Protein 8DB3 (pdb70)

Radius of gyration: 35.6 Å; Cα contacts (8 Å, |Δi|>4): 3048; chains: 3; bounding box: 93×91×60 Å

CATH classification: 3.40.50.300 (+1 more: 3.40.50.300)

Sequence (1318 aa):
GIGKSPTGIQGFDELTLGGLPTGRPSLVCGSAGCGKTLFASTFLINGVRDHGEPGVFVTFEERPEDIVNNVASLGFELDKLIEEEKIAIEHIAVDPSLEGLFLRLELAIDTVGAKRVVLDTIESLFSAFSNPAILRAEIRRLFDWLKERGLTTVITAERGDGALTRQGLEEYVSDCVILLDHRVENQISTRRLRIVKYRGTAHGTNEYPFLIDTDGFSVLPLGLLHQVHEERIASGVPDLDAMMAGGGFFRGSSILVSGVAGAGKSSLAAHFAAAACARGERAMYFSFEEAADQAVRNMRSLGLDLGRWRDAGLLRFMATRPTFYSLEMHLAVILREVMRFEPSVVVLDPISAFDRLEVQSMLLRIVDFLKNRGITGIFTHLLSSLMDGWVLMLNREVNGEFNRELYLLKARGMAHSNQVREFLMSDRGISLLPMGIGKSPTGIQGFDELTLGGLPTGRPSLVCGSAGCGKTLFASTFLINGVRDHGEPGVFVTFEERPEDIVNNVASLGFELDKLIEEEKIAIEHILEGLFLRLELAIDTVGAKRVVLDTIESLFSAFSNPAILRAEIRRLFDWLKERGLTTVITAERGDGALTRQGLEEYVSDCVILLDHRVENQISTRRLRIVKYRGTAHGTNEYPFLIDTDGFSVLPVSALGLLHQVHEERIASGVPDLDAMMAGGGFFRGSSILVSGVAGAGKSSLAAHFAAAACARGERAMYFSFEEAADQAVRNMRSLGLDLGRWRDAGLLRFMATRPTFYSLEMHLAVILREVMRFEPSVVVLDPISAFTESGDRLEVQSMLLRIVDFLKNRGITGIFTHLAGLSLMDGWVLMLNREVNGEFNRELYLLKARGMAHSNQVREFLMSDRGISLLPGIGKSPTGIQGFDELTLGGLPTGRPSLVCGSAGCGKTLFASTFLINGVRDHGEPGVFVTFEERPEDIVNNVASLGFELDKLIEEEKIAIEHIAVDPSEVADLEGLFLRLELAIDTVGAKRVVLDTIESLFSAFSNPAILRAEIRRLFDWLKERGLTTVITAERGDGALTRQGLEEYVSDCVILLDHRVENQISTRRLRIVKYRGTAHGTNEYPFLIDTDGFSVLPVSALGLLHQVHEERIASGVPDLDAMMAGGGFFRGSSILVSGVAGAGKSSLAAHFAAAACARGERAMYFSFEEAADQAVRNMRSLGLDLGRWRDAGLLRFMATRPTFYSLEMHLAVILREVMRFEPSVVVLDPISAFTESGDRLEVQSMLLRIVDFLKNRGITGIFTHLGLSSLMDGWVLMLNREVNGEFNRELYLLKARGMAHSNQVREFLMSDRGISLLP

Structure (mmCIF, N/CA/C/O backbone):
data_8DB3
#
_entry.id   8DB3
#
_cell.length_a   94.060
_cell.length_b   197.280
_cell.length_c   150.190
_cell.angle_alpha   90.000
_cell.angle_beta   90.000
_cell.angle_gamma   90.000
#
_symmetry.space_group_name_H-M   'C 2 2 21'
#
loop_
_entity.id
_entity.type
_entity.pdbx_description
1 polymer 'Circadian clock protein KaiC'
2 polymer 'Circadian clock protein KaiC'
3 non-polymer "ADENOSINE-5'-DIPHOSPHATE"
#
loop_
_atom_site.group_PDB
_atom_site.id
_atom_site.type_symbol
_atom_site.label_atom_id
_atom_site.label_alt_id
_atom_site.label_comp_id
_atom_site.label_asym_id
_atom_site.label_entity_id
_atom_site.label_seq_id
_atom_site.pdbx_PDB_ins_code
_atom_site.Cartn_x
_atom_site.Cartn_y
_atom_site.Cartn_z
_atom_site.occupancy
_atom_site.B_iso_or_equiv
_atom_site.auth_seq_id
_atom_site.auth_comp_id
_atom_site.auth_asym_id
_atom_site.auth_atom_id
_atom_site.pdbx_PDB_model_num
ATOM 1 N N . GLY A 1 2 ? 40.80635 26.84560 47.67387 1.000 39.10755 2 GLY A N 1
ATOM 2 C CA . GLY A 1 2 ? 40.91789 27.02088 46.23912 1.000 37.62532 2 GLY A CA 1
ATOM 3 C C . GLY A 1 2 ? 40.81488 25.71532 45.47551 1.000 37.05285 2 GLY A C 1
ATOM 4 O O . GLY A 1 2 ? 41.71510 24.87781 45.54548 1.000 38.04406 2 GLY A O 1
ATOM 7 N N . ILE A 1 3 ? 39.70920 25.53980 44.74904 1.000 38.20013 3 ILE A N 1
ATOM 8 C CA . ILE A 1 3 ? 39.52095 24.33978 43.94417 1.000 34.78691 3 ILE A CA 1
ATOM 9 C C . ILE A 1 3 ? 40.22166 24.50442 42.59921 1.000 34.07721 3 ILE A C 1
ATOM 10 O O . ILE A 1 3 ? 40.45812 25.61578 42.11882 1.000 34.28740 3 ILE A O 1
ATOM 26 N N . GLY A 1 4 ? 40.55113 23.37153 41.98107 1.000 34.60145 4 GLY A N 1
ATOM 27 C CA . GLY A 1 4 ? 41.15958 23.39118 40.66153 1.000 34.61758 4 GLY A CA 1
ATOM 28 C C . GLY A 1 4 ? 40.10651 23.63326 39.59949 1.000 32.90983 4 GLY A C 1
ATOM 29 O O . GLY A 1 4 ? 39.03225 23.02385 39.62293 1.000 33.71253 4 GLY A O 1
ATOM 33 N N . LYS A 1 5 ? 40.41392 24.52446 38.65946 1.000 32.90312 5 LYS A N 1
ATOM 34 C CA . LYS A 1 5 ? 39.45856 24.95682 37.64971 1.000 31.34130 5 LYS A CA 1
ATOM 35 C C . LYS A 1 5 ? 40.07718 24.86722 36.26387 1.000 32.00943 5 LYS A C 1
ATOM 36 O O . LYS A 1 5 ? 41.27761 25.08610 36.08292 1.000 33.79759 5 LYS A O 1
ATOM 55 N N . SER A 1 6 ? 39.23706 24.53258 35.28613 1.000 31.42219 6 SER A N 1
ATOM 56 C CA . SER A 1 6 ? 39.64647 24.40475 33.89185 1.000 31.29943 6 SER A CA 1
ATOM 57 C C . SER A 1 6 ? 38.92222 25.45320 33.06101 1.000 33.75994 6 SER A C 1
ATOM 58 O O . SER A 1 6 ? 37.68376 25.40781 32.96256 1.000 33.84678 6 SER A O 1
ATOM 66 N N . PRO A 1 7 ? 39.62245 26.40138 32.44070 1.000 36.12124 7 PRO A N 1
ATOM 67 C CA . PRO A 1 7 ? 38.91508 27.45430 31.70152 1.000 34.05167 7 PRO A CA 1
ATOM 68 C C . PRO A 1 7 ? 38.16207 26.88278 30.51274 1.000 35.33780 7 PRO A C 1
ATOM 69 O O . PRO A 1 7 ? 38.63883 25.96974 29.83164 1.000 35.68682 7 PRO A O 1
ATOM 80 N N . THR A 1 8 ? 36.96787 27.42801 30.27361 1.000 35.00068 8 THR A N 1
ATOM 81 C CA . THR A 1 8 ? 36.18788 27.02200 29.11297 1.000 35.16185 8 THR A CA 1
ATOM 82 C C . THR A 1 8 ? 36.68424 27.68940 27.83811 1.000 35.42212 8 THR A C 1
ATOM 83 O O . THR A 1 8 ? 36.52467 27.13279 26.74633 1.000 36.93328 8 THR A O 1
ATOM 94 N N . GLY A 1 9 ? 37.28545 28.87033 27.95670 1.000 35.58482 9 GLY A N 1
ATOM 95 C CA . GLY A 1 9 ? 37.65295 29.66832 26.81071 1.000 38.66451 9 GLY A CA 1
ATOM 96 C C . GLY A 1 9 ? 36.69970 30.80410 26.52045 1.000 40.90365 9 GLY A C 1
ATOM 97 O O . GLY A 1 9 ? 37.01946 31.66508 25.69163 1.000 43.03478 9 GLY A O 1
ATOM 101 N N . ILE A 1 10 ? 35.53413 30.81771 27.16032 1.000 40.00222 10 ILE A N 1
ATOM 102 C CA . ILE A 1 10 ? 34.62964 31.96091 27.10172 1.000 41.87529 10 ILE A CA 1
ATOM 103 C C . ILE A 1 10 ? 35.11537 32.96187 28.14599 1.000 42.40860 10 ILE A C 1
ATOM 104 O O . ILE A 1 10 ? 35.06603 32.69131 29.35039 1.000 42.92467 10 ILE A O 1
ATOM 120 N N . GLN A 1 11 ? 35.61311 34.10953 27.68069 1.000 49.63389 11 GLN A N 1
ATOM 121 C CA . GLN A 1 11 ? 36.16886 35.11471 28.58084 1.000 54.63428 11 GLN A CA 1
ATOM 122 C C . GLN A 1 11 ? 35.21211 35.40523 29.73078 1.000 55.46473 11 GLN A C 1
ATOM 123 O O . GLN A 1 11 ? 35.57259 35.27980 30.90714 1.000 54.54912 11 GLN A O 1
ATOM 137 N N . GLY A 1 12 ? 33.98738 35.81058 29.40096 1.000 50.47337 12 GLY A N 1
ATOM 138 C CA . GLY A 1 12 ? 33.05555 36.23083 30.43101 1.000 50.51588 12 GLY A CA 1
ATOM 139 C C . GLY A 1 12 ? 32.70746 35.12081 31.40117 1.000 43.21464 12 GLY A C 1
ATOM 140 O O . GLY A 1 12 ? 32.64094 35.34113 32.61289 1.000 42.15399 12 GLY A O 1
ATOM 144 N N . PHE A 1 13 ? 32.46726 33.91375 30.88294 1.000 42.73186 13 PHE A N 1
ATOM 145 C CA . PHE A 1 13 ? 32.09420 32.80908 31.75998 1.000 40.89416 13 PHE A CA 1
ATOM 146 C C . PHE A 1 13 ? 33.22865 32.46219 32.71454 1.000 39.67425 13 PHE A C 1
ATOM 147 O O . PHE A 1 13 ? 33.00755 32.24971 33.91201 1.000 37.79201 13 PHE A O 1
ATOM 164 N N . ASP A 1 14 ? 34.45389 32.37591 32.19496 1.000 37.15350 14 ASP A N 1
ATOM 165 C CA . ASP A 1 14 ? 35.58665 32.07599 33.06266 1.000 36.27502 14 ASP A CA 1
ATOM 166 C C . ASP A 1 14 ? 35.76805 33.16564 34.10965 1.000 35.29801 14 ASP A C 1
ATOM 167 O O . ASP A 1 14 ? 36.03820 32.87424 35.28006 1.000 34.44281 14 ASP A O 1
ATOM 176 N N . GLU A 1 15 ? 35.60289 34.43000 33.71476 1.000 40.64058 15 GLU A N 1
ATOM 177 C CA . GLU A 1 15 ? 35.71508 35.51454 34.68512 1.000 40.60786 15 GLU A CA 1
ATOM 178 C C . GLU A 1 15 ? 34.65332 35.39134 35.77040 1.000 39.57360 15 GLU A C 1
ATOM 179 O O . GLU A 1 15 ? 34.95162 35.54375 36.96046 1.000 38.15440 15 GLU A O 1
ATOM 191 N N . LEU A 1 16 ? 33.40987 35.10372 35.38211 1.000 38.47636 16 LEU A N 1
ATOM 192 C CA . LEU A 1 16 ? 32.34329 34.97162 36.36751 1.000 38.26748 16 LEU A CA 1
ATOM 193 C C . LEU A 1 16 ? 32.62917 33.82299 37.32668 1.000 36.40069 16 LEU A C 1
ATOM 194 O O . LEU A 1 16 ? 32.49228 33.96536 38.54712 1.000 35.82696 16 LEU A O 1
ATOM 210 N N . THR A 1 17 ? 33.03349 32.67480 36.79048 1.000 38.52807 17 THR A N 1
ATOM 211 C CA . THR A 1 17 ? 33.30433 31.50283 37.61147 1.000 36.79829 17 THR A CA 1
ATOM 212 C C . THR A 1 17 ? 34.65954 31.56309 38.30105 1.000 35.03530 17 THR A C 1
ATOM 213 O O . THR A 1 17 ? 35.01651 30.61672 39.00981 1.000 35.04044 17 THR A O 1
ATOM 224 N N . LEU A 1 18 ? 35.42220 32.63819 38.10508 1.000 35.85619 18 LEU A N 1
ATOM 225 C CA . LEU A 1 18 ? 36.68598 32.84405 38.81015 1.000 34.30936 18 LEU A CA 1
ATOM 226 C C . LEU A 1 18 ? 37.68195 31.73258 38.48182 1.000 33.28521 18 LEU A C 1
ATOM 227 O O . LEU A 1 18 ? 38.22229 31.06361 39.36697 1.000 31.73343 18 LEU A O 1
ATOM 243 N N . GLY A 1 19 ? 37.92700 31.54262 37.18792 1.000 33.27436 19 GLY A N 1
ATOM 244 C CA . GLY A 1 19 ? 38.87039 30.55687 36.69979 1.000 34.46368 19 GLY A CA 1
ATOM 245 C C . GLY A 1 19 ? 38.27955 29.54806 35.74118 1.000 32.83281 19 GLY A C 1
ATOM 246 O O . GLY A 1 19 ? 39.02118 28.96971 34.93207 1.000 32.76199 19 GLY A O 1
ATOM 250 N N . GLY A 1 20 ? 36.97246 29.30947 35.80660 1.000 35.01446 20 GLY A N 1
ATOM 251 C CA . GLY A 1 20 ? 36.33199 28.38483 34.89802 1.000 35.99239 20 GLY A CA 1
ATOM 252 C C . GLY A 1 20 ? 35.63037 27.23441 35.58866 1.000 32.41762 20 GLY A C 1
ATOM 253 O O . GLY A 1 20 ? 35.28020 27.32119 36.76884 1.000 32.39325 20 GLY A O 1
ATOM 257 N N . LEU A 1 21 ? 35.42967 26.14444 34.84556 1.000 32.96429 21 LEU A N 1
ATOM 258 C CA . LEU A 1 21 ? 34.70908 24.99697 35.36023 1.000 32.80542 21 LEU A CA 1
ATOM 259 C C . LEU A 1 21 ? 35.58100 24.20570 36.33655 1.000 34.21024 21 LEU A C 1
ATOM 260 O O . LEU A 1 21 ? 36.81025 24.27758 36.28877 1.000 33.71802 21 LEU A O 1
ATOM 276 N N . PRO A 1 22 ? 34.95626 23.43619 37.22841 1.000 32.21685 22 PRO A N 1
ATOM 277 C CA . PRO A 1 22 ? 35.73664 22.66481 38.20945 1.000 32.79203 22 PRO A CA 1
ATOM 278 C C . PRO A 1 22 ? 36.50247 21.53475 37.53540 1.000 33.15336 22 PRO A C 1
ATOM 279 O O . PRO A 1 22 ? 35.95770 20.80480 36.70397 1.000 34.58798 22 PRO A O 1
ATOM 290 N N . THR A 1 23 ? 37.77239 21.39128 37.91072 1.000 34.27307 23 THR A N 1
ATOM 291 C CA . THR A 1 23 ? 38.65241 20.42154 37.27459 1.000 34.72675 23 THR A CA 1
ATOM 292 C C . THR A 1 23 ? 38.47191 19.03809 37.88229 1.000 36.48667 23 THR A C 1
ATOM 293 O O . THR A 1 23 ? 38.34765 18.88901 39.10070 1.000 38.67830 23 THR A O 1
ATOM 304 N N . GLY A 1 24 ? 38.47446 18.02274 37.02193 1.000 39.67002 24 GLY A N 1
ATOM 305 C CA . GLY A 1 24 ? 38.29969 16.66024 37.47274 1.000 41.79974 24 GLY A CA 1
ATOM 306 C C . GLY A 1 24 ? 36.94019 16.34484 38.04391 1.000 43.22332 24 GLY A C 1
ATOM 307 O O . GLY A 1 24 ? 36.76959 15.28197 38.64815 1.000 46.00331 24 GLY A O 1
ATOM 311 N N . ARG A 1 25 ? 35.97148 17.23216 37.87942 1.000 39.02538 25 ARG A N 1
ATOM 312 C CA . ARG A 1 25 ? 34.61052 17.04191 38.35292 1.000 39.77773 25 ARG A CA 1
ATOM 313 C C . ARG A 1 25 ? 33.64883 17.34644 37.21539 1.000 38.08009 25 ARG A C 1
ATOM 314 O O . ARG A 1 25 ? 33.98193 18.09717 36.29075 1.000 36.73708 25 ARG A O 1
ATOM 335 N N . PRO A 1 26 ? 32.44855 16.77647 37.24963 1.000 38.22441 26 PRO A N 1
ATOM 336 C CA . PRO A 1 26 ? 31.47115 17.05353 36.19178 1.000 35.08954 26 PRO A CA 1
ATOM 337 C C . PRO A 1 26 ? 30.71127 18.35003 36.42053 1.000 33.78248 26 PRO A C 1
ATOM 338 O O . PRO A 1 26 ? 30.43709 18.75475 37.55269 1.000 35.97230 26 PRO A O 1
ATOM 349 N N . SER A 1 27 ? 30.37225 19.00167 35.31008 1.000 33.58846 27 SER A N 1
ATOM 350 C CA . SER A 1 27 ? 29.50798 20.17234 35.30669 1.000 32.64331 27 SER A CA 1
ATOM 351 C C . SER A 1 27 ? 28.25896 19.86808 34.48935 1.000 32.25353 27 SER A C 1
ATOM 352 O O . SER A 1 27 ? 28.30164 19.10555 33.51820 1.000 32.34968 27 SER A O 1
ATOM 360 N N . LEU A 1 28 ? 27.14546 20.47603 34.88923 1.000 31.54978 28 LEU A N 1
ATOM 361 C CA . LEU A 1 28 ? 25.83486 20.22117 34.30490 1.000 30.58563 28 LEU A CA 1
ATOM 362 C C . LEU A 1 28 ? 25.34766 21.50523 33.65121 1.000 30.03975 28 LEU A C 1
ATOM 363 O O . LEU A 1 28 ? 25.02590 22.47630 34.34491 1.000 29.29369 28 LEU A O 1
ATOM 379 N N . VAL A 1 29 ? 25.28450 21.50869 32.32451 1.000 29.71345 29 VAL A N 1
ATOM 380 C CA . VAL A 1 29 ? 24.77998 22.64493 31.56249 1.000 30.69176 29 VAL A CA 1
ATOM 381 C C . VAL A 1 29 ? 23.34534 22.30740 31.17148 1.000 31.02431 29 VAL A C 1
ATOM 382 O O . VAL A 1 29 ? 23.10248 21.49654 30.27287 1.000 30.30355 29 VAL A O 1
ATOM 395 N N . CYS A 1 30 ? 22.39163 22.93481 31.85499 1.000 30.74915 30 CYS A N 1
ATOM 396 C CA . CYS A 1 30 ? 20.97436 22.68260 31.66406 1.000 31.26832 30 CYS A CA 1
ATOM 397 C C . CYS A 1 30 ? 20.34176 23.77268 30.81219 1.000 28.87810 30 CYS A C 1
ATOM 398 O O . CYS A 1 30 ? 20.80025 24.91812 30.78835 1.000 29.48782 30 CYS A O 1
ATOM 406 N N . GLY A 1 31 ? 19.26874 23.40218 30.12049 1.000 32.81971 31 GLY A N 1
ATOM 407 C CA . GLY A 1 31 ? 18.51945 24.35042 29.32773 1.000 34.77882 31 GLY A CA 1
ATOM 408 C C . GLY A 1 31 ? 17.45344 23.68738 28.48484 1.000 34.90706 31 GLY A C 1
ATOM 409 O O . GLY A 1 31 ? 17.51413 22.48116 28.22814 1.000 33.74778 31 GLY A O 1
ATOM 413 N N . SER A 1 32 ? 16.45996 24.46335 28.06163 1.000 36.46280 32 SER A N 1
ATOM 414 C CA . SER A 1 32 ? 15.47737 23.96844 27.11322 1.000 35.62443 32 SER A CA 1
ATOM 415 C C . SER A 1 32 ? 16.11273 23.87595 25.72573 1.000 34.50870 32 SER A C 1
ATOM 416 O O . SER A 1 32 ? 17.30131 24.15277 25.53308 1.000 34.04708 32 SER A O 1
ATOM 424 N N . ALA A 1 33 ? 15.30848 23.47776 24.74356 1.000 34.87682 33 ALA A N 1
ATOM 425 C CA . ALA A 1 33 ? 15.81918 23.27925 23.39404 1.000 34.59867 33 ALA A CA 1
ATOM 426 C C . ALA A 1 33 ? 16.26389 24.60682 22.79243 1.000 33.81918 33 ALA A C 1
ATOM 427 O O . ALA A 1 33 ? 15.52502 25.59531 22.82280 1.000 33.41029 33 ALA A O 1
ATOM 434 N N . GLY A 1 34 ? 17.48112 24.62854 22.25586 1.000 38.39271 34 GLY A N 1
ATOM 435 C CA . GLY A 1 34 ? 17.98209 25.80512 21.57600 1.000 39.56276 34 GLY A CA 1
ATOM 436 C C . GLY A 1 34 ? 18.54913 26.87932 22.47266 1.000 41.17196 34 GLY A C 1
ATOM 437 O O . GLY A 1 34 ? 18.56220 28.05322 22.08646 1.000 41.18476 34 GLY A O 1
ATOM 441 N N . CYS A 1 35 ? 19.03843 26.51302 23.65678 1.000 46.94913 35 CYS A N 1
ATOM 442 C CA . CYS A 1 35 ? 19.54229 27.48989 24.61076 1.000 47.08550 35 CYS A CA 1
ATOM 443 C C . CYS A 1 35 ? 21.05306 27.66154 24.57256 1.000 47.28763 35 CYS A C 1
ATOM 444 O O . CYS A 1 35 ? 21.54806 28.70291 25.01751 1.000 52.00584 35 CYS A O 1
ATOM 452 N N . GLY A 1 36 ? 21.79056 26.67683 24.06654 1.000 39.80239 36 GLY A N 1
ATOM 453 C CA . GLY A 1 36 ? 23.22001 26.82219 23.89132 1.000 39.08065 36 GLY A CA 1
ATOM 454 C C . GLY A 1 36 ? 24.07201 25.86876 24.70455 1.000 38.92116 36 GLY A C 1
ATOM 455 O O . GLY A 1 36 ? 25.28480 26.07347 24.82241 1.000 40.33350 36 GLY A O 1
ATOM 459 N N . LYS A 1 37 ? 23.46406 24.81404 25.26351 1.000 33.06000 37 LYS A N 1
ATOM 460 C CA . LYS A 1 37 ? 24.23409 23.88562 26.08431 1.000 32.89372 37 LYS A CA 1
ATOM 461 C C . LYS A 1 37 ? 25.20599 23.07162 25.23423 1.000 33.12011 37 LYS A C 1
ATOM 462 O O . LYS A 1 37 ? 26.36703 22.87580 25.62013 1.000 33.01975 37 LYS A O 1
ATOM 481 N N . THR A 1 38 ? 24.75378 22.59971 24.06809 1.000 33.42072 38 THR A N 1
ATOM 482 C CA . THR A 1 38 ? 25.62670 21.82220 23.19552 1.000 33.31188 38 THR A CA 1
ATOM 483 C C . THR A 1 38 ? 26.78907 22.66997 22.69033 1.000 33.71564 38 THR A C 1
ATOM 484 O O . THR A 1 38 ? 27.94288 22.22552 22.68800 1.000 35.28858 38 THR A O 1
ATOM 495 N N . LEU A 1 39 ? 26.50018 23.89277 22.23703 1.000 33.92249 39 LEU A N 1
ATOM 496 C CA . LEU A 1 39 ? 27.57315 24.77228 21.78713 1.000 35.07351 39 LEU A CA 1
ATOM 497 C C . LEU A 1 39 ? 28.51078 25.11882 22.93679 1.000 33.11662 39 LEU A C 1
ATOM 498 O O . LEU A 1 39 ? 29.72542 25.23105 22.74329 1.000 35.64516 39 LEU A O 1
ATOM 514 N N . PHE A 1 40 ? 27.96494 25.30943 24.13855 1.000 36.13372 40 PHE A N 1
ATOM 515 C CA . PHE A 1 40 ? 28.80974 25.57267 25.29839 1.000 36.27502 40 PHE A CA 1
ATOM 516 C C . PHE A 1 40 ? 29.78084 24.42195 25.52291 1.000 35.30079 40 PHE A C 1
ATOM 517 O O . PHE A 1 40 ? 30.97693 24.63479 25.74787 1.000 34.96157 40 PHE A O 1
ATOM 534 N N . ALA A 1 41 ? 29.28051 23.18816 25.45334 1.000 33.63003 41 ALA A N 1
ATOM 535 C CA . ALA A 1 41 ? 30.14592 22.02750 25.64632 1.000 33.93048 41 ALA A CA 1
ATOM 536 C C . ALA A 1 41 ? 31.18521 21.91621 24.53531 1.000 35.27106 41 ALA A C 1
ATOM 537 O O . ALA A 1 41 ? 32.36283 21.61920 24.79692 1.000 34.86013 41 ALA A O 1
ATOM 544 N N . SER A 1 42 ? 30.76575 22.14227 23.28849 1.000 35.55183 42 SER A N 1
ATOM 545 C CA . SER A 1 42 ? 31.70527 22.10928 22.17470 1.000 35.29801 42 SER A CA 1
ATOM 546 C C . SER A 1 42 ? 32.81085 23.13750 22.36565 1.000 36.40834 42 SER A C 1
ATOM 547 O O . SER A 1 42 ? 33.98991 22.84654 22.13453 1.000 36.04842 42 SER A O 1
ATOM 555 N N . THR A 1 43 ? 32.44266 24.35408 22.77059 1.000 35.51672 43 THR A N 1
ATOM 556 C CA . THR A 1 43 ? 33.43664 25.39014 23.01468 1.000 36.99907 43 THR A CA 1
ATOM 557 C C . THR A 1 43 ? 34.35935 24.99590 24.15747 1.000 36.81330 43 THR A C 1
ATOM 558 O O . THR A 1 43 ? 35.57589 25.17744 24.06945 1.000 39.09955 43 THR A O 1
ATOM 569 N N . PHE A 1 44 ? 33.79641 24.46398 25.24362 1.000 38.70231 44 PHE A N 1
ATOM 570 C CA . PHE A 1 44 ? 34.60715 23.92223 26.32929 1.000 37.72076 44 PHE A CA 1
ATOM 571 C C . PHE A 1 44 ? 35.71136 23.03319 25.77252 1.000 39.27022 44 PHE A C 1
ATOM 572 O O . PHE A 1 44 ? 36.90203 23.28558 25.98774 1.000 40.38233 44 PHE A O 1
ATOM 589 N N . LEU A 1 45 ? 35.32768 22.02092 24.99195 1.000 37.49559 45 LEU A N 1
ATOM 590 C CA . LEU A 1 45 ? 36.31289 21.06729 24.48574 1.000 38.76005 45 LEU A CA 1
ATOM 591 C C . LEU A 1 45 ? 37.31988 21.73330 23.54861 1.000 41.56459 45 LEU A C 1
ATOM 592 O O . LEU A 1 45 ? 38.53882 21.55059 23.68810 1.000 45.74691 45 LEU A O 1
ATOM 608 N N . ILE A 1 46 ? 36.82686 22.49122 22.56601 1.000 42.93336 46 ILE A N 1
ATOM 609 C CA . ILE A 1 46 ? 37.70801 22.99256 21.51714 1.000 44.86051 46 ILE A CA 1
ATOM 610 C C . ILE A 1 46 ? 38.66627 24.03589 22.07418 1.000 46.40260 46 ILE A C 1
ATOM 611 O O . ILE A 1 46 ? 39.84804 24.06371 21.71575 1.000 48.14067 46 ILE A O 1
ATOM 627 N N . ASN A 1 47 ? 38.18180 24.91501 22.95076 1.000 42.65950 47 ASN A N 1
ATOM 628 C CA . ASN A 1 47 ? 39.07234 25.86781 23.59733 1.000 44.03610 47 ASN A CA 1
ATOM 629 C C . ASN A 1 47 ? 40.01829 25.16935 24.56251 1.000 45.09073 47 ASN A C 1
ATOM 630 O O . ASN A 1 47 ? 41.15203 25.62173 24.74435 1.000 45.98449 47 ASN A O 1
ATOM 641 N N . GLY A 1 48 ? 39.59114 24.06257 25.17534 1.000 43.69329 48 GLY A N 1
ATOM 642 C CA . GLY A 1 48 ? 40.52277 23.28532 25.96956 1.000 45.87030 48 GLY A CA 1
ATOM 643 C C . GLY A 1 48 ? 41.69118 22.78938 25.14596 1.000 50.73486 48 GLY A C 1
ATOM 644 O O . GLY A 1 48 ? 42.84680 22.88465 25.56463 1.000 52.12233 48 GLY A O 1
ATOM 648 N N . VAL A 1 49 ? 41.40865 22.27714 23.94774 1.000 59.19699 49 VAL A N 1
ATOM 649 C CA . VAL A 1 49 ? 42.48403 21.71623 23.13686 1.000 59.99937 49 VAL A CA 1
ATOM 650 C C . VAL A 1 49 ? 43.33406 22.82688 22.51678 1.000 61.69326 49 VAL A C 1
ATOM 651 O O . VAL A 1 49 ? 44.55716 22.68955 22.39060 1.000 63.90832 49 VAL A O 1
ATOM 664 N N . ARG A 1 50 ? 42.70985 23.94306 22.12630 1.000 52.65961 50 ARG A N 1
ATOM 665 C CA . ARG A 1 50 ? 43.42062 24.97329 21.37369 1.000 49.97840 50 ARG A CA 1
ATOM 666 C C . ARG A 1 50 ? 44.16155 25.97147 22.25594 1.000 49.32051 50 ARG A C 1
ATOM 667 O O . ARG A 1 50 ? 45.22531 26.46276 21.85769 1.000 46.90161 50 ARG A O 1
ATOM 688 N N . ASP A 1 51 ? 43.63215 26.28621 23.43929 1.000 50.50535 51 ASP A N 1
ATOM 689 C CA . ASP A 1 51 ? 44.22890 27.28851 24.30985 1.000 47.66593 51 ASP A CA 1
ATOM 690 C C . ASP A 1 51 ? 45.05443 26.69365 25.44097 1.000 45.99066 51 ASP A C 1
ATOM 691 O O . ASP A 1 51 ? 45.95014 27.37322 25.95562 1.000 44.53402 51 ASP A O 1
ATOM 700 N N . HIS A 1 52 ? 44.77668 25.45162 25.83877 1.000 47.27519 52 HIS A N 1
ATOM 701 C CA . HIS A 1 52 ? 45.46751 24.82592 26.95398 1.000 47.23607 52 HIS A CA 1
ATOM 702 C C . HIS A 1 52 ? 46.00705 23.44031 26.63044 1.000 48.25797 52 HIS A C 1
ATOM 703 O O . HIS A 1 52 ? 46.56493 22.79005 27.52142 1.000 48.82116 52 HIS A O 1
ATOM 717 N N . GLY A 1 53 ? 45.87054 22.97634 25.39282 1.000 51.14596 53 GLY A N 1
ATOM 718 C CA . GLY A 1 53 ? 46.41844 21.68339 25.01964 1.000 52.42551 53 GLY A CA 1
ATOM 719 C C . GLY A 1 53 ? 45.85406 20.52596 25.81193 1.000 50.78236 53 GLY A C 1
ATOM 720 O O . GLY A 1 53 ? 46.58567 19.58126 26.13448 1.000 51.24013 53 GLY A O 1
ATOM 724 N N . GLU A 1 54 ? 44.56258 20.57524 26.13317 1.000 48.65912 54 GLU A N 1
ATOM 725 C CA . GLU A 1 54 ? 43.90732 19.51698 26.89600 1.000 49.31627 54 GLU A CA 1
ATOM 726 C C . GLU A 1 54 ? 42.98344 18.72844 25.97705 1.000 50.02420 54 GLU A C 1
ATOM 727 O O . GLU A 1 54 ? 41.86343 19.17924 25.68969 1.000 49.67302 54 GLU A O 1
ATOM 739 N N . PRO A 1 55 ? 43.39501 17.55242 25.49625 1.000 54.49604 55 PRO A N 1
ATOM 740 C CA . PRO A 1 55 ? 42.57287 16.82340 24.52048 1.000 55.22811 55 PRO A CA 1
ATOM 741 C C . PRO A 1 55 ? 41.16448 16.55182 25.02892 1.000 51.69526 55 PRO A C 1
ATOM 742 O O . PRO A 1 55 ? 40.89275 16.53347 26.23730 1.000 50.97629 55 PRO A O 1
ATOM 753 N N . GLY A 1 56 ? 40.26581 16.32272 24.07681 1.000 48.71102 56 GLY A N 1
ATOM 754 C CA . GLY A 1 56 ? 38.84667 16.26564 24.38361 1.000 44.84931 56 GLY A CA 1
ATOM 755 C C . GLY A 1 56 ? 38.12526 15.15602 23.64923 1.000 46.35359 56 GLY A C 1
ATOM 756 O O . GLY A 1 56 ? 38.45629 14.80567 22.51386 1.000 48.21241 56 GLY A O 1
ATOM 760 N N . VAL A 1 57 ? 37.10849 14.61185 24.31324 1.000 44.92347 57 VAL A N 1
ATOM 761 C CA . VAL A 1 57 ? 36.23889 13.60911 23.70646 1.000 44.65544 57 VAL A CA 1
ATOM 762 C C . VAL A 1 57 ? 34.78799 14.02684 23.91200 1.000 44.03336 57 VAL A C 1
ATOM 763 O O . VAL A 1 57 ? 34.39033 14.39201 25.02494 1.000 43.62330 57 VAL A O 1
ATOM 776 N N . PHE A 1 58 ? 34.00486 13.96984 22.83425 1.000 46.77119 58 PHE A N 1
ATOM 777 C CA . PHE A 1 58 ? 32.58696 14.31040 22.82812 1.000 44.96718 58 PHE A CA 1
ATOM 778 C C . PHE A 1 58 ? 31.80006 13.01402 22.67620 1.000 46.77560 58 PHE A C 1
ATOM 779 O O . PHE A 1 58 ? 31.78650 12.41319 21.59671 1.000 49.33470 58 PHE A O 1
ATOM 796 N N . VAL A 1 59 ? 31.15891 12.57789 23.75355 1.000 44.45994 59 VAL A N 1
ATOM 797 C CA . VAL A 1 59 ? 30.37393 11.35227 23.77577 1.000 46.01711 59 VAL A CA 1
ATOM 798 C C . VAL A 1 59 ? 28.92678 11.74833 23.51875 1.000 45.75103 59 VAL A C 1
ATOM 799 O O . VAL A 1 59 ? 28.26896 12.33764 24.38622 1.000 46.23933 59 VAL A O 1
ATOM 812 N N . THR A 1 60 ? 28.43046 11.43344 22.32724 1.000 46.89625 60 THR A N 1
ATOM 813 C CA . THR A 1 60 ? 27.06227 11.73975 21.93759 1.000 48.96447 60 THR A CA 1
ATOM 814 C C . THR A 1 60 ? 26.26163 10.44577 21.91081 1.000 50.58919 60 THR A C 1
ATOM 815 O O . THR A 1 60 ? 26.68761 9.45731 21.30416 1.000 51.57263 60 THR A O 1
ATOM 826 N N . PHE A 1 61 ? 25.11620 10.44921 22.58572 1.000 50.75977 61 PHE A N 1
ATOM 827 C CA . PHE A 1 61 ? 24.27590 9.26445 22.67993 1.000 51.84799 61 PHE A CA 1
ATOM 828 C C . PHE A 1 61 ? 23.18057 9.23072 21.62797 1.000 52.49398 61 PHE A C 1
ATOM 829 O O . PHE A 1 61 ? 22.47699 8.22145 21.51909 1.000 55.47164 61 PHE A O 1
ATOM 846 N N . GLU A 1 62 ? 23.03115 10.29395 20.84478 1.000 51.26685 62 GLU A N 1
ATOM 847 C CA . GLU A 1 62 ? 21.88720 10.42340 19.95234 1.000 51.45719 62 GLU A CA 1
ATOM 848 C C . GLU A 1 62 ? 22.27355 11.17570 18.68946 1.000 50.37071 62 GLU A C 1
ATOM 849 O O . GLU A 1 62 ? 22.04080 10.69177 17.57686 1.000 50.87139 62 GLU A O 1
ATOM 861 N N . GLU A 1 63 ? 22.86958 12.35181 18.85146 1.000 52.33437 63 GLU A N 1
ATOM 862 C CA . GLU A 1 63 ? 23.30317 13.13973 17.70728 1.000 49.92157 63 GLU A CA 1
ATOM 863 C C . GLU A 1 63 ? 24.46276 12.45601 16.99026 1.000 50.98371 63 GLU A C 1
ATOM 864 O O . GLU A 1 63 ? 25.28193 11.76580 17.60152 1.000 51.28352 63 GLU A O 1
ATOM 876 N N . ARG A 1 64 ? 24.52873 12.66300 15.67268 1.000 52.56436 64 ARG A N 1
ATOM 877 C CA . ARG A 1 64 ? 25.54839 12.03049 14.84968 1.000 50.85065 64 ARG A CA 1
ATOM 878 C C . ARG A 1 64 ? 26.84554 12.83632 14.87380 1.000 50.04752 64 ARG A C 1
ATOM 879 O O . ARG A 1 64 ? 26.82156 14.06170 15.00481 1.000 50.48657 64 ARG A O 1
ATOM 900 N N . PRO A 1 65 ? 27.99718 12.16558 14.75241 1.000 48.72932 65 PRO A N 1
ATOM 901 C CA . PRO A 1 65 ? 29.26831 12.91307 14.77787 1.000 48.00387 65 PRO A CA 1
ATOM 902 C C . PRO A 1 65 ? 29.42107 13.89328 13.62563 1.000 49.46728 65 PRO A C 1
ATOM 903 O O . PRO A 1 65 ? 29.90262 15.01517 13.83058 1.000 50.12023 65 PRO A O 1
ATOM 914 N N . GLU A 1 66 ? 29.04633 13.49497 12.40666 1.000 49.93245 66 GLU A N 1
ATOM 915 C CA . GLU A 1 66 ? 29.15057 14.41215 11.27674 1.000 49.10505 66 GLU A CA 1
ATOM 916 C C . GLU A 1 66 ? 28.23988 15.61791 11.47163 1.000 50.73594 66 GLU A C 1
ATOM 917 O O . GLU A 1 66 ? 28.62292 16.75429 11.16591 1.000 48.71131 66 GLU A O 1
ATOM 929 N N . ASP A 1 67 ? 27.02538 15.38714 11.97414 1.000 57.04347 67 ASP A N 1
ATOM 930 C CA . ASP A 1 67 ? 26.15637 16.49730 12.34382 1.000 55.47588 67 ASP A CA 1
ATOM 931 C C . ASP A 1 67 ? 26.83389 17.39591 13.37071 1.000 54.96641 67 ASP A C 1
ATOM 932 O O . ASP A 1 67 ? 26.73557 18.62498 13.29438 1.000 57.77659 67 ASP A O 1
ATOM 941 N N . ILE A 1 68 ? 27.53358 16.79739 14.33579 1.000 53.49054 68 ILE A N 1
ATOM 942 C CA . ILE A 1 68 ? 28.20454 17.58191 15.36862 1.000 52.67640 68 ILE A CA 1
ATOM 943 C C . ILE A 1 68 ? 29.28503 18.46024 14.75209 1.000 51.73951 68 ILE A C 1
ATOM 944 O O . ILE A 1 68 ? 29.47976 19.61207 15.15945 1.000 49.66833 68 ILE A O 1
ATOM 960 N N . VAL A 1 69 ? 30.00739 17.93107 13.76552 1.000 51.48270 69 VAL A N 1
ATOM 961 C CA . VAL A 1 69 ? 31.07673 18.70916 13.14762 1.000 51.18486 69 VAL A CA 1
ATOM 962 C C . VAL A 1 69 ? 30.49486 19.82805 12.28677 1.000 49.77011 69 VAL A C 1
ATOM 963 O O . VAL A 1 69 ? 30.99252 20.96224 12.29016 1.000 48.16431 69 VAL A O 1
ATOM 976 N N . ASN A 1 70 ? 29.42548 19.53368 11.54321 1.000 45.41077 70 ASN A N 1
ATOM 977 C CA . ASN A 1 70 ? 28.88589 20.53166 10.62382 1.000 45.46702 70 ASN A CA 1
ATOM 978 C C . ASN A 1 70 ? 28.11383 21.62443 11.35559 1.000 46.94145 70 ASN A C 1
ATOM 979 O O . ASN A 1 70 ? 28.09964 22.77465 10.90223 1.000 42.86623 70 ASN A O 1
ATOM 990 N N . ASN A 1 71 ? 27.46823 21.30028 12.47930 1.000 46.19822 71 ASN A N 1
ATOM 991 C CA . ASN A 1 71 ? 26.72726 22.30930 13.22943 1.000 43.16163 71 ASN A CA 1
ATOM 992 C C . ASN A 1 71 ? 27.63680 23.34913 13.86695 1.000 42.31757 71 ASN A C 1
ATOM 993 O O . ASN A 1 71 ? 27.13584 24.34394 14.40244 1.000 44.22154 71 ASN A O 1
ATOM 1004 N N . VAL A 1 72 ? 28.94901 23.14118 13.82440 1.000 49.44163 72 VAL A N 1
ATOM 1005 C CA . VAL A 1 72 ? 29.90902 24.10097 14.35506 1.000 50.59094 72 VAL A CA 1
ATOM 1006 C C . VAL A 1 72 ? 30.92819 24.53770 13.31586 1.000 49.87242 72 VAL A C 1
ATOM 1007 O O . VAL A 1 72 ? 31.70309 25.46849 13.58481 1.000 49.91129 72 VAL A O 1
ATOM 1020 N N . ALA A 1 73 ? 30.95536 23.90566 12.13890 1.000 49.85076 73 ALA A N 1
ATOM 1021 C CA . ALA A 1 73 ? 31.84226 24.36583 11.07653 1.000 50.56364 73 ALA A CA 1
ATOM 1022 C C . ALA A 1 73 ? 31.64572 25.84748 10.77615 1.000 49.05796 73 ALA A C 1
ATOM 1023 O O . ALA A 1 73 ? 32.61484 26.56820 10.51007 1.000 46.64330 73 ALA A O 1
ATOM 1030 N N . SER A 1 74 ? 30.39724 26.32173 10.80945 1.000 49.30641 74 SER A N 1
ATOM 1031 C CA . SER A 1 74 ? 30.12856 27.71160 10.45306 1.000 48.98722 74 SER A CA 1
ATOM 1032 C C . SER A 1 74 ? 30.86866 28.68052 11.36647 1.000 50.60777 74 SER A C 1
ATOM 1033 O O . SER A 1 74 ? 31.25149 29.77256 10.93170 1.000 46.91197 74 SER A O 1
ATOM 1041 N N . LEU A 1 75 ? 31.08824 28.30109 12.62351 1.000 55.28128 75 LEU A N 1
ATOM 1042 C CA . LEU A 1 75 ? 31.76699 29.15493 13.58903 1.000 57.82217 75 LEU A CA 1
ATOM 1043 C C . LEU A 1 75 ? 33.28237 29.13409 13.44151 1.000 56.13093 75 LEU A C 1
ATOM 1044 O O . LEU A 1 75 ? 33.97987 29.70258 14.28952 1.000 54.56072 75 LEU A O 1
ATOM 1060 N N . GLY A 1 76 ? 33.80197 28.50287 12.39190 1.000 51.73780 76 GLY A N 1
ATOM 1061 C CA . GLY A 1 76 ? 35.22869 28.41041 12.18513 1.000 53.53225 76 GLY A CA 1
ATOM 1062 C C . GLY A 1 76 ? 35.95970 27.50466 13.14576 1.000 52.88430 76 GLY A C 1
ATOM 1063 O O . GLY A 1 76 ? 37.19298 27.42830 13.08204 1.000 54.46088 76 GLY A O 1
ATOM 1067 N N . PHE A 1 77 ? 35.24245 26.81374 14.03344 1.000 48.72629 77 PHE A N 1
ATOM 1068 C CA . PHE A 1 77 ? 35.90162 25.95847 15.01526 1.000 48.18369 77 PHE A CA 1
ATOM 1069 C C . PHE A 1 77 ? 36.76551 24.90572 14.33522 1.000 49.37772 77 PHE A C 1
ATOM 1070 O O . PHE A 1 77 ? 37.82099 24.53467 14.86023 1.000 49.40816 77 PHE A O 1
ATOM 1087 N N . GLU A 1 78 ? 36.35031 24.43017 13.16158 1.000 48.73942 78 GLU A N 1
ATOM 1088 C CA . GLU A 1 78 ? 37.18667 23.55642 12.34386 1.000 51.34682 78 GLU A CA 1
ATOM 1089 C C . GLU A 1 78 ? 37.44164 22.22739 13.04445 1.000 52.26559 78 GLU A C 1
ATOM 1090 O O . GLU A 1 78 ? 38.56079 21.71417 13.05144 1.000 55.61940 78 GLU A O 1
ATOM 1102 N N . LEU A 1 79 ? 36.39146 21.66422 13.63601 1.000 52.44227 79 LEU A N 1
ATOM 1103 C CA . LEU A 1 79 ? 36.55542 20.45158 14.42904 1.000 53.96290 79 LEU A CA 1
ATOM 1104 C C . LEU A 1 79 ? 37.12435 19.30561 13.59967 1.000 56.36451 79 LEU A C 1
ATOM 1105 O O . LEU A 1 79 ? 37.92088 18.51722 14.12255 1.000 58.85603 79 LEU A O 1
ATOM 1121 N N . ASP A 1 80 ? 36.77779 19.22521 12.30987 1.000 55.41962 80 ASP A N 1
ATOM 1122 C CA . ASP A 1 80 ? 37.22380 18.10227 11.48838 1.000 56.88021 80 ASP A CA 1
ATOM 1123 C C . ASP A 1 80 ? 38.74347 17.96394 11.49220 1.000 58.33199 80 ASP A C 1
ATOM 1124 O O . ASP A 1 80 ? 39.27659 16.84827 11.59685 1.000 59.33575 80 ASP A O 1
ATOM 1133 N N . LYS A 1 81 ? 39.46028 19.08229 11.35706 1.000 56.67322 81 LYS A N 1
ATOM 1134 C CA . LYS A 1 81 ? 40.91540 19.01866 11.40321 1.000 60.45712 81 LYS A CA 1
ATOM 1135 C C . LYS A 1 81 ? 41.38694 18.46227 12.74182 1.000 62.30435 81 LYS A C 1
ATOM 1136 O O . LYS A 1 81 ? 42.33553 17.67071 12.79653 1.000 64.22081 81 LYS A O 1
ATOM 1155 N N . LEU A 1 82 ? 40.73084 18.85777 13.83546 1.000 61.10325 82 LEU A N 1
ATOM 1156 C CA . LEU A 1 82 ? 41.13992 18.37039 15.14831 1.000 61.29302 82 LEU A CA 1
ATOM 1157 C C . LEU A 1 82 ? 40.90926 16.86898 15.27611 1.000 63.33049 82 LEU A C 1
ATOM 1158 O O . LEU A 1 82 ? 41.72820 16.15842 15.87550 1.000 63.84628 82 LEU A O 1
ATOM 1174 N N . ILE A 1 83 ? 39.80791 16.36357 14.71588 1.000 66.19420 83 ILE A N 1
ATOM 1175 C CA . ILE A 1 83 ? 39.58016 14.91945 14.76314 1.000 69.26394 83 ILE A CA 1
ATOM 1176 C C . ILE A 1 83 ? 40.66311 14.20341 13.96244 1.000 73.78231 83 ILE A C 1
ATOM 1177 O O . ILE A 1 83 ? 41.17616 13.15746 14.37622 1.000 75.44398 83 ILE A O 1
ATOM 1193 N N . GLU A 1 84 ? 41.02108 14.75172 12.79552 1.000 74.77591 84 GLU A N 1
ATOM 1194 C CA . GLU A 1 84 ? 42.08348 14.13850 12.00318 1.000 77.78688 84 GLU A CA 1
ATOM 1195 C C . GLU A 1 84 ? 43.40166 14.13713 12.76752 1.000 78.80905 84 GLU A C 1
ATOM 1196 O O . GLU A 1 84 ? 44.17894 13.17949 12.69220 1.000 80.81588 84 GLU A O 1
ATOM 1208 N N . GLU A 1 85 ? 43.65299 15.19507 13.52357 1.000 71.34158 85 GLU A N 1
ATOM 1209 C CA . GLU A 1 85 ? 44.89419 15.36198 14.24773 1.000 69.72100 85 GLU A CA 1
ATOM 1210 C C . GLU A 1 85 ? 44.92552 14.65622 15.57878 1.000 69.53412 85 GLU A C 1
ATOM 1211 O O . GLU A 1 85 ? 45.97326 14.65986 16.23983 1.000 72.37686 85 GLU A O 1
ATOM 1223 N N . GLU A 1 86 ? 43.80433 14.09426 16.00642 1.000 67.51969 86 GLU A N 1
ATOM 1224 C CA . GLU A 1 86 ? 43.76689 13.29665 17.22120 1.000 67.28868 86 GLU A CA 1
ATOM 1225 C C . GLU A 1 86 ? 43.83874 14.16648 18.47048 1.000 66.36256 86 GLU A C 1
ATOM 1226 O O . GLU A 1 86 ? 44.35699 13.73813 19.50209 1.000 66.29013 86 GLU A O 1
ATOM 1238 N N . LYS A 1 87 ? 43.32973 15.39675 18.38564 1.000 63.77569 87 LYS A N 1
ATOM 1239 C CA . LYS A 1 87 ? 43.18672 16.26455 19.54985 1.000 61.99100 87 LYS A CA 1
ATOM 1240 C C . LYS A 1 87 ? 41.80450 16.12179 20.17906 1.000 61.04171 87 LYS A C 1
ATOM 1241 O O . LYS A 1 87 ? 41.66153 16.13518 21.41258 1.000 60.10538 87 LYS A O 1
ATOM 1260 N N . ILE A 1 88 ? 40.78332 15.99099 19.33808 1.000 57.06525 88 ILE A N 1
ATOM 1261 C CA . ILE A 1 88 ? 39.41215 15.78506 19.77617 1.000 52.22862 88 ILE A CA 1
ATOM 1262 C C . ILE A 1 88 ? 38.87318 14.54821 19.07652 1.000 53.40509 88 ILE A C 1
ATOM 1263 O O . ILE A 1 88 ? 39.27790 14.20940 17.96001 1.000 56.50414 88 ILE A O 1
ATOM 1279 N N . ALA A 1 89 ? 37.97014 13.85814 19.75989 1.000 50.69716 89 ALA A N 1
ATOM 1280 C CA . ALA A 1 89 ? 37.26872 12.72199 19.18420 1.000 49.38835 89 ALA A CA 1
ATOM 1281 C C . ALA A 1 89 ? 35.77581 12.87876 19.42882 1.000 47.59076 89 ALA A C 1
ATOM 1282 O O . ALA A 1 89 ? 35.34762 13.60874 20.32433 1.000 47.01814 89 ALA A O 1
ATOM 1289 N N . ILE A 1 90 ? 34.98489 12.19295 18.60750 1.000 46.57053 90 ILE A N 1
ATOM 1290 C CA . ILE A 1 90 ? 33.54359 12.08903 18.79786 1.000 43.00641 90 ILE A CA 1
ATOM 1291 C C . ILE A 1 90 ? 33.18984 10.60908 18.82524 1.000 44.45355 90 ILE A C 1
ATOM 1292 O O . ILE A 1 90 ? 33.62007 9.84853 17.95052 1.000 46.82930 90 ILE A O 1
ATOM 1308 N N . GLU A 1 91 ? 32.41125 10.20231 19.82350 1.000 45.23045 91 GLU A N 1
ATOM 1309 C CA . GLU A 1 91 ? 32.02615 8.80678 19.99065 1.000 47.76757 91 GLU A CA 1
ATOM 1310 C C . GLU A 1 91 ? 30.51254 8.71897 20.07413 1.000 48.11969 91 GLU A C 1
ATOM 1311 O O . GLU A 1 91 ? 29.89891 9.30257 20.97475 1.000 47.39574 91 GLU A O 1
ATOM 1323 N N . HIS A 1 92 ? 29.91979 7.98530 19.13436 1.000 50.93897 92 HIS A N 1
ATOM 1324 C CA . HIS A 1 92 ? 28.47008 7.85100 19.01961 1.000 53.02578 92 HIS A CA 1
ATOM 1325 C C . HIS A 1 92 ? 28.05638 6.54776 19.68981 1.000 55.96041 92 HIS A C 1
ATOM 1326 O O . HIS A 1 92 ? 28.41808 5.46001 19.23253 1.000 58.08965 92 HIS A O 1
ATOM 1340 N N . ILE A 1 93 ? 27.28846 6.66126 20.76902 1.000 56.43770 93 ILE A N 1
ATOM 1341 C CA . ILE A 1 93 ? 26.71929 5.51932 21.47405 1.000 58.33261 93 ILE A CA 1
ATOM 1342 C C . ILE A 1 93 ? 25.22144 5.52795 21.20122 1.000 60.89813 93 ILE A C 1
ATOM 1343 O O . ILE A 1 93 ? 24.53359 6.50860 21.50801 1.000 59.27474 93 ILE A O 1
ATOM 1359 N N . ALA A 1 94 ? 24.71753 4.45016 20.61078 1.000 64.31239 94 ALA A N 1
ATOM 1360 C CA . ALA A 1 94 ? 23.33055 4.37185 20.18010 1.000 71.18830 94 ALA A CA 1
ATOM 1361 C C . ALA A 1 94 ? 22.58207 3.32061 20.98708 1.000 79.76342 94 ALA A C 1
ATOM 1362 O O . ALA A 1 94 ? 23.15831 2.31922 21.41950 1.000 80.96274 94 ALA A O 1
ATOM 1369 N N . VAL A 1 95 ? 21.28609 3.55887 21.18314 1.000 85.65510 95 VAL A N 1
ATOM 1370 C CA . VAL A 1 95 ? 20.43878 2.68480 21.98644 1.000 90.32099 95 VAL A CA 1
ATOM 1371 C C . VAL A 1 95 ? 19.07494 2.55484 21.31783 1.000 93.04322 95 VAL A C 1
ATOM 1372 O O . VAL A 1 95 ? 18.52816 3.53158 20.79618 1.000 92.95877 95 VAL A O 1
ATOM 1385 N N . ASP A 1 96 ? 18.52749 1.34094 21.34080 1.000 110.98216 96 ASP A N 1
ATOM 1386 C CA . ASP A 1 96 ? 17.25072 0.98629 20.72891 1.000 112.90849 96 ASP A CA 1
ATOM 1387 C C . ASP A 1 96 ? 16.65222 -0.12356 21.58201 1.000 114.94423 96 ASP A C 1
ATOM 1388 O O . ASP A 1 96 ? 17.40462 -0.91913 22.15744 1.000 118.08754 96 ASP A O 1
ATOM 1397 N N . PRO A 1 97 ? 15.30316 -0.24987 21.63089 1.000 103.85830 97 PRO A N 1
ATOM 1398 C CA . PRO A 1 97 ? 14.65223 -0.95024 22.75125 1.000 103.32640 97 PRO A CA 1
ATOM 1399 C C . PRO A 1 97 ? 15.58002 -1.54432 23.79592 1.000 100.80528 97 PRO A C 1
ATOM 1400 O O . PRO A 1 97 ? 15.88448 -2.73978 23.77259 1.000 98.69711 97 PRO A O 1
ATOM 1411 N N . SER A 1 98 ? 16.02777 -0.70587 24.72445 1.000 98.00482 98 SER A N 1
ATOM 1412 C CA . SER A 1 98 ? 16.95291 -1.13346 25.76661 1.000 95.20708 98 SER A CA 1
ATOM 1413 C C . SER A 1 98 ? 16.90061 -0.17205 26.94924 1.000 90.02110 98 SER A C 1
ATOM 1414 O O . SER A 1 98 ? 15.85637 0.41159 27.24173 1.000 83.90281 98 SER A O 1
ATOM 1422 N N . LEU A 1 108 ? 25.82860 -1.50658 31.57061 1.000 88.71792 108 LEU A N 1
ATOM 1423 C CA . LEU A 1 108 ? 25.88996 -0.70129 32.78771 1.000 92.61315 108 LEU A CA 1
ATOM 1424 C C . LEU A 1 108 ? 27.32417 -0.21261 33.02606 1.000 95.49910 108 LEU A C 1
ATOM 1425 O O . LEU A 1 108 ? 27.57436 0.99315 33.06492 1.000 89.03367 108 LEU A O 1
ATOM 1441 N N . GLU A 1 109 ? 28.25851 -1.15264 33.19621 1.000 106.83821 109 GLU A N 1
ATOM 1442 C CA . GLU A 1 109 ? 29.68353 -0.83938 33.20185 1.000 104.76647 109 GLU A CA 1
ATOM 1443 C C . GLU A 1 109 ? 30.31109 -0.97390 31.81699 1.000 102.99366 109 GLU A C 1
ATOM 1444 O O . GLU A 1 109 ? 31.43817 -0.51037 31.60776 1.000 101.01145 109 GLU A O 1
ATOM 1456 N N . GLY A 1 110 ? 29.61338 -1.60150 30.86782 1.000 87.31952 110 GLY A N 1
ATOM 1457 C CA . GLY A 1 110 ? 30.09209 -1.60546 29.49731 1.000 82.04470 110 GLY A CA 1
ATOM 1458 C C . GLY A 1 110 ? 30.14917 -0.21592 28.89796 1.000 77.71828 110 GLY A C 1
ATOM 1459 O O . GLY A 1 110 ? 31.02823 0.08065 28.08125 1.000 76.71653 110 GLY A O 1
ATOM 1463 N N . LEU A 1 111 ? 29.21484 0.65441 29.28659 1.000 79.24465 111 LEU A N 1
ATOM 1464 C CA . LEU A 1 111 ? 29.31402 2.05278 28.88874 1.000 76.63961 111 LEU A CA 1
ATOM 1465 C C . LEU A 1 111 ? 30.60393 2.66736 29.41434 1.000 73.60976 111 LEU A C 1
ATOM 1466 O O . LEU A 1 111 ? 31.28551 3.40494 28.69599 1.000 72.10492 111 LEU A O 1
ATOM 1482 N N . PHE A 1 112 ? 30.93760 2.39983 30.68101 1.000 70.64430 112 PHE A N 1
ATOM 1483 C CA . PHE A 1 112 ? 32.19247 2.89933 31.22955 1.000 67.98584 112 PHE A CA 1
ATOM 1484 C C . PHE A 1 112 ? 33.37752 2.35949 30.43659 1.000 66.92339 112 PHE A C 1
ATOM 1485 O O . PHE A 1 112 ? 34.36116 3.07002 30.20894 1.000 64.67266 112 PHE A O 1
ATOM 1502 N N . LEU A 1 113 ? 33.30237 1.09443 30.01781 1.000 70.03483 113 LEU A N 1
ATOM 1503 C CA . LEU A 1 113 ? 34.38164 0.51174 29.22493 1.000 70.61747 113 LEU A CA 1
ATOM 1504 C C . LEU A 1 113 ? 34.54868 1.25040 27.90004 1.000 68.05799 113 LEU A C 1
ATOM 1505 O O . LEU A 1 113 ? 35.66885 1.60345 27.50437 1.000 66.95693 113 LEU A O 1
ATOM 1521 N N . ARG A 1 114 ? 33.43827 1.47833 27.19137 1.000 68.93529 114 ARG A N 1
ATOM 1522 C CA . ARG A 1 114 ? 33.51046 2.19046 25.91806 1.000 66.56856 114 ARG A CA 1
ATOM 1523 C C . ARG A 1 114 ? 34.01662 3.61215 26.11628 1.000 64.58856 114 ARG A C 1
ATOM 1524 O O . ARG A 1 114 ? 34.83678 4.10999 25.33206 1.000 66.03624 114 ARG A O 1
ATOM 1545 N N . LEU A 1 115 ? 33.52051 4.29166 27.14941 1.000 64.75815 115 LEU A N 1
ATOM 1546 C CA . LEU A 1 115 ? 34.04112 5.60885 27.48133 1.000 63.46944 115 LEU A CA 1
ATOM 1547 C C . LEU A 1 115 ? 35.55281 5.53485 27.63365 1.000 64.57270 115 LEU A C 1
ATOM 1548 O O . LEU A 1 115 ? 36.28858 6.18493 26.88514 1.000 66.59429 115 LEU A O 1
ATOM 1564 N N . GLU A 1 116 ? 36.03163 4.68981 28.55591 1.000 63.28976 116 GLU A N 1
ATOM 1565 C CA . GLU A 1 116 ? 37.46394 4.59365 28.81948 1.000 62.32287 116 GLU A CA 1
ATOM 1566 C C . GLU A 1 116 ? 38.25703 4.37001 27.53686 1.000 63.34755 116 GLU A C 1
ATOM 1567 O O . GLU A 1 116 ? 39.30183 5.00146 27.32589 1.000 63.89092 116 GLU A O 1
ATOM 1579 N N . LEU A 1 117 ? 37.77677 3.47766 26.66590 1.000 70.59911 117 LEU A N 1
ATOM 1580 C CA . LEU A 1 117 ? 38.42764 3.28777 25.37351 1.000 68.15094 117 LEU A CA 1
ATOM 1581 C C . LEU A 1 117 ? 38.52772 4.60903 24.62140 1.000 67.38459 117 LEU A C 1
ATOM 1582 O O . LEU A 1 117 ? 39.59522 4.96958 24.11038 1.000 66.20999 117 LEU A O 1
ATOM 1598 N N . ALA A 1 118 ? 37.40851 5.33468 24.53163 1.000 68.92842 118 ALA A N 1
ATOM 1599 C CA . ALA A 1 118 ? 37.40320 6.62136 23.84332 1.000 68.39704 118 ALA A CA 1
ATOM 1600 C C . ALA A 1 118 ? 38.43293 7.57016 24.44387 1.000 69.49773 118 ALA A C 1
ATOM 1601 O O . ALA A 1 118 ? 39.25687 8.15030 23.72701 1.000 69.54411 118 ALA A O 1
ATOM 1608 N N . ILE A 1 119 ? 38.39085 7.74524 25.76519 1.000 69.64465 119 ILE A N 1
ATOM 1609 C CA . ILE A 1 119 ? 39.28075 8.70020 26.41358 1.000 67.93917 119 ILE A CA 1
ATOM 1610 C C . ILE A 1 119 ? 40.73182 8.31623 26.15010 1.000 68.63492 119 ILE A C 1
ATOM 1611 O O . ILE A 1 119 ? 41.59184 9.18791 25.99148 1.000 68.53713 119 ILE A O 1
ATOM 1627 N N . ASP A 1 120 ? 41.02607 7.01068 26.07067 1.000 67.43300 120 ASP A N 1
ATOM 1628 C CA . ASP A 1 120 ? 42.40182 6.58164 25.85421 1.000 68.92614 120 ASP A CA 1
ATOM 1629 C C . ASP A 1 120 ? 42.85080 6.76302 24.40812 1.000 69.56206 120 ASP A C 1
ATOM 1630 O O . ASP A 1 120 ? 44.04099 7.00137 24.16468 1.000 70.75719 120 ASP A O 1
ATOM 1639 N N . THR A 1 121 ? 41.93481 6.64201 23.43818 1.000 65.31678 121 THR A N 1
ATOM 1640 C CA . THR A 1 121 ? 42.33206 6.83707 22.04793 1.000 64.86210 121 THR A CA 1
ATOM 1641 C C . THR A 1 121 ? 43.02345 8.18795 21.86858 1.000 63.07955 121 THR A C 1
ATOM 1642 O O . THR A 1 121 ? 44.07759 8.28919 21.22933 1.000 64.97300 121 THR A O 1
ATOM 1653 N N . VAL A 1 122 ? 42.43278 9.24027 22.43512 1.000 61.41882 122 VAL A N 1
ATOM 1654 C CA . VAL A 1 122 ? 42.86008 10.61337 22.20863 1.000 60.57732 122 VAL A CA 1
ATOM 1655 C C . VAL A 1 122 ? 43.49706 11.22560 23.44809 1.000 60.14810 122 VAL A C 1
ATOM 1656 O O . VAL A 1 122 ? 43.79608 12.42451 23.45594 1.000 59.65258 122 VAL A O 1
ATOM 1669 N N . GLY A 1 123 ? 43.71753 10.43684 24.49617 1.000 61.32728 123 GLY A N 1
ATOM 1670 C CA . GLY A 1 123 ? 44.29101 10.96312 25.71845 1.000 58.91832 123 GLY A CA 1
ATOM 1671 C C . GLY A 1 123 ? 43.53001 12.16792 26.23022 1.000 56.59554 123 GLY A C 1
ATOM 1672 O O . GLY A 1 123 ? 44.12397 13.21174 26.51813 1.000 55.38665 123 GLY A O 1
ATOM 1676 N N . ALA A 1 124 ? 42.21113 12.03365 26.34760 1.000 58.62944 124 ALA A N 1
ATOM 1677 C CA . ALA A 1 124 ? 41.36271 13.16978 26.66996 1.000 56.35964 124 ALA A CA 1
ATOM 1678 C C . ALA A 1 124 ? 41.42409 13.48993 28.15797 1.000 55.02286 124 ALA A C 1
ATOM 1679 O O . ALA A 1 124 ? 41.36040 12.59165 29.00355 1.000 55.44838 124 ALA A O 1
ATOM 1686 N N . LYS A 1 125 ? 41.56808 14.77990 28.46565 1.000 52.29590 125 LYS A N 1
ATOM 1687 C CA . LYS A 1 125 ? 41.36835 15.29289 29.81277 1.000 52.31531 125 LYS A CA 1
ATOM 1688 C C . LYS A 1 125 ? 40.05401 16.04630 29.95780 1.000 51.89693 125 LYS A C 1
ATOM 1689 O O . LYS A 1 125 ? 39.61384 16.28597 31.09075 1.000 51.98406 125 LYS A O 1
ATOM 1708 N N . ARG A 1 126 ? 39.41487 16.41140 28.84466 1.000 50.94606 126 ARG A N 1
ATOM 1709 C CA . ARG A 1 126 ? 38.10098 17.03687 28.87504 1.000 45.84559 126 ARG A CA 1
ATOM 1710 C C . ARG A 1 126 ? 37.09517 16.14505 28.16253 1.000 45.06856 126 ARG A C 1
ATOM 1711 O O . ARG A 1 126 ? 37.37529 15.60041 27.08785 1.000 46.01115 126 ARG A O 1
ATOM 1732 N N . VAL A 1 127 ? 35.92663 15.99377 28.77609 1.000 43.86932 127 VAL A N 1
ATOM 1733 C CA . VAL A 1 127 ? 34.87606 15.14007 28.24734 1.000 42.32022 127 VAL A CA 1
ATOM 1734 C C . VAL A 1 127 ? 33.58852 15.94233 28.15453 1.000 40.80224 127 VAL A C 1
ATOM 1735 O O . VAL A 1 127 ? 33.33078 16.84559 28.95694 1.000 39.50697 127 VAL A O 1
ATOM 1748 N N . VAL A 1 128 ? 32.78413 15.61494 27.15214 1.000 39.21578 128 VAL A N 1
ATOM 1749 C CA . VAL A 1 128 ? 31.41958 16.10985 27.05427 1.000 39.06672 128 VAL A CA 1
ATOM 1750 C C . VAL A 1 128 ? 30.49896 14.90766 26.93657 1.000 40.40046 128 VAL A C 1
ATOM 1751 O O . VAL A 1 128 ? 30.80292 13.95706 26.21096 1.000 40.93561 128 VAL A O 1
ATOM 1764 N N . LEU A 1 129 ? 29.38485 14.94587 27.65659 1.000 40.15736 129 LEU A N 1
ATOM 1765 C CA . LEU A 1 129 ? 28.35953 13.90585 27.57715 1.000 42.10722 129 LEU A CA 1
ATOM 1766 C C . LEU A 1 129 ? 27.06318 14.57045 27.12171 1.000 44.08765 129 LEU A C 1
ATOM 1767 O O . LEU A 1 129 ? 26.39084 15.25289 27.90612 1.000 41.63494 129 LEU A O 1
ATOM 1783 N N . ASP A 1 130 ? 26.71413 14.36426 25.85436 1.000 51.41551 130 ASP A N 1
ATOM 1784 C CA . ASP A 1 130 ? 25.54703 14.98711 25.24385 1.000 51.83440 130 ASP A CA 1
ATOM 1785 C C . ASP A 1 130 ? 24.44513 13.94580 25.10785 1.000 53.32981 130 ASP A C 1
ATOM 1786 O O . ASP A 1 130 ? 24.64054 12.90908 24.46600 1.000 55.22445 130 ASP A O 1
ATOM 1795 N N . THR A 1 131 ? 23.29461 14.22303 25.71806 1.000 48.86277 131 THR A N 1
ATOM 1796 C CA . THR A 1 131 ? 22.10040 13.39990 25.55639 1.000 48.00764 131 THR A CA 1
ATOM 1797 C C . THR A 1 131 ? 22.22973 12.06298 26.28303 1.000 47.27731 131 THR A C 1
ATOM 1798 O O . THR A 1 131 ? 21.85100 11.01830 25.75303 1.000 47.51814 131 THR A O 1
ATOM 1809 N N . ILE A 1 132 ? 22.75423 12.08841 27.51196 1.000 48.68090 132 ILE A N 1
ATOM 1810 C CA . ILE A 1 132 ? 22.68451 10.89512 28.34275 1.000 48.03691 132 ILE A CA 1
ATOM 1811 C C . ILE A 1 132 ? 21.22893 10.51465 28.58705 1.000 46.04645 132 ILE A C 1
ATOM 1812 O O . ILE A 1 132 ? 20.93183 9.38549 28.99723 1.000 45.45462 132 ILE A O 1
ATOM 1828 N N . GLU A 1 133 ? 20.30669 11.45270 28.35826 1.000 44.69163 133 GLU A N 1
ATOM 1829 C CA . GLU A 1 133 ? 18.88850 11.15552 28.50748 1.000 44.03954 133 GLU A CA 1
ATOM 1830 C C . GLU A 1 133 ? 18.50344 9.90361 27.73507 1.000 44.93403 133 GLU A C 1
ATOM 1831 O O . GLU A 1 133 ? 17.63733 9.14900 28.18550 1.000 45.74467 133 GLU A O 1
ATOM 1843 N N . SER A 1 134 ? 19.15433 9.64962 26.59445 1.000 44.36382 134 SER A N 1
ATOM 1844 C CA . SER A 1 134 ? 18.90932 8.41286 25.85959 1.000 44.45581 134 SER A CA 1
ATOM 1845 C C . SER A 1 134 ? 18.91572 7.20974 26.79283 1.000 43.95919 134 SER A C 1
ATOM 1846 O O . SER A 1 134 ? 18.10575 6.28787 26.64184 1.000 44.50575 134 SER A O 1
ATOM 1854 N N . LEU A 1 135 ? 19.82608 7.20253 27.76449 1.000 45.62455 135 LEU A N 1
ATOM 1855 C CA . LEU A 1 135 ? 19.90597 6.12032 28.73401 1.000 43.00599 135 LEU A CA 1
ATOM 1856 C C . LEU A 1 135 ? 19.05173 6.40128 29.96481 1.000 43.12456 135 LEU A C 1
ATOM 1857 O O . LEU A 1 135 ? 18.25887 5.55202 30.38338 1.000 42.41067 135 LEU A O 1
ATOM 1873 N N . PHE A 1 136 ? 19.18797 7.59611 30.53829 1.000 42.21979 136 PHE A N 1
ATOM 1874 C CA . PHE A 1 136 ? 18.57480 7.88786 31.82906 1.000 40.69027 136 PHE A CA 1
ATOM 1875 C C . PHE A 1 136 ? 17.06518 8.09787 31.75379 1.000 41.13619 136 PHE A C 1
ATOM 1876 O O . PHE A 1 136 ? 16.44411 8.28605 32.80538 1.000 42.07102 136 PHE A O 1
ATOM 1893 N N . SER A 1 137 ? 16.45608 8.06350 30.56672 1.000 42.67186 137 SER A N 1
ATOM 1894 C CA . SER A 1 137 ? 15.00642 8.16070 30.46343 1.000 42.99547 137 SER A CA 1
ATOM 1895 C C . SER A 1 137 ? 14.31271 6.82175 30.67087 1.000 44.61302 137 SER A C 1
ATOM 1896 O O . SER A 1 137 ? 13.08075 6.78821 30.76208 1.000 45.14176 137 SER A O 1
ATOM 1904 N N . ALA A 1 138 ? 15.06740 5.72666 30.74787 1.000 45.66320 138 ALA A N 1
ATOM 1905 C CA . ALA A 1 138 ? 14.49948 4.40456 30.96851 1.000 47.85052 138 ALA A CA 1
ATOM 1906 C C . ALA A 1 138 ? 14.43189 4.02701 32.44180 1.000 46.26005 138 ALA A C 1
ATOM 1907 O O . ALA A 1 138 ? 13.74449 3.05963 32.78762 1.000 45.46532 138 ALA A O 1
ATOM 1914 N N . PHE A 1 139 ? 15.11941 4.75979 33.31324 1.000 43.58052 139 PHE A N 1
ATOM 1915 C CA . PHE A 1 139 ? 15.09502 4.47850 34.74471 1.000 44.03671 139 PHE A CA 1
ATOM 1916 C C . PHE A 1 139 ? 13.85990 5.13479 35.35151 1.000 45.78359 139 PHE A C 1
ATOM 1917 O O . PHE A 1 139 ? 13.80055 6.36130 35.48974 1.000 45.33082 139 PHE A O 1
ATOM 1934 N N . SER A 1 140 ? 12.87023 4.31737 35.71254 1.000 46.86366 140 SER A N 1
ATOM 1935 C CA . SER A 1 140 ? 11.64294 4.84286 36.29782 1.000 46.53227 140 SER A CA 1
ATOM 1936 C C . SER A 1 140 ? 11.83780 5.20437 37.76534 1.000 48.15487 140 SER A C 1
ATOM 1937 O O . SER A 1 140 ? 11.43459 6.28677 38.20449 1.000 47.56046 140 SER A O 1
ATOM 1945 N N . ASN A 1 141 ? 12.45176 4.31566 38.53249 1.000 52.98607 141 ASN A N 1
ATOM 1946 C CA . ASN A 1 141 ? 12.61574 4.53027 39.96955 1.000 53.13654 141 ASN A CA 1
ATOM 1947 C C . ASN A 1 141 ? 13.56536 5.69200 40.22404 1.000 51.54746 141 ASN A C 1
ATOM 1948 O O . ASN A 1 141 ? 14.70572 5.66700 39.73768 1.000 51.05768 141 ASN A O 1
ATOM 1959 N N . PRO A 1 142 ? 13.14922 6.72333 40.97062 1.000 54.87187 142 PRO A N 1
ATOM 1960 C CA . PRO A 1 142 ? 14.06669 7.85063 41.21153 1.000 53.33893 142 PRO A CA 1
ATOM 1961 C C . PRO A 1 142 ? 15.34272 7.43207 41.91791 1.000 51.22519 142 PRO A C 1
ATOM 1962 O O . PRO A 1 142 ? 16.43107 7.92609 41.58824 1.000 50.07838 142 PRO A O 1
ATOM 1973 N N . ALA A 1 143 ? 15.23105 6.53740 42.90193 1.000 52.54591 143 ALA A N 1
ATOM 1974 C CA . ALA A 1 143 ? 16.41291 6.06517 43.61306 1.000 54.48792 143 ALA A CA 1
ATOM 1975 C C . ALA A 1 143 ? 17.39477 5.40785 42.65255 1.000 54.19115 143 ALA A C 1
ATOM 1976 O O . ALA A 1 143 ? 18.59428 5.70150 42.67592 1.000 53.16751 143 ALA A O 1
ATOM 1983 N N . ILE A 1 144 ? 16.89652 4.51824 41.79100 1.000 55.48175 144 ILE A N 1
ATOM 1984 C CA . ILE A 1 144 ? 17.75457 3.86544 40.80607 1.000 53.49980 144 ILE A CA 1
ATOM 1985 C C . ILE A 1 144 ? 18.41016 4.90158 39.90408 1.000 52.16926 144 ILE A C 1
ATOM 1986 O O . ILE A 1 144 ? 19.62023 4.85450 39.64530 1.000 52.03328 144 ILE A O 1
ATOM 2002 N N . LEU A 1 145 ? 17.60865 5.82355 39.36874 1.000 51.35701 145 LEU A N 1
ATOM 2003 C CA . LEU A 1 145 ? 18.14467 6.78142 38.40942 1.000 49.74858 145 LEU A CA 1
ATOM 2004 C C . LEU A 1 145 ? 19.26373 7.60119 39.03617 1.000 48.54863 145 LEU A C 1
ATOM 2005 O O . LEU A 1 145 ? 20.33303 7.77677 38.43956 1.000 49.35222 145 LEU A O 1
ATOM 2021 N N . ARG A 1 146 ? 19.03627 8.11458 40.24562 1.000 42.74161 146 ARG A N 1
ATOM 2022 C CA . ARG A 1 146 ? 20.06355 8.93772 40.87064 1.000 41.71640 146 ARG A CA 1
ATOM 2023 C C . ARG A 1 146 ? 21.26001 8.09839 41.29853 1.000 43.73139 146 ARG A C 1
ATOM 2024 O O . ARG A 1 146 ? 22.38927 8.59216 41.28424 1.000 43.32112 146 ARG A O 1
ATOM 2045 N N . ALA A 1 147 ? 21.04900 6.82950 41.65793 1.000 45.98489 147 ALA A N 1
ATOM 2046 C CA . ALA A 1 147 ? 22.18411 5.97085 41.97427 1.000 47.76235 147 ALA A CA 1
ATOM 2047 C C . ALA A 1 147 ? 23.07103 5.77649 40.75197 1.000 49.27756 147 ALA A C 1
ATOM 2048 O O . ALA A 1 147 ? 24.30129 5.83031 40.85193 1.000 49.23221 147 ALA A O 1
ATOM 2055 N N . GLU A 1 148 ? 22.46173 5.55756 39.58434 1.000 50.25731 148 GLU A N 1
ATOM 2056 C CA . GLU A 1 148 ? 23.24868 5.41183 38.36251 1.000 48.90914 148 GLU A CA 1
ATOM 2057 C C . GLU A 1 148 ? 23.94095 6.72203 37.99881 1.000 47.46216 148 GLU A C 1
ATOM 2058 O O . GLU A 1 148 ? 25.10944 6.72544 37.58324 1.000 48.70131 148 GLU A O 1
ATOM 2070 N N . ILE A 1 149 ? 23.22885 7.84379 38.13539 1.000 46.06685 149 ILE A N 1
ATOM 2071 C CA . ILE A 1 149 ? 23.84327 9.14365 37.88883 1.000 45.06000 149 ILE A CA 1
ATOM 2072 C C . ILE A 1 149 ? 25.05901 9.32513 38.78548 1.000 44.61788 149 ILE A C 1
ATOM 2073 O O . ILE A 1 149 ? 26.11484 9.79804 38.34537 1.000 44.52891 149 ILE A O 1
ATOM 2089 N N . ARG A 1 150 ? 24.92438 8.95948 40.06127 1.000 45.84040 150 ARG A N 1
ATOM 2090 C CA . ARG A 1 150 ? 26.03860 9.07893 40.98747 1.000 46.13663 150 ARG A CA 1
ATOM 2091 C C . ARG A 1 150 ? 27.17375 8.15348 40.58736 1.000 46.15010 150 ARG A C 1
ATOM 2092 O O . ARG A 1 150 ? 28.33621 8.53011 40.66909 1.000 46.11782 150 ARG A O 1
ATOM 2113 N N . ARG A 1 151 ? 26.86098 6.93124 40.16422 1.000 47.63717 151 ARG A N 1
ATOM 2114 C CA . ARG A 1 151 ? 27.91575 6.03333 39.70665 1.000 47.75243 151 ARG A CA 1
ATOM 2115 C C . ARG A 1 151 ? 28.70968 6.67844 38.57636 1.000 47.00944 151 ARG A C 1
ATOM 2116 O O . ARG A 1 151 ? 29.94596 6.66627 38.58000 1.000 47.40147 151 ARG A O 1
ATOM 2137 N N . LEU A 1 152 ? 28.00633 7.26720 37.60585 1.000 46.35512 152 LEU A N 1
ATOM 2138 C CA . LEU A 1 152 ? 28.68346 7.91269 36.48214 1.000 46.09931 152 LEU A CA 1
ATOM 2139 C C . LEU A 1 152 ? 29.53583 9.08792 36.95318 1.000 45.69715 152 LEU A C 1
ATOM 2140 O O . LEU A 1 152 ? 30.69816 9.23595 36.54754 1.000 47.79702 152 LEU A O 1
ATOM 2156 N N . PHE A 1 153 ? 28.96530 9.94489 37.80432 1.000 45.02068 153 PHE A N 1
ATOM 2157 C CA . PHE A 1 153 ? 29.69064 11.12333 38.26852 1.000 46.26622 153 PHE A CA 1
ATOM 2158 C C . PHE A 1 153 ? 30.91621 10.71983 39.07932 1.000 47.62452 153 PHE A C 1
ATOM 2159 O O . PHE A 1 153 ? 31.99752 11.30588 38.93026 1.000 49.12898 153 PHE A O 1
ATOM 2176 N N . ASP A 1 154 ? 30.76754 9.71250 39.94044 1.000 46.46692 154 ASP A N 1
ATOM 2177 C CA . ASP A 1 154 ? 31.90833 9.18366 40.67314 1.000 47.64202 154 ASP A CA 1
ATOM 2178 C C . ASP A 1 154 ? 32.97712 8.69288 39.70783 1.000 48.95062 154 ASP A C 1
ATOM 2179 O O . ASP A 1 154 ? 34.13221 9.10588 39.80233 1.000 50.19248 154 ASP A O 1
ATOM 2188 N N . TRP A 1 155 ? 32.60577 7.80385 38.78006 1.000 50.52905 155 TRP A N 1
ATOM 2189 C CA . TRP A 1 155 ? 33.54488 7.29673 37.78147 1.000 53.29738 155 TRP A CA 1
ATOM 2190 C C . TRP A 1 155 ? 34.34891 8.42671 37.15375 1.000 53.51294 155 TRP A C 1
ATOM 2191 O O . TRP A 1 155 ? 35.58676 8.36704 37.07105 1.000 54.68934 155 TRP A O 1
ATOM 2212 N N . LEU A 1 156 ? 33.65404 9.47181 36.70614 1.000 52.58655 156 LEU A N 1
ATOM 2213 C CA . LEU A 1 156 ? 34.34306 10.58712 36.06607 1.000 53.98946 156 LEU A CA 1
ATOM 2214 C C . LEU A 1 156 ? 35.29587 11.27420 37.03875 1.000 54.92920 156 LEU A C 1
ATOM 2215 O O . LEU A 1 156 ? 36.42007 11.63341 36.66678 1.000 55.43160 156 LEU A O 1
ATOM 2231 N N . LYS A 1 157 ? 34.88005 11.44132 38.29872 1.000 55.97003 157 LYS A N 1
ATOM 2232 C CA . LYS A 1 157 ? 35.75331 12.09775 39.26995 1.000 57.87769 157 LYS A CA 1
ATOM 2233 C C . LYS A 1 157 ? 36.95754 11.23194 39.63651 1.000 60.41652 157 LYS A C 1
ATOM 2234 O O . LYS A 1 157 ? 38.03243 11.76635 39.93496 1.000 59.69873 157 LYS A O 1
ATOM 2253 N N . GLU A 1 158 ? 36.79930 9.90575 39.62727 1.000 61.48397 158 GLU A N 1
ATOM 2254 C CA . GLU A 1 158 ? 37.92750 9.02096 39.90938 1.000 61.50367 158 GLU A CA 1
ATOM 2255 C C . GLU A 1 158 ? 38.94920 9.08991 38.78165 1.000 60.69316 158 GLU A C 1
ATOM 2256 O O . GLU A 1 158 ? 40.16072 9.07476 39.02625 1.000 61.50393 158 GLU A O 1
ATOM 2268 N N . ARG A 1 159 ? 38.47255 9.14240 37.53310 1.000 58.07484 159 ARG A N 1
ATOM 2269 C CA . ARG A 1 159 ? 39.39291 9.24077 36.40598 1.000 56.91852 159 ARG A CA 1
ATOM 2270 C C . ARG A 1 159 ? 39.97778 10.64003 36.25302 1.000 55.20409 159 ARG A C 1
ATOM 2271 O O . ARG A 1 159 ? 41.02178 10.79338 35.60837 1.000 51.05114 159 ARG A O 1
ATOM 2292 N N . GLY A 1 160 ? 39.34173 11.65542 36.83113 1.000 64.17133 160 GLY A N 1
ATOM 2293 C CA . GLY A 1 160 ? 39.90526 12.98988 36.81021 1.000 61.82278 160 GLY A CA 1
ATOM 2294 C C . GLY A 1 160 ? 39.66359 13.75556 35.53507 1.000 61.72533 160 GLY A C 1
ATOM 2295 O O . GLY A 1 160 ? 40.45864 14.63364 35.18433 1.000 60.21560 160 GLY A O 1
ATOM 2299 N N . LEU A 1 161 ? 38.58648 13.44777 34.82533 1.000 51.68088 161 LEU A N 1
ATOM 2300 C CA . LEU A 1 161 ? 38.26552 14.11877 33.57586 1.000 47.61771 161 LEU A CA 1
ATOM 2301 C C . LEU A 1 161 ? 37.34684 15.29777 33.86545 1.000 43.79536 161 LEU A C 1
ATOM 2302 O O . LEU A 1 161 ? 36.33977 15.14617 34.56394 1.000 44.67646 161 LEU A O 1
ATOM 2318 N N . THR A 1 162 ? 37.69692 16.47024 33.34126 1.000 43.21792 162 THR A N 1
ATOM 2319 C CA . THR A 1 162 ? 36.82639 17.63646 33.46230 1.000 39.24577 162 THR A CA 1
ATOM 2320 C C . THR A 1 162 ? 35.67475 17.44947 32.48062 1.000 37.60153 162 THR A C 1
ATOM 2321 O O . THR A 1 162 ? 35.87409 17.50527 31.26144 1.000 39.92390 162 THR A O 1
ATOM 2332 N N . THR A 1 163 ? 34.47568 17.20072 33.00279 1.000 38.54669 163 THR A N 1
ATOM 2333 C CA . THR A 1 163 ? 33.35014 16.76126 32.19206 1.000 37.86091 163 THR A CA 1
ATOM 2334 C C . THR A 1 163 ? 32.24149 17.80004 32.20409 1.000 36.68490 163 THR A C 1
ATOM 2335 O O . THR A 1 163 ? 31.87238 18.31285 33.26576 1.000 36.69899 163 THR A O 1
ATOM 2346 N N . VAL A 1 164 ? 31.71341 18.09882 31.02148 1.000 35.65111 164 VAL A N 1
ATOM 2347 C CA . VAL A 1 164 ? 30.50217 18.89618 30.86781 1.000 35.28201 164 VAL A CA 1
ATOM 2348 C C . VAL A 1 164 ? 29.39681 17.95510 30.40564 1.000 34.98787 164 VAL A C 1
ATOM 2349 O O . VAL A 1 164 ? 29.51564 17.30999 29.35536 1.000 36.75650 164 VAL A O 1
ATOM 2362 N N . ILE A 1 165 ? 28.32952 17.86759 31.19201 1.000 34.89243 165 ILE A N 1
ATOM 2363 C CA . ILE A 1 165 ? 27.17890 17.02999 30.88082 1.000 34.41754 165 ILE A CA 1
ATOM 2364 C C . ILE A 1 165 ? 26.03572 17.94137 30.46842 1.000 34.04411 165 ILE A C 1
ATOM 2365 O O . ILE A 1 165 ? 25.78149 18.96001 31.12317 1.000 34.08579 165 ILE A O 1
ATOM 2381 N N . THR A 1 166 ? 25.35246 17.58422 29.38500 1.000 35.20140 166 THR A N 1
ATOM 2382 C CA . THR A 1 166 ? 24.18189 18.33338 28.95649 1.000 35.32737 166 THR A CA 1
ATOM 2383 C C . THR A 1 166 ? 22.94190 17.76134 29.62829 1.000 35.96716 166 THR A C 1
ATOM 2384 O O . THR A 1 166 ? 22.78555 16.54133 29.73979 1.000 37.86234 166 THR A O 1
ATOM 2395 N N . ALA A 1 167 ? 22.06722 18.64988 30.08276 1.000 32.38985 167 ALA A N 1
ATOM 2396 C CA . ALA A 1 167 ? 20.80162 18.26717 30.68797 1.000 33.06488 167 ALA A CA 1
ATOM 2397 C C . ALA A 1 167 ? 19.67716 18.94832 29.92749 1.000 31.01156 167 ALA A C 1
ATOM 2398 O O . ALA A 1 167 ? 19.69528 20.17086 29.74604 1.000 29.83202 167 ALA A O 1
ATOM 2405 N N . GLU A 1 168 ? 18.71083 18.15932 29.47947 1.000 32.07923 168 GLU A N 1
ATOM 2406 C CA . GLU A 1 168 ? 17.52484 18.70503 28.83763 1.000 31.58818 168 GLU A CA 1
ATOM 2407 C C . GLU A 1 168 ? 16.54950 19.15761 29.91142 1.000 31.76110 168 GLU A C 1
ATOM 2408 O O . GLU A 1 168 ? 16.15455 18.36785 30.77598 1.000 32.47621 168 GLU A O 1
ATOM 2420 N N . ARG A 1 169 ? 16.17291 20.43233 29.86418 1.000 32.51103 169 ARG A N 1
ATOM 2421 C CA . ARG A 1 169 ? 15.27558 20.96295 30.88056 1.000 31.89777 169 ARG A CA 1
ATOM 2422 C C . ARG A 1 169 ? 13.88683 20.35352 30.75346 1.000 33.26551 169 ARG A C 1
ATOM 2423 O O . ARG A 1 169 ? 13.27006 19.98804 31.76054 1.000 33.75967 169 ARG A O 1
ATOM 2444 N N . GLY A 1 170 ? 13.38761 20.22051 29.52792 1.000 33.23385 170 GLY A N 1
ATOM 2445 C CA . GLY A 1 170 ? 12.04151 19.71280 29.34491 1.000 35.92668 170 GLY A CA 1
ATOM 2446 C C . GLY A 1 170 ? 11.04074 20.53347 30.13035 1.000 36.77659 170 GLY A C 1
ATOM 2447 O O . GLY A 1 170 ? 11.08051 21.76981 30.13980 1.000 34.52451 170 GLY A O 1
ATOM 2451 N N . ASP A 1 171 ? 10.12622 19.83649 30.81132 1.000 40.71462 171 ASP A N 1
ATOM 2452 C CA . ASP A 1 171 ? 9.15246 20.50483 31.66073 1.000 40.63239 171 ASP A CA 1
ATOM 2453 C C . ASP A 1 171 ? 9.74418 20.96301 32.98775 1.000 40.25223 171 ASP A C 1
ATOM 2454 O O . ASP A 1 171 ? 9.16274 21.83667 33.63839 1.000 39.95218 171 ASP A O 1
ATOM 2463 N N . GLY A 1 172 ? 10.87676 20.40318 33.39924 1.000 36.89325 172 GLY A N 1
ATOM 2464 C CA . GLY A 1 172 ? 11.45854 20.72166 34.68477 1.000 34.15972 172 GLY A CA 1
ATOM 2465 C C . GLY A 1 172 ? 11.95270 22.15538 34.76826 1.000 31.86596 172 GLY A C 1
ATOM 2466 O O . GLY A 1 172 ? 11.88075 22.94023 33.82197 1.000 32.28850 172 GLY A O 1
ATOM 2470 N N . ALA A 1 173 ? 12.46574 22.49930 35.95212 1.000 30.70590 173 ALA A N 1
ATOM 2471 C CA . ALA A 1 173 ? 13.03892 23.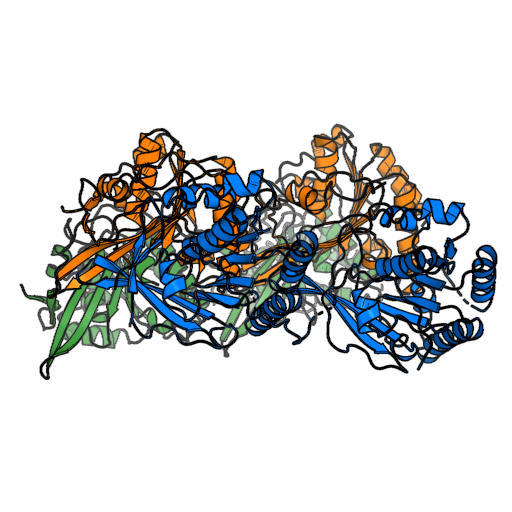81680 36.19161 1.000 28.15274 173 ALA A CA 1
ATOM 2472 C C . ALA A 1 173 ? 14.52798 23.87665 35.88564 1.000 28.32072 173 ALA A C 1
ATOM 2473 O O . ALA A 1 173 ? 15.04979 24.96539 35.61758 1.000 26.04635 173 ALA A O 1
ATOM 2480 N N . LEU A 1 174 ? 15.22167 22.74075 35.94342 1.000 28.39591 174 LEU A N 1
ATOM 2481 C CA . LEU A 1 174 ? 16.60828 22.65479 35.50550 1.000 28.31920 174 LEU A CA 1
ATOM 2482 C C . LEU A 1 174 ? 16.74995 21.48929 34.53149 1.000 31.11958 174 LEU A C 1
ATOM 2483 O O . LEU A 1 174 ? 17.19240 21.67053 33.39362 1.000 29.14494 174 LEU A O 1
ATOM 2499 N N . THR A 1 175 ? 16.37007 20.28988 34.97076 1.000 32.22103 175 THR A N 1
ATOM 2500 C CA . THR A 1 175 ? 16.42226 19.09512 34.14306 1.000 34.03464 175 THR A CA 1
ATOM 2501 C C . THR A 1 175 ? 15.08254 18.37418 34.21390 1.000 31.22245 175 THR A C 1
ATOM 2502 O O . THR A 1 175 ? 14.24762 18.64113 35.08253 1.000 33.66380 175 THR A O 1
ATOM 2513 N N . ARG A 1 176 ? 14.88662 17.44167 33.28011 1.000 31.01600 176 ARG A N 1
ATOM 2514 C CA . ARG A 1 176 ? 13.57939 16.81161 33.13155 1.000 31.81203 176 ARG A CA 1
ATOM 2515 C C . ARG A 1 176 ? 13.19279 16.02243 34.37597 1.000 32.42776 176 ARG A C 1
ATOM 2516 O O . ARG A 1 176 ? 12.02741 16.03805 34.78928 1.000 32.20269 176 ARG A O 1
ATOM 2537 N N . GLN A 1 177 ? 14.15244 15.32977 34.98931 1.000 33.39034 177 GLN A N 1
ATOM 2538 C CA . GLN A 1 177 ? 13.87288 14.47603 36.13567 1.000 33.05003 177 GLN A CA 1
ATOM 2539 C C . GLN A 1 177 ? 14.25338 15.10592 37.47008 1.000 31.34033 177 GLN A C 1
ATOM 2540 O O . GLN A 1 177 ? 13.89719 14.55658 38.51826 1.000 32.35676 177 GLN A O 1
ATOM 2554 N N . GLY A 1 178 ? 14.96058 16.23233 37.46313 1.000 34.88740 178 GLY A N 1
ATOM 2555 C CA . GLY A 1 178 ? 15.17157 16.98821 38.68140 1.000 35.53322 178 GLY A CA 1
ATOM 2556 C C . GLY A 1 178 ? 16.17317 16.42040 39.65549 1.000 34.97524 178 GLY A C 1
ATOM 2557 O O . GLY A 1 178 ? 16.14455 16.79123 40.83364 1.000 35.77629 178 GLY A O 1
ATOM 2561 N N . LEU A 1 179 ? 17.07207 15.55010 39.20538 1.000 34.68972 179 LEU A N 1
ATOM 2562 C CA . LEU A 1 179 ? 18.05351 14.92554 40.08484 1.000 33.47734 179 LEU A CA 1
ATOM 2563 C C . LEU A 1 179 ? 19.49284 15.25968 39.73010 1.000 34.69827 179 LEU A C 1
ATOM 2564 O O . LEU A 1 179 ? 20.31855 15.44680 40.63164 1.000 35.04195 179 LEU A O 1
ATOM 2580 N N . GLU A 1 180 ? 19.82386 15.31637 38.44050 1.000 36.85575 180 GLU A N 1
ATOM 2581 C CA . GLU A 1 180 ? 21.19339 15.62964 38.05280 1.000 35.82491 180 GLU A CA 1
ATOM 2582 C C . GLU A 1 180 ? 21.63534 16.96895 38.62237 1.000 36.21972 180 GLU A C 1
ATOM 2583 O O . GLU A 1 180 ? 22.80799 17.13655 38.96785 1.000 35.98261 180 GLU A O 1
ATOM 2595 N N . GLU A 1 181 ? 20.71411 17.92607 38.74796 1.000 31.84873 181 GLU A N 1
ATOM 2596 C CA . GLU A 1 181 ? 21.07811 19.22387 39.30631 1.000 32.68049 181 GLU A CA 1
ATOM 2597 C C . GLU A 1 181 ? 21.50862 19.10721 40.76178 1.000 33.94572 181 GLU A C 1
ATOM 2598 O O . GLU A 1 181 ? 22.29803 19.92533 41.24595 1.000 33.48633 181 GLU A O 1
ATOM 2610 N N . TYR A 1 182 ? 20.99942 18.10589 41.47795 1.000 33.76304 182 TYR A N 1
ATOM 2611 C CA . TYR A 1 182 ? 21.40404 17.87773 42.85860 1.000 31.88122 182 TYR A CA 1
ATOM 2612 C C . TYR A 1 182 ? 22.64523 17.00694 42.96163 1.000 33.69338 182 TYR A C 1
ATOM 2613 O O . TYR A 1 182 ? 23.42697 17.16161 43.90717 1.000 37.04095 182 TYR A O 1
ATOM 2631 N N . VAL A 1 183 ? 22.84213 16.09715 42.00712 1.000 42.03626 183 VAL A N 1
ATOM 2632 C CA . VAL A 1 183 ? 24.01098 15.22594 42.06413 1.000 41.99463 183 VAL A CA 1
ATOM 2633 C C . VAL A 1 183 ? 25.26461 15.89642 41.50913 1.000 41.81486 183 VAL A C 1
ATOM 2634 O O . VAL A 1 183 ? 26.38117 15.48985 41.85419 1.000 44.54226 183 VAL A O 1
ATOM 2647 N N . SER A 1 184 ? 25.11772 16.91084 40.66402 1.000 39.78149 184 SER A N 1
ATOM 2648 C CA . SER A 1 184 ? 26.26988 17.59804 40.10651 1.000 43.06184 184 SER A CA 1
ATOM 2649 C C . SER A 1 184 ? 26.78286 18.65229 41.08280 1.000 44.43431 184 SER A C 1
ATOM 2650 O O . SER A 1 184 ? 26.05052 19.14868 41.94281 1.000 44.50745 184 SER A O 1
ATOM 2658 N N . ASP A 1 185 ? 28.06359 18.99668 40.93401 1.000 51.85814 185 ASP A N 1
ATOM 2659 C CA . ASP A 1 185 ? 28.69348 19.99897 41.78404 1.000 51.97214 185 ASP A CA 1
ATOM 2660 C C . ASP A 1 185 ? 28.61547 21.40211 41.20016 1.000 52.36339 185 ASP A C 1
ATOM 2661 O O . ASP A 1 185 ? 28.63342 22.38215 41.95294 1.000 52.32212 185 ASP A O 1
ATOM 2670 N N . CYS A 1 186 ? 28.53876 21.51771 39.87826 1.000 42.99639 186 CYS A N 1
ATOM 2671 C CA . CYS A 1 186 ? 28.43627 22.79762 39.19082 1.000 37.70663 186 CYS A CA 1
ATOM 2672 C C . CYS A 1 186 ? 27.26099 22.72505 38.23013 1.000 35.03304 186 CYS A C 1
ATOM 2673 O O . CYS A 1 186 ? 27.18033 21.79379 37.42424 1.000 34.34794 186 CYS A O 1
ATOM 2681 N N . VAL A 1 187 ? 26.34930 23.69246 38.31993 1.000 33.44715 187 VAL A N 1
ATOM 2682 C CA . VAL A 1 187 ? 25.14702 23.71222 37.49544 1.000 33.87409 187 VAL A CA 1
ATOM 2683 C C . VAL A 1 187 ? 25.00880 25.08770 36.85880 1.000 30.18257 187 VAL A C 1
ATOM 2684 O O . VAL A 1 187 ? 25.01607 26.10737 37.55908 1.000 33.25389 187 VAL A O 1
ATOM 2697 N N . ILE A 1 188 ? 24.86838 25.11255 35.53718 1.000 35.38373 188 ILE A N 1
ATOM 2698 C CA . ILE A 1 188 ? 24.69005 26.34354 34.77938 1.000 39.39134 188 ILE A CA 1
ATOM 2699 C C . ILE A 1 188 ? 23.39740 26.21959 33.98829 1.000 62.48629 188 ILE A C 1
ATOM 2700 O O . ILE A 1 188 ? 23.26935 25.32905 33.13927 1.000 47.06099 188 ILE A O 1
ATOM 2716 N N . LEU A 1 189 ? 22.44945 27.11377 34.25431 1.000 54.46868 189 LEU A N 1
ATOM 2717 C CA . LEU A 1 189 ? 21.17843 27.14018 33.54337 1.000 55.69071 189 LEU A CA 1
ATOM 2718 C C . LEU A 1 189 ? 21.24465 28.19824 32.44980 1.000 41.09953 189 LEU A C 1
ATOM 2719 O O . LEU A 1 189 ? 21.45840 29.38046 32.73821 1.000 29.70436 189 LEU A O 1
ATOM 2735 N N . LEU A 1 190 ? 21.06173 27.77237 31.20498 1.000 34.83971 190 LEU A N 1
ATOM 2736 C CA . LEU A 1 190 ? 20.95460 28.66527 30.06056 1.000 34.21908 190 LEU A CA 1
ATOM 2737 C C . LEU A 1 190 ? 19.49440 28.72037 29.63748 1.000 36.71325 190 LEU A C 1
ATOM 2738 O O . LEU A 1 190 ? 18.85279 27.67627 29.47823 1.000 37.36416 190 LEU A O 1
ATOM 2754 N N . ASP A 1 191 ? 18.96654 29.92790 29.46720 1.000 38.95344 191 ASP A N 1
ATOM 2755 C CA . ASP A 1 191 ? 17.57755 30.07174 29.05016 1.000 38.58015 191 ASP A CA 1
ATOM 2756 C C . ASP A 1 191 ? 17.44750 31.18794 28.02878 1.000 39.48686 191 ASP A C 1
ATOM 2757 O O . ASP A 1 191 ? 18.10453 32.22656 28.12981 1.000 41.29186 191 ASP A O 1
ATOM 2766 N N . HIS A 1 192 ? 16.60853 30.94348 27.02797 1.000 40.93787 192 HIS A N 1
ATOM 2767 C CA . HIS A 1 192 ? 16.32563 31.89353 25.95716 1.000 41.59581 192 HIS A CA 1
ATOM 2768 C C . HIS A 1 192 ? 14.91925 32.43605 26.19216 1.000 40.15384 192 HIS A C 1
ATOM 2769 O O . HIS A 1 192 ? 13.93077 31.83278 25.76819 1.000 38.50550 192 HIS A O 1
ATOM 2783 N N . ARG A 1 193 ? 14.84239 33.58396 26.86143 1.000 39.64688 193 ARG A N 1
ATOM 2784 C CA . ARG A 1 193 ? 13.59415 34.10202 27.40820 1.000 37.04579 193 ARG A CA 1
ATOM 2785 C C . ARG A 1 193 ? 13.07570 35.25529 26.56191 1.000 36.23239 193 ARG A C 1
ATOM 2786 O O . ARG A 1 193 ? 13.83587 36.16204 26.20977 1.000 38.23144 193 ARG A O 1
ATOM 2807 N N . VAL A 1 194 ? 11.77611 35.22583 26.25562 1.000 34.38974 194 VAL A N 1
ATOM 2808 C CA . VAL A 1 194 ? 11.15117 36.19429 25.36154 1.000 36.19648 194 VAL A CA 1
ATOM 2809 C C . VAL A 1 194 ? 10.39642 37.23158 26.17996 1.000 35.83251 194 VAL A C 1
ATOM 2810 O O . VAL A 1 194 ? 9.68122 36.89459 27.13288 1.000 34.41785 194 VAL A O 1
ATOM 2823 N N . GLU A 1 195 ? 10.54335 38.49812 25.79492 1.000 35.00308 195 GLU A N 1
ATOM 2824 C CA . GLU A 1 195 ? 9.85032 39.60257 26.45071 1.000 34.81517 195 GLU A CA 1
ATOM 2825 C C . GLU A 1 195 ? 9.57877 40.66958 25.40318 1.000 36.55912 195 GLU A C 1
ATOM 2826 O O . GLU A 1 195 ? 10.52185 41.25977 24.86707 1.000 37.44196 195 GLU A O 1
ATOM 2838 N N . ASN A 1 196 ? 8.30076 40.91536 25.11532 1.000 36.63187 196 ASN A N 1
ATOM 2839 C CA . ASN A 1 196 ? 7.90322 41.86971 24.08028 1.000 36.74731 196 ASN A CA 1
ATOM 2840 C C . ASN A 1 196 ? 8.46716 41.46455 22.72201 1.000 38.22199 196 ASN A C 1
ATOM 2841 O O . ASN A 1 196 ? 8.97392 42.29439 21.96407 1.000 36.36280 196 ASN A O 1
ATOM 2852 N N . GLN A 1 197 ? 8.38143 40.17103 22.41721 1.000 37.09608 197 GLN A N 1
ATOM 2853 C CA . GLN A 1 197 ? 8.82551 39.57535 21.16321 1.000 37.82207 197 GLN A CA 1
ATOM 2854 C C . GLN A 1 197 ? 10.33712 39.62533 20.98129 1.000 38.15671 197 GLN A C 1
ATOM 2855 O O . GLN A 1 197 ? 10.83389 39.25664 19.90794 1.000 35.93121 197 GLN A O 1
ATOM 2869 N N . ILE A 1 198 ? 11.08560 40.06482 21.99090 1.000 45.69962 198 ILE A N 1
ATOM 2870 C CA . ILE A 1 198 ? 12.54047 40.14667 21.92495 1.000 44.20991 198 ILE A CA 1
ATOM 2871 C C . ILE A 1 198 ? 13.11516 39.07061 22.83477 1.000 41.19092 198 ILE A C 1
ATOM 2872 O O . ILE A 1 198 ? 12.76915 38.99872 24.02099 1.000 40.58206 198 ILE A O 1
ATOM 2888 N N . SER A 1 199 ? 13.99758 38.24580 22.28584 1.000 39.78275 199 SER A N 1
ATOM 2889 C CA . SER A 1 199 ? 14.50485 37.06640 22.97498 1.000 40.31321 199 SER A CA 1
ATOM 2890 C C . SER A 1 199 ? 15.92536 37.32190 23.45727 1.000 42.12928 199 SER A C 1
ATOM 2891 O O . SER A 1 199 ? 16.80528 37.65970 22.65906 1.000 42.52783 199 SER A O 1
ATOM 2899 N N . THR A 1 200 ? 16.14389 37.14490 24.75837 1.000 43.25749 200 THR A N 1
ATOM 2900 C CA . THR A 1 200 ? 17.43787 37.35581 25.39454 1.000 44.33524 200 THR A CA 1
ATOM 2901 C C . THR A 1 200 ? 17.94046 36.03146 25.94875 1.000 43.07641 200 THR A C 1
ATOM 2902 O O . THR A 1 200 ? 17.18006 35.29201 26.58435 1.000 40.46118 200 THR A O 1
ATOM 2913 N N . ARG A 1 201 ? 19.21166 35.72932 25.69240 1.000 44.10685 201 ARG A N 1
ATOM 2914 C CA . ARG A 1 201 ? 19.84597 34.53225 26.22453 1.000 42.54108 201 ARG A CA 1
ATOM 2915 C C . ARG A 1 201 ? 20.54982 34.88017 27.52873 1.000 41.58675 201 ARG A C 1
ATOM 2916 O O . ARG A 1 201 ? 21.37834 35.79519 27.56237 1.000 45.24713 201 ARG A O 1
ATOM 2937 N N . ARG A 1 202 ? 20.23699 34.14364 28.59023 1.000 40.07428 202 ARG A N 1
ATOM 2938 C CA . ARG A 1 202 ? 20.84809 34.37296 29.88844 1.000 39.05151 202 ARG A CA 1
ATOM 2939 C C . ARG A 1 202 ? 21.45855 33.08029 30.40903 1.000 36.63099 202 ARG A C 1
ATOM 2940 O O . ARG A 1 202 ? 20.96300 31.98023 30.13970 1.000 35.12522 202 ARG A O 1
ATOM 2961 N N . LEU A 1 203 ? 22.55323 33.23666 31.15072 1.000 36.70670 203 LEU A N 1
ATOM 2962 C CA . LEU A 1 203 ? 23.27777 32.15241 31.79804 1.000 34.94211 203 LEU A CA 1
ATOM 2963 C C . LEU A 1 203 ? 23.30417 32.43273 33.29315 1.000 35.71280 203 LEU A C 1
ATOM 2964 O O . LEU A 1 203 ? 23.55758 33.56464 33.71174 1.000 37.51096 203 LEU A O 1
ATOM 2980 N N . ARG A 1 204 ? 23.03242 31.40637 34.09776 1.000 33.42556 204 ARG A N 1
ATOM 2981 C CA . ARG A 1 204 ? 23.06016 31.57771 35.54457 1.000 33.69187 204 ARG A CA 1
ATOM 2982 C C . ARG A 1 204 ? 23.78989 30.41308 36.19210 1.000 34.28527 204 ARG A C 1
ATOM 2983 O O . ARG A 1 204 ? 23.52388 29.25350 35.86624 1.000 34.44735 204 ARG A O 1
ATOM 3004 N N . ILE A 1 205 ? 24.70304 30.72073 37.10828 1.000 33.22975 205 ILE A N 1
ATOM 3005 C CA . ILE A 1 205 ? 25.40087 29.70879 37.87641 1.000 33.95231 205 ILE A CA 1
ATOM 3006 C C . ILE A 1 205 ? 24.50962 29.36120 39.06704 1.000 39.17872 205 ILE A C 1
ATOM 3007 O O . ILE A 1 205 ? 24.53184 30.05043 40.09351 1.000 38.22947 205 ILE A O 1
ATOM 3023 N N . VAL A 1 206 ? 23.70082 28.31508 38.91594 1.000 33.57436 206 VAL A N 1
ATOM 3024 C CA . VAL A 1 206 ? 22.78929 27.94254 39.98933 1.000 33.19927 206 VAL A CA 1
ATOM 3025 C C . VAL A 1 206 ? 23.57120 27.42092 41.18611 1.000 32.41012 206 VAL A C 1
ATOM 3026 O O . VAL A 1 206 ? 23.29742 27.78688 42.33568 1.000 34.18937 206 VAL A O 1
ATOM 3039 N N . LYS A 1 207 ? 24.55815 26.56523 40.93674 1.000 36.08322 207 LYS A N 1
ATOM 3040 C CA . LYS A 1 207 ? 25.36569 25.97501 41.99325 1.000 41.15437 207 LYS A CA 1
ATOM 3041 C C . LYS A 1 207 ? 26.78929 25.81908 41.48758 1.000 41.43715 207 LYS A C 1
ATOM 3042 O O . LYS A 1 207 ? 27.00229 25.35837 40.36247 1.000 42.51778 207 LYS A O 1
ATOM 3061 N N . TYR A 1 208 ? 27.75764 26.22002 42.31055 1.000 36.37583 208 TYR A N 1
ATOM 3062 C CA . TYR A 1 208 ? 29.17446 25.96945 42.02366 1.000 37.48293 208 TYR A CA 1
ATOM 3063 C C . TYR A 1 208 ? 29.85453 25.74269 43.37584 1.000 37.42494 208 TYR A C 1
ATOM 3064 O O . TYR A 1 208 ? 30.26274 26.69242 44.04658 1.000 37.39770 208 TYR A O 1
ATOM 3082 N N . ARG A 1 209 ? 29.96472 24.47694 43.76311 1.000 38.21333 209 ARG A N 1
ATOM 3083 C CA . ARG A 1 209 ? 30.52640 24.14308 45.06269 1.000 38.96815 209 ARG A CA 1
ATOM 3084 C C . ARG A 1 209 ? 32.02052 24.43569 45.09642 1.000 39.59187 209 ARG A C 1
ATOM 3085 O O . ARG A 1 209 ? 32.74215 24.19025 44.12585 1.000 40.26606 209 ARG A O 1
ATOM 3106 N N . GLY A 1 210 ? 32.47956 24.97140 46.22327 1.000 40.60641 210 GLY A N 1
ATOM 3107 C CA . GLY A 1 210 ? 33.89057 25.16910 46.46118 1.000 40.02242 210 GLY A CA 1
ATOM 3108 C C . GLY A 1 210 ? 34.46853 26.47388 45.97088 1.000 38.82314 210 GLY A C 1
ATOM 3109 O O . GLY A 1 210 ? 35.69742 26.60380 45.91656 1.000 38.61267 210 GLY A O 1
ATOM 3113 N N . THR A 1 211 ? 33.63528 27.44650 45.61791 1.000 40.82567 211 THR A N 1
ATOM 3114 C CA . THR A 1 211 ? 34.15849 28.70315 45.11257 1.000 41.68495 211 THR A CA 1
ATOM 3115 C C . THR A 1 211 ? 33.08639 29.77604 45.17048 1.000 41.80956 211 THR A C 1
ATOM 3116 O O . THR A 1 211 ? 31.89663 29.49463 45.00942 1.000 41.14494 211 THR A O 1
ATOM 3127 N N . ALA A 1 212 ? 33.52715 31.00916 45.39865 1.000 41.29946 212 ALA A N 1
ATOM 3128 C CA . ALA A 1 212 ? 32.69548 32.16054 45.09511 1.000 41.35459 212 ALA A CA 1
ATOM 3129 C C . ALA A 1 212 ? 32.53386 32.27226 43.58224 1.000 38.65744 212 ALA A C 1
ATOM 3130 O O . ALA A 1 212 ? 33.33307 31.74299 42.80293 1.000 37.98659 212 ALA A O 1
ATOM 3137 N N . HIS A 1 213 ? 31.48316 32.96553 43.16589 1.000 36.59370 213 HIS A N 1
ATOM 3138 C CA . HIS A 1 213 ? 31.20838 33.10761 41.74398 1.000 36.50152 213 HIS A CA 1
ATOM 3139 C C . HIS A 1 213 ? 30.02169 34.04093 41.57321 1.000 35.34319 213 HIS A C 1
ATOM 3140 O O . HIS A 1 213 ? 29.28794 34.32981 42.52334 1.000 35.27492 213 HIS A O 1
ATOM 3154 N N . GLY A 1 214 ? 29.83625 34.49743 40.33675 1.000 35.73342 214 GLY A N 1
ATOM 3155 C CA . GLY A 1 214 ? 28.73625 35.39056 40.02983 1.000 35.81494 214 GLY A CA 1
ATOM 3156 C C . GLY A 1 214 ? 27.41196 34.65952 40.08763 1.000 36.58160 214 GLY A C 1
ATOM 3157 O O . GLY A 1 214 ? 27.18616 33.70474 39.32441 1.000 38.11552 214 GLY A O 1
ATOM 3161 N N . THR A 1 215 ? 26.51846 35.10035 40.96968 1.000 34.11166 215 THR A N 1
ATOM 3162 C CA . THR A 1 215 ? 25.25324 34.41415 41.18699 1.000 34.50532 215 THR A CA 1
ATOM 3163 C C . THR A 1 215 ? 24.10926 34.96816 40.34788 1.000 35.15312 215 THR A C 1
ATOM 3164 O O . THR A 1 215 ? 23.05114 34.33185 40.27769 1.000 33.23647 215 THR A O 1
ATOM 3175 N N . ASN A 1 216 ? 24.29240 36.12069 39.71003 1.000 35.69818 216 ASN A N 1
ATOM 3176 C CA . ASN A 1 216 ? 23.22131 36.75254 38.96096 1.000 35.05226 216 ASN A CA 1
ATOM 3177 C C . ASN A 1 216 ? 23.01915 36.06067 37.61365 1.000 36.65028 216 ASN A C 1
ATOM 3178 O O . ASN A 1 216 ? 23.73994 35.12898 37.24355 1.000 37.95623 216 ASN A O 1
ATOM 3189 N N . GLU A 1 217 ? 22.01130 36.52458 36.87434 1.000 39.75984 217 GLU A N 1
ATOM 3190 C CA . GLU A 1 217 ? 21.80807 36.12766 35.48910 1.000 39.59790 217 GLU A CA 1
ATOM 3191 C C . GLU A 1 217 ? 22.64224 37.03495 34.59334 1.000 42.22296 217 GLU A C 1
ATOM 3192 O O . GLU A 1 217 ? 22.56466 38.26261 34.70060 1.000 43.12861 217 GLU A O 1
ATOM 3204 N N . TYR A 1 218 ? 23.43260 36.43230 33.71287 1.000 43.87126 218 TYR A N 1
ATOM 3205 C CA . TYR A 1 218 ? 24.34615 37.15762 32.84186 1.000 44.30519 218 TYR A CA 1
ATOM 3206 C C . TYR A 1 218 ? 23.91673 36.94274 31.39995 1.000 46.10767 218 TYR A C 1
ATOM 3207 O O . TYR A 1 218 ? 23.89982 35.79223 30.93110 1.000 48.62557 218 TYR A O 1
ATOM 3225 N N . PRO A 1 219 ? 23.51760 37.98416 30.67391 1.000 51.54250 219 PRO A N 1
ATOM 3226 C CA . PRO A 1 219 ? 23.14935 37.78434 29.26805 1.000 54.79301 219 PRO A CA 1
ATOM 3227 C C . PRO A 1 219 ? 24.36863 37.43918 28.43310 1.000 59.07791 219 PRO A C 1
ATOM 3228 O O . PRO A 1 219 ? 25.46305 37.96853 28.64266 1.000 55.82179 219 PRO A O 1
ATOM 3239 N N . PHE A 1 220 ? 24.17127 36.53795 27.48350 1.000 49.52767 220 PHE A N 1
ATOM 3240 C CA . PHE A 1 220 ? 25.21741 36.12666 26.56400 1.000 51.16225 220 PHE A CA 1
ATOM 3241 C C . PHE A 1 220 ? 24.66073 36.08688 25.14819 1.000 50.47574 220 PHE A C 1
ATOM 3242 O O . PHE A 1 220 ? 23.46698 36.29456 24.91516 1.000 50.13031 220 PHE A O 1
ATOM 3259 N N . LEU A 1 221 ? 25.55677 35.83347 24.19915 1.000 51.84561 221 LEU A N 1
ATOM 3260 C CA . LEU A 1 221 ? 25.23679 35.87996 22.78242 1.000 56.16302 221 LEU A CA 1
ATOM 3261 C C . LEU A 1 221 ? 25.85399 34.67466 22.09419 1.000 57.32976 221 LEU A C 1
ATOM 3262 O O . LEU A 1 221 ? 27.03381 34.37349 22.30238 1.000 57.51924 221 LEU A O 1
ATOM 3278 N N . ILE A 1 222 ? 25.05746 33.98640 21.28158 1.000 58.07233 222 ILE A N 1
ATOM 3279 C CA . ILE A 1 222 ? 25.58759 32.95200 20.40200 1.000 61.34534 222 ILE A CA 1
ATOM 3280 C C . ILE A 1 222 ? 25.66030 33.54786 19.00263 1.000 67.45710 222 ILE A C 1
ATOM 3281 O O . ILE A 1 222 ? 24.76687 33.33278 18.17424 1.000 65.02639 222 ILE A O 1
ATOM 3297 N N . ASP A 1 223 ? 26.71690 34.30913 18.73923 1.000 73.52296 223 ASP A N 1
ATOM 3298 C CA . ASP A 1 223 ? 26.87290 34.96008 17.44894 1.000 77.53198 223 ASP A CA 1
ATOM 3299 C C . ASP A 1 223 ? 27.64297 34.03079 16.51104 1.000 86.67546 223 ASP A C 1
ATOM 3300 O O . ASP A 1 223 ? 27.93091 32.87838 16.84386 1.000 83.42966 223 ASP A O 1
ATOM 3309 N N . THR A 1 224 ? 27.98303 34.52291 15.31819 1.000 119.18938 224 THR A N 1
ATOM 3310 C CA . THR A 1 224 ? 28.79745 33.73302 14.40259 1.000 121.14390 224 THR A CA 1
ATOM 3311 C C . THR A 1 224 ? 30.19642 33.49041 14.95416 1.000 122.30649 224 THR A C 1
ATOM 3312 O O . THR A 1 224 ? 30.90869 32.61918 14.44554 1.000 124.07646 224 THR A O 1
ATOM 3323 N N . ASP A 1 225 ? 30.60657 34.24466 15.97579 1.000 101.32796 225 ASP A N 1
ATOM 3324 C CA . ASP A 1 225 ? 31.85371 33.96074 16.67334 1.000 95.41829 225 ASP A CA 1
ATOM 3325 C C . ASP A 1 225 ? 31.67804 32.88907 17.73988 1.000 86.24664 225 ASP A C 1
ATOM 3326 O O . ASP A 1 225 ? 32.65993 32.23979 18.11710 1.000 81.62777 225 ASP A O 1
ATOM 3335 N N . GLY A 1 226 ? 30.45497 32.69547 18.23014 1.000 82.87706 226 GLY A N 1
ATOM 3336 C CA . GLY A 1 226 ? 30.15984 31.61152 19.13990 1.000 73.54287 226 GLY A CA 1
ATOM 3337 C C . GLY A 1 226 ? 29.51405 32.06201 20.43166 1.000 65.95259 226 GLY A C 1
ATOM 3338 O O . GLY A 1 226 ? 28.76292 33.04445 20.45353 1.000 66.37695 226 GLY A O 1
ATOM 3342 N N . PHE A 1 227 ? 29.79625 31.32035 21.50366 1.000 59.28153 227 PHE A N 1
ATOM 3343 C CA . PHE A 1 227 ? 29.32919 31.63566 22.84918 1.000 53.35426 227 PHE A CA 1
ATOM 3344 C C . PHE A 1 227 ? 30.15397 32.79069 23.40142 1.000 53.42959 227 PHE A C 1
ATOM 3345 O O . PHE A 1 227 ? 31.38190 32.68865 23.50141 1.000 54.92583 227 PHE A O 1
ATOM 3362 N N . SER A 1 228 ? 29.48791 33.88546 23.76392 1.000 51.91251 228 SER A N 1
ATOM 3363 C CA . SER A 1 228 ? 30.18158 35.09260 24.19187 1.000 52.98141 228 SER A CA 1
ATOM 3364 C C . SER A 1 228 ? 29.42670 35.74199 25.33791 1.000 54.32111 228 SER A C 1
ATOM 3365 O O . SER A 1 228 ? 28.20338 35.87732 25.27907 1.000 54.18538 228 SER A O 1
ATOM 3373 N N . VAL A 1 229 ? 30.15538 36.14294 26.37617 1.000 53.99481 229 VAL A N 1
ATOM 3374 C CA . VAL A 1 229 ? 29.58683 36.85862 27.51208 1.000 54.97105 229 VAL A CA 1
ATOM 3375 C C . VAL A 1 229 ? 30.40106 38.12900 27.72323 1.000 59.92512 229 VAL A C 1
ATOM 3376 O O . VAL A 1 229 ? 31.63178 38.11148 27.61343 1.000 61.23150 229 VAL A O 1
ATOM 3389 N N . LEU A 1 230 ? 29.71807 39.23042 28.01514 1.000 64.50516 230 LEU A N 1
ATOM 3390 C CA . LEU A 1 230 ? 30.39703 40.50751 28.24137 1.000 69.72708 230 LEU A CA 1
ATOM 3391 C C . LEU A 1 230 ? 30.93869 40.55496 29.66420 1.000 69.84461 230 LEU A C 1
ATOM 3392 O O . LEU A 1 230 ? 30.15734 40.44279 30.61577 1.000 71.37930 230 LEU A O 1
ATOM 3408 N N . PRO A 1 231 ? 32.26107 40.70645 29.86155 1.000 71.83065 231 PRO A N 1
ATOM 3409 C CA . PRO A 1 231 ? 32.75070 40.81937 31.24188 1.000 71.52369 231 PRO A CA 1
ATOM 3410 C C . PRO A 1 231 ? 32.36360 42.13229 31.91383 1.000 73.25697 231 PRO A C 1
ATOM 3411 O O . PRO A 1 231 ? 32.74478 42.33972 33.06643 1.000 75.17269 231 PRO A O 1
ATOM 3422 N N . LEU A 1 235 ? 31.19674 46.29489 35.13059 1.000 92.35855 235 LEU A N 1
ATOM 3423 C CA . LEU A 1 235 ? 32.55419 46.57058 34.66618 1.000 89.48155 235 LEU A CA 1
ATOM 3424 C C . LEU A 1 235 ? 33.37269 47.19365 35.79175 1.000 88.62195 235 LEU A C 1
ATOM 3425 O O . LEU A 1 235 ? 34.58115 46.97483 35.88623 1.000 86.74829 235 LEU A O 1
ATOM 3440 N N . GLY A 1 236 ? 32.70898 47.96768 36.63864 1.000 94.04454 236 GLY A N 1
ATOM 3441 C CA . GLY A 1 236 ? 33.31371 48.50237 37.84075 1.000 95.56534 236 GLY A CA 1
ATOM 3442 C C . GLY A 1 236 ? 33.21379 50.01553 37.91756 1.000 97.00300 236 GLY A C 1
ATOM 3443 O O . GLY A 1 236 ? 32.80325 50.69691 36.98039 1.000 93.32845 236 GLY A O 1
ATOM 3447 N N . LEU A 1 237 ? 33.60585 50.52673 39.08498 1.000 105.59817 237 LEU A N 1
ATOM 3448 C CA . LEU A 1 237 ? 33.65702 51.96349 39.33851 1.000 105.31299 237 LEU A CA 1
ATOM 3449 C C . LEU A 1 237 ? 35.09502 52.36542 39.64947 1.000 106.39454 237 LEU A C 1
ATOM 3450 O O . LEU A 1 237 ? 35.37784 52.92400 40.71290 1.000 105.90234 237 LEU A O 1
ATOM 3466 N N . LEU A 1 238 ? 36.01347 52.06208 38.73984 1.000 103.97125 238 LEU A N 1
ATOM 3467 C CA . LEU A 1 238 ? 37.40760 52.49303 38.83502 1.000 103.39839 238 LEU A CA 1
ATOM 3468 C C . LEU A 1 238 ? 37.68845 53.41399 37.64856 1.000 102.87159 238 LEU A C 1
ATOM 3469 O O . LEU A 1 238 ? 38.41929 53.06251 36.71788 1.000 103.29292 238 LEU A O 1
ATOM 3485 N N . HIS A 1 239 ? 37.08696 54.59826 37.68871 1.000 91.76300 239 HIS A N 1
ATOM 3486 C CA . HIS A 1 239 ? 37.20775 55.55488 36.59880 1.000 85.43066 239 HIS A CA 1
ATOM 3487 C C . HIS A 1 239 ? 38.61311 56.13791 36.53930 1.000 89.03469 239 HIS A C 1
ATOM 3488 O O . HIS A 1 239 ? 39.21037 56.46470 37.56717 1.000 89.61604 239 HIS A O 1
ATOM 3502 N N . GLN A 1 240 ? 39.14101 56.26912 35.32242 1.000 92.43953 240 GLN A N 1
ATOM 3503 C CA . GLN A 1 240 ? 40.44422 56.89191 35.11925 1.000 93.57710 240 GLN A CA 1
ATOM 3504 C C . GLN A 1 240 ? 40.29373 58.40945 35.20110 1.000 93.67120 240 GLN A C 1
ATOM 3505 O O . GLN A 1 240 ? 39.45142 58.99957 34.51481 1.000 92.57657 240 GLN A O 1
ATOM 3519 N N . VAL A 1 241 ? 41.11679 59.03822 36.03429 1.000 92.02648 241 VAL A N 1
ATOM 3520 C CA . VAL A 1 241 ? 41.01260 60.46120 36.33457 1.000 91.53480 241 VAL A CA 1
ATOM 3521 C C . VAL A 1 241 ? 42.13683 61.19015 35.61130 1.000 93.67240 241 VAL A C 1
ATOM 3522 O O . VAL A 1 241 ? 43.31839 60.87378 35.80077 1.000 94.63663 241 VAL A O 1
ATOM 3535 N N . HIS A 1 242 ? 41.76553 62.16241 34.77961 1.000 100.11369 242 HIS A N 1
ATOM 3536 C CA . HIS A 1 242 ? 42.71158 63.03175 34.09961 1.000 100.67961 242 HIS A CA 1
ATOM 3537 C C . HIS A 1 242 ? 42.29263 64.48106 34.31109 1.000 100.15073 242 HIS A C 1
ATOM 3538 O O . HIS A 1 242 ? 41.10155 64.79120 34.40297 1.000 99.36945 242 HIS A O 1
ATOM 3552 N N . GLU A 1 243 ? 43.28451 65.37007 34.38993 1.000 92.43385 243 GLU A N 1
ATOM 3553 C CA . GLU A 1 243 ? 42.99361 66.79718 34.46118 1.000 91.08503 243 GLU A CA 1
ATOM 3554 C C . GLU A 1 243 ? 42.79380 67.39759 33.07692 1.000 90.42007 243 GLU A C 1
ATOM 3555 O O . GLU A 1 243 ? 42.02766 68.35983 32.93143 1.000 90.37805 243 GLU A O 1
ATOM 3567 N N . GLU A 1 244 ? 43.46645 66.83795 32.06002 1.000 84.61169 244 GLU A N 1
ATOM 3568 C CA . GLU A 1 244 ? 43.44982 67.38937 30.71327 1.000 79.60675 244 GLU A CA 1
ATOM 3569 C C . GLU A 1 244 ? 42.05727 67.88679 30.34416 1.000 74.71350 244 GLU A C 1
ATOM 3570 O O . GLU A 1 244 ? 41.04702 67.29463 30.73020 1.000 72.99070 244 GLU A O 1
ATOM 3582 N N . ARG A 1 245 ? 42.00635 68.96539 29.57328 1.000 69.87200 245 ARG A N 1
ATOM 3583 C CA . ARG A 1 245 ? 40.75165 69.57367 29.16101 1.000 66.16029 245 ARG A CA 1
ATOM 3584 C C . ARG A 1 245 ? 40.45585 69.28162 27.69877 1.000 63.50684 245 ARG A C 1
ATOM 3585 O O . ARG A 1 245 ? 41.36745 69.11132 26.88197 1.000 64.31350 245 ARG A O 1
ATOM 3606 N N . ILE A 1 246 ? 39.15719 69.22047 27.38489 1.000 65.33325 246 ILE A N 1
ATOM 3607 C CA . ILE A 1 246 ? 38.68550 68.86477 26.05888 1.000 64.81388 246 ILE A CA 1
ATOM 3608 C C . ILE A 1 246 ? 38.06859 70.07669 25.38263 1.000 62.86128 246 ILE A C 1
ATOM 3609 O O . ILE A 1 246 ? 37.32170 70.84067 26.00667 1.000 61.77960 246 ILE A O 1
ATOM 3625 N N . ALA A 1 247 ? 38.34494 70.22387 24.09238 1.000 65.12998 247 ALA A N 1
ATOM 3626 C CA . ALA A 1 247 ? 37.72513 71.27104 23.29619 1.000 65.05939 247 ALA A CA 1
ATOM 3627 C C . ALA A 1 247 ? 36.35957 70.79820 22.81825 1.000 64.14458 247 ALA A C 1
ATOM 3628 O O . ALA A 1 247 ? 36.21801 69.68148 22.30837 1.000 64.25738 247 ALA A O 1
ATOM 3635 N N . SER A 1 248 ? 35.35717 71.65334 22.98410 1.000 62.59400 248 SER A N 1
ATOM 3636 C CA . SER A 1 248 ? 33.98445 71.30308 22.66396 1.000 59.42069 248 SER A CA 1
ATOM 3637 C C . SER A 1 248 ? 33.60209 71.61143 21.22474 1.000 58.29920 248 SER A C 1
ATOM 3638 O O . SER A 1 248 ? 32.50448 71.22824 20.79845 1.000 57.35232 248 SER A O 1
ATOM 3646 N N . GLY A 1 249 ? 34.47416 72.28589 20.48498 1.000 59.13469 249 GLY A N 1
ATOM 3647 C CA . GLY A 1 249 ? 34.08229 72.83455 19.18562 1.000 55.28004 249 GLY A CA 1
ATOM 3648 C C . GLY A 1 249 ? 33.42737 74.19911 19.31886 1.000 54.10932 249 GLY A C 1
ATOM 3649 O O . GLY A 1 249 ? 33.51124 75.02402 18.40993 1.000 54.02166 249 GLY A O 1
ATOM 3653 N N . VAL A 1 250 ? 32.74780 74.42525 20.44398 1.000 55.32078 250 VAL A N 1
ATOM 3654 C CA . VAL A 1 250 ? 32.18434 75.73753 20.78015 1.000 54.47800 250 VAL A CA 1
ATOM 3655 C C . VAL A 1 250 ? 33.12979 76.39881 21.77875 1.000 54.32396 250 VAL A C 1
ATOM 3656 O O . VAL A 1 250 ? 32.97439 76.23174 23.00348 1.000 56.02200 250 VAL A O 1
ATOM 3669 N N . PRO A 1 251 ? 34.12740 77.14759 21.30103 1.000 53.59357 251 PRO A N 1
ATOM 3670 C CA . PRO A 1 251 ? 35.14857 77.66850 22.22350 1.000 52.97231 251 PRO A CA 1
ATOM 3671 C C . PRO A 1 251 ? 34.59742 78.60766 23.27992 1.000 53.32297 251 PRO A C 1
ATOM 3672 O O . PRO A 1 251 ? 35.19406 78.71639 24.35327 1.000 54.13282 251 PRO A O 1
ATOM 3683 N N . ASP A 1 252 ? 33.47121 79.27980 23.02933 1.000 52.21602 252 ASP A N 1
ATOM 3684 C CA . ASP A 1 252 ? 32.90323 80.15728 24.05173 1.000 53.47660 252 ASP A CA 1
ATOM 3685 C C . ASP A 1 252 ? 32.30839 79.34585 25.20023 1.000 54.15358 252 ASP A C 1
ATOM 3686 O O . ASP A 1 252 ? 32.50411 79.67781 26.38007 1.000 52.75148 252 ASP A O 1
ATOM 3695 N N . LEU A 1 253 ? 31.56009 78.28908 24.87275 1.000 54.48323 253 LEU A N 1
ATOM 3696 C CA . LEU A 1 253 ? 31.12440 77.34736 25.89648 1.000 53.09876 253 LEU A CA 1
ATOM 3697 C C . LEU A 1 253 ? 32.32160 76.83248 26.68178 1.000 53.84982 253 LEU A C 1
ATOM 3698 O O . LEU A 1 253 ? 32.29520 76.77384 27.91648 1.000 54.12655 253 LEU A O 1
ATOM 3714 N N . ASP A 1 254 ? 33.38486 76.44407 25.97276 1.000 55.28453 254 ASP A N 1
ATOM 3715 C CA . ASP A 1 254 ? 34.60471 76.02736 26.65950 1.000 56.69905 254 ASP A CA 1
ATOM 3716 C C . ASP A 1 254 ? 35.08094 77.11169 27.62380 1.000 56.17328 254 ASP A C 1
ATOM 3717 O O . ASP A 1 254 ? 35.40342 76.83746 28.78577 1.000 54.88641 254 ASP A O 1
ATOM 3726 N N . ALA A 1 255 ? 35.11316 78.36040 27.15030 1.000 54.98201 255 ALA A N 1
ATOM 3727 C CA . ALA A 1 255 ? 35.66749 79.45815 27.93225 1.000 55.32780 255 ALA A CA 1
ATOM 3728 C C . ALA A 1 255 ? 34.86065 79.71812 29.19250 1.000 54.48327 255 ALA A C 1
ATOM 3729 O O . ALA A 1 255 ? 35.41271 80.17789 30.19976 1.000 54.69114 255 ALA A O 1
ATOM 3736 N N . MET A 1 256 ? 33.55546 79.44895 29.15269 1.000 53.23102 256 MET A N 1
ATOM 3737 C CA . MET A 1 256 ? 32.74202 79.62022 30.35236 1.000 52.69913 256 MET A CA 1
ATOM 3738 C C . MET A 1 256 ? 33.30051 78.84575 31.54349 1.000 53.49883 256 MET A C 1
ATOM 3739 O O . MET A 1 256 ? 33.03200 79.21210 32.69404 1.000 53.49146 256 MET A O 1
ATOM 3753 N N . MET A 1 257 ? 34.06533 77.78573 31.29359 1.000 53.54576 257 MET A N 1
ATOM 3754 C CA . MET A 1 257 ? 34.60797 76.93351 32.34058 1.000 54.19790 257 MET A CA 1
ATOM 3755 C C . MET A 1 257 ? 36.04809 77.32053 32.64500 1.000 56.28448 257 MET A C 1
ATOM 3756 O O . MET A 1 257 ? 36.83959 77.57833 31.73250 1.000 56.37862 257 MET A O 1
ATOM 3770 N N . ALA A 1 258 ? 36.38160 77.34695 33.93371 1.000 56.91878 258 ALA A N 1
ATOM 3771 C CA . ALA A 1 258 ? 37.73356 77.69088 34.35802 1.000 57.35979 258 ALA A CA 1
ATOM 3772 C C . ALA A 1 258 ? 38.75383 76.74748 33.73176 1.000 57.99501 258 ALA A C 1
ATOM 3773 O O . ALA A 1 258 ? 38.56161 75.53100 33.72050 1.000 57.29209 258 ALA A O 1
ATOM 3780 N N . GLY A 1 259 ? 39.83859 77.31567 33.20508 1.000 55.41786 259 GLY A N 1
ATOM 3781 C CA . GLY A 1 259 ? 40.85137 76.54249 32.54426 1.000 56.39058 259 GLY A CA 1
ATOM 3782 C C . GLY A 1 259 ? 40.61791 76.23825 31.08015 1.000 56.65930 259 GLY A C 1
ATOM 3783 O O . GLY A 1 259 ? 41.57155 75.88990 30.37628 1.000 57.30158 259 GLY A O 1
ATOM 3787 N N . GLY A 1 260 ? 39.41023 76.31091 30.58568 1.000 58.40691 260 GLY A N 1
ATOM 3788 C CA . GLY A 1 260 ? 39.13253 76.18986 29.18467 1.000 59.73817 260 GLY A CA 1
ATOM 3789 C C . GLY A 1 260 ? 38.35895 74.95779 28.70199 1.000 60.31766 260 GLY A C 1
ATOM 3790 O O . GLY A 1 260 ? 38.50463 74.60255 27.51562 1.000 58.80710 260 GLY A O 1
ATOM 3794 N N . GLY A 1 261 ? 37.56388 74.33219 29.53764 1.000 60.64880 261 GLY A N 1
ATOM 3795 C CA . GLY A 1 261 ? 36.68829 73.28995 29.05797 1.000 62.33786 261 GLY A CA 1
ATOM 3796 C C . GLY A 1 261 ? 36.38821 72.27082 30.13790 1.000 57.30163 261 GLY A C 1
ATOM 3797 O O . GLY A 1 261 ? 36.58169 72.52374 31.32265 1.000 58.22320 261 GLY A O 1
ATOM 3801 N N . PHE A 1 262 ? 35.88392 71.12231 29.68211 1.000 55.61235 262 PHE A N 1
ATOM 3802 C CA . PHE A 1 262 ? 35.57081 69.98629 30.53257 1.000 55.45356 262 PHE A CA 1
ATOM 3803 C C . PHE A 1 262 ? 36.81275 69.11686 30.73123 1.000 59.22571 262 PHE A C 1
ATOM 3804 O O . PHE A 1 262 ? 37.81888 69.25780 30.03611 1.000 61.15550 262 PHE A O 1
ATOM 3821 N N . PHE A 1 263 ? 36.72581 68.19379 31.68520 1.000 61.26434 263 PHE A N 1
ATOM 3822 C CA . PHE A 1 263 ? 37.82161 67.27229 31.95533 1.000 64.27278 263 PHE A CA 1
ATOM 3823 C C . PHE A 1 263 ? 37.84875 66.15914 30.91057 1.000 61.38325 263 PHE A C 1
ATOM 3824 O O . PHE A 1 263 ? 36.81211 65.56009 30.60780 1.000 60.25493 263 PHE A O 1
ATOM 3841 N N . ARG A 1 264 ? 39.03575 65.88490 30.35517 1.000 63.43740 264 ARG A N 1
ATOM 3842 C CA . ARG A 1 264 ? 39.20664 64.74892 29.44699 1.000 61.91761 264 ARG A CA 1
ATOM 3843 C C . ARG A 1 264 ? 38.82830 63.46510 30.18038 1.000 61.24157 264 ARG A C 1
ATOM 3844 O O . ARG A 1 264 ? 39.26862 63.22638 31.31075 1.000 64.10064 264 ARG A O 1
ATOM 3865 N N . GLY A 1 265 ? 38.01221 62.63666 29.52853 1.000 57.45121 265 GLY A N 1
ATOM 3866 C CA . GLY A 1 265 ? 37.42131 61.48207 30.16095 1.000 56.75718 265 GLY A CA 1
ATOM 3867 C C . GLY A 1 265 ? 36.07374 61.73324 30.79939 1.000 55.22064 265 GLY A C 1
ATOM 3868 O O . GLY A 1 265 ? 35.44170 60.77974 31.27434 1.000 54.55539 265 GLY A O 1
ATOM 3872 N N . SER A 1 266 ? 35.61093 62.97970 30.82139 1.000 56.66941 266 SER A N 1
ATOM 3873 C CA . SER A 1 266 ? 34.34450 63.30201 31.45436 1.000 55.86672 266 SER A CA 1
ATOM 3874 C C . SER A 1 266 ? 33.18924 62.60837 30.73196 1.000 52.91150 266 SER A C 1
ATOM 3875 O O . SER A 1 266 ? 33.32655 62.09296 29.62079 1.000 53.56330 266 SER A O 1
ATOM 3883 N N . SER A 1 267 ? 32.03446 62.59556 31.39222 1.000 52.95289 267 SER A N 1
ATOM 3884 C CA . SER A 1 267 ? 30.77692 62.15993 30.79545 1.000 51.41961 267 SER A CA 1
ATOM 3885 C C . SER A 1 267 ? 29.80713 63.32944 30.88406 1.000 51.37689 267 SER A C 1
ATOM 3886 O O . SER A 1 267 ? 29.54964 63.84281 31.97877 1.000 51.02837 267 SER A O 1
ATOM 3894 N N . ILE A 1 268 ? 29.27962 63.75308 29.73848 1.000 50.50021 268 ILE A N 1
ATOM 3895 C CA . ILE A 1 268 ? 28.51511 64.98906 29.63239 1.000 49.73207 268 ILE A CA 1
ATOM 3896 C C . ILE A 1 268 ? 27.12665 64.67840 29.09747 1.000 51.25025 268 ILE A C 1
ATOM 3897 O O . ILE A 1 268 ? 26.95997 63.81677 28.22727 1.000 52.73960 268 ILE A O 1
ATOM 3913 N N . LEU A 1 269 ? 26.13282 65.38750 29.62675 1.000 47.07188 269 LEU A N 1
ATOM 3914 C CA . LEU A 1 269 ? 24.74417 65.26487 29.20289 1.000 45.07894 269 LEU A CA 1
ATOM 3915 C C . LEU A 1 269 ? 24.31262 66.57274 28.55592 1.000 45.37578 269 LEU A C 1
ATOM 3916 O O . LEU A 1 269 ? 24.35038 67.62508 29.20046 1.000 45.40724 269 LEU A O 1
ATOM 3932 N N . VAL A 1 270 ? 23.90258 66.50479 27.29455 1.000 47.68075 270 VAL A N 1
ATOM 3933 C CA . VAL A 1 270 ? 23.31989 67.64101 26.58899 1.000 47.01598 270 VAL A CA 1
ATOM 3934 C C . VAL A 1 270 ? 21.81705 67.39789 26.52705 1.000 45.83023 270 VAL A C 1
ATOM 3935 O O . VAL A 1 270 ? 21.35555 66.50274 25.81022 1.000 45.98233 270 VAL A O 1
ATOM 3948 N N . SER A 1 271 ? 21.04820 68.18197 27.28005 1.000 46.00158 271 SER A N 1
ATOM 3949 C CA . SER A 1 271 ? 19.61297 67.97228 27.39069 1.000 46.12078 271 SER A CA 1
ATOM 3950 C C . SER A 1 271 ? 18.84686 69.19514 26.90758 1.000 45.46987 271 SER A C 1
ATOM 3951 O O . SER A 1 271 ? 19.31005 70.33242 27.03750 1.000 44.94816 271 SER A O 1
ATOM 3959 N N . GLY A 1 272 ? 17.66406 68.94007 26.35931 1.000 46.13135 272 GLY A N 1
ATOM 3960 C CA . GLY A 1 272 ? 16.82566 69.99791 25.83754 1.000 46.85762 272 GLY A CA 1
ATOM 3961 C C . GLY A 1 272 ? 15.67236 69.41328 25.04576 1.000 47.87095 272 GLY A C 1
ATOM 3962 O O . GLY A 1 272 ? 15.48294 68.19501 24.99548 1.000 47.41405 272 GLY A O 1
ATOM 3966 N N . VAL A 1 273 ? 14.90383 70.30920 24.42699 1.000 55.56184 273 VAL A N 1
ATOM 3967 C CA . VAL A 1 273 ? 13.76410 69.90726 23.61043 1.000 55.92202 273 VAL A CA 1
ATOM 3968 C C . VAL A 1 273 ? 14.26422 69.52104 22.22351 1.000 56.58214 273 VAL A C 1
ATOM 3969 O O . VAL A 1 273 ? 15.47353 69.39733 22.00033 1.000 56.64000 273 VAL A O 1
ATOM 3982 N N . ALA A 1 274 ? 13.34055 69.32563 21.28489 1.000 52.36142 274 ALA A N 1
ATOM 3983 C CA . ALA A 1 274 ? 13.70664 69.00142 19.91254 1.000 50.81379 274 ALA A CA 1
ATOM 3984 C C . ALA A 1 274 ? 14.13767 70.26031 19.17023 1.000 51.25377 274 ALA A C 1
ATOM 3985 O O . ALA A 1 274 ? 13.55166 71.33353 19.34157 1.000 51.83497 274 ALA A O 1
ATOM 3992 N N . GLY A 1 275 ? 15.16707 70.12151 18.33831 1.000 50.95808 275 GLY A N 1
ATOM 3993 C CA . GLY A 1 275 ? 15.71646 71.26958 17.64845 1.000 51.93442 275 GLY A CA 1
ATOM 3994 C C . GLY A 1 275 ? 16.50151 72.20788 18.53048 1.000 52.67454 275 GLY A C 1
ATOM 3995 O O . GLY A 1 275 ? 16.77707 73.34177 18.12803 1.000 53.10416 275 GLY A O 1
ATOM 3999 N N . ALA A 1 276 ? 16.87170 71.76512 19.73178 1.000 53.15081 276 ALA A N 1
ATOM 4000 C CA . ALA A 1 276 ? 17.60097 72.62669 20.65208 1.000 52.55880 276 ALA A CA 1
ATOM 4001 C C . ALA A 1 276 ? 19.07985 72.71519 20.30104 1.000 51.95025 276 ALA A C 1
ATOM 4002 O O . ALA A 1 276 ? 19.70932 73.74810 20.55745 1.000 51.94486 276 ALA A O 1
ATOM 4009 N N . GLY A 1 277 ? 19.64542 71.65515 19.72369 1.000 49.20571 277 GLY A N 1
ATOM 4010 C CA . GLY A 1 277 ? 21.03388 71.66243 19.31268 1.000 47.40761 277 GLY A CA 1
ATOM 4011 C C . GLY A 1 277 ? 21.86730 70.57464 19.95876 1.000 46.74013 277 GLY A C 1
ATOM 4012 O O . GLY A 1 277 ? 23.09573 70.67851 20.02170 1.000 47.03868 277 GLY A O 1
ATOM 4016 N N . LYS A 1 278 ? 21.20936 69.51942 20.43881 1.000 46.20517 278 LYS A N 1
ATOM 4017 C CA . LYS A 1 278 ? 21.92221 68.42619 21.09071 1.000 46.10648 278 LYS A CA 1
ATOM 4018 C C . LYS A 1 278 ? 22.86432 67.72460 20.11725 1.000 46.33685 278 LYS A C 1
ATOM 4019 O O . LYS A 1 278 ? 24.06889 67.58336 20.37630 1.000 46.81145 278 LYS A O 1
ATOM 4038 N N . SER A 1 279 ? 22.31647 67.24548 18.99807 1.000 46.58790 279 SER A N 1
ATOM 4039 C CA . SER A 1 279 ? 23.14191 66.57987 17.99887 1.000 45.92058 279 SER A CA 1
ATOM 4040 C C . SER A 1 279 ? 24.16982 67.53443 17.41230 1.000 46.33570 279 SER A C 1
ATOM 4041 O O . SER A 1 279 ? 25.28602 67.11947 17.08826 1.000 45.92685 279 SER A O 1
ATOM 4049 N N . SER A 1 280 ? 23.82070 68.81546 17.28425 1.000 46.02698 280 SER A N 1
ATOM 4050 C CA . SER A 1 280 ? 24.77774 69.79939 16.78802 1.000 45.55810 280 SER A CA 1
ATOM 4051 C C . SER A 1 280 ? 25.97729 69.91274 17.72129 1.000 48.30093 280 SER A C 1
ATOM 4052 O O . SER A 1 280 ? 27.12913 69.92436 17.27399 1.000 49.62176 280 SER A O 1
ATOM 4060 N N . LEU A 1 281 ? 25.72484 69.98808 19.02942 1.000 50.30808 281 LEU A N 1
ATOM 4061 C CA . LEU A 1 281 ? 26.81808 70.10710 19.98957 1.000 49.44429 281 LEU A CA 1
ATOM 4062 C C . LEU A 1 281 ? 27.65386 68.83406 20.03932 1.000 49.58809 281 LEU A C 1
ATOM 4063 O O . LEU A 1 281 ? 28.88816 68.89429 20.13703 1.000 51.05212 281 LEU A O 1
ATOM 4079 N N . ALA A 1 282 ? 27.00350 67.67041 19.97940 1.000 48.62627 282 ALA A N 1
ATOM 4080 C CA . ALA A 1 282 ? 27.75867 66.42023 19.96438 1.000 50.97574 282 ALA A CA 1
ATOM 4081 C C . ALA A 1 282 ? 28.63656 66.33172 18.71985 1.000 51.38034 282 ALA A C 1
ATOM 4082 O O . ALA A 1 282 ? 29.80577 65.92192 18.79355 1.000 52.92626 282 ALA A O 1
ATOM 4089 N N . ALA A 1 283 ? 28.08866 66.71629 17.56438 1.000 50.47854 283 ALA A N 1
ATOM 4090 C CA . ALA A 1 283 ? 28.87703 66.73378 16.34156 1.000 51.41237 283 ALA A CA 1
ATOM 4091 C C . ALA A 1 283 ? 30.02749 67.72214 16.45114 1.000 51.55477 283 ALA A C 1
ATOM 4092 O O . ALA A 1 283 ? 31.11559 67.47268 15.92811 1.000 52.67739 283 ALA A O 1
ATOM 4099 N N . HIS A 1 284 ? 29.80712 68.85465 17.12114 1.000 48.12676 284 HIS A N 1
ATOM 4100 C CA . HIS A 1 284 ? 30.89163 69.81256 17.31049 1.000 48.24515 284 HIS A CA 1
ATOM 4101 C C . HIS A 1 284 ? 32.01904 69.19290 18.12662 1.000 51.26238 284 HIS A C 1
ATOM 4102 O O . HIS A 1 284 ? 33.19900 69.32103 17.77868 1.000 53.92360 284 HIS A O 1
ATOM 4116 N N . PHE A 1 285 ? 31.66927 68.51202 19.22029 1.000 50.82668 285 PHE A N 1
ATOM 4117 C CA . PHE A 1 285 ? 32.68206 67.81747 20.01068 1.000 51.57782 285 PHE A CA 1
ATOM 4118 C C . PHE A 1 285 ? 33.47830 66.84833 19.14033 1.000 51.79787 285 PHE A C 1
ATOM 4119 O O . PHE A 1 285 ? 34.71916 66.88332 19.10826 1.000 53.93388 285 PHE A O 1
ATOM 4136 N N . ALA A 1 286 ? 32.76928 65.97016 18.42325 1.000 51.42929 286 ALA A N 1
ATOM 4137 C CA . ALA A 1 286 ? 33.44513 64.93506 17.64573 1.000 52.60774 286 ALA A CA 1
ATOM 4138 C C . ALA A 1 286 ? 34.29116 65.53628 16.52895 1.000 54.18937 286 ALA A C 1
ATOM 4139 O O . ALA A 1 286 ? 35.39482 65.05281 16.24556 1.000 54.32779 286 ALA A O 1
ATOM 4146 N N . ALA A 1 287 ? 33.79193 66.59094 15.88197 1.000 53.41442 287 ALA A N 1
ATOM 4147 C CA . ALA A 1 287 ? 34.52928 67.21013 14.79012 1.000 53.96840 287 ALA A CA 1
ATOM 4148 C C . ALA A 1 287 ? 35.77388 67.91601 15.30240 1.000 56.95219 287 ALA A C 1
ATOM 4149 O O . ALA A 1 287 ? 36.82408 67.86682 14.65989 1.000 59.12487 287 ALA A O 1
ATOM 4156 N N . ALA A 1 288 ? 35.68150 68.57596 16.45808 1.000 58.06690 288 ALA A N 1
ATOM 4157 C CA . ALA A 1 288 ? 36.87114 69.17771 17.04985 1.000 59.72827 288 ALA A CA 1
ATOM 4158 C C . ALA A 1 288 ? 37.91528 68.11464 17.36678 1.000 59.47276 288 ALA A C 1
ATOM 4159 O O . ALA A 1 288 ? 39.11320 68.30249 17.10199 1.000 61.97316 288 ALA A O 1
ATOM 4166 N N . ALA A 1 289 ? 37.47880 66.98516 17.93162 1.000 59.47800 289 ALA A N 1
ATOM 4167 C CA . ALA A 1 289 ? 38.42296 65.91843 18.25098 1.000 64.04137 289 ALA A CA 1
ATOM 4168 C C . ALA A 1 289 ? 39.09107 65.38433 16.98659 1.000 65.07007 289 ALA A C 1
ATOM 4169 O O . ALA A 1 289 ? 40.32088 65.26669 16.91809 1.000 66.00339 289 ALA A O 1
ATOM 4176 N N . CYS A 1 290 ? 38.29141 65.05461 15.96977 1.000 63.48021 290 CYS A N 1
ATOM 4177 C CA . CYS A 1 290 ? 38.85857 64.57180 14.71548 1.000 61.94495 290 CYS A CA 1
ATOM 4178 C C . CYS A 1 290 ? 39.76757 65.61309 14.07735 1.000 60.35738 290 CYS A C 1
ATOM 4179 O O . CYS A 1 290 ? 40.76659 65.25943 13.44030 1.000 61.79647 290 CYS A O 1
ATOM 4187 N N . ALA A 1 291 ? 39.44843 66.89783 14.24557 1.000 58.90299 291 ALA A N 1
ATOM 4188 C CA . ALA A 1 291 ? 40.27012 67.95078 13.66419 1.000 61.01156 291 ALA A CA 1
ATOM 4189 C C . ALA A 1 291 ? 41.64001 67.99702 14.32022 1.000 62.49221 291 ALA A C 1
ATOM 4190 O O . ALA A 1 291 ? 42.66030 68.11547 13.63105 1.000 65.98730 291 ALA A O 1
ATOM 4197 N N . ARG A 1 292 ? 41.68614 67.91020 15.64728 1.000 60.89331 292 ARG A N 1
ATOM 4198 C CA . ARG A 1 292 ? 42.98224 67.83721 16.31654 1.000 63.28588 292 ARG A CA 1
ATOM 4199 C C . ARG A 1 292 ? 43.62188 66.45469 16.20940 1.000 65.20406 292 ARG A C 1
ATOM 4200 O O . ARG A 1 292 ? 44.75234 66.27931 16.67397 1.000 67.75897 292 ARG A O 1
ATOM 4221 N N . GLY A 1 293 ? 42.92661 65.47836 15.62302 1.000 65.32713 293 GLY A N 1
ATOM 4222 C CA . GLY A 1 293 ? 43.55481 64.23616 15.21459 1.000 66.91815 293 GLY A CA 1
ATOM 4223 C C . GLY A 1 293 ? 43.20846 63.00951 16.03195 1.000 65.95361 293 GLY A C 1
ATOM 4224 O O . GLY A 1 293 ? 43.98964 62.05314 16.07810 1.000 68.36645 293 GLY A O 1
ATOM 4228 N N . GLU A 1 294 ? 42.03903 63.00744 16.66552 1.000 73.46745 294 GLU A N 1
ATOM 4229 C CA . GLU A 1 294 ? 41.64546 61.93515 17.56431 1.000 72.30883 294 GLU A CA 1
ATOM 4230 C C . GLU A 1 294 ? 40.54910 61.08462 16.93780 1.000 70.98333 294 GLU A C 1
ATOM 4231 O O . GLU A 1 294 ? 39.69941 61.58271 16.19286 1.000 69.40667 294 GLU A O 1
ATOM 4243 N N . ARG A 1 295 ? 40.58100 59.79007 17.24397 1.000 67.79808 295 ARG A N 1
ATOM 4244 C CA . ARG A 1 295 ? 39.54372 58.87738 16.78089 1.000 65.36644 295 ARG A CA 1
ATOM 4245 C C . ARG A 1 295 ? 38.26802 59.10985 17.58347 1.000 63.07300 295 ARG A C 1
ATOM 4246 O O . ARG A 1 295 ? 38.27394 59.01136 18.81566 1.000 61.26479 295 ARG A O 1
ATOM 4267 N N . ALA A 1 296 ? 37.17890 59.42184 16.88494 1.000 65.69990 296 ALA A N 1
ATOM 4268 C CA . ALA A 1 296 ? 35.89319 59.70524 17.50057 1.000 63.74101 296 ALA A CA 1
ATOM 4269 C C . ALA A 1 296 ? 34.83701 58.75057 16.96284 1.000 61.33760 296 ALA A C 1
ATOM 4270 O O . ALA A 1 296 ? 34.90306 58.30532 15.81191 1.000 63.49832 296 ALA A O 1
ATOM 4277 N N . MET A 1 297 ? 33.85869 58.44178 17.80833 1.000 57.85204 297 MET A N 1
ATOM 4278 C CA . MET A 1 297 ? 32.78069 57.53388 17.44391 1.000 57.05866 297 MET A CA 1
ATOM 4279 C C . MET A 1 297 ? 31.44268 58.17258 17.77087 1.000 53.54288 297 MET A C 1
ATOM 4280 O O . MET A 1 297 ? 31.29708 58.84163 18.79711 1.000 52.29691 297 MET A O 1
ATOM 4294 N N . TYR A 1 298 ? 30.46826 57.95563 16.89192 1.000 52.58015 298 TYR A N 1
ATOM 4295 C CA . TYR A 1 298 ? 29.15779 58.59702 16.98713 1.000 50.60972 298 TYR A CA 1
ATOM 4296 C C . TYR A 1 298 ? 28.08024 57.52879 16.83656 1.000 52.06855 298 TYR A C 1
ATOM 4297 O O . TYR A 1 298 ? 27.79904 57.08406 15.72060 1.000 54.42271 298 TYR A O 1
ATOM 4315 N N . PHE A 1 299 ? 27.47971 57.11324 17.95391 1.000 54.63018 299 PHE A N 1
ATOM 4316 C CA . PHE A 1 299 ? 26.39373 56.14236 17.94301 1.000 56.72886 299 PHE A CA 1
ATOM 4317 C C . PHE A 1 299 ? 25.06738 56.89378 17.93181 1.000 55.30219 299 PHE A C 1
ATOM 4318 O O . PHE A 1 299 ? 24.67259 57.48263 18.94533 1.000 54.86582 299 PHE A O 1
ATOM 4335 N N . SER A 1 300 ? 24.37680 56.86412 16.79830 1.000 55.34135 300 SER A N 1
ATOM 4336 C CA . SER A 1 300 ? 23.03570 57.41588 16.69567 1.000 55.58710 300 SER A CA 1
ATOM 4337 C C . SER A 1 300 ? 22.00677 56.29249 16.73621 1.000 57.11479 300 SER A C 1
ATOM 4338 O O . SER A 1 300 ? 22.24129 55.18872 16.22741 1.000 56.96848 300 SER A O 1
ATOM 4346 N N . PHE A 1 301 ? 20.86985 56.58580 17.36064 1.000 58.26918 301 PHE A N 1
ATOM 4347 C CA . PHE A 1 301 ? 19.76811 55.63952 17.48134 1.000 59.90939 301 PHE A CA 1
ATOM 4348 C C . PHE A 1 301 ? 18.49571 56.16767 16.83575 1.000 62.68744 301 PHE A C 1
ATOM 4349 O O . PHE A 1 301 ? 17.42108 55.59032 17.03862 1.000 67.52968 301 PHE A O 1
ATOM 4366 N N . GLU A 1 302 ? 18.59491 57.24753 16.05821 1.000 60.98003 302 GLU A N 1
ATOM 4367 C CA . GLU A 1 302 ? 17.46243 57.77470 15.31315 1.000 61.06231 302 GLU A CA 1
ATOM 4368 C C . GLU A 1 302 ? 17.86408 58.35652 13.96411 1.000 58.16703 302 GLU A C 1
ATOM 4369 O O . GLU A 1 302 ? 16.97924 58.76758 13.20645 1.000 60.84210 302 GLU A O 1
ATOM 4381 N N . GLU A 1 303 ? 19.15741 58.40481 13.63900 1.000 55.51566 303 GLU A N 1
ATOM 4382 C CA . GLU A 1 303 ? 19.64362 59.08374 12.44846 1.000 54.24645 303 GLU A CA 1
ATOM 4383 C C . GLU A 1 303 ? 20.65867 58.22290 11.71402 1.000 54.30162 303 GLU A C 1
ATOM 4384 O O . GLU A 1 303 ? 21.53208 57.61009 12.33507 1.000 54.94543 303 GLU A O 1
ATOM 4396 N N . ALA A 1 304 ? 20.54163 58.18550 10.39047 1.000 52.14445 304 ALA A N 1
ATOM 4397 C CA . ALA A 1 304 ? 21.54337 57.53946 9.55579 1.000 52.39508 304 ALA A CA 1
ATOM 4398 C C . ALA A 1 304 ? 22.77200 58.43426 9.42647 1.000 53.58318 304 ALA A C 1
ATOM 4399 O O . ALA A 1 304 ? 22.68912 59.65951 9.54407 1.000 51.21573 304 ALA A O 1
ATOM 4406 N N . ALA A 1 305 ? 23.92420 57.80496 9.18041 1.000 56.69727 305 ALA A N 1
ATOM 4407 C CA . ALA A 1 305 ? 25.18305 58.54609 9.15089 1.000 57.93960 305 ALA A CA 1
ATOM 4408 C C . ALA A 1 305 ? 25.18742 59.60195 8.05125 1.000 56.93856 305 ALA A C 1
ATOM 4409 O O . ALA A 1 305 ? 25.64583 60.73452 8.26332 1.000 55.43009 305 ALA A O 1
ATOM 4416 N N . ASP A 1 306 ? 24.69792 59.24849 6.86137 1.000 55.96904 306 ASP A N 1
ATOM 4417 C CA . ASP A 1 306 ? 24.64924 60.22170 5.77673 1.000 56.94055 306 ASP A CA 1
ATOM 4418 C C . ASP A 1 306 ? 23.69502 61.35903 6.11347 1.000 55.46223 306 ASP A C 1
ATOM 4419 O O . ASP A 1 306 ? 23.96456 62.52470 5.79963 1.000 55.71260 306 ASP A O 1
ATOM 4428 N N . GLN A 1 307 ? 22.57417 61.03814 6.75675 1.000 54.58473 307 GLN A N 1
ATOM 4429 C CA . GLN A 1 307 ? 21.65606 62.07964 7.19698 1.000 52.24924 307 GLN A CA 1
ATOM 4430 C C . GLN A 1 307 ? 22.34308 63.02163 8.17437 1.000 51.87375 307 GLN A C 1
ATOM 4431 O O . GLN A 1 307 ? 22.15233 64.24233 8.11424 1.000 50.49757 307 GLN A O 1
ATOM 4445 N N . ALA A 1 308 ? 23.17046 62.47127 9.06529 1.000 55.85087 308 ALA A N 1
ATOM 4446 C CA . ALA A 1 308 ? 23.87331 63.29678 10.03939 1.000 55.36134 308 ALA A CA 1
ATOM 4447 C C . ALA A 1 308 ? 24.86316 64.23191 9.35628 1.000 51.67006 308 ALA A C 1
ATOM 4448 O O . ALA A 1 308 ? 24.93207 65.42411 9.68429 1.000 49.01033 308 ALA A O 1
ATOM 4455 N N . VAL A 1 309 ? 25.65092 63.71110 8.40936 1.000 52.09516 309 VAL A N 1
ATOM 4456 C CA . VAL A 1 309 ? 26.61504 64.58225 7.73794 1.000 52.33782 309 VAL A CA 1
ATOM 4457 C C . VAL A 1 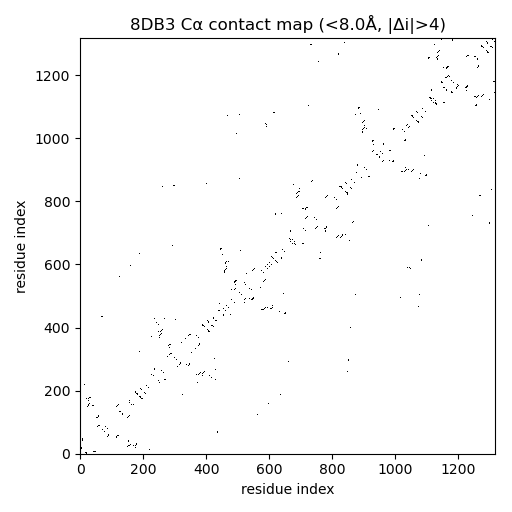309 ? 25.88118 65.67130 6.95593 1.000 51.49778 309 VAL A C 1
ATOM 4458 O O . VAL A 1 309 ? 26.28695 66.84293 6.96063 1.000 51.82396 309 VAL A O 1
ATOM 4471 N N . ARG A 1 310 ? 24.77902 65.30830 6.28691 1.000 50.84946 310 ARG A N 1
ATOM 4472 C CA . ARG A 1 310 ? 24.00041 66.30312 5.55472 1.000 50.16874 310 ARG A CA 1
ATOM 4473 C C . ARG A 1 310 ? 23.49858 67.39616 6.49047 1.000 48.88991 310 ARG A C 1
ATOM 4474 O O . ARG A 1 310 ? 23.60034 68.59002 6.18458 1.000 49.91819 310 ARG A O 1
ATOM 4495 N N . ASN A 1 311 ? 22.93896 67.00243 7.63639 1.000 49.12012 311 ASN A N 1
ATOM 4496 C CA . ASN A 1 311 ? 22.31737 67.97105 8.52809 1.000 47.00930 311 ASN A CA 1
ATOM 4497 C C . ASN A 1 311 ? 23.33720 68.81394 9.27674 1.000 47.25556 311 ASN A C 1
ATOM 4498 O O . ASN A 1 311 ? 23.00476 69.92405 9.70427 1.000 48.22501 311 ASN A O 1
ATOM 4509 N N . MET A 1 312 ? 24.56315 68.32193 9.44642 1.000 48.66105 312 MET A N 1
ATOM 4510 C CA . MET A 1 312 ? 25.59304 69.10266 10.12587 1.000 50.20615 312 MET A CA 1
ATOM 4511 C C . MET A 1 312 ? 26.35807 70.01196 9.16994 1.000 51.73594 312 MET A C 1
ATOM 4512 O O . MET A 1 312 ? 26.85777 71.06811 9.58991 1.000 52.33277 312 MET A O 1
ATOM 4526 N N . ARG A 1 313 ? 26.45193 69.64238 7.88952 1.000 52.45855 313 ARG A N 1
ATOM 4527 C CA . ARG A 1 313 ? 26.96798 70.58701 6.90604 1.000 51.97579 313 ARG A CA 1
ATOM 4528 C C . ARG A 1 313 ? 26.15876 71.87785 6.89282 1.000 52.51157 313 ARG A C 1
ATOM 4529 O O . ARG A 1 313 ? 26.68561 72.92441 6.49957 1.000 54.32362 313 ARG A O 1
ATOM 4550 N N . SER A 1 314 ? 24.89346 71.82823 7.32005 1.000 52.65465 314 SER A N 1
ATOM 4551 C CA . SER A 1 314 ? 24.09865 73.04756 7.41378 1.000 55.49982 314 SER A CA 1
ATOM 4552 C C . SER A 1 314 ? 24.72226 74.03417 8.39297 1.000 57.43579 314 SER A C 1
ATOM 4553 O O . SER A 1 314 ? 24.73133 75.24610 8.14645 1.000 59.71803 314 SER A O 1
ATOM 4561 N N . LEU A 1 315 ? 25.23854 73.53537 9.51368 1.000 55.19209 315 LEU A N 1
ATOM 4562 C CA . LEU A 1 315 ? 25.87945 74.37901 10.51113 1.000 56.58477 315 LEU A CA 1
ATOM 4563 C C . LEU A 1 315 ? 27.37088 74.55222 10.26290 1.000 60.98218 315 LEU A C 1
ATOM 4564 O O . LEU A 1 315 ? 28.01502 75.33192 10.97251 1.000 65.35561 315 LEU A O 1
ATOM 4580 N N . GLY A 1 316 ? 27.93237 73.83627 9.29156 1.000 62.45127 316 GLY A N 1
ATOM 4581 C CA . GLY A 1 316 ? 29.31882 74.01614 8.91276 1.000 61.60739 316 GLY A CA 1
ATOM 4582 C C . GLY A 1 316 ? 30.23268 72.89529 9.33712 1.000 59.90003 316 GLY A C 1
ATOM 4583 O O . GLY A 1 316 ? 31.43325 72.94710 9.04068 1.000 61.55600 316 GLY A O 1
ATOM 4587 N N . LEU A 1 317 ? 29.70763 71.89351 10.03081 1.000 55.38984 317 LEU A N 1
ATOM 4588 C CA . LEU A 1 317 ? 30.48458 70.71995 10.39045 1.000 54.22578 317 LEU A CA 1
ATOM 4589 C C . LEU A 1 317 ? 30.51513 69.75041 9.21842 1.000 54.93938 317 LEU A C 1
ATOM 4590 O O . LEU A 1 317 ? 29.46778 69.35551 8.69823 1.000 55.13030 317 LEU A O 1
ATOM 4606 N N . ASP A 1 318 ? 31.71275 69.37232 8.80296 1.000 56.76798 318 ASP A N 1
ATOM 4607 C CA . ASP A 1 318 ? 31.92149 68.45386 7.68467 1.000 60.03072 318 ASP A CA 1
ATOM 4608 C C . ASP A 1 318 ? 32.45354 67.15857 8.29211 1.000 60.64214 318 ASP A C 1
ATOM 4609 O O . ASP A 1 318 ? 33.66265 66.95965 8.41703 1.000 64.39680 318 ASP A O 1
ATOM 4618 N N . LEU A 1 319 ? 31.52651 66.28152 8.68660 1.000 61.64028 319 LEU A N 1
ATOM 4619 C CA . LEU A 1 319 ? 31.89011 64.98739 9.24513 1.000 65.44434 319 LEU A CA 1
ATOM 4620 C C . LEU A 1 319 ? 32.30721 63.99045 8.17336 1.000 68.42909 319 LEU A C 1
ATOM 4621 O O . LEU A 1 319 ? 32.93215 62.97393 8.49967 1.000 70.32977 319 LEU A O 1
ATOM 4637 N N . GLY A 1 320 ? 31.95990 64.24761 6.91137 1.000 69.11006 320 GLY A N 1
ATOM 4638 C CA . GLY A 1 320 ? 32.43266 63.38835 5.84082 1.000 71.50907 320 GLY A CA 1
ATOM 4639 C C . GLY A 1 320 ? 33.94445 63.36777 5.75238 1.000 76.36964 320 GLY A C 1
ATOM 4640 O O . GLY A 1 320 ? 34.54656 62.32407 5.49117 1.000 76.70560 320 GLY A O 1
ATOM 4644 N N . ARG A 1 321 ? 34.57879 64.52198 5.97433 1.000 77.52204 321 ARG A N 1
ATOM 4645 C CA . ARG A 1 321 ? 36.03493 64.57579 6.00618 1.000 80.12760 321 ARG A CA 1
ATOM 4646 C C . ARG A 1 321 ? 36.59342 63.56437 6.99754 1.000 79.68965 321 ARG A C 1
ATOM 4647 O O . ARG A 1 321 ? 37.46498 62.75838 6.65995 1.000 82.31020 321 ARG A O 1
ATOM 4668 N N . TRP A 1 322 ? 36.09492 63.59227 8.23425 1.000 70.62961 322 TRP A N 1
ATOM 4669 C CA . TRP A 1 322 ? 36.65121 62.73504 9.27646 1.000 68.94159 322 TRP A CA 1
ATOM 4670 C C . TRP A 1 322 ? 36.29968 61.27275 9.03748 1.000 70.52223 322 TRP A C 1
ATOM 4671 O O . TRP A 1 322 ? 37.13355 60.38380 9.25994 1.000 72.00762 322 TRP A O 1
ATOM 4692 N N . ARG A 1 323 ? 35.08290 61.00062 8.55989 1.000 70.24558 323 ARG A N 1
ATOM 4693 C CA . ARG A 1 323 ? 34.71852 59.62468 8.24263 1.000 71.75757 323 ARG A CA 1
ATOM 4694 C C . ARG A 1 323 ? 35.62498 59.05539 7.15743 1.000 74.53086 323 ARG A C 1
ATOM 4695 O O . ARG A 1 323 ? 36.09426 57.91612 7.26356 1.000 76.31018 323 ARG A O 1
ATOM 4716 N N . ASP A 1 324 ? 35.88267 59.83308 6.10171 1.000 71.32926 324 ASP A N 1
ATOM 4717 C CA . ASP A 1 324 ? 36.75954 59.36203 5.03576 1.000 72.97216 324 ASP A CA 1
ATOM 4718 C C . ASP A 1 324 ? 38.19511 59.22966 5.52656 1.000 73.77188 324 ASP A C 1
ATOM 4719 O O . ASP A 1 324 ? 38.90984 58.30106 5.13155 1.000 74.31264 324 ASP A O 1
ATOM 4728 N N . ALA A 1 325 ? 38.63590 60.15145 6.38576 1.000 75.41864 325 ALA A N 1
ATOM 4729 C CA . ALA A 1 325 ? 39.95443 60.03647 6.99063 1.000 72.56657 325 ALA A CA 1
ATOM 4730 C C . ALA A 1 325 ? 40.05699 58.81115 7.88332 1.000 71.97728 325 ALA A C 1
ATOM 4731 O O . ALA A 1 325 ? 41.16966 58.38119 8.20760 1.000 74.68770 325 ALA A O 1
ATOM 4738 N N . GLY A 1 326 ? 38.92422 58.24336 8.28806 1.000 76.25596 326 GLY A N 1
ATOM 4739 C CA . GLY A 1 326 ? 38.93928 57.11785 9.18964 1.000 76.15523 326 GLY A CA 1
ATOM 4740 C C . GLY A 1 326 ? 39.10022 57.49280 10.64042 1.000 74.07105 326 GLY A C 1
ATOM 4741 O O . GLY A 1 326 ? 39.19650 56.59863 11.48968 1.000 74.25784 326 GLY A O 1
ATOM 4745 N N . LEU A 1 327 ? 39.15255 58.78726 10.94822 1.000 71.68360 327 LEU A N 1
ATOM 4746 C CA . LEU A 1 327 ? 39.15991 59.22668 12.33589 1.000 70.20094 327 LEU A CA 1
ATOM 4747 C C . LEU A 1 327 ? 37.76764 59.13013 12.94551 1.000 70.33626 327 LEU A C 1
ATOM 4748 O O . LEU A 1 327 ? 37.62460 58.77083 14.11813 1.000 68.95647 327 LEU A O 1
ATOM 4764 N N . LEU A 1 328 ? 36.73437 59.43745 12.16665 1.000 72.04956 328 LEU A N 1
ATOM 4765 C CA . LEU A 1 328 ? 35.35796 59.38612 12.63518 1.000 69.63619 328 LEU A CA 1
ATOM 4766 C C . LEU A 1 328 ? 34.72144 58.06886 12.21731 1.000 69.12330 328 LEU A C 1
ATOM 4767 O O . LEU A 1 328 ? 34.82516 57.66476 11.05450 1.000 72.12486 328 LEU A O 1
ATOM 4783 N N . ARG A 1 329 ? 34.06382 57.40601 13.16493 1.000 63.02589 329 ARG A N 1
ATOM 4784 C CA . ARG A 1 329 ? 33.28346 56.20546 12.88795 1.000 64.46838 329 ARG A CA 1
ATOM 4785 C C . ARG A 1 329 ? 31.85241 56.45013 13.34704 1.000 62.22211 329 ARG A C 1
ATOM 4786 O O . ARG A 1 329 ? 31.59873 56.63254 14.54383 1.000 61.66462 329 ARG A O 1
ATOM 4807 N N . PHE A 1 330 ? 30.92872 56.46801 12.39249 1.000 59.46149 330 PHE A N 1
ATOM 4808 C CA . PHE A 1 330 ? 29.51247 56.68950 12.64817 1.000 56.80593 330 PHE A CA 1
ATOM 4809 C C . PHE A 1 330 ? 28.79318 55.34829 12.62350 1.000 58.19331 330 PHE A C 1
ATOM 4810 O O . PHE A 1 330 ? 28.98172 54.55700 11.69376 1.000 60.69662 330 PHE A O 1
ATOM 4827 N N . MET A 1 331 ? 27.97759 55.08993 13.64396 1.000 61.32762 331 MET A N 1
ATOM 4828 C CA . MET A 1 331 ? 27.22696 53.84487 13.74429 1.000 62.40218 331 MET A CA 1
ATOM 4829 C C . MET A 1 331 ? 25.78076 54.16108 14.08309 1.000 60.99961 331 MET A C 1
ATOM 4830 O O . MET A 1 331 ? 25.51101 54.90255 15.03178 1.000 61.27213 331 MET A O 1
ATOM 4844 N N . ALA A 1 332 ? 24.85904 53.58223 13.32102 1.000 64.56627 332 ALA A N 1
ATOM 4845 C CA . ALA A 1 332 ? 23.43264 53.82579 13.47623 1.000 63.27582 332 ALA A CA 1
ATOM 4846 C C . ALA A 1 332 ? 22.73694 52.52310 13.83320 1.000 60.88722 332 ALA A C 1
ATOM 4847 O O . ALA A 1 332 ? 22.88302 51.52261 13.12259 1.000 59.73588 332 ALA A O 1
ATOM 4854 N N . THR A 1 333 ? 21.98105 52.53799 14.92913 1.000 61.29408 333 THR A N 1
ATOM 4855 C CA . THR A 1 333 ? 21.26879 51.34835 15.37307 1.000 62.33470 333 THR A CA 1
ATOM 4856 C C . THR A 1 333 ? 19.84762 51.72747 15.76701 1.000 66.71806 333 THR A C 1
ATOM 4857 O O . THR A 1 333 ? 19.47909 52.90338 15.79604 1.000 64.81980 333 THR A O 1
ATOM 4868 N N . ARG A 1 334 ? 19.03912 50.71149 16.05733 1.000 76.51045 334 ARG A N 1
ATOM 4869 C CA . ARG A 1 334 ? 17.66457 50.90451 16.49508 1.000 84.17109 334 ARG A CA 1
ATOM 4870 C C . ARG A 1 334 ? 17.46676 50.23478 17.84834 1.000 94.03278 334 ARG A C 1
ATOM 4871 O O . ARG A 1 334 ? 17.74282 49.03392 17.98583 1.000 94.40039 334 ARG A O 1
ATOM 4892 N N . PRO A 1 335 ? 16.98624 50.96044 18.86353 1.000 106.56120 335 PRO A N 1
ATOM 4893 C CA . PRO A 1 335 ? 16.98481 50.39065 20.22109 1.000 108.15521 335 PRO A CA 1
ATOM 4894 C C . PRO A 1 335 ? 16.13713 49.13996 20.37932 1.000 113.49227 335 PRO A C 1
ATOM 4895 O O . PRO A 1 335 ? 16.46038 48.28796 21.21679 1.000 115.80013 335 PRO A O 1
ATOM 4906 N N . THR A 1 336 ? 15.06340 48.99749 19.60174 1.000 100.50952 336 THR A N 1
ATOM 4907 C CA . THR A 1 336 ? 14.03775 47.99466 19.86076 1.000 97.00266 336 THR A CA 1
ATOM 4908 C C . THR A 1 336 ? 14.31508 46.65854 19.18158 1.000 98.54106 336 THR A C 1
ATOM 4909 O O . THR A 1 336 ? 13.37210 45.89875 18.91686 1.000 95.14677 336 THR A O 1
ATOM 4920 N N . PHE A 1 337 ? 15.57902 46.33392 18.91129 1.000 93.31612 337 PHE A N 1
ATOM 4921 C CA . PHE A 1 337 ? 15.91085 45.15679 18.11585 1.000 96.39158 337 PHE A CA 1
ATOM 4922 C C . PHE A 1 337 ? 16.39340 43.98482 18.96389 1.000 98.70002 337 PHE A C 1
ATOM 4923 O O . PHE A 1 337 ? 15.73446 42.94148 19.01096 1.000 102.59278 337 PHE A O 1
ATOM 4940 N N . TYR A 1 338 ? 17.53589 44.13524 19.63518 1.000 100.97591 338 TYR A N 1
ATOM 4941 C CA . TYR A 1 338 ? 18.22961 42.99653 20.22044 1.000 101.00306 338 TYR A CA 1
ATOM 4942 C C . TYR A 1 338 ? 18.42526 43.09431 21.72531 1.000 100.14343 338 TYR A C 1
ATOM 4943 O O . TYR A 1 338 ? 19.21426 42.32484 22.26860 1.000 101.72695 338 TYR A O 1
ATOM 4947 N N . SER A 1 339 ? 17.73006 44.00865 22.40236 1.000 97.07003 339 SER A N 1
ATOM 4948 C CA . SER A 1 339 ? 17.75033 44.17463 23.85248 1.000 94.44678 339 SER A CA 1
ATOM 4949 C C . SER A 1 339 ? 18.93454 45.00804 24.33986 1.000 94.74515 339 SER A C 1
ATOM 4950 O O . SER A 1 339 ? 19.94618 45.16924 23.63959 1.000 96.85561 339 SER A O 1
ATOM 4958 N N . LEU A 1 340 ? 18.80352 45.51887 25.56876 1.000 94.98960 340 LEU A N 1
ATOM 4959 C CA . LEU A 1 340 ? 19.69010 46.56816 26.05408 1.000 94.55924 340 LEU A CA 1
ATOM 4960 C C . LEU A 1 340 ? 21.10065 46.04656 26.28816 1.000 96.37793 340 LEU A C 1
ATOM 4961 O O . LEU A 1 340 ? 22.08227 46.72032 25.95305 1.000 96.37947 340 LEU A O 1
ATOM 4977 N N . GLU A 1 341 ? 21.22182 44.85645 26.87572 1.000 94.86315 341 GLU A N 1
ATOM 4978 C CA . GLU A 1 341 ? 22.54138 44.29678 27.14273 1.000 95.24421 341 GLU A CA 1
ATOM 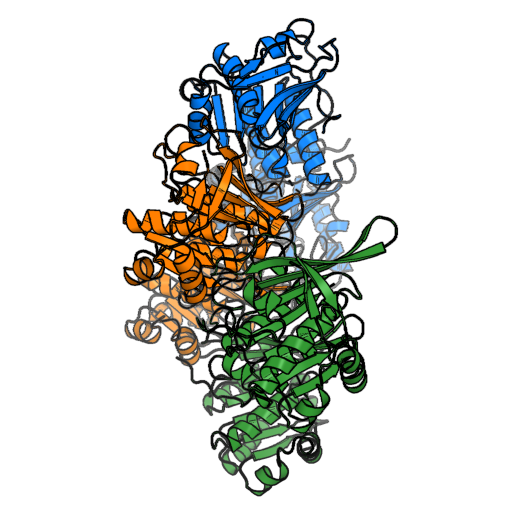4979 C C . GLU A 1 341 ? 23.25568 43.93965 25.84559 1.000 96.26242 341 GLU A C 1
ATOM 4980 O O . GLU A 1 341 ? 24.47187 44.12584 25.72941 1.000 96.08775 341 GLU A O 1
ATOM 4992 N N . MET A 1 342 ? 22.51390 43.45359 24.84929 1.000 105.36013 342 MET A N 1
ATOM 4993 C CA . MET A 1 342 ? 23.10307 43.20177 23.53950 1.000 107.80939 342 MET A CA 1
ATOM 4994 C C . MET A 1 342 ? 23.62808 44.49303 22.92031 1.000 104.13691 342 MET A C 1
ATOM 4995 O O . MET A 1 342 ? 24.74315 44.53476 22.37683 1.000 103.82929 342 MET A O 1
ATOM 5009 N N . HIS A 1 343 ? 22.82193 45.55481 22.96875 1.000 94.14969 343 HIS A N 1
ATOM 5010 C CA . HIS A 1 343 ? 23.29158 46.86158 22.52478 1.000 91.00616 343 HIS A CA 1
ATOM 5011 C C . HIS A 1 343 ? 24.61099 47.17265 23.22325 1.000 89.67907 343 HIS A C 1
ATOM 5012 O O . HIS A 1 343 ? 25.66789 47.22436 22.57958 1.000 87.34601 343 HIS A O 1
ATOM 5026 N N . LEU A 1 344 ? 24.55175 47.35155 24.54515 1.000 91.97013 344 LEU A N 1
ATOM 5027 C CA . LEU A 1 344 ? 25.73424 47.57193 25.36999 1.000 91.44732 344 LEU A CA 1
ATOM 5028 C C . LEU A 1 344 ? 26.91607 46.78173 24.82518 1.000 87.94523 344 LEU A C 1
ATOM 5029 O O . LEU A 1 344 ? 27.98771 47.31302 24.62942 1.000 87.93887 344 LEU A O 1
ATOM 5045 N N . ALA A 1 345 ? 26.71365 45.50478 24.52643 1.000 95.09397 345 ALA A N 1
ATOM 5046 C CA . ALA A 1 345 ? 27.80089 44.67538 24.01898 1.000 93.42212 345 ALA A CA 1
ATOM 5047 C C . ALA A 1 345 ? 28.35719 45.22096 22.70811 1.000 89.99930 345 ALA A C 1
ATOM 5048 O O . ALA A 1 345 ? 29.57865 45.30345 22.52644 1.000 88.93569 345 ALA A O 1
ATOM 5055 N N . VAL A 1 346 ? 27.47900 45.58265 21.77088 1.000 84.66881 346 VAL A N 1
ATOM 5056 C CA . VAL A 1 346 ? 27.96887 46.02840 20.46530 1.000 81.62140 346 VAL A CA 1
ATOM 5057 C C . VAL A 1 346 ? 28.70395 47.36260 20.59486 1.000 80.68566 346 VAL A C 1
ATOM 5058 O O . VAL A 1 346 ? 29.81209 47.54542 20.06273 1.000 81.36000 346 VAL A O 1
ATOM 5071 N N . ILE A 1 347 ? 28.08593 48.32178 21.28648 1.000 79.74687 347 ILE A N 1
ATOM 5072 C CA . ILE A 1 347 ? 28.75020 49.60407 21.52117 1.000 76.14755 347 ILE A CA 1
ATOM 5073 C C . ILE A 1 347 ? 30.13037 49.36591 22.12592 1.000 77.97795 347 ILE A C 1
ATOM 5074 O O . ILE A 1 347 ? 31.14048 49.90831 21.65882 1.000 76.37574 347 ILE A O 1
ATOM 5090 N N . LEU A 1 348 ? 30.19108 48.52962 23.16452 1.000 83.52926 348 LEU A N 1
ATOM 5091 C CA . LEU A 1 348 ? 31.44831 48.27764 23.85803 1.000 85.31518 348 LEU A CA 1
ATOM 5092 C C . LEU A 1 348 ? 32.49200 47.69887 22.92277 1.000 84.70403 348 LEU A C 1
ATOM 5093 O O . LEU A 1 348 ? 33.64151 48.14603 22.91510 1.000 84.87222 348 LEU A O 1
ATOM 5109 N N . ARG A 1 349 ? 32.12935 46.66075 22.16656 1.000 77.96197 349 ARG A N 1
ATOM 5110 C CA . ARG A 1 349 ? 33.11444 46.03697 21.29021 1.000 80.16547 349 ARG A CA 1
ATOM 5111 C C . ARG A 1 349 ? 33.66857 47.05264 20.30138 1.000 81.13738 349 ARG A C 1
ATOM 5112 O O . ARG A 1 349 ? 34.87243 47.05761 20.01264 1.000 82.72144 349 ARG A O 1
ATOM 5133 N N . GLU A 1 350 ? 32.81415 47.94505 19.78968 1.000 84.12927 350 GLU A N 1
ATOM 5134 C CA . GLU A 1 350 ? 33.33129 48.92186 18.83594 1.000 82.68123 350 GLU A CA 1
ATOM 5135 C C . GLU A 1 350 ? 34.25138 49.93022 19.51890 1.000 82.05794 350 GLU A C 1
ATOM 5136 O O . GLU A 1 350 ? 35.25233 50.36211 18.93251 1.000 81.76562 350 GLU A O 1
ATOM 5148 N N . VAL A 1 351 ? 33.92279 50.33926 20.74676 1.000 82.31713 351 VAL A N 1
ATOM 5149 C CA . VAL A 1 351 ? 34.82110 51.25537 21.44690 1.000 81.86661 351 VAL A CA 1
ATOM 5150 C C . VAL A 1 351 ? 36.16941 50.57581 21.68088 1.000 82.34662 351 VAL A C 1
ATOM 5151 O O . VAL A 1 351 ? 37.23198 51.18172 21.49346 1.000 80.89788 351 VAL A O 1
ATOM 5164 N N . MET A 1 352 ? 36.14523 49.29988 22.07956 1.000 87.51133 352 MET A N 1
ATOM 5165 C CA . MET A 1 352 ? 37.38692 48.55483 22.26492 1.000 88.89749 352 MET A CA 1
ATOM 5166 C C . MET A 1 352 ? 38.19963 48.54233 20.97586 1.000 89.44759 352 MET A C 1
ATOM 5167 O O . MET A 1 352 ? 39.41317 48.77963 20.98621 1.000 91.35412 352 MET A O 1
ATOM 5181 N N . ARG A 1 353 ? 37.53776 48.26454 19.84959 1.000 85.02037 353 ARG A N 1
ATOM 5182 C CA . ARG A 1 353 ? 38.23431 48.20646 18.56963 1.000 81.42284 353 ARG A CA 1
ATOM 5183 C C . ARG A 1 353 ? 38.87495 49.54558 18.22810 1.000 78.57588 353 ARG A C 1
ATOM 5184 O O . ARG A 1 353 ? 40.07281 49.61860 17.92987 1.000 78.09265 353 ARG A O 1
ATOM 5205 N N . PHE A 1 354 ? 38.08720 50.61997 18.26241 1.000 80.32390 354 PHE A N 1
ATOM 5206 C CA . PHE A 1 354 ? 38.52730 51.89071 17.70139 1.000 77.09298 354 PHE A CA 1
ATOM 5207 C C . PHE A 1 354 ? 39.39550 52.69779 18.65612 1.000 74.31458 354 PHE A C 1
ATOM 5208 O O . PHE A 1 354 ? 40.08272 53.62234 18.20469 1.000 72.43221 354 PHE A O 1
ATOM 5225 N N . GLU A 1 355 ? 39.39517 52.37370 19.94744 1.000 73.45431 355 GLU A N 1
ATOM 5226 C CA . GLU A 1 355 ? 40.10404 53.15374 20.95678 1.000 72.10179 355 GLU A CA 1
ATOM 5227 C C . GLU A 1 355 ? 39.84345 54.64026 20.75705 1.000 68.61070 355 GLU A C 1
ATOM 5228 O O . GLU A 1 355 ? 40.78453 55.43530 20.62519 1.000 66.70417 355 GLU A O 1
ATOM 5240 N N . PRO A 1 356 ? 38.58075 55.06547 20.71501 1.000 66.94569 356 PRO A N 1
ATOM 5241 C CA . PRO A 1 356 ? 38.28204 56.47682 20.46650 1.000 63.72637 356 PRO A CA 1
ATOM 5242 C C . PRO A 1 356 ? 38.55655 57.33257 21.68975 1.000 62.05210 356 PRO A C 1
ATOM 5243 O O . PRO A 1 356 ? 38.50812 56.86913 22.83093 1.000 62.27120 356 PRO A O 1
ATOM 5254 N N . SER A 1 357 ? 38.86364 58.60409 21.43050 1.000 60.36548 357 SER A N 1
ATOM 5255 C CA . SER A 1 357 ? 38.98831 59.56630 22.51834 1.000 57.33555 357 SER A CA 1
ATOM 5256 C C . SER A 1 357 ? 37.62443 60.11313 22.91807 1.000 57.13249 357 SER A C 1
ATOM 5257 O O . SER A 1 357 ? 37.35626 60.31930 24.10953 1.000 57.23232 357 SER A O 1
ATOM 5265 N N . VAL A 1 358 ? 36.75729 60.34086 21.93317 1.000 57.40775 358 VAL A N 1
ATOM 5266 C CA . VAL A 1 358 ? 35.42104 60.87817 22.14457 1.000 54.78345 358 VAL A CA 1
ATOM 5267 C C . VAL A 1 358 ? 34.40887 59.85799 21.64325 1.000 55.65522 358 VAL A C 1
ATOM 5268 O O . VAL A 1 358 ? 34.53086 59.35291 20.51886 1.000 56.85716 358 VAL A O 1
ATOM 5281 N N . VAL A 1 359 ? 33.41587 59.55776 22.47641 1.000 55.20667 359 VAL A N 1
ATOM 5282 C CA . VAL A 1 359 ? 32.27476 58.74011 22.08746 1.000 54.44134 359 VAL A CA 1
ATOM 5283 C C . VAL A 1 359 ? 31.01961 59.57940 22.27589 1.000 53.01211 359 VAL A C 1
ATOM 5284 O O . VAL A 1 359 ? 30.91108 60.33274 23.24877 1.000 52.90646 359 VAL A O 1
ATOM 5297 N N . VAL A 1 360 ? 30.08463 59.46106 21.33857 1.000 53.90255 360 VAL A N 1
ATOM 5298 C CA . VAL A 1 360 ? 28.81858 60.17832 21.38536 1.000 53.13798 360 VAL A CA 1
ATOM 5299 C C . VAL A 1 360 ? 27.69428 59.15471 21.36662 1.000 50.13535 360 VAL A C 1
ATOM 5300 O O . VAL A 1 360 ? 27.75755 58.16887 20.62440 1.000 50.64139 360 VAL A O 1
ATOM 5313 N N . LEU A 1 361 ? 26.66119 59.39831 22.17032 1.000 48.53698 361 LEU A N 1
ATOM 5314 C CA . LEU A 1 361 ? 25.44793 58.58454 22.16533 1.000 49.54939 361 LEU A CA 1
ATOM 5315 C C . LEU A 1 361 ? 24.25705 59.51801 21.99575 1.000 50.34923 361 LEU A C 1
ATOM 5316 O O . LEU A 1 361 ? 23.94855 60.31143 22.89595 1.000 50.64766 361 LEU A O 1
ATOM 5332 N N . ASP A 1 362 ? 23.57549 59.39872 20.85239 1.000 50.40866 362 ASP A N 1
ATOM 5333 C CA . ASP A 1 362 ? 22.57061 60.36691 20.44693 1.000 51.42416 362 ASP A CA 1
ATOM 5334 C C . ASP A 1 362 ? 21.33645 59.70387 19.85150 1.000 53.54150 362 ASP A C 1
ATOM 5335 O O . ASP A 1 362 ? 21.41920 59.06157 18.80375 1.000 54.54945 362 ASP A O 1
ATOM 5344 N N . PRO A 1 363 ? 20.16555 59.81429 20.49725 1.000 53.79432 363 PRO A N 1
ATOM 5345 C CA . PRO A 1 363 ? 19.88295 60.11870 21.90795 1.000 50.78798 363 PRO A CA 1
ATOM 5346 C C . PRO A 1 363 ? 20.00945 58.91481 22.83666 1.000 56.39633 363 PRO A C 1
ATOM 5347 O O . PRO A 1 363 ? 19.71876 57.78877 22.42743 1.000 58.90390 363 PRO A O 1
ATOM 5358 N N . ILE A 1 364 ? 20.43238 59.15609 24.07803 1.000 60.47652 364 ILE A N 1
ATOM 5359 C CA . ILE A 1 364 ? 20.34729 58.11589 25.09706 1.000 64.78137 364 ILE A CA 1
ATOM 5360 C C . ILE A 1 364 ? 18.89977 57.93024 25.53154 1.000 68.87902 364 ILE A C 1
ATOM 5361 O O . ILE A 1 364 ? 18.50683 56.84235 25.97036 1.000 70.25006 364 ILE A O 1
ATOM 5377 N N . SER A 1 365 ? 18.08399 58.97974 25.41109 1.000 70.32031 365 SER A N 1
ATOM 5378 C CA . SER A 1 365 ? 16.65887 58.87568 25.69240 1.000 69.78226 365 SER A CA 1
ATOM 5379 C C . SER A 1 365 ? 15.95562 57.86829 24.79459 1.000 75.22650 365 SER A C 1
ATOM 5380 O O . SER A 1 365 ? 14.81435 57.49468 25.08724 1.000 78.51871 365 SER A O 1
ATOM 5388 N N . ALA A 1 366 ? 16.60307 57.42074 23.71693 1.000 72.62253 366 ALA A N 1
ATOM 5389 C CA . ALA A 1 366 ? 15.96944 56.48782 22.79375 1.000 77.25939 366 ALA A CA 1
ATOM 5390 C C . ALA A 1 366 ? 15.79657 55.09862 23.39432 1.000 78.12020 366 ALA A C 1
ATOM 5391 O O . ALA A 1 366 ? 14.97288 54.32264 22.89882 1.000 82.18637 366 ALA A O 1
ATOM 5398 N N . PHE A 1 367 ? 16.54848 54.76645 24.43795 1.000 73.99065 367 PHE A N 1
ATOM 5399 C CA . PHE A 1 367 ? 16.44062 53.45849 25.07404 1.000 74.35985 367 PHE A CA 1
ATOM 5400 C C . PHE A 1 367 ? 15.33082 53.45984 26.12377 1.000 72.21783 367 PHE A C 1
ATOM 5401 O O . PHE A 1 367 ? 14.68952 54.48344 26.36828 1.000 70.30948 367 PHE A O 1
ATOM 5418 N N . ASP A 1 372 ? 12.31489 48.04024 32.42540 1.000 77.37995 372 ASP A N 1
ATOM 5419 C CA . ASP A 1 372 ? 12.79976 48.95920 31.40248 1.000 77.36338 372 ASP A CA 1
ATOM 5420 C C . ASP A 1 372 ? 13.57114 50.11011 32.04140 1.000 81.75428 372 ASP A C 1
ATOM 5421 O O . ASP A 1 372 ? 14.66841 50.44869 31.60319 1.000 83.39997 372 ASP A O 1
ATOM 5424 N N . ARG A 1 373 ? 12.99076 50.70657 33.08494 1.000 83.78666 373 ARG A N 1
ATOM 5425 C CA . ARG A 1 373 ? 13.66935 51.79311 33.78402 1.000 84.33448 373 ARG A CA 1
ATOM 5426 C C . ARG A 1 373 ? 14.96727 51.30584 34.41843 1.000 88.36624 373 ARG A C 1
ATOM 5427 O O . ARG A 1 373 ? 16.04007 51.87484 34.18271 1.000 88.53861 373 ARG A O 1
ATOM 5431 N N . LEU A 1 374 ? 14.88815 50.24409 35.22521 1.000 95.22054 374 LEU A N 1
ATOM 5432 C CA . LEU A 1 374 ? 16.08343 49.71603 35.87518 1.000 95.20465 374 LEU A CA 1
ATOM 5433 C C . LEU A 1 374 ? 17.07292 49.16774 34.85363 1.000 93.22098 374 LEU A C 1
ATOM 5434 O O . LEU A 1 374 ? 18.29081 49.33194 35.00576 1.000 92.70903 374 LEU A O 1
ATOM 5438 N N . GLU A 1 375 ? 16.57017 48.51153 33.80411 1.000 83.67147 375 GLU A N 1
ATOM 5439 C CA . GLU A 1 375 ? 17.45542 47.97701 32.77474 1.000 81.21938 375 GLU A CA 1
ATOM 5440 C C . GLU A 1 375 ? 18.23898 49.09613 32.09566 1.000 84.64112 375 GLU A C 1
ATOM 5441 O O . GLU A 1 375 ? 19.46082 49.00166 31.92016 1.000 83.28602 375 GLU A O 1
ATOM 5453 N N . VAL A 1 376 ? 17.54641 50.16980 31.70745 1.000 91.10866 376 VAL A N 1
ATOM 5454 C CA . VAL A 1 376 ? 18.21191 51.28514 31.04556 1.000 90.38756 376 VAL A CA 1
ATOM 5455 C C . VAL A 1 376 ? 19.18077 51.97080 31.99917 1.000 91.02936 376 VAL A C 1
ATOM 5456 O O . VAL A 1 376 ? 20.27362 52.38644 31.59871 1.000 89.78372 376 VAL A O 1
ATOM 5460 N N . GLN A 1 377 ? 18.79865 52.10859 33.27167 1.000 94.24138 377 GLN A N 1
ATOM 5461 C CA . GLN A 1 377 ? 19.70308 52.70192 34.25222 1.000 93.32528 377 GLN A CA 1
ATOM 5462 C C . GLN A 1 377 ? 20.99762 51.90429 34.34385 1.000 93.37115 377 GLN A C 1
ATOM 5463 O O . GLN A 1 377 ? 22.09677 52.47233 34.32073 1.000 91.95598 377 GLN A O 1
ATOM 5477 N N . SER A 1 378 ? 20.88390 50.57824 34.45058 1.000 88.12270 378 SER A N 1
ATOM 5478 C CA . SER A 1 378 ? 22.07636 49.74129 34.52556 1.000 86.79493 378 SER A CA 1
ATOM 5479 C C . SER A 1 378 ? 22.91373 49.86227 33.25873 1.000 84.73634 378 SER A C 1
ATOM 5480 O O . SER A 1 378 ? 24.14387 49.97647 33.32665 1.000 84.78238 378 SER A O 1
ATOM 5488 N N . MET A 1 379 ? 22.26591 49.84573 32.09149 1.000 81.26214 379 MET A N 1
ATOM 5489 C CA . MET A 1 379 ? 23.01296 49.94886 30.84208 1.000 79.87000 379 MET A CA 1
ATOM 5490 C C . MET A 1 379 ? 23.78094 51.26379 30.76493 1.000 78.57291 379 MET A C 1
ATOM 5491 O O . MET A 1 379 ? 24.95589 51.28542 30.37663 1.000 78.21559 379 MET A O 1
ATOM 5505 N N . LEU A 1 380 ? 23.13382 52.37329 31.12932 1.000 77.64294 380 LEU A N 1
ATOM 5506 C CA . LEU A 1 380 ? 23.80405 53.66757 31.06939 1.000 79.15675 380 LEU A CA 1
ATOM 5507 C C . LEU A 1 380 ? 24.95327 53.73786 32.06805 1.000 78.55376 380 LEU A C 1
ATOM 5508 O O . LEU A 1 380 ? 26.04212 54.22966 31.73971 1.000 79.44723 380 LEU A O 1
ATOM 5524 N N . LEU A 1 381 ? 24.72300 53.27460 33.30028 1.000 83.30595 381 LEU A N 1
ATOM 5525 C CA . LEU A 1 381 ? 25.80428 53.23553 34.27689 1.000 80.93854 381 LEU A CA 1
ATOM 5526 C C . LEU A 1 381 ? 26.98894 52.45080 33.73270 1.000 78.22317 381 LEU A C 1
ATOM 5527 O O . LEU A 1 381 ? 28.14223 52.87000 33.87845 1.000 78.04665 381 LEU A O 1
ATOM 5531 N N . ARG A 1 382 ? 26.72034 51.32404 33.06972 1.000 75.28752 382 ARG A N 1
ATOM 5532 C CA . ARG A 1 382 ? 27.80603 50.50024 32.55247 1.000 74.48970 382 ARG A CA 1
ATOM 5533 C C . ARG A 1 382 ? 28.54675 51.19911 31.42078 1.000 73.16258 382 ARG A C 1
ATOM 5534 O O . ARG A 1 382 ? 29.77909 51.13263 31.34518 1.000 71.54007 382 ARG A O 1
ATOM 5555 N N . ILE A 1 383 ? 27.81524 51.85826 30.52176 1.000 73.16784 383 ILE A N 1
ATOM 5556 C CA . ILE A 1 383 ? 28.46558 52.57192 29.42552 1.000 70.01600 383 ILE A CA 1
ATOM 5557 C C . ILE A 1 383 ? 29.38103 53.65700 29.97809 1.000 68.32244 383 ILE A C 1
ATOM 5558 O O . ILE A 1 383 ? 30.53801 53.79998 29.55522 1.000 68.06853 383 ILE A O 1
ATOM 5574 N N . VAL A 1 384 ? 28.86735 54.45248 30.92036 1.000 69.20568 384 VAL A N 1
ATOM 5575 C CA . VAL A 1 384 ? 29.68603 55.50816 31.50737 1.000 67.60320 384 VAL A CA 1
ATOM 5576 C C . VAL A 1 384 ? 30.90275 54.90296 32.19570 1.000 68.99601 384 VAL A C 1
ATOM 5577 O O . VAL A 1 384 ? 32.02206 55.41580 32.07599 1.000 66.82899 384 VAL A O 1
ATOM 5590 N N . ASP A 1 385 ? 30.70538 53.79862 32.92219 1.000 73.79164 385 ASP A N 1
ATOM 5591 C CA . ASP A 1 385 ? 31.81593 53.16010 33.61674 1.000 76.97878 385 ASP A CA 1
ATOM 5592 C C . ASP A 1 385 ? 32.89373 52.72805 32.63416 1.000 74.15891 385 ASP A C 1
ATOM 5593 O O . ASP A 1 385 ? 34.08600 52.95491 32.86314 1.000 75.18521 385 ASP A O 1
ATOM 5602 N N . PHE A 1 386 ? 32.49157 52.09811 31.52985 1.000 70.14518 386 PHE A N 1
ATOM 5603 C CA . PHE A 1 386 ? 33.47560 51.62610 30.56622 1.000 68.85994 386 PHE A CA 1
ATOM 5604 C C . PHE A 1 386 ? 34.22706 52.79285 29.94218 1.000 67.49129 386 PHE A C 1
ATOM 5605 O O . PHE A 1 386 ? 35.45772 52.76869 29.83355 1.000 68.17375 386 PHE A O 1
ATOM 5622 N N . LEU A 1 387 ? 33.49562 53.81156 29.48460 1.000 65.18767 387 LEU A N 1
ATOM 5623 C CA . LEU A 1 387 ? 34.16190 54.94953 28.86223 1.000 64.57056 387 LEU A CA 1
ATOM 5624 C C . LEU A 1 387 ? 35.14006 55.59605 29.83413 1.000 64.90887 387 LEU A C 1
ATOM 5625 O O . LEU A 1 387 ? 36.28482 55.89726 29.47270 1.000 65.42132 387 LEU A O 1
ATOM 5641 N N . LYS A 1 388 ? 34.71792 55.78773 31.08459 1.000 66.56792 388 LYS A N 1
ATOM 5642 C CA . LYS A 1 388 ? 35.59029 56.40453 32.07497 1.000 66.63156 388 LYS A CA 1
ATOM 5643 C C . LYS A 1 388 ? 36.82718 55.55196 32.32376 1.000 68.61442 388 LYS A C 1
ATOM 5644 O O . LYS A 1 388 ? 37.95313 56.06175 32.33533 1.000 70.65640 388 LYS A O 1
ATOM 5663 N N . ASN A 1 389 ? 36.63882 54.24529 32.52665 1.000 69.17407 389 ASN A N 1
ATOM 5664 C CA . ASN A 1 389 ? 37.77346 53.37126 32.80351 1.000 72.99917 389 ASN A CA 1
ATOM 5665 C C . ASN A 1 389 ? 38.74979 53.35704 31.63492 1.000 70.55744 389 ASN A C 1
ATOM 5666 O O . ASN A 1 389 ? 39.96983 53.38637 31.83428 1.000 71.91256 389 ASN A O 1
ATOM 5677 N N . ARG A 1 390 ? 38.23282 53.31565 30.40527 1.000 69.44095 390 ARG A N 1
ATOM 5678 C CA . ARG A 1 390 ? 39.08220 53.41160 29.22598 1.000 66.96982 390 ARG A CA 1
ATOM 5679 C C . ARG A 1 390 ? 39.62888 54.81811 29.02085 1.000 64.50709 390 ARG A C 1
ATOM 5680 O O . ARG A 1 390 ? 40.44930 55.01905 28.11903 1.000 63.17653 390 ARG A O 1
ATOM 5701 N N . GLY A 1 391 ? 39.18874 55.78845 29.82065 1.000 62.42501 391 GLY A N 1
ATOM 5702 C CA . GLY A 1 391 ? 39.67731 57.14555 29.70620 1.000 61.08003 391 GLY A CA 1
ATOM 5703 C C . GLY A 1 391 ? 39.00313 57.97207 28.64007 1.000 62.01192 391 GLY A C 1
ATOM 5704 O O . GLY A 1 391 ? 39.48571 59.06719 28.32654 1.000 62.01778 391 GLY A O 1
ATOM 5708 N N . ILE A 1 392 ? 37.90043 57.48925 28.08440 1.000 65.28119 392 ILE A N 1
ATOM 5709 C CA . ILE A 1 392 ? 37.24131 58.11794 26.94802 1.000 63.28226 392 ILE A CA 1
ATOM 5710 C C . ILE A 1 392 ? 36.21850 59.12108 27.45237 1.000 60.54894 392 ILE A C 1
ATOM 5711 O O . ILE A 1 392 ? 35.48263 58.84825 28.40846 1.000 60.40349 392 ILE A O 1
ATOM 5727 N N . THR A 1 393 ? 36.15859 60.28465 26.80702 1.000 59.22447 393 THR A N 1
ATOM 5728 C CA . THR A 1 393 ? 35.13016 61.26281 27.13691 1.000 57.60483 393 THR A CA 1
ATOM 5729 C C . THR A 1 393 ? 33.85183 60.92682 26.37624 1.000 57.97263 393 THR A C 1
ATOM 5730 O O . THR A 1 393 ? 33.88838 60.58043 25.18877 1.000 58.33518 393 THR A O 1
ATOM 5741 N N . GLY A 1 394 ? 32.72280 61.01679 27.07743 1.000 55.89753 394 GLY A N 1
ATOM 5742 C CA . GLY A 1 394 ? 31.44562 60.61701 26.52639 1.000 55.53708 394 GLY A CA 1
ATOM 5743 C C . GLY A 1 394 ? 30.41689 61.72600 26.50813 1.000 55.27169 394 GLY A C 1
ATOM 5744 O O . GLY A 1 394 ? 30.16890 62.37999 27.52538 1.000 53.87596 394 GLY A O 1
ATOM 5748 N N . ILE A 1 395 ? 29.81123 61.94209 25.34672 1.000 57.34288 395 ILE A N 1
ATOM 5749 C CA . ILE A 1 395 ? 28.81080 62.97983 25.13894 1.000 56.21831 395 ILE A CA 1
ATOM 5750 C C . ILE A 1 395 ? 27.47329 62.27185 24.95766 1.000 55.56310 395 ILE A C 1
ATOM 5751 O O . ILE A 1 395 ? 27.22035 61.65845 23.91268 1.000 57.08441 395 ILE A O 1
ATOM 5767 N N . PHE A 1 396 ? 26.61980 62.34388 25.97376 1.000 53.29449 396 PHE A N 1
ATOM 5768 C CA . PHE A 1 396 ? 25.29036 61.75259 25.92569 1.000 52.69325 396 PHE A CA 1
ATOM 5769 C C . PHE A 1 396 ? 24.26015 62.83865 25.64506 1.000 51.91189 396 PHE A C 1
ATOM 5770 O O . PHE A 1 396 ? 24.30707 63.91735 26.24363 1.000 51.19050 396 PHE A O 1
ATOM 5787 N N . THR A 1 397 ? 23.33079 62.55620 24.73644 1.000 51.67266 397 THR A N 1
ATOM 5788 C CA . THR A 1 397 ? 22.24568 63.48271 24.44565 1.000 51.21783 397 THR A CA 1
ATOM 5789 C C . THR A 1 397 ? 20.91957 62.89825 24.92097 1.000 51.49029 397 THR A C 1
ATOM 5790 O O . THR A 1 397 ? 20.70846 61.68201 24.88813 1.000 54.43209 397 THR A O 1
ATOM 5801 N N . HIS A 1 398 ? 20.02658 63.78058 25.36751 1.000 49.31221 398 HIS A N 1
ATOM 5802 C CA . HIS A 1 398 ? 18.76481 63.36595 25.96420 1.000 50.60174 398 HIS A CA 1
ATOM 5803 C C . HIS A 1 398 ? 17.68835 64.39032 25.64531 1.000 48.44576 398 HIS A C 1
ATOM 5804 O O . HIS A 1 398 ? 17.92690 65.59823 25.71938 1.000 45.14163 398 HIS A O 1
ATOM 5818 N N . LEU A 1 399 ? 16.50567 63.89735 25.29396 1.000 49.58845 399 LEU A N 1
ATOM 5819 C CA . LEU A 1 399 ? 15.36081 64.76152 25.02673 1.000 49.17954 399 LEU A CA 1
ATOM 5820 C C . LEU A 1 399 ? 14.66664 65.12869 26.33513 1.000 46.42899 399 LEU A C 1
ATOM 5821 O O . LEU A 1 399 ? 14.03099 64.28470 26.96749 1.000 44.81232 399 LEU A O 1
ATOM 5837 N N . LEU A 1 412 ? 20.16289 60.76575 35.85331 1.000 65.59085 412 LEU A N 1
ATOM 5838 C CA . LEU A 1 412 ? 21.22641 60.93459 34.86893 1.000 67.15507 412 LEU A CA 1
ATOM 5839 C C . LEU A 1 412 ? 22.00049 62.22452 35.12507 1.000 66.82119 412 LEU A C 1
ATOM 5840 O O . LEU A 1 412 ? 23.23567 62.26490 35.03495 1.000 64.38440 412 LEU A O 1
ATOM 5855 N N . SER A 1 413 ? 21.24720 63.28790 35.41737 1.000 75.78035 413 SER A N 1
ATOM 5856 C CA . SER A 1 413 ? 21.85585 64.58158 35.69792 1.000 74.30763 413 SER A CA 1
ATOM 5857 C C . SER A 1 413 ? 22.90962 64.46449 36.78988 1.000 73.81238 413 SER A C 1
ATOM 5858 O O . SER A 1 413 ? 23.95288 65.12337 36.72879 1.000 72.63240 413 SER A O 1
ATOM 5866 N N . SER A 1 414 ? 22.66317 63.62608 37.79745 1.000 69.18895 414 SER A N 1
ATOM 5867 C CA . SER A 1 414 ? 23.65213 63.43674 38.84999 1.000 69.35579 414 SER A CA 1
ATOM 5868 C C . SER A 1 414 ? 24.65654 62.33910 38.53170 1.000 70.78859 414 SER A C 1
ATOM 5869 O O . SER A 1 414 ? 25.71108 62.28494 39.16851 1.000 73.12881 414 SER A O 1
ATOM 5877 N N . LEU A 1 415 ? 24.36287 61.47029 37.56965 1.000 65.15640 415 LEU A N 1
ATOM 5878 C CA . LEU A 1 415 ? 25.31355 60.43154 37.20140 1.000 62.94866 415 LEU A CA 1
ATOM 5879 C C . LEU A 1 415 ? 26.39558 60.94376 36.25986 1.000 60.00537 415 LEU A C 1
ATOM 5880 O O . LEU A 1 415 ? 27.48808 60.36515 36.22529 1.000 57.41011 415 LEU A O 1
ATOM 5896 N N . MET A 1 416 ? 26.13169 62.02210 35.52217 1.000 60.92351 416 MET A N 1
ATOM 5897 C CA . MET A 1 416 ? 27.12888 62.58718 34.62628 1.000 56.29491 416 MET A CA 1
ATOM 5898 C C . MET A 1 416 ? 28.08345 63.51779 35.38498 1.000 53.57980 416 MET A C 1
ATOM 5899 O O . MET A 1 416 ? 27.86048 63.87817 36.54523 1.000 54.31961 416 MET A O 1
ATOM 5913 N N . ASP A 1 417 ? 29.15998 63.91771 34.69870 1.000 53.91114 417 ASP A N 1
ATOM 5914 C CA . ASP A 1 417 ? 30.10822 64.88715 35.23322 1.000 53.08509 417 ASP A CA 1
ATOM 5915 C C . ASP A 1 417 ? 29.79100 66.31291 34.80298 1.000 50.95074 417 ASP A C 1
ATOM 5916 O O . ASP A 1 417 ? 30.04584 67.25554 35.56268 1.000 49.95338 417 ASP A O 1
ATOM 5925 N N . GLY A 1 418 ? 29.26293 66.48797 33.59773 1.000 49.79191 418 GLY A N 1
ATOM 5926 C CA . GLY A 1 418 ? 28.88429 67.79941 33.11571 1.000 48.48133 418 GLY A CA 1
ATOM 5927 C C . GLY A 1 418 ? 27.49275 67.77215 32.52126 1.000 47.51684 418 GLY A C 1
ATOM 5928 O O . GLY A 1 418 ? 27.02004 66.74562 32.03414 1.000 48.21126 418 GLY A O 1
ATOM 5932 N N . TRP A 1 419 ? 26.83999 68.93075 32.55728 1.000 46.82668 419 TRP A N 1
ATOM 5933 C CA . TRP A 1 419 ? 25.45467 69.04916 32.11554 1.000 48.04701 419 TRP A CA 1
ATOM 5934 C C . TRP A 1 419 ? 25.27842 70.37127 31.38889 1.000 48.82432 419 TRP A C 1
ATOM 5935 O O . TRP A 1 419 ? 25.55397 71.43388 31.95311 1.000 49.52403 419 TRP A O 1
ATOM 5956 N N . VAL A 1 420 ? 24.82314 70.30058 30.14113 1.000 48.44231 420 VAL A N 1
ATOM 5957 C CA . VAL A 1 420 ? 24.53734 71.47125 29.32236 1.000 50.26876 420 VAL A CA 1
ATOM 5958 C C . VAL A 1 420 ? 23.06583 71.41294 28.93443 1.000 49.51340 420 VAL A C 1
ATOM 5959 O O . VAL A 1 420 ? 22.61693 70.43161 28.32525 1.000 48.97689 420 VAL A O 1
ATOM 5972 N N . LEU A 1 421 ? 22.32048 72.45952 29.28236 1.000 51.12321 421 LEU A N 1
ATOM 5973 C CA . LEU A 1 421 ? 20.89221 72.54939 28.99576 1.000 50.96004 421 LEU A CA 1
ATOM 5974 C C . LEU A 1 421 ? 20.68259 73.55942 27.87425 1.000 53.28312 421 LEU A C 1
ATOM 5975 O O . LEU A 1 421 ? 21.00092 74.74334 28.03143 1.000 55.49915 421 LEU A O 1
ATOM 5991 N N . MET A 1 422 ? 20.14947 73.08967 26.74920 1.000 51.01769 422 MET A N 1
ATOM 5992 C CA . MET A 1 422 ? 19.94294 73.90545 25.55772 1.000 53.29375 422 MET A CA 1
ATOM 5993 C C . MET A 1 422 ? 18.45759 74.20846 25.42712 1.000 53.30727 422 MET A C 1
ATOM 5994 O O . MET A 1 422 ? 17.63924 73.28664 25.32736 1.000 51.33640 422 MET A O 1
ATOM 6008 N N . LEU A 1 423 ? 18.11264 75.49493 25.42651 1.000 58.33425 423 LEU A N 1
ATOM 6009 C CA . LEU A 1 423 ? 16.72817 75.93339 25.46824 1.000 66.28821 423 LEU A CA 1
ATOM 6010 C C . LEU A 1 423 ? 16.33196 76.61108 24.16399 1.000 69.98187 423 LEU A C 1
ATOM 6011 O O . LEU A 1 423 ? 17.07252 77.44653 23.63750 1.000 68.59362 423 LEU A O 1
ATOM 6027 N N . ASN A 1 424 ? 15.15164 76.26012 23.66647 1.000 68.53317 424 ASN A N 1
ATOM 6028 C CA . ASN A 1 424 ? 14.50873 76.92913 22.53623 1.000 74.30456 424 ASN A CA 1
ATOM 6029 C C . ASN A 1 424 ? 13.13222 77.39744 23.00807 1.000 79.02582 424 ASN A C 1
ATOM 6030 O O . ASN A 1 424 ? 12.10306 76.82279 22.64210 1.000 79.72207 424 ASN A O 1
ATOM 6041 N N . ARG A 1 425 ? 13.11725 78.44834 23.82273 1.000 87.63523 425 ARG A N 1
ATOM 6042 C CA . ARG A 1 425 ? 11.93225 78.81295 24.58853 1.000 90.34882 425 ARG A CA 1
ATOM 6043 C C . ARG A 1 425 ? 11.12474 79.89552 23.88782 1.000 95.41165 425 ARG A C 1
ATOM 6044 O O . ARG A 1 425 ? 11.68511 80.83113 23.31362 1.000 95.29222 425 ARG A O 1
ATOM 6065 N N . GLU A 1 426 ? 9.80010 79.76061 23.95023 1.000 103.82696 426 GLU A N 1
ATOM 6066 C CA . GLU A 1 426 ? 8.89633 80.71029 23.31026 1.000 106.45835 426 GLU A CA 1
ATOM 6067 C C . GLU A 1 426 ? 8.91387 82.03064 24.07027 1.000 108.20864 426 GLU A C 1
ATOM 6068 O O . GLU A 1 426 ? 8.61140 82.07137 25.26734 1.000 109.18011 426 GLU A O 1
ATOM 6080 N N . VAL A 1 427 ? 9.25918 83.11055 23.37378 1.000 104.90010 427 VAL A N 1
ATOM 6081 C CA . VAL A 1 427 ? 9.19439 84.45691 23.93036 1.000 105.82462 427 VAL A CA 1
ATOM 6082 C C . VAL A 1 427 ? 8.59424 85.36657 22.86645 1.000 106.34595 427 VAL A C 1
ATOM 6083 O O . VAL A 1 427 ? 9.12082 85.45456 21.75127 1.000 105.96358 427 VAL A O 1
ATOM 6096 N N . ASN A 1 428 ? 7.48033 86.01939 23.19761 1.000 101.08611 428 ASN A N 1
ATOM 6097 C CA . ASN A 1 428 ? 6.82551 86.95725 22.28608 1.000 99.29913 428 ASN A CA 1
ATOM 6098 C C . ASN A 1 428 ? 6.56556 86.31094 20.92642 1.000 101.16638 428 ASN A C 1
ATOM 6099 O O . ASN A 1 428 ? 6.79625 86.90700 19.87242 1.000 101.78603 428 ASN A O 1
ATOM 6110 N N . GLY A 1 429 ? 6.07432 85.07538 20.94985 1.000 108.88036 429 GLY A N 1
ATOM 6111 C CA . GLY A 1 429 ? 5.79406 84.37132 19.71177 1.000 107.09545 429 GLY A CA 1
ATOM 6112 C C . GLY A 1 429 ? 7.01742 84.10786 18.86581 1.000 105.13887 429 GLY A C 1
ATOM 6113 O O . GLY A 1 429 ? 6.92092 84.07601 17.63443 1.000 99.31944 429 GLY A O 1
ATOM 6117 N N . GLU A 1 430 ? 8.17423 83.92542 19.49539 1.000 117.29176 430 GLU A N 1
ATOM 6118 C CA . GLU A 1 430 ? 9.40946 83.62491 18.78682 1.000 115.49140 430 GLU A CA 1
ATOM 6119 C C . GLU A 1 430 ? 10.30333 82.82517 19.72185 1.000 114.14114 430 GLU A C 1
ATOM 6120 O O . GLU A 1 430 ? 10.41930 83.14983 20.90630 1.000 115.51949 430 GLU A O 1
ATOM 6132 N N . PHE A 1 431 ? 10.93000 81.78152 19.18647 1.000 105.19962 431 PHE A N 1
ATOM 6133 C CA . PHE A 1 431 ? 11.74742 80.88272 19.99415 1.000 97.96132 431 PHE A CA 1
ATOM 6134 C C . PHE A 1 431 ? 13.15358 81.46160 20.12504 1.000 93.53005 431 PHE A C 1
ATOM 6135 O O . PHE A 1 431 ? 13.89132 81.55528 19.13791 1.000 90.09298 431 PHE A O 1
ATOM 6152 N N . ASN A 1 432 ? 13.52155 81.85143 21.34343 1.000 94.96740 432 ASN A N 1
ATOM 6153 C CA . ASN A 1 432 ? 14.87244 82.29959 21.65190 1.000 89.18880 432 ASN A CA 1
ATOM 6154 C C . ASN A 1 432 ? 15.71606 81.11243 22.10129 1.000 80.08625 432 ASN A C 1
ATOM 6155 O O . ASN A 1 432 ? 15.22995 80.21870 22.80547 1.000 79.92697 432 ASN A O 1
ATOM 6159 N N . ARG A 1 433 ? 16.98559 81.11655 21.69329 1.000 67.93611 433 ARG A N 1
ATOM 6160 C CA . ARG A 1 433 ? 17.90153 80.00167 21.90384 1.000 64.15874 433 ARG A CA 1
ATOM 6161 C C . ARG A 1 433 ? 18.92966 80.37623 22.96372 1.000 62.14700 433 ARG A C 1
ATOM 6162 O O . ARG A 1 433 ? 19.75786 81.26949 22.74662 1.000 60.72412 433 ARG A O 1
ATOM 6183 N N . GLU A 1 434 ? 18.90249 79.66160 24.08691 1.000 62.60614 434 GLU A N 1
ATOM 6184 C CA . GLU A 1 434 ? 19.76279 79.95056 25.22509 1.000 60.34201 434 GLU A CA 1
ATOM 6185 C C . GLU A 1 434 ? 20.49473 78.69008 25.66861 1.000 59.18106 434 GLU A C 1
ATOM 6186 O O . GLU A 1 434 ? 20.14198 77.56845 25.29075 1.000 57.92591 434 GLU A O 1
ATOM 6198 N N . LEU A 1 435 ? 21.52083 78.88962 26.49784 1.000 61.20409 435 LEU A N 1
ATOM 6199 C CA . LEU A 1 435 ? 22.33819 77.79766 27.00520 1.000 60.61862 435 LEU A CA 1
ATOM 6200 C C . LEU A 1 435 ? 22.62681 78.00705 28.48330 1.000 59.98819 435 LEU A C 1
ATOM 6201 O O . LEU A 1 435 ? 22.96503 79.12299 28.90624 1.000 60.68933 435 LEU A O 1
ATOM 6217 N N . TYR A 1 436 ? 22.47854 76.92326 29.25416 1.000 61.61681 436 TYR A N 1
ATOM 6218 C CA . TYR A 1 436 ? 22.88406 76.85476 30.64613 1.000 60.52734 436 TYR A CA 1
ATOM 6219 C C . TYR A 1 436 ? 23.99329 75.81834 30.80142 1.000 60.01551 436 TYR A C 1
ATOM 6220 O O . TYR A 1 436 ? 23.92099 74.73140 30.21392 1.000 60.50029 436 TYR A O 1
ATOM 6238 N N . LEU A 1 437 ? 24.99751 76.13731 31.61625 1.000 54.12700 437 LEU A N 1
ATOM 6239 C CA . LEU A 1 437 ? 25.98605 75.15528 32.07044 1.000 51.24653 437 LEU A CA 1
ATOM 6240 C C . LEU A 1 437 ? 25.58356 74.78146 33.49695 1.000 52.66829 437 LEU A C 1
ATOM 6241 O O . LEU A 1 437 ? 26.03685 75.38410 34.47239 1.000 53.18715 437 LEU A O 1
ATOM 6257 N N . LEU A 1 438 ? 24.71555 73.77473 33.61199 1.000 54.83531 438 LEU A N 1
ATOM 6258 C CA . LEU A 1 438 ? 24.09983 73.47460 34.89800 1.000 53.40032 438 LEU A CA 1
ATOM 6259 C C . LEU A 1 438 ? 25.06705 72.78455 35.85205 1.000 53.50158 438 LEU A C 1
ATOM 6260 O O . LEU A 1 438 ? 24.94959 72.94826 37.07125 1.000 55.36604 438 LEU A O 1
ATOM 6276 N N . LYS A 1 439 ? 26.01675 72.01155 35.32884 1.000 47.53305 439 LYS A N 1
ATOM 6277 C CA . LYS A 1 439 ? 26.93556 71.26237 36.17290 1.000 49.03888 439 LYS A CA 1
ATOM 6278 C C . LYS A 1 439 ? 28.26467 71.08421 35.45590 1.000 48.86788 439 LYS A C 1
ATOM 6279 O O . LYS A 1 439 ? 28.29995 70.77851 34.26177 1.000 49.51257 439 LYS A O 1
ATOM 6298 N N . ALA A 1 440 ? 29.35621 71.27329 36.20161 1.000 53.12517 440 ALA A N 1
ATOM 6299 C CA . ALA A 1 440 ? 30.70449 70.99878 35.70060 1.000 54.20294 440 ALA A CA 1
ATOM 6300 C C . ALA A 1 440 ? 31.56231 70.65310 36.92067 1.000 54.25122 440 ALA A C 1
ATOM 6301 O O . ALA A 1 440 ? 32.19769 71.52685 37.51460 1.000 54.95244 440 ALA A O 1
ATOM 6308 N N . ARG A 1 441 ? 31.56659 69.37331 37.28249 1.000 51.45902 441 ARG A N 1
ATOM 6309 C CA . ARG A 1 441 ? 32.26286 68.93842 38.48486 1.000 51.07088 441 ARG A CA 1
ATOM 6310 C C . ARG A 1 441 ? 33.73186 69.34152 38.44712 1.000 52.80780 441 ARG A C 1
ATOM 6311 O O . ARG A 1 441 ? 34.40704 69.20445 37.42375 1.000 52.67658 441 ARG A O 1
ATOM 6332 N N . GLY A 1 442 ? 34.22024 69.85326 39.57444 1.000 51.94411 442 GLY A N 1
ATOM 6333 C CA . GLY A 1 442 ? 35.63756 70.08582 39.75647 1.000 52.90545 442 GLY A CA 1
ATOM 6334 C C . GLY A 1 442 ? 36.17189 71.39305 39.22689 1.000 53.09797 442 GLY A C 1
ATOM 6335 O O . GLY A 1 442 ? 37.39363 71.53318 39.09095 1.000 53.41043 442 GLY A O 1
ATOM 6339 N N . MET A 1 443 ? 35.30791 72.36058 38.93479 1.000 50.36378 443 MET A N 1
ATOM 6340 C CA . MET A 1 443 ? 35.76344 73.61271 38.35194 1.000 49.15448 443 MET A CA 1
ATOM 6341 C C . MET A 1 443 ? 34.69923 74.67989 38.54103 1.000 48.14138 443 MET A C 1
ATOM 6342 O O . MET A 1 443 ? 33.51406 74.38195 38.70532 1.000 49.51359 443 MET A O 1
ATOM 6356 N N . ALA A 1 444 ? 35.14398 75.93260 38.51172 1.000 47.43267 444 ALA A N 1
ATOM 6357 C CA . ALA A 1 444 ? 34.24198 77.07473 38.51787 1.000 48.47252 444 ALA A CA 1
ATOM 6358 C C . ALA A 1 444 ? 33.81836 77.37990 37.08692 1.000 52.27912 444 ALA A C 1
ATOM 6359 O O . ALA A 1 444 ? 34.66527 77.49540 36.19523 1.000 53.57393 444 ALA A O 1
ATOM 6366 N N . HIS A 1 445 ? 32.51506 77.49642 36.86980 1.000 51.41138 445 HIS A N 1
ATOM 6367 C CA . HIS A 1 445 ? 31.96249 77.86600 35.57696 1.000 51.50866 445 HIS A CA 1
ATOM 6368 C C . HIS A 1 445 ? 31.11712 79.12531 35.73352 1.000 54.52334 445 HIS A C 1
ATOM 6369 O O . HIS A 1 445 ? 30.98050 79.68047 36.82664 1.000 54.62933 445 HIS A O 1
ATOM 6383 N N . SER A 1 446 ? 30.54149 79.56902 34.62210 1.000 58.08500 446 SER A N 1
ATOM 6384 C CA . SER A 1 446 ? 29.69461 80.75184 34.62557 1.000 60.09266 446 SER A CA 1
ATOM 6385 C C . SER A 1 446 ? 28.29650 80.37433 35.09817 1.000 61.33893 446 SER A C 1
ATOM 6386 O O . SER A 1 446 ? 27.65278 79.49472 34.51391 1.000 61.99709 446 SER A O 1
ATOM 6394 N N . ASN A 1 447 ? 27.83040 81.03188 36.16171 1.000 58.89038 447 ASN A N 1
ATOM 6395 C CA . ASN A 1 447 ? 26.43728 80.91114 36.56140 1.000 59.88138 447 ASN A CA 1
ATOM 6396 C C . ASN A 1 447 ? 25.49821 81.63700 35.60934 1.000 61.29322 447 ASN A C 1
ATOM 6397 O O . ASN A 1 447 ? 24.27806 81.56865 35.79643 1.000 62.71957 447 ASN A O 1
ATOM 6408 N N . GLN A 1 448 ? 26.03247 82.32074 34.60261 1.000 62.50727 448 GLN A N 1
ATOM 6409 C CA . GLN A 1 448 ? 25.23004 83.13829 33.70948 1.000 61.84003 448 GLN A CA 1
ATOM 6410 C C . GLN A 1 448 ? 24.66917 82.30499 32.56528 1.000 59.76530 448 GLN A C 1
ATOM 6411 O O . GLN A 1 448 ? 25.27555 81.32627 32.12058 1.000 58.58346 448 GLN A O 1
ATOM 6425 N N . VAL A 1 449 ? 23.49573 82.70769 32.09867 1.000 66.73143 449 VAL A N 1
ATOM 6426 C CA . VAL A 1 449 ? 22.88529 82.12924 30.90972 1.000 66.97348 449 VAL A CA 1
ATOM 6427 C C . VAL A 1 449 ? 23.48459 82.79880 29.68594 1.000 64.71042 449 VAL A C 1
ATOM 6428 O O . VAL A 1 449 ? 23.77372 84.00149 29.70462 1.000 66.14396 449 VAL A O 1
ATOM 6441 N N . ARG A 1 450 ? 23.66886 82.03856 28.60865 1.000 58.04272 450 ARG A N 1
ATOM 6442 C CA . ARG A 1 450 ? 24.28356 82.59121 27.40645 1.000 60.32814 450 ARG A CA 1
ATOM 6443 C C . ARG A 1 450 ? 23.38923 82.33613 26.20663 1.000 59.08080 450 ARG A C 1
ATOM 6444 O O . ARG A 1 450 ? 23.12714 81.18307 25.85654 1.000 57.96262 450 ARG A O 1
ATOM 6465 N N . GLU A 1 451 ? 22.90660 83.41227 25.59204 1.000 60.33979 451 GLU A N 1
ATOM 6466 C CA . GLU A 1 451 ? 22.12312 83.28027 24.37317 1.000 62.25754 451 GLU A CA 1
ATOM 6467 C C . GLU A 1 451 ? 23.03511 82.86383 23.22742 1.000 62.49093 451 GLU A C 1
ATOM 6468 O O . GLU A 1 451 ? 24.08994 83.47261 23.00073 1.000 63.42194 451 GLU A O 1
ATOM 6480 N N . PHE A 1 452 ? 22.62258 81.82794 22.50048 1.000 62.11602 452 PHE A N 1
ATOM 6481 C CA . PHE A 1 452 ? 23.44197 81.24091 21.45333 1.000 63.52749 452 PHE A CA 1
ATOM 6482 C C . PHE A 1 452 ? 22.66789 81.18771 20.14654 1.000 66.04822 452 PHE A C 1
ATOM 6483 O O . PHE A 1 452 ? 21.45110 80.98447 20.12491 1.000 65.69481 452 PHE A O 1
ATOM 6500 N N . LEU A 1 453 ? 23.40629 81.37591 19.05808 1.000 68.96566 453 LEU A N 1
ATOM 6501 C CA . LEU A 1 453 ? 22.86834 81.41165 17.70892 1.000 67.80825 453 LEU A CA 1
ATOM 6502 C C . LEU A 1 453 ? 23.49650 80.30853 16.87094 1.000 67.53751 453 LEU A C 1
ATOM 6503 O O . LEU A 1 453 ? 24.70976 80.07053 16.93706 1.000 68.18508 453 LEU A O 1
ATOM 6519 N N . MET A 1 454 ? 22.65668 79.63681 16.08885 1.000 64.29653 454 MET A N 1
ATOM 6520 C CA . MET A 1 454 ? 23.09047 78.62924 15.13045 1.000 62.38406 454 MET A CA 1
ATOM 6521 C C . MET A 1 454 ? 23.12637 79.26371 13.74621 1.000 62.22159 454 MET A C 1
ATOM 6522 O O . MET A 1 454 ? 22.16436 79.92235 13.33526 1.000 61.32105 454 MET A O 1
ATOM 6536 N N . SER A 1 455 ? 24.23604 79.07416 13.03667 1.000 65.84185 455 SER A N 1
ATOM 6537 C CA . SER A 1 455 ? 24.43453 79.72677 11.75278 1.000 67.69022 455 SER A CA 1
ATOM 6538 C C . SER A 1 455 ? 25.26025 78.82117 10.84935 1.000 69.74695 455 SER A C 1
ATOM 6539 O O . SER A 1 455 ? 25.62226 77.70145 11.21971 1.000 68.96099 455 SER A O 1
ATOM 6547 N N . ASP A 1 456 ? 25.55410 79.32049 9.64467 1.000 71.85074 456 ASP A N 1
ATOM 6548 C CA . ASP A 1 456 ? 26.34875 78.54744 8.69784 1.000 72.19300 456 ASP A CA 1
ATOM 6549 C C . ASP A 1 456 ? 27.71549 78.20182 9.27104 1.000 76.98107 456 ASP A C 1
ATOM 6550 O O . ASP A 1 456 ? 28.28039 77.15368 8.93990 1.000 75.14211 456 ASP A O 1
ATOM 6559 N N . ARG A 1 457 ? 28.26206 79.06515 10.12786 1.000 88.81808 457 ARG A N 1
ATOM 6560 C CA . ARG A 1 457 ? 29.54135 78.78457 10.76587 1.000 88.30782 457 ARG A CA 1
ATOM 6561 C C . ARG A 1 457 ? 29.39948 77.82827 11.94458 1.000 85.32819 457 ARG A C 1
ATOM 6562 O O . ARG A 1 457 ? 30.38405 77.18811 12.32728 1.000 85.53133 457 ARG A O 1
ATOM 6583 N N . GLY A 1 458 ? 28.20703 77.72040 12.52608 1.000 75.82325 458 GLY A N 1
ATOM 6584 C CA . GLY A 1 458 ? 27.97790 76.77124 13.59268 1.000 69.30619 458 GLY A CA 1
ATOM 6585 C C . GLY A 1 458 ? 27.34063 77.38000 14.82055 1.000 64.72510 458 GLY A C 1
ATOM 6586 O O . GLY A 1 458 ? 26.45918 78.23727 14.71541 1.000 63.50154 458 GLY A O 1
ATOM 6590 N N . ILE A 1 459 ? 27.78110 76.93429 15.98911 1.000 63.84738 459 ILE A N 1
ATOM 6591 C CA . ILE A 1 459 ? 27.22430 77.37670 17.26017 1.000 61.99050 459 ILE A CA 1
ATOM 6592 C C . ILE A 1 459 ? 28.05971 78.54023 17.77284 1.000 62.54376 459 ILE A C 1
ATOM 6593 O O . ILE A 1 459 ? 29.29020 78.44463 17.85244 1.000 61.07908 459 ILE A O 1
ATOM 6609 N N . SER A 1 460 ? 27.39742 79.64349 18.11342 1.000 62.13056 460 SER A N 1
ATOM 6610 C CA . SER A 1 460 ? 28.07084 80.80227 18.68463 1.000 62.06888 460 SER A CA 1
ATOM 6611 C C . SER A 1 460 ? 27.24305 81.29673 19.85959 1.000 62.39190 460 SER A C 1
ATOM 6612 O O . SER A 1 460 ? 26.07127 80.95033 19.99686 1.000 62.96878 460 SER A O 1
ATOM 6620 N N . LEU A 1 461 ? 27.85640 82.11660 20.70867 1.000 64.38190 461 LEU A N 1
ATOM 6621 C CA . LEU A 1 461 ? 27.18702 82.60167 21.90512 1.000 66.89156 461 LEU A CA 1
ATOM 6622 C C . LEU A 1 461 ? 27.51347 84.07287 22.11060 1.000 69.04871 461 LEU A C 1
ATOM 6623 O O . LEU A 1 461 ? 28.38139 84.64015 21.44293 1.000 67.28564 461 LEU A O 1
ATOM 6639 N N . LEU A 1 462 ? 26.79652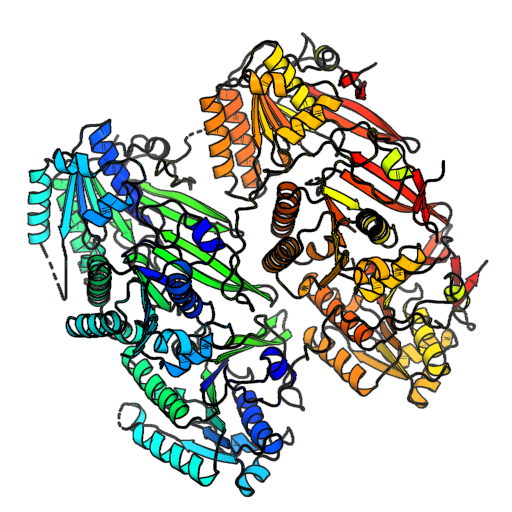 84.69358 23.04062 1.000 69.85434 462 LEU A N 1
ATOM 6640 C CA . LEU A 1 462 ? 27.08042 86.06956 23.42509 1.000 73.11664 462 LEU A CA 1
ATOM 6641 C C . LEU A 1 462 ? 26.70542 86.25448 24.88512 1.000 75.02307 462 LEU A C 1
ATOM 6642 O O . LEU A 1 462 ? 25.95805 85.44451 25.44566 1.000 73.59674 462 LEU A O 1
ATOM 6658 N N . PRO A 1 463 ? 27.21122 87.31783 25.53665 1.000 76.50565 463 PRO A N 1
ATOM 6659 C CA . PRO A 1 463 ? 26.98259 87.54884 26.96813 1.000 77.23331 463 PRO A CA 1
ATOM 6660 C C . PRO A 1 463 ? 25.73055 88.36597 27.26664 1.000 77.75298 463 PRO A C 1
ATOM 6661 O O . PRO A 1 463 ? 25.61556 88.90261 28.37019 1.000 73.84301 463 PRO A O 1
ATOM 6672 N N . MET B 2 1 ? 32.88153 26.50763 6.17038 1.000 55.75115 1 MET B N 1
ATOM 6673 C CA . MET B 2 1 ? 32.10991 25.30414 5.74414 1.000 54.36868 1 MET B CA 1
ATOM 6674 C C . MET B 2 1 ? 30.75794 25.24443 6.45934 1.000 52.79127 1 MET B C 1
ATOM 6675 O O . MET B 2 1 ? 30.49930 24.33204 7.24059 1.000 53.33548 1 MET B O 1
ATOM 6691 N N . GLY B 2 2 ? 29.89759 26.21836 6.18305 1.000 46.93360 2 GLY B N 1
ATOM 6692 C CA . GLY B 2 2 ? 28.58112 26.25406 6.77982 1.000 45.86962 2 GLY B CA 1
ATOM 6693 C C . GLY B 2 2 ? 27.68538 25.13293 6.27707 1.000 42.94212 2 GLY B C 1
ATOM 6694 O O . GLY B 2 2 ? 28.03706 24.34707 5.39674 1.000 45.14743 2 GLY B O 1
ATOM 6698 N N . ILE B 2 3 ? 26.48657 25.06696 6.86007 1.000 43.62154 3 ILE B N 1
ATOM 6699 C CA . ILE B 2 3 ? 25.51257 24.04716 6.48940 1.000 42.39795 3 ILE B CA 1
ATOM 6700 C C . ILE B 2 3 ? 24.81153 24.46272 5.20191 1.000 39.01155 3 ILE B C 1
ATOM 6701 O O . ILE B 2 3 ? 24.94552 25.60316 4.74613 1.000 38.06326 3 ILE B O 1
ATOM 6717 N N . GLY B 2 4 ? 24.05465 23.54073 4.60838 1.000 35.53193 4 GLY B N 1
ATOM 6718 C CA . GLY B 2 4 ? 23.33670 23.80631 3.37355 1.000 34.81408 4 GLY B CA 1
ATOM 6719 C C . GLY B 2 4 ? 21.86441 24.04692 3.64616 1.000 34.49689 4 GLY B C 1
ATOM 6720 O O . GLY B 2 4 ? 21.23291 23.31040 4.40691 1.000 34.91900 4 GLY B O 1
ATOM 6724 N N . LYS B 2 5 ? 21.32402 25.08545 3.00960 1.000 30.91861 5 LYS B N 1
ATOM 6725 C CA . LYS B 2 5 ? 19.94797 25.50296 3.21950 1.000 32.04958 5 LYS B CA 1
ATOM 6726 C C . LYS B 2 5 ? 19.13882 25.33221 1.94113 1.000 31.94712 5 LYS B C 1
ATOM 6727 O O . LYS B 2 5 ? 19.62148 25.62367 0.84167 1.000 33.60364 5 LYS B O 1
ATOM 6746 N N . SER B 2 6 ? 17.90291 24.86754 2.09532 1.000 30.23264 6 SER B N 1
ATOM 6747 C CA . SER B 2 6 ? 16.94802 24.81185 0.99859 1.000 30.93510 6 SER B CA 1
ATOM 6748 C C . SER B 2 6 ? 15.85103 25.83119 1.26199 1.000 31.94606 6 SER B C 1
ATOM 6749 O O . SER B 2 6 ? 15.17500 25.74166 2.29758 1.000 30.81732 6 SER B O 1
ATOM 6757 N N . PRO B 2 7 ? 15.63560 26.81238 0.38663 1.000 33.18998 7 PRO B N 1
ATOM 6758 C CA . PRO B 2 7 ? 14.65269 27.85665 0.69620 1.000 32.84606 7 PRO B CA 1
ATOM 6759 C C . PRO B 2 7 ? 13.23625 27.31150 0.73723 1.000 33.03331 7 PRO B C 1
ATOM 6760 O O . PRO B 2 7 ? 12.89315 26.34103 0.05730 1.000 35.03873 7 PRO B O 1
ATOM 6771 N N . THR B 2 8 ? 12.40649 27.96132 1.55403 1.000 39.10436 8 THR B N 1
ATOM 6772 C CA . THR B 2 8 ? 10.99505 27.63201 1.65466 1.000 36.51712 8 THR B CA 1
ATOM 6773 C C . THR B 2 8 ? 10.12338 28.49626 0.75483 1.000 35.77398 8 THR B C 1
ATOM 6774 O O . THR B 2 8 ? 8.94428 28.17971 0.56951 1.000 36.63270 8 THR B O 1
ATOM 6785 N N . GLY B 2 9 ? 10.66887 29.57349 0.19652 1.000 34.27486 9 GLY B N 1
ATOM 6786 C CA . GLY B 2 9 ? 9.89052 30.48090 -0.61124 1.000 35.47988 9 GLY B CA 1
ATOM 6787 C C . GLY B 2 9 ? 9.10277 31.50698 0.16623 1.000 34.73373 9 GLY B C 1
ATOM 6788 O O . GLY B 2 9 ? 8.48332 32.38398 -0.44912 1.000 36.96431 9 GLY B O 1
ATOM 6792 N N . ILE B 2 10 ? 9.08779 31.42066 1.49341 1.000 36.15466 10 ILE B N 1
ATOM 6793 C CA . ILE B 2 10 ? 8.50060 32.45102 2.34246 1.000 35.10934 10 ILE B CA 1
ATOM 6794 C C . ILE B 2 10 ? 9.61188 33.46554 2.59611 1.000 36.47565 10 ILE B C 1
ATOM 6795 O O . ILE B 2 10 ? 10.49171 33.24202 3.43000 1.000 36.18286 10 ILE B O 1
ATOM 6811 N N . GLN B 2 11 ? 9.56786 34.58572 1.86845 1.000 36.42568 11 GLN B N 1
ATOM 6812 C CA . GLN B 2 11 ? 10.67198 35.54063 1.88390 1.000 38.07297 11 GLN B CA 1
ATOM 6813 C C . GLN B 2 11 ? 11.13593 35.84181 3.30317 1.000 37.40725 11 GLN B C 1
ATOM 6814 O O . GLN B 2 11 ? 12.33340 35.77513 3.60645 1.000 36.55257 11 GLN B O 1
ATOM 6828 N N . GLY B 2 12 ? 10.19802 36.18410 4.18572 1.000 39.77655 12 GLY B N 1
ATOM 6829 C CA . GLY B 2 12 ? 10.57462 36.52637 5.54638 1.000 41.24519 12 GLY B CA 1
ATOM 6830 C C . GLY B 2 12 ? 11.25872 35.38079 6.26265 1.000 36.53509 12 GLY B C 1
ATOM 6831 O O . GLY B 2 12 ? 12.28432 35.56592 6.92401 1.000 35.81658 12 GLY B O 1
ATOM 6835 N N . PHE B 2 13 ? 10.69684 34.17605 6.14365 1.000 33.72825 13 PHE B N 1
ATOM 6836 C CA . PHE B 2 13 ? 11.27824 33.03709 6.84204 1.000 33.19181 13 PHE B CA 1
ATOM 6837 C C . PHE B 2 13 ? 12.68493 32.74445 6.33628 1.000 30.53559 13 PHE B C 1
ATOM 6838 O O . PHE B 2 13 ? 13.59985 32.49088 7.12874 1.000 33.25259 13 PHE B O 1
ATOM 6855 N N . ASP B 2 14 ? 12.87384 32.76346 5.01614 1.000 35.86897 14 ASP B N 1
ATOM 6856 C CA . ASP B 2 14 ? 14.19182 32.47844 4.46070 1.000 33.52615 14 ASP B CA 1
ATOM 6857 C C . ASP B 2 14 ? 15.19501 33.55414 4.85608 1.000 33.77354 14 ASP B C 1
ATOM 6858 O O . ASP B 2 14 ? 16.36260 33.25016 5.12885 1.000 33.54139 14 ASP B O 1
ATOM 6867 N N . GLU B 2 15 ? 14.75713 34.81471 4.91634 1.000 35.37628 15 GLU B N 1
ATOM 6868 C CA . GLU B 2 15 ? 15.65582 35.87909 5.34994 1.000 36.57449 15 GLU B CA 1
ATOM 6869 C C . GLU B 2 15 ? 16.03563 35.71374 6.81650 1.000 36.26718 15 GLU B C 1
ATOM 6870 O O . GLU B 2 15 ? 17.18164 35.97646 7.20085 1.000 35.10057 15 GLU B O 1
ATOM 6882 N N . LEU B 2 16 ? 15.08679 35.27851 7.65067 1.000 34.45137 16 LEU B N 1
ATOM 6883 C CA . LEU B 2 16 ? 15.38118 35.10422 9.06868 1.000 34.85965 16 LEU B CA 1
ATOM 6884 C C . LEU B 2 16 ? 16.27663 33.89679 9.31461 1.000 33.24266 16 LEU B C 1
ATOM 6885 O O . LEU B 2 16 ? 17.10333 33.91640 10.23324 1.000 33.17909 16 LEU B O 1
ATOM 6901 N N . THR B 2 17 ? 16.12448 32.84169 8.52027 1.000 33.82340 17 THR B N 1
ATOM 6902 C CA . THR B 2 17 ? 16.94070 31.64573 8.66966 1.000 33.49339 17 THR B CA 1
ATOM 6903 C C . THR B 2 17 ? 18.20177 31.67577 7.81493 1.000 33.32136 17 THR B C 1
ATOM 6904 O O . THR B 2 17 ? 18.94448 30.68836 7.80099 1.000 32.00144 17 THR B O 1
ATOM 6915 N N . LEU B 2 18 ? 18.45020 32.77227 7.09812 1.000 32.04558 18 LEU B N 1
ATOM 6916 C CA . LEU B 2 18 ? 19.64733 32.94233 6.27731 1.000 31.64598 18 LEU B CA 1
ATOM 6917 C C . LEU B 2 18 ? 19.79379 31.79850 5.26987 1.000 30.97645 18 LEU B C 1
ATOM 6918 O O . LEU B 2 18 ? 20.80447 31.09132 5.22661 1.000 30.60152 18 LEU B O 1
ATOM 6934 N N . GLY B 2 19 ? 18.75678 31.63037 4.45088 1.000 29.26242 19 GLY B N 1
ATOM 6935 C CA . GLY B 2 19 ? 18.79596 30.65909 3.37413 1.000 29.57817 19 GLY B CA 1
ATOM 6936 C C . GLY B 2 19 ? 17.61838 29.70783 3.34757 1.000 31.02071 19 GLY B C 1
ATOM 6937 O O . GLY B 2 19 ? 17.24723 29.20010 2.28369 1.000 30.97454 19 GLY B O 1
ATOM 6941 N N . GLY B 2 20 ? 17.02838 29.45480 4.51440 1.000 31.86069 20 GLY B N 1
ATOM 6942 C CA . GLY B 2 20 ? 15.90188 28.55163 4.61245 1.000 30.03684 20 GLY B CA 1
ATOM 6943 C C . GLY B 2 20 ? 16.11290 27.44174 5.62104 1.000 29.14807 20 GLY B C 1
ATOM 6944 O O . GLY B 2 20 ? 16.85059 27.61080 6.59618 1.000 30.97795 20 GLY B O 1
ATOM 6948 N N . LEU B 2 21 ? 15.47392 26.30051 5.39639 1.000 33.59123 21 LEU B N 1
ATOM 6949 C CA . LEU B 2 21 ? 15.57885 25.17645 6.31037 1.000 33.31684 21 LEU B CA 1
ATOM 6950 C C . LEU B 2 21 ? 16.85624 24.38611 6.04475 1.000 34.92574 21 LEU B C 1
ATOM 6951 O O . LEU B 2 21 ? 17.44354 24.47844 4.96418 1.000 33.43019 21 LEU B O 1
ATOM 6967 N N . PRO B 2 22 ? 17.31387 23.60244 7.02207 1.000 32.71525 22 PRO B N 1
ATOM 6968 C CA . PRO B 2 22 ? 18.53576 22.80863 6.81447 1.000 33.88786 22 PRO B CA 1
ATOM 6969 C C . PRO B 2 22 ? 18.30833 21.73157 5.76359 1.000 34.14676 22 PRO B C 1
ATOM 6970 O O . PRO B 2 22 ? 17.35945 20.95011 5.85007 1.000 37.25960 22 PRO B O 1
ATOM 6981 N N . THR B 2 23 ? 19.19169 21.69107 4.77179 1.000 36.97116 23 THR B N 1
ATOM 6982 C CA . THR B 2 23 ? 19.00386 20.80773 3.63133 1.000 37.35324 23 THR B CA 1
ATOM 6983 C C . THR B 2 23 ? 19.33765 19.36712 3.99235 1.000 39.00283 23 THR B C 1
ATOM 6984 O O . THR B 2 23 ? 20.33098 19.09405 4.67030 1.000 40.95053 23 THR B O 1
ATOM 6995 N N . GLY B 2 24 ? 18.50069 18.44469 3.52126 1.000 45.98719 24 GLY B N 1
ATOM 6996 C CA . GLY B 2 24 ? 18.70786 17.03707 3.78338 1.000 45.44231 24 GLY B CA 1
ATOM 6997 C C . GLY B 2 24 ? 18.51599 16.62801 5.22016 1.000 45.68503 24 GLY B C 1
ATOM 6998 O O . GLY B 2 24 ? 18.96506 15.54927 5.61399 1.000 47.11572 24 GLY B O 1
ATOM 7002 N N . ARG B 2 25 ? 17.85791 17.45634 6.02053 1.000 40.69070 25 ARG B N 1
ATOM 7003 C CA . ARG B 2 25 ? 17.68501 17.19639 7.44098 1.000 40.79977 25 ARG B CA 1
ATOM 7004 C C . ARG B 2 25 ? 16.24866 17.49015 7.83575 1.000 40.54068 25 ARG B C 1
ATOM 7005 O O . ARG B 2 25 ? 15.59962 18.35532 7.23556 1.000 38.70635 25 ARG B O 1
ATOM 7026 N N . PRO B 2 26 ? 15.72537 16.78771 8.83944 1.000 41.09733 26 PRO B N 1
ATOM 7027 C CA . PRO B 2 26 ? 14.35169 17.05237 9.27760 1.000 37.86139 26 PRO B CA 1
ATOM 7028 C C . PRO B 2 26 ? 14.26581 18.27279 10.17841 1.000 36.95679 26 PRO B C 1
ATOM 7029 O O . PRO B 2 26 ? 15.09398 18.47753 11.06936 1.000 37.21020 26 PRO B O 1
ATOM 7040 N N . SER B 2 27 ? 13.24253 19.08440 9.93582 1.000 33.51277 27 SER B N 1
ATOM 7041 C CA . SER B 2 27 ? 12.88217 20.19599 10.80121 1.000 33.03973 27 SER B CA 1
ATOM 7042 C C . SER B 2 27 ? 11.52796 19.91490 11.44084 1.000 32.54476 27 SER B C 1
ATOM 7043 O O . SER B 2 27 ? 10.76465 19.05666 10.98626 1.000 32.76550 27 SER B O 1
ATOM 7051 N N . LEU B 2 28 ? 11.23823 20.64661 12.51245 1.000 31.40346 28 LEU B N 1
ATOM 7052 C CA . LEU B 2 28 ? 10.04927 20.41678 13.32363 1.000 31.07447 28 LEU B CA 1
ATOM 7053 C C . LEU B 2 28 ? 9.25540 21.71109 13.41424 1.000 30.31371 28 LEU B C 1
ATOM 7054 O O . LEU B 2 28 ? 9.67079 22.65294 14.09827 1.000 32.22020 28 LEU B O 1
ATOM 7070 N N . VAL B 2 29 ? 8.10804 21.75134 12.74149 1.000 29.43471 29 VAL B N 1
ATOM 7071 C CA . VAL B 2 29 ? 7.19106 22.88636 12.84350 1.000 29.87186 29 VAL B CA 1
ATOM 7072 C C . VAL B 2 29 ? 6.18387 22.51798 13.92942 1.000 29.22171 29 VAL B C 1
ATOM 7073 O O . VAL B 2 29 ? 5.17827 21.85009 13.68426 1.000 30.49378 29 VAL B O 1
ATOM 7086 N N . CYS B 2 30 ? 6.47352 22.94705 15.15230 1.000 27.67054 30 CYS B N 1
ATOM 7087 C CA . CYS B 2 30 ? 5.57895 22.72740 16.27369 1.000 29.50219 30 CYS B CA 1
ATOM 7088 C C . CYS B 2 30 ? 4.50350 23.80127 16.31052 1.000 28.09125 30 CYS B C 1
ATOM 7089 O O . CYS B 2 30 ? 4.68730 24.91501 15.81318 1.000 26.07145 30 CYS B O 1
ATOM 7097 N N . GLY B 2 31 ? 3.37415 23.45807 16.91626 1.000 27.09981 31 GLY B N 1
ATOM 7098 C CA . GLY B 2 31 ? 2.29536 24.40914 17.05072 1.000 28.55440 31 GLY B CA 1
ATOM 7099 C C . GLY B 2 31 ? 1.01425 23.78550 17.54907 1.000 29.22276 31 GLY B C 1
ATOM 7100 O O . GLY B 2 31 ? 0.80152 22.57801 17.40640 1.000 28.58805 31 GLY B O 1
ATOM 7104 N N . SER B 2 32 ? 0.15653 24.60224 18.14744 1.000 29.60586 32 SER B N 1
ATOM 7105 C CA . SER B 2 32 ? -1.17527 24.16026 18.52958 1.000 29.45383 32 SER B CA 1
ATOM 7106 C C . SER B 2 32 ? -2.00828 23.96530 17.25974 1.000 29.04842 32 SER B C 1
ATOM 7107 O O . SER B 2 32 ? -1.49910 23.98735 16.13494 1.000 28.80454 32 SER B O 1
ATOM 7115 N N . ALA B 2 33 ? -3.31132 23.76527 17.43357 1.000 31.13358 33 ALA B N 1
ATOM 7116 C CA . ALA B 2 33 ? -4.20694 23.56532 16.30434 1.000 30.55604 33 ALA B CA 1
ATOM 7117 C C . ALA B 2 33 ? -4.54128 24.89820 15.64877 1.000 32.09207 33 ALA B C 1
ATOM 7118 O O . ALA B 2 33 ? -4.82593 25.88802 16.32882 1.000 32.84883 33 ALA B O 1
ATOM 7125 N N . GLY B 2 34 ? -4.49954 24.91846 14.31822 1.000 30.94070 34 GLY B N 1
ATOM 7126 C CA . GLY B 2 34 ? -4.83149 26.10890 13.56267 1.000 30.93057 34 GLY B CA 1
ATOM 7127 C C . GLY B 2 34 ? -3.76134 27.17270 13.51504 1.000 31.84902 34 GLY B C 1
ATOM 7128 O O . GLY B 2 34 ? -4.04390 28.28859 13.06406 1.000 31.88374 34 GLY B O 1
ATOM 7132 N N . CYS B 2 35 ? -2.54131 26.86865 13.95518 1.000 30.83043 35 CYS B N 1
ATOM 7133 C CA . CYS B 2 35 ? -1.46709 27.85233 13.97340 1.000 31.06323 35 CYS B CA 1
ATOM 7134 C C . CYS B 2 35 ? -0.67775 27.90624 12.67288 1.000 31.28735 35 CYS B C 1
ATOM 7135 O O . CYS B 2 35 ? 0.13573 28.82055 12.50112 1.000 30.48256 35 CYS B O 1
ATOM 7143 N N . GLY B 2 36 ? -0.88544 26.95938 11.77149 1.000 31.47290 36 GLY B N 1
ATOM 7144 C CA . GLY B 2 36 ? -0.28895 26.99396 10.46235 1.000 30.49497 36 GLY B CA 1
ATOM 7145 C C . GLY B 2 36 ? 0.85532 26.03301 10.20626 1.000 30.36451 36 GLY B C 1
ATOM 7146 O O . GLY B 2 36 ? 1.62445 26.26578 9.26520 1.000 30.10028 36 GLY B O 1
ATOM 7150 N N . LYS B 2 37 ? 0.99707 24.96595 11.00155 1.000 28.70528 37 LYS B N 1
ATOM 7151 C CA . LYS B 2 37 ? 2.06536 24.00885 10.74147 1.000 29.33421 37 LYS B CA 1
ATOM 7152 C C . LYS B 2 37 ? 1.87020 23.33013 9.38886 1.000 30.27245 37 LYS B C 1
ATOM 7153 O O . LYS B 2 37 ? 2.79170 23.27073 8.56222 1.000 31.61168 37 LYS B O 1
ATOM 7172 N N . THR B 2 38 ? 0.66975 22.79236 9.15678 1.000 30.52579 38 THR B N 1
ATOM 7173 C CA . THR B 2 38 ? 0.41280 22.07443 7.91475 1.000 31.09026 38 THR B CA 1
ATOM 7174 C C . THR B 2 38 ? 0.50536 23.01428 6.72130 1.000 31.03405 38 THR B C 1
ATOM 7175 O O . THR B 2 38 ? 1.01248 22.63337 5.66136 1.000 34.15558 38 THR B O 1
ATOM 7186 N N . LEU B 2 39 ? 0.04294 24.25673 6.87879 1.000 32.03453 39 LEU B N 1
ATOM 7187 C CA . LEU B 2 39 ? 0.13794 25.20980 5.77710 1.000 34.25120 39 LEU B CA 1
ATOM 7188 C C . LEU B 2 39 ? 1.58809 25.58995 5.50528 1.000 32.70221 39 LEU B C 1
ATOM 7189 O O . LEU B 2 39 ? 1.98375 25.74884 4.34733 1.000 39.74238 39 LEU B O 1
ATOM 7205 N N . PHE B 2 40 ? 2.39657 25.74093 6.55680 1.000 35.10375 40 PHE B N 1
ATOM 7206 C CA . PHE B 2 40 ? 3.81120 26.03863 6.35959 1.000 35.55271 40 PHE B CA 1
ATOM 7207 C C . PHE B 2 40 ? 4.50260 24.90453 5.61577 1.000 37.29808 40 PHE B C 1
ATOM 7208 O O . PHE B 2 40 ? 5.30215 25.14606 4.70565 1.000 38.55057 40 PHE B O 1
ATOM 7225 N N . ALA B 2 41 ? 4.19522 23.65687 5.97706 1.000 38.10283 41 ALA B N 1
ATOM 7226 C CA . ALA B 2 41 ? 4.80589 22.52478 5.28130 1.000 39.27680 41 ALA B CA 1
ATOM 7227 C C . ALA B 2 41 ? 4.32561 22.43785 3.83364 1.000 41.35660 41 ALA B C 1
ATOM 7228 O O . ALA B 2 41 ? 5.11527 22.15709 2.91681 1.000 41.73667 41 ALA B O 1
ATOM 7235 N N . SER B 2 42 ? 3.03083 22.66794 3.60866 1.000 34.64201 42 SER B N 1
ATOM 7236 C CA . SER B 2 42 ? 2.50888 22.67842 2.24845 1.000 33.30748 42 SER B CA 1
ATOM 7237 C C . SER B 2 42 ? 3.19211 23.75137 1.41290 1.000 45.82299 42 SER B C 1
ATOM 7238 O O . SER B 2 42 ? 3.56040 23.50957 0.25757 1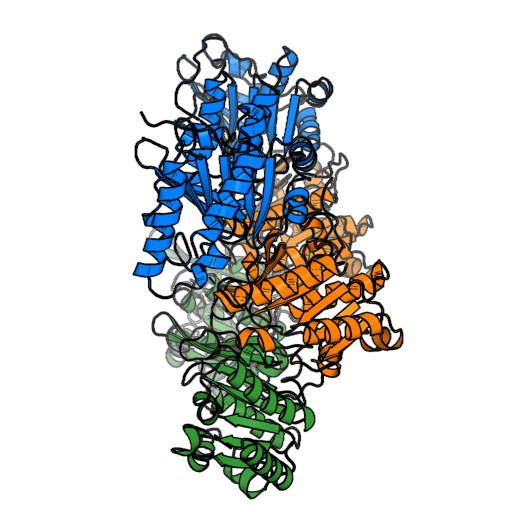.000 38.21996 42 SER B O 1
ATOM 7246 N N . THR B 2 43 ? 3.36845 24.94602 1.97993 1.000 132.40537 43 THR B N 1
ATOM 7247 C CA . THR B 2 43 ? 4.06591 26.00758 1.26538 1.000 50.20480 43 THR B CA 1
ATOM 7248 C C . THR B 2 43 ? 5.51064 25.61859 0.98997 1.000 42.15894 43 THR B C 1
ATOM 7249 O O . THR B 2 43 ? 6.03749 25.88996 -0.09118 1.000 39.32984 43 THR B O 1
ATOM 7260 N N . PHE B 2 44 ? 6.17408 25.00373 1.96828 1.000 39.34422 44 PHE B N 1
ATOM 7261 C CA . PHE B 2 44 ? 7.51639 24.47108 1.75929 1.000 37.41655 44 PHE B CA 1
ATOM 7262 C C . PHE B 2 44 ? 7.56486 23.64226 0.48168 1.000 36.87660 44 PHE B C 1
ATOM 7263 O O . PHE B 2 44 ? 8.34220 23.93216 -0.43794 1.000 33.80801 44 PHE B O 1
ATOM 7280 N N . LEU B 2 45 ? 6.68929 22.63792 0.38658 1.000 36.31613 45 LEU B N 1
ATOM 7281 C CA . LEU B 2 45 ? 6.70018 21.75794 -0.78262 1.000 31.83134 45 LEU B CA 1
ATOM 7282 C C . LEU B 2 45 ? 6.38200 22.52495 -2.06824 1.000 36.08188 45 LEU B C 1
ATOM 7283 O O . LEU B 2 45 ? 7.06923 22.37274 -3.09041 1.000 37.77252 45 LEU B O 1
ATOM 7299 N N . ILE B 2 46 ? 5.32429 23.34108 -2.03964 1.000 37.16156 46 ILE B N 1
ATOM 7300 C CA . ILE B 2 46 ? 4.84823 23.99301 -3.25777 1.000 37.80865 46 ILE B CA 1
ATOM 7301 C C . ILE B 2 46 ? 5.90571 24.94782 -3.79675 1.000 40.06105 46 ILE B C 1
ATOM 7302 O O . ILE B 2 46 ? 6.18885 24.97558 -4.99931 1.000 43.20921 46 ILE B O 1
ATOM 7318 N N . ASN B 2 47 ? 6.49400 25.75893 -2.91816 1.000 40.86095 47 ASN B N 1
ATOM 7319 C CA . ASN B 2 47 ? 7.54139 26.67154 -3.35346 1.000 40.80837 47 ASN B CA 1
ATOM 7320 C C . ASN B 2 47 ? 8.78954 25.91379 -3.77741 1.000 41.63247 47 ASN B C 1
ATOM 7321 O O . ASN B 2 47 ? 9.51181 26.37078 -4.66920 1.000 42.12952 47 ASN B O 1
ATOM 7332 N N . GLY B 2 48 ? 9.05797 24.75287 -3.17333 1.000 44.22658 48 GLY B N 1
ATOM 7333 C CA . GLY B 2 48 ? 10.15843 23.94251 -3.65442 1.000 43.57274 48 GLY B CA 1
ATOM 7334 C C . GLY B 2 48 ? 9.97455 23.52995 -5.09964 1.000 48.69044 48 GLY B C 1
ATOM 7335 O O . GLY B 2 48 ? 10.91494 23.60914 -5.89739 1.000 49.75347 48 GLY B O 1
ATOM 7339 N N . VAL B 2 49 ? 8.76258 23.10092 -5.46303 1.000 41.23414 49 VAL B N 1
ATOM 7340 C CA . VAL B 2 49 ? 8.55547 22.64278 -6.83193 1.000 40.42464 49 VAL B CA 1
ATOM 7341 C C . VAL B 2 49 ? 8.49407 23.82680 -7.79512 1.000 41.18004 49 VAL B C 1
ATOM 7342 O O . VAL B 2 49 ? 8.97327 23.74270 -8.93247 1.000 43.78375 49 VAL B O 1
ATOM 7355 N N . ARG B 2 50 ? 7.89923 24.94418 -7.36704 1.000 48.61138 50 ARG B N 1
ATOM 7356 C CA . ARG B 2 50 ? 7.71078 26.05460 -8.29310 1.000 49.95580 50 ARG B CA 1
ATOM 7357 C C . ARG B 2 50 ? 8.99855 26.84382 -8.50915 1.000 50.51389 50 ARG B C 1
ATOM 7358 O O . ARG B 2 50 ? 9.31373 27.22109 -9.64305 1.000 52.23334 50 ARG B O 1
ATOM 7379 N N . ASP B 2 51 ? 9.75138 27.10563 -7.44203 1.000 46.66458 51 ASP B N 1
ATOM 7380 C CA . ASP B 2 51 ? 10.91309 27.97746 -7.53141 1.000 43.84197 51 ASP B CA 1
ATOM 7381 C C . ASP B 2 51 ? 12.19140 27.23422 -7.89021 1.000 44.53111 51 ASP B C 1
ATOM 7382 O O . ASP B 2 51 ? 13.07932 27.82152 -8.51974 1.000 45.87571 51 ASP B O 1
ATOM 7391 N N . HIS B 2 52 ? 12.30668 25.95679 -7.51590 1.000 45.45527 52 HIS B N 1
ATOM 7392 C CA . HIS B 2 52 ? 13.55290 25.22910 -7.71514 1.000 45.64858 52 HIS B CA 1
ATOM 7393 C C . HIS B 2 52 ? 13.34642 23.82880 -8.27766 1.000 44.33516 52 HIS B C 1
ATOM 7394 O O . HIS B 2 52 ? 14.31618 23.06385 -8.35889 1.000 42.84758 52 HIS B O 1
ATOM 7408 N N . GLY B 2 53 ? 12.12874 23.47234 -8.67619 1.000 43.81678 53 GLY B N 1
ATOM 7409 C CA . GLY B 2 53 ? 11.89082 22.20697 -9.33489 1.000 42.61270 53 GLY B CA 1
ATOM 7410 C C . GLY B 2 53 ? 12.01906 20.97991 -8.46614 1.000 43.22341 53 GLY B C 1
ATOM 7411 O O . GLY B 2 53 ? 11.92618 19.86396 -8.98514 1.000 43.06303 53 GLY B O 1
ATOM 7415 N N . GLU B 2 54 ? 12.21826 21.14437 -7.16214 1.000 40.47316 54 GLU B N 1
ATOM 7416 C CA . GLU B 2 54 ? 12.43092 20.01753 -6.25863 1.000 36.73485 54 GLU B CA 1
ATOM 7417 C C . GLU B 2 54 ? 11.11335 19.30962 -5.97580 1.000 36.14877 54 GLU B C 1
ATOM 7418 O O . GLU B 2 54 ? 10.23499 19.88223 -5.32057 1.000 37.42272 54 GLU B O 1
ATOM 7430 N N . PRO B 2 55 ? 10.93067 18.07235 -6.44364 1.000 43.30192 55 PRO B N 1
ATOM 7431 C CA . PRO B 2 55 ? 9.65047 17.39221 -6.20886 1.000 40.23959 55 PRO B CA 1
ATOM 7432 C C . PRO B 2 55 ? 9.38663 17.17335 -4.72630 1.000 42.47533 55 PRO B C 1
ATOM 7433 O O . PRO B 2 55 ? 10.31023 17.07589 -3.90818 1.000 47.19935 55 PRO B O 1
ATOM 7444 N N . GLY B 2 56 ? 8.10337 17.07666 -4.39603 1.000 40.17165 56 GLY B N 1
ATOM 7445 C CA . GLY B 2 56 ? 7.68133 17.01253 -3.01144 1.000 39.27679 56 GLY B CA 1
ATOM 7446 C C . GLY B 2 56 ? 6.68763 15.90033 -2.75517 1.000 38.77167 56 GLY B C 1
ATOM 7447 O O . GLY B 2 56 ? 5.86964 15.55433 -3.60668 1.000 39.16660 56 GLY B O 1
ATOM 7451 N N . VAL B 2 57 ? 6.77114 15.34212 -1.54960 1.000 38.22835 57 VAL B N 1
ATOM 7452 C CA . VAL B 2 57 ? 5.85409 14.29863 -1.11004 1.000 37.65396 57 VAL B CA 1
ATOM 7453 C C . VAL B 2 57 ? 5.30259 14.67311 0.25833 1.000 38.81653 57 VAL B C 1
ATOM 7454 O O . VAL B 2 57 ? 6.06710 14.93014 1.19300 1.000 38.05764 57 VAL B O 1
ATOM 7467 N N . PHE B 2 58 ? 3.97726 14.68526 0.36755 1.000 37.67567 58 PHE B N 1
ATOM 7468 C CA . PHE B 2 58 ? 3.26036 14.99405 1.60238 1.000 36.34736 58 PHE B CA 1
ATOM 7469 C C . PHE B 2 58 ? 2.73739 13.67241 2.15053 1.000 37.25476 58 PHE B C 1
ATOM 7470 O O . PHE B 2 58 ? 1.74895 13.12726 1.65533 1.000 39.13560 58 PHE B O 1
ATOM 7487 N N . VAL B 2 59 ? 3.42174 13.13361 3.15615 1.000 37.65444 59 VAL B N 1
ATOM 7488 C CA . VAL B 2 59 ? 3.02817 11.88150 3.78724 1.000 40.33269 59 VAL B CA 1
ATOM 7489 C C . VAL B 2 59 ? 2.15853 12.22427 4.98993 1.000 39.70776 59 VAL B C 1
ATOM 7490 O O . VAL B 2 59 ? 2.64518 12.76500 5.98655 1.000 39.05832 59 VAL B O 1
ATOM 7503 N N . THR B 2 60 ? 0.87249 11.90884 4.89790 1.000 42.91899 60 THR B N 1
ATOM 7504 C CA . THR B 2 60 ? -0.06447 12.10002 5.99338 1.000 44.90433 60 THR B CA 1
ATOM 7505 C C . THR B 2 60 ? -0.41496 10.74222 6.58644 1.000 46.24684 60 THR B C 1
ATOM 7506 O O . THR B 2 60 ? -0.62865 9.77180 5.85242 1.000 46.34925 60 THR B O 1
ATOM 7517 N N . PHE B 2 61 ? -0.45621 10.66561 7.91546 1.000 46.16809 61 PHE B N 1
ATOM 7518 C CA . PHE B 2 61 ? -0.77285 9.39988 8.56410 1.000 45.77311 61 PHE B CA 1
ATOM 7519 C C . PHE B 2 61 ? -2.23368 9.27822 8.97064 1.000 46.83304 61 PHE B C 1
ATOM 7520 O O . PHE B 2 61 ? -2.67919 8.17122 9.29065 1.000 48.31348 61 PHE B O 1
ATOM 7537 N N . GLU B 2 62 ? -2.98506 10.36267 8.93974 1.000 47.82422 62 GLU B N 1
ATOM 7538 C CA . GLU B 2 62 ? -4.36755 10.34478 9.40273 1.000 51.15731 62 GLU B CA 1
ATOM 7539 C C . GLU B 2 62 ? -5.33018 11.05259 8.46565 1.000 53.14063 62 GLU B C 1
ATOM 7540 O O . GLU B 2 62 ? -6.46889 10.60364 8.31740 1.000 54.95431 62 GLU B O 1
ATOM 7552 N N . GLU B 2 63 ? -4.90719 12.13799 7.83012 1.000 57.03806 63 GLU B N 1
ATOM 7553 C CA . GLU B 2 63 ? -5.76330 12.90491 6.93652 1.000 55.68738 63 GLU B CA 1
ATOM 7554 C C . GLU B 2 63 ? -5.65327 12.36418 5.51574 1.000 55.85693 63 GLU B C 1
ATOM 7555 O O . GLU B 2 63 ? -4.63905 11.77505 5.13442 1.000 56.15891 63 GLU B O 1
ATOM 7567 N N . ARG B 2 64 ? -6.76268 12.56826 4.69645 1.000 47.98133 64 ARG B N 1
ATOM 7568 C CA . ARG B 2 64 ? -6.76236 11.97738 3.36562 1.000 43.45716 64 ARG B CA 1
ATOM 7569 C C . ARG B 2 64 ? -6.34506 12.99199 2.30109 1.000 40.16700 64 ARG B C 1
ATOM 7570 O O . ARG B 2 64 ? -6.49047 14.21277 2.47872 1.000 39.80386 64 ARG B O 1
ATOM 7591 N N . PRO B 2 65 ? -5.81188 12.48278 1.18481 1.000 42.84439 65 PRO B N 1
ATOM 7592 C CA . PRO B 2 65 ? -5.22766 13.38802 0.18162 1.000 41.60774 65 PRO B CA 1
ATOM 7593 C C . PRO B 2 65 ? -6.21206 14.37892 -0.40963 1.000 42.19611 65 PRO B C 1
ATOM 7594 O O . PRO B 2 65 ? -5.84618 15.54327 -0.61713 1.000 40.85745 65 PRO B O 1
ATOM 7605 N N . GLU B 2 66 ? -7.43902 13.95152 -0.72602 1.000 41.98856 66 GLU B N 1
ATOM 7606 C CA . GLU B 2 66 ? -8.40439 14.89190 -1.28254 1.000 40.93513 66 GLU B CA 1
ATOM 7607 C C . GLU B 2 66 ? -8.67379 16.02350 -0.29906 1.000 40.65506 66 GLU B C 1
ATOM 7608 O O . GLU B 2 66 ? -8.84558 17.18181 -0.70143 1.000 39.49285 66 GLU B O 1
ATOM 7620 N N . ASP B 2 67 ? -8.68792 15.71403 1.00413 1.000 42.29635 67 ASP B N 1
ATOM 7621 C CA . ASP B 2 67 ? -8.89168 16.76782 1.99687 1.000 41.31719 67 ASP B CA 1
ATOM 7622 C C . ASP B 2 67 ? -7.69846 17.71800 2.02420 1.000 39.27639 67 ASP B C 1
ATOM 7623 O O . ASP B 2 67 ? -7.88437 18.93238 2.11076 1.000 37.88931 67 ASP B O 1
ATOM 7632 N N . ILE B 2 68 ? -6.46804 17.19559 1.94220 1.000 39.27224 68 ILE B N 1
ATOM 7633 C CA . ILE B 2 68 ? -5.30103 18.08225 1.85850 1.000 39.15580 68 ILE B CA 1
ATOM 7634 C C . ILE B 2 68 ? -5.43336 19.02559 0.66038 1.000 39.22032 68 ILE B C 1
ATOM 7635 O O . ILE B 2 68 ? -5.24573 20.25526 0.76279 1.000 37.97767 68 ILE B O 1
ATOM 7651 N N . VAL B 2 69 ? -5.75530 18.45021 -0.50025 1.000 39.29982 69 VAL B N 1
ATOM 7652 C CA . VAL B 2 69 ? -5.79392 19.21886 -1.73955 1.000 38.75759 69 VAL B CA 1
ATOM 7653 C C . VAL B 2 69 ? -6.86232 20.29953 -1.65887 1.000 38.94248 69 VAL B C 1
ATOM 7654 O O . VAL B 2 69 ? -6.63589 21.44129 -2.06825 1.000 39.53737 69 VAL B O 1
ATOM 7667 N N . ASN B 2 70 ? -8.04281 19.96443 -1.13364 1.000 36.33656 70 ASN B N 1
ATOM 7668 C CA . ASN B 2 70 ? -9.08277 20.98054 -1.00108 1.000 37.33344 70 ASN B CA 1
ATOM 7669 C C . ASN B 2 70 ? -8.69340 22.03133 0.03347 1.000 38.65057 70 ASN B C 1
ATOM 7670 O O . ASN B 2 70 ? -8.96063 23.22405 -0.15449 1.000 38.69042 70 ASN B O 1
ATOM 7681 N N . ASN B 2 71 ? -8.04889 21.60930 1.12534 1.000 38.60486 71 ASN B N 1
ATOM 7682 C CA . ASN B 2 71 ? -7.62196 22.55263 2.14996 1.000 36.71061 71 ASN B CA 1
ATOM 7683 C C . ASN B 2 71 ? -6.74468 23.64432 1.56006 1.000 37.82186 71 ASN B C 1
ATOM 7684 O O . ASN B 2 71 ? -6.82398 24.80618 1.97985 1.000 36.92261 71 ASN B O 1
ATOM 7695 N N . VAL B 2 72 ? -5.88872 23.29401 0.59363 1.000 39.36373 72 VAL B N 1
ATOM 7696 C CA . VAL B 2 72 ? -5.03884 24.32470 -0.00675 1.000 40.27227 72 VAL B CA 1
ATOM 7697 C C . VAL B 2 72 ? -5.55313 24.86092 -1.34396 1.000 44.34634 72 VAL B C 1
ATOM 7698 O O . VAL B 2 72 ? -4.97389 25.82586 -1.87043 1.000 41.30605 72 VAL B O 1
ATOM 7711 N N . ALA B 2 73 ? -6.61914 24.28633 -1.90386 1.000 48.82841 73 ALA B N 1
ATOM 7712 C CA . ALA B 2 73 ? -7.09071 24.74886 -3.20434 1.000 49.59193 73 ALA B CA 1
ATOM 7713 C C . ALA B 2 73 ? -7.55976 26.19538 -3.15875 1.000 54.24669 73 ALA B C 1
ATOM 7714 O O . ALA B 2 73 ? -7.46699 26.91028 -4.16254 1.000 57.71066 73 ALA B O 1
ATOM 7721 N N . SER B 2 74 ? -8.07568 26.64048 -2.01392 1.000 52.42212 74 SER B N 1
ATOM 7722 C CA . SER B 2 74 ? -8.60911 27.99027 -1.90142 1.000 53.03445 74 SER B CA 1
ATOM 7723 C C . SER B 2 74 ? -7.52330 29.05562 -1.88929 1.000 52.17558 74 SER B C 1
ATOM 7724 O O . SER B 2 74 ? -7.84133 30.23668 -2.05996 1.000 54.69342 74 SER B O 1
ATOM 7732 N N . LEU B 2 75 ? -6.26115 28.67835 -1.69869 1.000 51.51502 75 LEU B N 1
ATOM 7733 C CA . LEU B 2 75 ? -5.15398 29.62094 -1.75657 1.000 52.70323 75 LEU B CA 1
ATOM 7734 C C . LEU B 2 75 ? -4.38710 29.53108 -3.06998 1.000 51.62351 75 LEU B C 1
ATOM 7735 O O . LEU B 2 75 ? -3.31288 30.12824 -3.19425 1.000 49.50069 75 LEU B O 1
ATOM 7751 N N . GLY B 2 76 ? -4.91266 28.80360 -4.04860 1.000 53.26985 76 GLY B N 1
ATOM 7752 C CA . GLY B 2 76 ? -4.26762 28.72710 -5.34413 1.000 53.69047 76 GLY B CA 1
ATOM 7753 C C . GLY B 2 76 ? -3.00526 27.89640 -5.35160 1.000 50.07781 76 GLY B C 1
ATOM 7754 O O . GLY B 2 76 ? -2.03388 28.25624 -6.02914 1.000 52.95036 76 GLY B O 1
ATOM 7758 N N . PHE B 2 77 ? -2.99055 26.79228 -4.60840 1.000 48.48239 77 PHE B N 1
ATOM 7759 C CA . PHE B 2 77 ? -1.82911 25.91724 -4.60250 1.000 47.79046 77 PHE B CA 1
ATOM 7760 C C . PHE B 2 77 ? -1.82189 24.96051 -5.78635 1.000 49.86938 77 PHE B C 1
ATOM 7761 O O . PHE B 2 77 ? -0.77366 24.38124 -6.08965 1.000 49.72574 77 PHE B O 1
ATOM 7778 N N . GLU B 2 78 ? -2.95787 24.79200 -6.46243 1.000 53.95006 78 GLU B N 1
ATOM 7779 C CA . GLU B 2 78 ? -3.04850 23.92103 -7.63168 1.000 54.18003 78 GLU B CA 1
ATOM 7780 C C . GLU B 2 78 ? -2.43902 22.55474 -7.34173 1.000 54.22826 78 GLU B C 1
ATOM 7781 O O . GLU B 2 78 ? -1.72947 21.97221 -8.16954 1.000 54.21175 78 GLU B O 1
ATOM 7793 N N . LEU B 2 79 ? -2.69600 22.04497 -6.13695 1.000 51.00752 79 LEU B N 1
ATOM 7794 C CA . LEU B 2 79 ? -2.13840 20.74790 -5.77738 1.000 49.22968 79 LEU B CA 1
ATOM 7795 C C . LEU B 2 79 ? -2.52386 19.71773 -6.83284 1.000 49.08336 79 LEU B C 1
ATOM 7796 O O . LEU B 2 79 ? -1.64507 19.06977 -7.40499 1.000 50.82510 79 LEU B O 1
ATOM 7812 N N . ASP B 2 80 ? -3.82348 19.61544 -7.16542 1.000 49.36154 80 ASP B N 1
ATOM 7813 C CA . ASP B 2 80 ? -4.26280 18.61739 -8.14387 1.000 49.32285 80 ASP B CA 1
ATOM 7814 C C . ASP B 2 80 ? -3.46096 18.70800 -9.44321 1.000 51.38283 80 ASP B C 1
ATOM 7815 O O . ASP B 2 80 ? -3.03024 17.68189 -9.99300 1.000 52.97764 80 ASP B O 1
ATOM 7824 N N . LYS B 2 81 ? -3.22805 19.92716 -9.93652 1.000 50.22422 81 LYS B N 1
ATOM 7825 C CA . LYS B 2 81 ? -2.40978 20.09132 -11.13311 1.000 51.80065 81 LYS B CA 1
ATOM 7826 C C . LYS B 2 81 ? -0.99924 19.56076 -10.90771 1.000 54.99488 81 LYS B C 1
ATOM 7827 O O . LYS B 2 81 ? -0.42062 18.92258 -11.79209 1.000 55.03299 81 LYS B O 1
ATOM 7846 N N . LEU B 2 82 ? -0.42585 19.81486 -9.73134 1.000 53.66445 82 LEU B N 1
ATOM 7847 C CA . LEU B 2 82 ? 0.93799 19.35420 -9.47766 1.000 52.11017 82 LEU B CA 1
ATOM 7848 C C . LEU B 2 82 ? 0.99902 17.83245 -9.34961 1.000 50.40457 82 LEU B C 1
ATOM 7849 O O . LEU B 2 82 ? 1.97094 17.20657 -9.79153 1.000 50.41462 82 LEU B O 1
ATOM 7865 N N . ILE B 2 83 ? -0.03007 17.21553 -8.76604 1.000 54.82161 83 ILE B N 1
ATOM 7866 C CA . ILE B 2 83 ? -0.03807 15.75963 -8.66269 1.000 55.26897 83 ILE B CA 1
ATOM 7867 C C . ILE B 2 83 ? -0.14401 15.14631 -10.05745 1.000 60.13447 83 ILE B C 1
ATOM 7868 O O . ILE B 2 83 ? 0.49508 14.13143 -10.35309 1.000 59.71157 83 ILE B O 1
ATOM 7884 N N . GLU B 2 84 ? -0.95372 15.74846 -10.93978 1.000 67.06453 84 GLU B N 1
ATOM 7885 C CA . GLU B 2 84 ? -1.04644 15.21631 -12.29858 1.000 69.01309 84 GLU B CA 1
ATOM 7886 C C . GLU B 2 84 ? 0.25333 15.44507 -13.06523 1.000 68.15989 84 GLU B C 1
ATOM 7887 O O . GLU B 2 84 ? 0.67900 14.58625 -13.84651 1.000 69.79501 84 GLU B O 1
ATOM 7899 N N . GLU B 2 85 ? 0.90496 16.58925 -12.84862 1.000 57.56716 85 GLU B N 1
ATOM 7900 C CA . GLU B 2 85 ? 2.21911 16.84056 -13.42902 1.000 54.12334 85 GLU B CA 1
ATOM 7901 C C . GLU B 2 85 ? 3.31145 16.01117 -12.76793 1.000 51.00524 85 GLU B C 1
ATOM 7902 O O . GLU B 2 85 ? 4.46446 16.07074 -13.20943 1.000 50.87117 85 GLU B O 1
ATOM 7914 N N . GLU B 2 86 ? 2.97440 15.25501 -11.72039 1.000 51.35422 86 GLU B N 1
ATOM 7915 C CA . GLU B 2 86 ? 3.90095 14.32542 -11.07281 1.000 47.90535 86 GLU B CA 1
ATOM 7916 C C . GLU B 2 86 ? 5.08543 15.05345 -10.44601 1.000 43.18739 86 GLU B C 1
ATOM 7917 O O . GLU B 2 86 ? 6.19865 14.52556 -10.38552 1.000 42.36122 86 GLU B O 1
ATOM 7929 N N . LYS B 2 87 ? 4.84692 16.27138 -9.96819 1.000 43.03284 87 LYS B N 1
ATOM 7930 C CA . LYS B 2 87 ? 5.83204 17.01961 -9.19887 1.000 40.74881 87 LYS B CA 1
ATOM 7931 C C . LYS B 2 87 ? 5.59314 16.92684 -7.69935 1.000 39.58769 87 LYS B C 1
ATOM 7932 O O . LYS B 2 87 ? 6.55605 16.95963 -6.92079 1.000 37.06106 87 LYS B O 1
ATOM 7951 N N . ILE B 2 88 ? 4.33650 16.79972 -7.28026 1.000 40.72203 88 ILE B N 1
ATOM 7952 C CA . ILE B 2 88 ? 3.98498 16.62850 -5.87799 1.000 40.77035 88 ILE B CA 1
ATOM 7953 C C . ILE B 2 88 ? 3.10893 15.39195 -5.74568 1.000 39.21776 88 ILE B C 1
ATOM 7954 O O . ILE B 2 88 ? 2.27560 15.10844 -6.61158 1.000 41.32966 88 ILE B O 1
ATOM 7970 N N . ALA B 2 89 ? 3.31296 14.64987 -4.66530 1.000 36.63295 89 ALA B N 1
ATOM 7971 C CA . ALA B 2 89 ? 2.50627 13.48175 -4.34568 1.000 36.74795 89 ALA B CA 1
ATOM 7972 C C . ALA B 2 89 ? 1.96737 13.63384 -2.93235 1.000 38.56594 89 ALA B C 1
ATOM 7973 O O . ALA B 2 89 ? 2.57894 14.29385 -2.09251 1.000 39.00047 89 ALA B O 1
ATOM 7980 N N . ILE B 2 90 ? 0.81202 13.02625 -2.67839 1.000 37.85897 90 ILE B N 1
ATOM 7981 C CA . ILE B 2 90 ? 0.18662 13.03449 -1.35956 1.000 36.77105 90 ILE B CA 1
ATOM 7982 C C . ILE B 2 90 ? -0.14328 11.58906 -1.01300 1.000 37.46688 90 ILE B C 1
ATOM 7983 O O . ILE B 2 90 ? -1.02583 10.98325 -1.63533 1.000 38.93007 90 ILE B O 1
ATOM 7999 N N . GLU B 2 91 ? 0.55168 11.03922 -0.01853 1.000 35.62737 91 GLU B N 1
ATOM 8000 C CA . GLU B 2 91 ? 0.46470 9.62105 0.30556 1.000 38.02706 91 GLU B CA 1
ATOM 8001 C C . GLU B 2 91 ? 0.00411 9.42598 1.74089 1.000 40.14561 91 GLU B C 1
ATOM 8002 O O . GLU B 2 91 ? 0.50995 10.08056 2.65714 1.000 40.73614 91 GLU B O 1
ATOM 8014 N N . HIS B 2 92 ? -0.94133 8.50953 1.92976 1.000 40.59075 92 HIS B N 1
ATOM 8015 C CA . HIS B 2 92 ? -1.52526 8.23532 3.23424 1.000 44.06878 92 HIS B CA 1
ATOM 8016 C C . HIS B 2 92 ? -0.96915 6.93865 3.80631 1.000 45.57229 92 HIS B C 1
ATOM 8017 O O . HIS B 2 92 ? -0.76805 5.95959 3.08153 1.000 45.32335 92 HIS B O 1
ATOM 8031 N N . ILE B 2 93 ? -0.72414 6.94381 5.11315 1.000 45.95002 93 ILE B N 1
ATOM 8032 C CA . ILE B 2 93 ? -0.26971 5.74682 5.81737 1.000 45.70937 93 ILE B CA 1
ATOM 8033 C C . ILE B 2 93 ? -1.15589 5.50944 7.04400 1.000 46.26472 93 ILE B C 1
ATOM 8034 O O . ILE B 2 93 ? -1.70750 4.42324 7.23452 1.000 46.02666 93 ILE B O 1
ATOM 8050 N N . LEU B 2 108 ? 10.05583 -0.49625 12.50535 1.000 48.96017 108 LEU B N 1
ATOM 8051 C CA . LEU B 2 108 ? 10.16565 0.79687 11.83726 1.000 47.91620 108 LEU B CA 1
ATOM 8052 C C . LEU B 2 108 ? 10.78232 0.65989 10.44611 1.000 46.14552 108 LEU B C 1
ATOM 8053 O O . LEU B 2 108 ? 10.84880 1.63009 9.68665 1.000 41.95813 108 LEU B O 1
ATOM 8068 N N . GLU B 2 109 ? 11.24132 -0.55059 10.12024 1.000 44.65622 109 GLU B N 1
ATOM 8069 C CA . GLU B 2 109 ? 11.71577 -0.81639 8.76498 1.000 41.17217 109 GLU B CA 1
ATOM 8070 C C . GLU B 2 109 ? 10.57041 -0.72213 7.76448 1.000 41.39568 109 GLU B C 1
ATOM 8071 O O . GLU B 2 109 ? 10.75208 -0.22977 6.64465 1.000 40.30936 109 GLU B O 1
ATOM 8075 N N . GLY B 2 110 ? 9.38077 -1.18248 8.15619 1.000 38.58089 110 GLY B N 1
ATOM 8076 C CA . GLY B 2 110 ? 8.22963 -1.06565 7.27685 1.000 38.68222 110 GLY B CA 1
ATOM 8077 C C . GLY B 2 110 ? 7.87572 0.37725 6.97889 1.000 38.22861 110 GLY B C 1
ATOM 8078 O O . GLY B 2 110 ? 7.62363 0.74468 5.82823 1.000 37.78206 110 GLY B O 1
ATOM 8082 N N . LEU B 2 111 ? 7.84460 1.21587 8.01737 1.000 38.18603 111 LEU B N 1
ATOM 8083 C CA . LEU B 2 111 ? 7.61719 2.64077 7.80277 1.000 37.67112 111 LEU B CA 1
ATOM 8084 C C . LEU B 2 111 ? 8.63307 3.20763 6.81946 1.000 37.82004 111 LEU B C 1
ATOM 8085 O O . LEU B 2 111 ? 8.27493 3.97187 5.91597 1.000 37.09135 111 LEU B O 1
ATOM 8101 N N . PHE B 2 112 ? 9.90614 2.83326 6.97224 1.000 39.12379 112 PHE B N 1
ATOM 8102 C CA . PHE B 2 112 ? 10.93807 3.33823 6.07312 1.000 39.24577 112 PHE B CA 1
ATOM 8103 C C . PHE B 2 112 ? 10.64277 2.94995 4.62757 1.000 38.84414 112 PHE B C 1
ATOM 8104 O O . PHE B 2 112 ? 10.82038 3.75877 3.70929 1.000 36.21501 112 PHE B O 1
ATOM 8121 N N . LEU B 2 113 ? 10.18780 1.71470 4.40507 1.000 41.09608 113 LEU B N 1
ATOM 8122 C CA . LEU B 2 113 ? 9.86279 1.28110 3.04998 1.000 40.22699 113 LEU B CA 1
ATOM 8123 C C . LEU B 2 113 ? 8.67389 2.06076 2.49752 1.000 40.69052 113 LEU B C 1
ATOM 8124 O O . LEU B 2 113 ? 8.70048 2.51738 1.34820 1.000 40.05497 113 LEU B O 1
ATOM 8140 N N . ARG B 2 114 ? 7.61931 2.22580 3.30410 1.000 38.61639 114 ARG B N 1
ATOM 8141 C CA . ARG B 2 114 ? 6.46382 2.99824 2.85635 1.000 38.59795 114 ARG B CA 1
ATOM 8142 C C . ARG B 2 114 ? 6.86935 4.41859 2.48029 1.000 36.75538 114 ARG B C 1
ATOM 8143 O O . ARG B 2 114 ? 6.33326 4.99690 1.52664 1.000 37.16687 114 ARG B O 1
ATOM 8164 N N . LEU B 2 115 ? 7.80755 5.00302 3.22754 1.000 38.76538 115 LEU B N 1
ATOM 8165 C CA . LEU B 2 115 ? 8.28089 6.34197 2.89644 1.000 38.96840 115 LEU B CA 1
ATOM 8166 C C . LEU B 2 115 ? 9.06022 6.32479 1.58687 1.000 38.58591 115 LEU B C 1
ATOM 8167 O O . LEU B 2 115 ? 8.83949 7.16744 0.70887 1.000 38.68845 115 LEU B O 1
ATOM 8183 N N . GLU B 2 116 ? 9.97021 5.35884 1.43337 1.000 39.44115 116 GLU B N 1
ATOM 8184 C CA . GLU B 2 116 ? 10.71534 5.24178 0.18525 1.000 38.61513 116 GLU B CA 1
ATOM 8185 C C . GLU B 2 116 ? 9.77106 5.12268 -1.00245 1.000 39.35481 116 GLU B C 1
ATOM 8186 O O . GLU B 2 116 ? 10.04657 5.65677 -2.08353 1.000 40.07465 116 GLU B O 1
ATOM 8198 N N . LEU B 2 117 ? 8.65179 4.42079 -0.81879 1.000 37.29655 117 LEU B N 1
ATOM 8199 C CA . LEU B 2 117 ? 7.63558 4.34811 -1.85920 1.000 36.63352 117 LEU B CA 1
ATOM 8200 C C . LEU B 2 117 ? 7.05852 5.72551 -2.15155 1.000 38.77741 117 LEU B C 1
ATOM 8201 O O . LEU B 2 117 ? 7.08666 6.20175 -3.29147 1.000 40.69025 117 LEU B O 1
ATOM 8217 N N . ALA B 2 118 ? 6.50572 6.37260 -1.12222 1.000 37.80378 118 ALA B N 1
ATOM 8218 C CA . ALA B 2 118 ? 5.91353 7.69108 -1.30364 1.000 38.78690 118 ALA B CA 1
ATOM 8219 C C . ALA B 2 118 ? 6.89401 8.65110 -1.95764 1.000 39.50316 118 ALA B C 1
ATOM 8220 O O . ALA B 2 118 ? 6.49124 9.50804 -2.75148 1.000 40.62156 118 ALA B O 1
ATOM 8227 N N . ILE B 2 119 ? 8.18359 8.51863 -1.64805 1.000 41.53680 119 ILE B N 1
ATOM 8228 C CA . ILE B 2 119 ? 9.18715 9.37078 -2.27515 1.000 41.95182 119 ILE B CA 1
ATOM 8229 C C . ILE B 2 119 ? 9.35641 8.99537 -3.74227 1.000 43.94094 119 ILE B C 1
ATOM 8230 O O . ILE B 2 119 ? 9.39993 9.86342 -4.62217 1.000 43.48631 119 ILE B O 1
ATOM 8246 N N . ASP B 2 120 ? 9.44269 7.69424 -4.02879 1.000 41.43027 120 ASP B N 1
ATOM 8247 C CA . ASP B 2 120 ? 9.61879 7.24328 -5.40409 1.000 41.16080 120 ASP B CA 1
ATOM 8248 C C . ASP B 2 120 ? 8.48674 7.69597 -6.31644 1.000 41.59541 120 ASP B C 1
ATOM 8249 O O . ASP B 2 120 ? 8.68645 7.77980 -7.53348 1.000 42.88818 120 ASP B O 1
ATOM 8258 N N . THR B 2 121 ? 7.30794 7.99416 -5.76152 1.000 41.42679 121 THR B N 1
ATOM 8259 C CA . THR B 2 121 ? 6.17622 8.38088 -6.59700 1.000 41.30086 121 THR B CA 1
ATOM 8260 C C . THR B 2 121 ? 6.53449 9.54812 -7.51114 1.000 41.31772 121 THR B C 1
ATOM 8261 O O . THR B 2 121 ? 6.11768 9.58654 -8.67491 1.000 42.73971 121 THR B O 1
ATOM 8272 N N . VAL B 2 122 ? 7.31467 10.50456 -7.00597 1.000 45.64043 122 VAL B N 1
ATOM 8273 C CA . VAL B 2 122 ? 7.68143 11.68079 -7.78521 1.000 42.92848 122 VAL B CA 1
ATOM 8274 C C . VAL B 2 122 ? 9.15793 12.00995 -7.60241 1.000 42.07956 122 VAL B C 1
ATOM 8275 O O . VAL B 2 122 ? 9.60116 13.11811 -7.92692 1.000 39.74811 122 VAL B O 1
ATOM 8288 N N . GLY B 2 123 ? 9.92923 11.05367 -7.09210 1.000 42.08887 123 GLY B N 1
ATOM 8289 C CA . GLY B 2 123 ? 11.33696 11.28392 -6.82575 1.000 40.99800 123 GLY B CA 1
ATOM 8290 C C . GLY B 2 123 ? 11.55193 12.45338 -5.88804 1.000 40.00559 123 GLY B C 1
ATOM 8291 O O . GLY B 2 123 ? 12.36194 13.34539 -6.15967 1.000 39.02766 123 GLY B O 1
ATOM 8295 N N . ALA B 2 124 ? 10.83586 12.44606 -4.76748 1.000 38.18014 124 ALA B N 1
ATOM 8296 C CA . ALA B 2 124 ? 10.77289 13.62155 -3.91394 1.000 37.30695 124 ALA B CA 1
ATOM 8297 C C . ALA B 2 124 ? 12.13696 13.96356 -3.33152 1.000 37.94150 124 ALA B C 1
ATOM 8298 O O . ALA B 2 124 ? 12.84085 13.09790 -2.80205 1.000 37.81369 124 ALA B O 1
ATOM 8305 N N . LYS B 2 125 ? 12.50874 15.23903 -3.44343 1.000 39.02351 125 LYS B N 1
ATOM 8306 C CA . LYS B 2 125 ? 13.61921 15.79856 -2.68561 1.000 40.01596 125 LYS B CA 1
ATOM 8307 C C . LYS B 2 125 ? 13.15231 16.51626 -1.42703 1.000 39.52125 125 LYS B C 1
ATOM 8308 O O . LYS B 2 125 ? 13.94691 16.67989 -0.48872 1.000 40.16858 125 LYS B O 1
ATOM 8327 N N . ARG B 2 126 ? 11.88813 16.93952 -1.38341 1.000 40.35926 126 ARG B N 1
ATOM 8328 C CA . ARG B 2 126 ? 11.30972 17.57462 -0.20745 1.000 38.58162 126 ARG B CA 1
ATOM 8329 C C . ARG B 2 126 ? 10.18966 16.69382 0.32299 1.000 37.13854 126 ARG B C 1
ATOM 8330 O O . ARG B 2 126 ? 9.30500 16.27676 -0.43254 1.000 35.72409 126 ARG B O 1
ATOM 8351 N N . VAL B 2 127 ? 10.24670 16.39758 1.61404 1.000 40.85280 127 VAL B N 1
ATOM 8352 C CA . VAL B 2 127 ? 9.27874 15.53070 2.26728 1.000 39.23536 127 VAL B CA 1
ATOM 8353 C C . VAL B 2 127 ? 8.57686 16.32379 3.35677 1.000 39.31269 127 VAL B C 1
ATOM 8354 O O . VAL B 2 127 ? 9.15641 17.22133 3.97597 1.000 38.50095 127 VAL B O 1
ATOM 8367 N N . VAL B 2 128 ? 7.31138 15.99217 3.57956 1.000 35.07571 128 VAL B N 1
ATOM 8368 C CA . VAL B 2 128 ? 6.54524 16.51757 4.70010 1.000 34.78496 128 VAL B CA 1
ATOM 8369 C C . VAL B 2 128 ? 5.91171 15.34217 5.42568 1.000 34.94729 128 VAL B C 1
ATOM 8370 O O . VAL B 2 128 ? 5.40021 14.41515 4.78997 1.000 34.46953 128 VAL B O 1
ATOM 8383 N N . LEU B 2 129 ? 5.94747 15.38303 6.75525 1.000 32.25946 129 LEU B N 1
ATOM 8384 C CA . LEU B 2 129 ? 5.35995 14.34623 7.59861 1.000 32.89208 129 LEU B CA 1
ATOM 8385 C C . LEU B 2 129 ? 4.27140 14.98411 8.45481 1.000 33.24464 129 LEU B C 1
ATOM 8386 O O . LEU B 2 129 ? 4.56828 15.76441 9.37300 1.000 33.25310 129 LEU B O 1
ATOM 8402 N N . ASP B 2 130 ? 3.01802 14.63889 8.15670 1.000 35.76967 130 ASP B N 1
ATOM 8403 C CA . ASP B 2 130 ? 1.85000 15.18631 8.82891 1.000 36.95465 130 ASP B CA 1
ATOM 8404 C C . ASP B 2 130 ? 1.19068 14.10947 9.67975 1.000 37.89084 130 ASP B C 1
ATOM 8405 O O . ASP B 2 130 ? 0.87819 13.01449 9.18617 1.000 38.92621 130 ASP B O 1
ATOM 8414 N N . THR B 2 131 ? 0.99175 14.42960 10.96004 1.000 43.30516 131 THR B N 1
ATOM 8415 C CA . THR B 2 131 ? 0.33866 13.53987 11.91628 1.000 43.49387 131 THR B CA 1
ATOM 8416 C C . THR B 2 131 ? 1.18033 12.29340 12.18335 1.000 42.69305 131 THR B C 1
ATOM 8417 O O . THR B 2 131 ? 0.66381 11.18001 12.26063 1.000 42.55809 131 THR B O 1
ATOM 8428 N N . ILE B 2 132 ? 2.49259 12.48978 12.33541 1.000 40.74583 132 ILE B N 1
ATOM 8429 C CA . ILE B 2 132 ? 3.37554 11.44423 12.84841 1.000 40.46488 132 ILE B CA 1
ATOM 8430 C C . ILE B 2 132 ? 2.95258 11.03050 14.25075 1.000 39.17948 132 ILE B C 1
ATOM 8431 O O . ILE B 2 132 ? 3.34684 9.96061 14.74290 1.000 40.50646 132 ILE B O 1
ATOM 8447 N N . GLU B 2 133 ? 2.13159 11.85245 14.90574 1.000 39.09225 133 GLU B N 1
ATOM 8448 C CA . GLU B 2 133 ? 1.63423 11.50132 16.22815 1.000 40.26826 133 GLU B CA 1
ATOM 8449 C C . GLU B 2 133 ? 0.80035 10.22885 16.18951 1.000 41.36613 133 GLU B C 1
ATOM 8450 O O . GLU B 2 133 ? 0.76199 9.49341 17.17965 1.000 42.26486 133 GLU B O 1
ATOM 8462 N N . SER B 2 134 ? 0.15559 9.93622 15.05607 1.000 41.14208 134 SER B N 1
ATOM 8463 C CA . SER B 2 134 ? -0.60279 8.69451 14.93430 1.000 42.33474 134 SER B CA 1
ATOM 8464 C C . SER B 2 134 ? 0.24018 7.50241 15.36924 1.000 42.75853 134 SER B C 1
ATOM 8465 O O . SER B 2 134 ? -0.22096 6.63452 16.11882 1.000 42.54108 134 SER B O 1
ATOM 8473 N N . LEU B 2 135 ? 1.48782 7.44747 14.90226 1.000 42.44516 135 LEU B N 1
ATOM 8474 C CA . LEU B 2 135 ? 2.38351 6.37582 15.31262 1.000 43.20154 135 LEU B CA 1
ATOM 8475 C C . LEU B 2 135 ? 2.97589 6.65278 16.68857 1.000 42.26711 135 LEU B C 1
ATOM 8476 O O . LEU B 2 135 ? 2.94395 5.78860 17.57112 1.000 42.56498 135 LEU B O 1
ATOM 8492 N N . PHE B 2 136 ? 3.50801 7.85818 16.89780 1.000 41.75450 136 PHE B N 1
ATOM 8493 C CA . PHE B 2 136 ? 4.34256 8.06144 18.07767 1.000 42.40271 136 PHE B CA 1
ATOM 8494 C C . PHE B 2 136 ? 3.54824 8.14068 19.38418 1.000 42.41992 136 PHE B C 1
ATOM 8495 O O . PHE B 2 136 ? 4.15900 8.06308 20.45537 1.000 42.52417 136 PHE B O 1
ATOM 8512 N N . SER B 2 137 ? 2.21816 8.27625 19.33810 1.000 43.05745 137 SER B N 1
ATOM 8513 C CA . SER B 2 137 ? 1.44096 8.25640 20.57181 1.000 43.67273 137 SER B CA 1
ATOM 8514 C C . SER B 2 137 ? 1.38200 6.86320 21.18351 1.000 44.63912 137 SER B C 1
ATOM 8515 O O . SER B 2 137 ? 1.11251 6.73451 22.38262 1.000 45.71088 137 SER B O 1
ATOM 8523 N N . ALA B 2 138 ? 1.63898 5.82125 20.38922 1.000 44.35528 138 ALA B N 1
ATOM 8524 C CA . ALA B 2 138 ? 1.57355 4.46036 20.90850 1.000 46.11509 138 ALA B CA 1
ATOM 8525 C C . ALA B 2 138 ? 2.69468 4.18092 21.89979 1.000 46.83622 138 ALA B C 1
ATOM 8526 O O . ALA B 2 138 ? 2.50566 3.40746 22.84516 1.000 46.66170 138 ALA B O 1
ATOM 8533 N N . PHE B 2 139 ? 3.85734 4.79778 21.70546 1.000 46.10572 139 PHE B N 1
ATOM 8534 C CA . PHE B 2 139 ? 5.01675 4.55838 22.55775 1.000 46.00574 139 PHE B CA 1
ATOM 8535 C C . PHE B 2 139 ? 4.82007 5.27480 23.88879 1.000 47.60349 139 PHE B C 1
ATOM 8536 O O . PHE B 2 139 ? 4.91039 6.50466 23.95905 1.000 46.56727 139 PHE B O 1
ATOM 8553 N N . SER B 2 140 ? 4.56282 4.49278 24.94726 1.000 52.20399 140 SER B N 1
ATOM 8554 C CA . SER B 2 140 ? 4.35515 5.07429 26.27187 1.000 51.62230 140 SER B CA 1
ATOM 8555 C C . SER B 2 140 ? 5.67923 5.30111 26.99562 1.000 50.97886 140 SER B C 1
ATOM 8556 O O . SER B 2 140 ? 5.84274 6.30559 27.69704 1.000 49.15308 140 SER B O 1
ATOM 8564 N N . ASN B 2 141 ? 6.62846 4.38049 26.85474 1.000 48.11507 141 ASN B N 1
ATOM 8565 C CA . ASN B 2 141 ? 7.90599 4.51204 27.55289 1.000 49.40191 141 ASN B CA 1
ATOM 8566 C C . ASN B 2 141 ? 8.71880 5.65104 26.94835 1.000 50.97033 141 ASN B C 1
ATOM 8567 O O . ASN B 2 141 ? 8.92098 5.68316 25.72629 1.000 50.59780 141 ASN B O 1
ATOM 8578 N N . PRO B 2 142 ? 9.20626 6.59673 27.76157 1.000 52.55538 142 PRO B N 1
ATOM 8579 C CA . PRO B 2 142 ? 9.94225 7.73184 27.17959 1.000 50.65196 142 PRO B CA 1
ATOM 8580 C C . PRO B 2 142 ? 11.18982 7.31650 26.42151 1.000 48.08601 142 PRO B C 1
ATOM 8581 O O . PRO B 2 142 ? 11.44109 7.82973 25.32504 1.000 47.44612 142 PRO B O 1
ATOM 8592 N N . ALA B 2 143 ? 11.98816 6.40418 26.98146 1.000 48.94426 143 ALA B N 1
ATOM 8593 C CA . ALA B 2 143 ? 13.22207 5.99975 26.31641 1.000 49.87998 143 ALA B CA 1
ATOM 8594 C C . ALA B 2 143 ? 12.93263 5.33333 24.97788 1.000 49.70534 143 ALA B C 1
ATOM 8595 O O . ALA B 2 143 ? 13.62560 5.58749 23.98662 1.000 48.23186 143 ALA B O 1
ATOM 8602 N N . ILE B 2 144 ? 11.91198 4.47612 24.92968 1.000 49.75205 144 ILE B N 1
ATOM 8603 C CA . ILE B 2 144 ? 11.55702 3.80754 23.68082 1.000 48.25178 144 ILE B CA 1
ATOM 8604 C C . ILE B 2 144 ? 11.06742 4.82389 22.65617 1.000 48.86725 144 ILE B C 1
ATOM 8605 O O . ILE B 2 144 ? 11.47204 4.79679 21.48561 1.000 48.86033 144 ILE B O 1
ATOM 8621 N N . LEU B 2 145 ? 10.17501 5.72485 23.07400 1.000 46.87803 145 LEU B N 1
ATOM 8622 C CA . LEU B 2 145 ? 9.70959 6.76402 22.16244 1.000 46.37827 145 LEU B CA 1
ATOM 8623 C C . LEU B 2 145 ? 10.88189 7.55984 21.60590 1.000 45.14178 145 LEU B C 1
ATOM 8624 O O . LEU B 2 145 ? 10.92798 7.86359 20.40792 1.000 44.95372 145 LEU B O 1
ATOM 8640 N N . ARG B 2 146 ? 11.84379 7.89784 22.46394 1.000 45.53100 146 ARG B N 1
ATOM 8641 C CA . ARG B 2 146 ? 12.98138 8.70297 22.03748 1.000 45.13716 146 ARG B CA 1
ATOM 8642 C C . ARG B 2 146 ? 13.86238 7.93850 21.06139 1.000 45.10858 146 ARG B C 1
ATOM 8643 O O . ARG B 2 146 ? 14.31251 8.49538 20.05100 1.000 44.84564 146 ARG B O 1
ATOM 8664 N N . ALA B 2 147 ? 14.11397 6.66003 21.34240 1.000 45.58554 147 ALA B N 1
ATOM 8665 C CA . ALA B 2 147 ? 14.90922 5.84717 20.43222 1.000 49.81600 147 ALA B CA 1
ATOM 8666 C C . ALA B 2 147 ? 14.24886 5.76620 19.06286 1.000 49.00825 147 ALA B C 1
ATOM 8667 O O . ALA B 2 147 ? 14.91152 5.92052 18.03151 1.000 50.79394 147 ALA B O 1
ATOM 8674 N N . GLU B 2 148 ? 12.93478 5.53030 19.03257 1.000 44.96133 148 GLU B N 1
ATOM 8675 C CA . GLU B 2 148 ? 12.24394 5.42366 17.74977 1.000 46.71900 148 GLU B CA 1
ATOM 8676 C C . GLU B 2 148 ? 12.26060 6.75262 17.00178 1.000 44.38443 148 GLU B C 1
ATOM 8677 O O . GLU B 2 148 ? 12.48326 6.78775 15.78180 1.000 44.80374 148 GLU B O 1
ATOM 8689 N N . ILE B 2 149 ? 12.01691 7.85600 17.71287 1.000 44.00264 149 ILE B N 1
ATOM 8690 C CA . ILE B 2 149 ? 12.04644 9.16704 17.07438 1.000 44.28587 149 ILE B CA 1
ATOM 8691 C C . ILE B 2 149 ? 13.40944 9.41051 16.44359 1.000 43.82024 149 ILE B C 1
ATOM 8692 O O . ILE B 2 149 ? 13.51267 9.87382 15.30077 1.000 42.45558 149 ILE B O 1
ATOM 8708 N N . ARG B 2 150 ? 14.47909 9.10960 17.18352 1.000 44.73870 150 ARG B N 1
ATOM 8709 C CA . ARG B 2 150 ? 15.81304 9.33985 16.64329 1.000 45.18517 150 ARG B CA 1
ATOM 8710 C C . ARG B 2 150 ? 16.09330 8.40877 15.46945 1.000 44.28763 150 ARG B C 1
ATOM 8711 O O . ARG B 2 150 ? 16.76974 8.79754 14.51332 1.000 43.39233 150 ARG B O 1
ATOM 8732 N N . ARG B 2 151 ? 15.59632 7.17281 15.52616 1.000 44.38063 151 ARG B N 1
ATOM 8733 C CA . ARG B 2 151 ? 15.72476 6.27854 14.38032 1.000 45.37777 151 ARG B CA 1
ATOM 8734 C C . ARG B 2 151 ? 15.13416 6.92535 13.13339 1.000 43.74316 151 ARG B C 1
ATOM 8735 O O . ARG B 2 151 ? 15.78797 7.01172 12.08529 1.000 41.66016 151 ARG B O 1
ATOM 8756 N N . LEU B 2 152 ? 13.89032 7.39660 13.24105 1.000 42.46459 152 LEU B N 1
ATOM 8757 C CA . LEU B 2 152 ? 13.22730 8.02806 12.10246 1.000 41.05046 152 LEU B CA 1
ATOM 8758 C C . LEU B 2 152 ? 13.99537 9.25274 11.62209 1.000 40.58986 152 LEU B C 1
ATOM 8759 O O . LEU B 2 152 ? 14.18871 9.44550 10.41306 1.000 43.53382 152 LEU B O 1
ATOM 8775 N N . PHE B 2 153 ? 14.45125 10.08870 12.55453 1.000 41.77990 153 PHE B N 1
ATOM 8776 C CA . PHE B 2 153 ? 15.09031 11.33940 12.16185 1.000 42.15423 153 PHE B CA 1
ATOM 8777 C C . PHE B 2 153 ? 16.44455 11.08438 11.51051 1.000 43.64863 153 PHE B C 1
ATOM 8778 O O . PHE B 2 153 ? 16.81200 11.76356 10.54592 1.000 44.29257 153 PHE B O 1
ATOM 8795 N N . ASP B 2 154 ? 17.19505 10.09807 12.00690 1.000 42.33067 154 ASP B N 1
ATOM 8796 C CA . ASP B 2 154 ? 18.47150 9.76158 11.38761 1.000 43.09153 154 ASP B CA 1
ATOM 8797 C C . ASP B 2 154 ? 18.26188 9.13516 10.01364 1.000 44.23539 154 ASP B C 1
ATOM 8798 O O . ASP B 2 154 ? 19.03469 9.39265 9.08147 1.000 44.42895 154 ASP B O 1
ATOM 8807 N N . TRP B 2 155 ? 17.22430 8.30735 9.86611 1.000 48.02719 155 TRP B N 1
ATOM 8808 C CA . TRP B 2 155 ? 16.89332 7.78368 8.54512 1.000 47.47699 155 TRP B CA 1
ATOM 8809 C C . TRP B 2 155 ? 16.63521 8.92485 7.56905 1.000 46.66099 155 TRP B C 1
ATOM 8810 O O . TRP B 2 155 ? 17.14621 8.92791 6.43943 1.000 48.17472 155 TRP B O 1
ATOM 8831 N N . LEU B 2 156 ? 15.84206 9.91202 7.99481 1.000 44.45098 156 LEU B N 1
ATOM 8832 C CA . LEU B 2 156 ? 15.55486 11.04235 7.11953 1.000 45.56129 156 LEU B CA 1
ATOM 8833 C C . LEU B 2 156 ? 16.80914 11.86299 6.83416 1.000 44.96110 156 LEU B C 1
ATOM 8834 O O . LEU B 2 156 ? 16.94049 12.43110 5.74367 1.000 46.41963 156 LEU B O 1
ATOM 8850 N N . LYS B 2 157 ? 17.73001 11.94728 7.79998 1.000 42.73934 157 LYS B N 1
ATOM 8851 C CA . LYS B 2 157 ? 18.98603 12.65222 7.56588 1.000 43.22360 157 LYS B CA 1
ATOM 8852 C C . LYS B 2 157 ? 19.79593 11.96786 6.47165 1.000 45.10277 157 LYS B C 1
ATOM 8853 O O . LYS B 2 157 ? 20.29910 12.61918 5.54826 1.000 45.97297 157 LYS B O 1
ATOM 8872 N N . GLU B 2 158 ? 19.93224 10.64489 6.56360 1.000 45.61585 158 GLU B N 1
ATOM 8873 C CA . GLU B 2 158 ? 20.79402 9.93357 5.62894 1.000 45.01969 158 GLU B CA 1
ATOM 8874 C C . GLU B 2 158 ? 20.16677 9.78940 4.24675 1.000 46.29712 158 GLU B C 1
ATOM 8875 O O . GLU B 2 158 ? 20.89461 9.67692 3.25362 1.000 46.73664 158 GLU B O 1
ATOM 8887 N N . ARG B 2 159 ? 18.83469 9.77984 4.15235 1.000 47.98352 159 ARG B N 1
ATOM 8888 C CA . ARG B 2 159 ? 18.21479 9.49441 2.86168 1.000 48.49914 159 ARG B CA 1
ATOM 8889 C C . ARG B 2 159 ? 18.43982 10.59461 1.82800 1.000 53.15537 159 ARG B C 1
ATOM 8890 O O . ARG B 2 159 ? 18.10782 10.38973 0.65672 1.000 53.95697 159 ARG B O 1
ATOM 8911 N N . GLY B 2 160 ? 18.98777 11.73935 2.21619 1.000 64.67879 160 GLY B N 1
ATOM 8912 C CA . GLY B 2 160 ? 19.18599 12.81863 1.27105 1.000 64.10499 160 GLY B CA 1
ATOM 8913 C C . GLY B 2 160 ? 17.92264 13.56442 0.90944 1.000 64.08974 160 GLY B C 1
ATOM 8914 O O . GLY B 2 160 ? 17.74951 13.96454 -0.24919 1.000 64.23235 160 GLY B O 1
ATOM 8918 N N . LEU B 2 161 ? 17.02913 13.76335 1.87428 1.000 52.80822 161 LEU B N 1
ATOM 8919 C CA . LEU B 2 161 ? 15.76317 14.44813 1.66505 1.000 49.16009 161 LEU B CA 1
ATOM 8920 C C . LEU B 2 161 ? 15.62148 15.55848 2.69408 1.000 44.78405 161 LEU B C 1
ATOM 8921 O O . LEU B 2 161 ? 16.01348 15.38834 3.85242 1.000 45.09134 161 LEU B O 1
ATOM 8937 N N . THR B 2 162 ? 15.05618 16.69146 2.28131 1.000 44.06428 162 THR B N 1
ATOM 8938 C CA . THR B 2 162 ? 14.77916 17.78083 3.21357 1.000 41.24148 162 THR B CA 1
ATOM 8939 C C . THR B 2 162 ? 13.35442 17.60630 3.72636 1.000 41.51147 162 THR B C 1
ATOM 8940 O O . THR B 2 162 ? 12.39172 17.77402 2.97070 1.000 40.66631 162 THR B O 1
ATOM 8951 N N . THR B 2 163 ? 13.21972 17.25743 5.00272 1.000 38.31592 163 THR B N 1
ATOM 8952 C CA . THR B 2 163 ? 11.93093 16.92314 5.58378 1.000 35.46814 163 THR B CA 1
ATOM 8953 C C . THR B 2 163 ? 11.45408 18.02098 6.52366 1.000 34.99529 163 THR B C 1
ATOM 8954 O O . THR B 2 163 ? 12.24670 18.61669 7.26046 1.000 35.21017 163 THR B O 1
ATOM 8965 N N . VAL B 2 164 ? 10.15118 18.27693 6.48406 1.000 29.85037 164 VAL B N 1
ATOM 8966 C CA . VAL B 2 164 ? 9.46517 19.13700 7.44080 1.000 30.53500 164 VAL B CA 1
ATOM 8967 C C . VAL B 2 164 ? 8.45294 18.26259 8.16688 1.000 30.24610 164 VAL B C 1
ATOM 8968 O O . VAL B 2 164 ? 7.57092 17.66831 7.53262 1.000 32.11402 164 VAL B O 1
ATOM 8981 N N . ILE B 2 165 ? 8.58384 18.17305 9.48552 1.000 31.93188 165 ILE B N 1
ATOM 8982 C CA . ILE B 2 165 ? 7.73961 17.31350 10.30572 1.000 31.90091 165 ILE B CA 1
ATOM 8983 C C . ILE B 2 165 ? 6.85013 18.20790 11.15461 1.000 32.51529 165 ILE B C 1
ATOM 8984 O O . ILE B 2 165 ? 7.35181 19.03421 11.92802 1.000 31.98438 165 ILE B O 1
ATOM 9000 N N . THR B 2 166 ? 5.53436 18.05266 11.01405 1.000 30.49449 166 THR B N 1
ATOM 9001 C CA . THR B 2 166 ? 4.61317 18.79127 11.86705 1.000 30.31308 166 THR B CA 1
ATOM 9002 C C . THR B 2 166 ? 4.56911 18.14942 13.24918 1.000 30.91158 166 THR B C 1
ATOM 9003 O O . THR B 2 166 ? 4.66221 16.92547 13.38547 1.000 32.21446 166 THR B O 1
ATOM 9014 N N . ALA B 2 167 ? 4.43475 18.98263 14.27643 1.000 33.18201 167 ALA B N 1
ATOM 9015 C CA . ALA B 2 167 ? 4.37198 18.51806 15.65372 1.000 32.92351 167 ALA B CA 1
ATOM 9016 C C . ALA B 2 167 ? 3.20946 19.19083 16.36418 1.000 31.27447 167 ALA B C 1
ATOM 9017 O O . ALA B 2 167 ? 3.00839 20.40283 16.23847 1.000 31.01203 167 ALA B O 1
ATOM 9024 N N . GLU B 2 168 ? 2.45132 18.39891 17.11572 1.000 32.51935 168 GLU B N 1
ATOM 9025 C CA . GLU B 2 168 ? 1.30261 18.90015 17.85741 1.000 33.36942 168 GLU B CA 1
ATOM 9026 C C . GLU B 2 168 ? 1.74609 19.32544 19.25047 1.000 33.05857 168 GLU B C 1
ATOM 9027 O O . GLU B 2 168 ? 2.29698 18.51946 20.00876 1.000 33.19736 168 GLU B O 1
ATOM 9039 N N . ARG B 2 169 ? 1.50029 20.59172 19.58314 1.000 32.85200 169 ARG B N 1
ATOM 9040 C CA . ARG B 2 169 ? 1.89615 21.11107 20.88656 1.000 33.28386 169 ARG B CA 1
ATOM 9041 C C . ARG B 2 169 ? 1.12291 20.43008 22.00757 1.000 36.45742 169 ARG B C 1
ATOM 9042 O O . ARG B 2 169 ? 1.71042 20.01101 23.01179 1.000 37.59650 169 ARG B O 1
ATOM 9063 N N . GLY B 2 170 ? -0.19008 20.30305 21.85100 1.000 40.04777 170 GLY B N 1
ATOM 9064 C CA . GLY B 2 170 ? -0.99062 19.73138 22.91670 1.000 42.16952 170 GLY B CA 1
ATOM 9065 C C . GLY B 2 170 ? -0.86734 20.56084 24.17608 1.000 45.95441 170 GLY B C 1
ATOM 9066 O O . GLY B 2 170 ? -0.77388 21.79206 24.13191 1.000 43.90016 170 GLY B O 1
ATOM 9070 N N . ASP B 2 171 ? -0.86585 19.88104 25.32231 1.000 54.56913 171 ASP B N 1
ATOM 9071 C CA . ASP B 2 171 ? -0.61588 20.53177 26.60654 1.000 54.63815 171 ASP B CA 1
ATOM 9072 C C . ASP B 2 171 ? 0.88712 20.54533 26.89758 1.000 54.77780 171 ASP B C 1
ATOM 9073 O O . ASP B 2 171 ? 1.36831 20.05798 27.91913 1.000 56.74526 171 ASP B O 1
ATOM 9082 N N . GLY B 2 172 ? 1.63437 21.12171 25.95106 1.000 46.85645 172 GLY B N 1
ATOM 9083 C CA . GLY B 2 172 ? 3.07716 21.14362 26.03728 1.000 42.85268 172 GLY B CA 1
ATOM 9084 C C . GLY B 2 172 ? 3.63781 22.45417 25.52453 1.000 38.45990 172 GLY B C 1
ATOM 9085 O O . GLY B 2 172 ? 2.94210 23.25003 24.89290 1.000 38.04271 172 GLY B O 1
ATOM 9089 N N . ALA B 2 173 ? 4.92121 22.66429 25.81644 1.000 36.74366 173 ALA B N 1
ATOM 9090 C CA . ALA B 2 173 ? 5.56927 23.90615 25.41263 1.000 34.66294 173 ALA B CA 1
ATOM 9091 C C . ALA B 2 173 ? 5.75611 23.96353 23.90261 1.000 35.68346 173 ALA B C 1
ATOM 9092 O O . ALA B 2 173 ? 5.55876 25.01732 23.28617 1.000 34.99894 173 ALA B O 1
ATOM 9099 N N . LEU B 2 174 ? 6.13825 22.84286 23.29300 1.000 34.28923 174 LEU B N 1
ATOM 9100 C CA . LEU B 2 174 ? 6.34141 22.78551 21.85309 1.000 32.58413 174 LEU B CA 1
ATOM 9101 C C . LEU B 2 174 ? 5.62946 21.57361 21.26525 1.000 32.40145 174 LEU B C 1
ATOM 9102 O O . LEU B 2 174 ? 4.90882 21.69387 20.27069 1.000 32.75871 174 LEU B O 1
ATOM 9118 N N . THR B 2 175 ? 5.82642 20.40308 21.86895 1.000 31.62194 175 THR B N 1
ATOM 9119 C CA . THR B 2 175 ? 5.17217 19.17867 21.43299 1.000 32.74337 175 THR B CA 1
ATOM 9120 C C . THR B 2 175 ? 4.49601 18.52040 22.62904 1.000 32.93741 175 THR B C 1
ATOM 9121 O O . THR B 2 175 ? 4.75389 18.85963 23.78737 1.000 35.22905 175 THR B O 1
ATOM 9132 N N . ARG B 2 176 ? 3.61355 17.56538 22.33226 1.000 32.06858 176 ARG B N 1
ATOM 9133 C CA . ARG B 2 176 ? 2.80058 16.96108 23.38188 1.000 32.99997 176 ARG B CA 1
ATOM 9134 C C . ARG B 2 176 ? 3.64431 16.11819 24.32865 1.000 32.87347 176 ARG B C 1
ATOM 9135 O O . ARG B 2 176 ? 3.39850 16.10499 25.53994 1.000 33.96789 176 ARG B O 1
ATOM 9156 N N . GLN B 2 177 ? 4.63995 15.40882 23.80242 1.000 33.06753 177 GLN B N 1
ATOM 9157 C CA . GLN B 2 177 ? 5.48232 14.54490 24.61859 1.000 34.67131 177 GLN B CA 1
ATOM 9158 C C . GLN B 2 177 ? 6.81581 15.18239 24.98502 1.000 34.04199 177 GLN B C 1
ATOM 9159 O O . GLN B 2 177 ? 7.49994 14.67467 25.87902 1.000 35.56365 177 GLN B O 1
ATOM 9173 N N . GLY B 2 178 ? 7.19392 16.27514 24.33092 1.000 35.46523 178 GLY B N 1
ATOM 9174 C CA . GLY B 2 178 ? 8.36026 17.03516 24.74018 1.000 35.97984 178 GLY B CA 1
ATOM 9175 C C . GLY B 2 178 ? 9.68975 16.35028 24.51583 1.000 36.46870 178 GLY B C 1
ATOM 9176 O O . GLY B 2 178 ? 10.55511 16.38242 25.40089 1.000 36.35537 178 GLY B O 1
ATOM 9180 N N . LEU B 2 179 ? 9.87521 15.72844 23.34970 1.000 36.16571 179 LEU B N 1
ATOM 9181 C CA . LEU B 2 179 ? 11.14818 15.10935 22.99010 1.000 34.68430 179 LEU B CA 1
ATOM 9182 C C . LEU B 2 179 ? 11.57641 15.36831 21.55105 1.000 35.54349 179 LEU B C 1
ATOM 9183 O O . LEU B 2 179 ? 12.78298 15.43871 21.29221 1.000 36.34169 179 LEU B O 1
ATOM 9199 N N . GLU B 2 180 ? 10.64547 15.50024 20.60453 1.000 37.08412 180 GLU B N 1
ATOM 9200 C CA . GLU B 2 180 ? 11.02560 15.75930 19.22090 1.000 36.50455 180 GLU B CA 1
ATOM 9201 C C . GLU B 2 180 ? 11.73331 17.09818 19.08237 1.000 37.23911 180 GLU B C 1
ATOM 9202 O O . GLU B 2 180 ? 12.61982 17.24457 18.23373 1.000 35.12306 180 GLU B O 1
ATOM 9214 N N . GLU B 2 181 ? 11.37176 18.07971 19.91270 1.000 35.01734 181 GLU B N 1
ATOM 9215 C CA . GLU B 2 181 ? 12.06253 19.36333 19.87724 1.000 36.19228 181 GLU B CA 1
ATOM 9216 C C . GLU B 2 181 ? 13.53761 19.21371 20.22731 1.000 35.37486 181 GLU B C 1
ATOM 9217 O O . GLU B 2 181 ? 14.37163 19.98761 19.74348 1.000 35.52376 181 GLU B O 1
ATOM 9229 N N . TYR B 2 182 ? 13.87992 18.23190 21.06137 1.000 37.08326 182 TYR B N 1
ATOM 9230 C CA . TYR B 2 182 ? 15.27351 17.98198 21.40933 1.000 36.73055 182 TYR B CA 1
ATOM 9231 C C . TYR B 2 182 ? 15.96052 17.05513 20.41736 1.000 37.51747 182 TYR B C 1
ATOM 9232 O O . TYR B 2 182 ? 17.17870 17.15170 20.23128 1.000 34.06232 182 TYR B O 1
ATOM 9250 N N . VAL B 2 183 ? 15.20624 16.16088 19.77839 1.000 41.24663 183 VAL B N 1
ATOM 9251 C CA . VAL B 2 183 ? 15.82037 15.27270 18.79612 1.000 41.02532 183 VAL B CA 1
ATOM 9252 C C . VAL B 2 183 ? 16.07583 16.00389 17.47851 1.000 40.52087 183 VAL B C 1
ATOM 9253 O O . VAL B 2 183 ? 16.97651 15.62666 16.72058 1.000 41.74043 183 VAL B O 1
ATOM 9266 N N . SER B 2 184 ? 15.30430 17.04493 17.18110 1.000 38.39568 184 SER B N 1
ATOM 9267 C CA . SER B 2 184 ? 15.46404 17.76149 15.92759 1.000 36.92467 184 SER B CA 1
ATOM 9268 C C . SER B 2 184 ? 16.62344 18.74906 16.01469 1.000 36.63285 184 SER B C 1
ATOM 9269 O O . SER B 2 184 ? 17.11812 19.07702 17.09593 1.000 37.81466 184 SER B O 1
ATOM 9277 N N . ASP B 2 185 ? 17.05791 19.21912 14.84365 1.000 34.95924 185 ASP B N 1
ATOM 9278 C CA . ASP B 2 185 ? 18.11059 20.22085 14.74483 1.000 33.69033 185 ASP B CA 1
ATOM 9279 C C . ASP B 2 185 ? 17.57823 21.60678 14.40652 1.000 33.39830 185 ASP B C 1
ATOM 9280 O O . ASP B 2 185 ? 18.24752 22.60185 14.70444 1.000 33.80715 185 ASP B O 1
ATOM 9289 N N . CYS B 2 186 ? 16.39956 21.69144 13.79334 1.000 31.81312 186 CYS B N 1
ATOM 9290 C CA . CYS B 2 186 ? 15.74522 22.95928 13.49233 1.000 36.22556 186 CYS B CA 1
ATOM 9291 C C . CYS B 2 186 ? 14.30720 22.86321 13.97622 1.000 31.02410 186 CYS B C 1
ATOM 9292 O O . CYS B 2 186 ? 13.55776 21.99933 13.51332 1.000 30.07090 186 CYS B O 1
ATOM 9300 N N . VAL B 2 187 ? 13.92513 23.73736 14.90521 1.000 49.41939 187 VAL B N 1
ATOM 9301 C CA . VAL B 2 187 ? 12.60531 23.70154 15.52623 1.000 46.45654 187 VAL B CA 1
ATOM 9302 C C . VAL B 2 187 ? 11.99443 25.09468 15.46779 1.000 41.88099 187 VAL B C 1
ATOM 9303 O O . VAL B 2 187 ? 12.61220 26.06899 15.91284 1.000 44.42745 187 VAL B O 1
ATOM 9316 N N . ILE B 2 188 ? 10.78335 25.18617 14.92064 1.000 36.03793 188 ILE B N 1
ATOM 9317 C CA . ILE B 2 188 ? 10.06598 26.44624 14.78008 1.000 33.06768 188 ILE B CA 1
ATOM 9318 C C . ILE B 2 188 ? 8.70972 26.30403 15.45684 1.000 30.32264 188 ILE B C 1
ATOM 9319 O O . ILE B 2 188 ? 7.94417 25.39123 15.12864 1.000 29.27986 188 ILE B O 1
ATOM 9335 N N . LEU B 2 189 ? 8.40586 27.21549 16.37630 1.000 27.94602 189 LEU B N 1
ATOM 9336 C CA . LEU B 2 189 ? 7.11280 27.25926 17.04410 1.000 27.56821 189 LEU B CA 1
ATOM 9337 C C . LEU B 2 189 ? 6.19466 28.24385 16.32986 1.000 26.98531 189 LEU B C 1
ATOM 9338 O O . LEU B 2 189 ? 6.54887 29.41603 16.14841 1.000 27.52048 189 LEU B O 1
ATOM 9354 N N . LEU B 2 190 ? 5.02055 27.76371 15.93219 1.000 27.70885 190 LEU B N 1
ATOM 9355 C CA . LEU B 2 190 ? 3.96260 28.59190 15.37139 1.000 28.29466 190 LEU B CA 1
ATOM 9356 C C . LEU B 2 190 ? 2.89373 28.77643 16.44001 1.000 28.61208 190 LEU B C 1
ATOM 9357 O O . LEU B 2 190 ? 2.46964 27.80696 17.07746 1.000 27.54133 190 LEU B O 1
ATOM 9373 N N . ASP B 2 191 ? 2.45514 30.01417 16.62399 1.000 27.21232 191 ASP B N 1
ATOM 9374 C CA . ASP B 2 191 ? 1.74174 30.43083 17.82415 1.000 28.39051 191 ASP B CA 1
ATOM 9375 C C . ASP B 2 191 ? 0.66315 31.40974 17.40974 1.000 27.38746 191 ASP B C 1
ATOM 9376 O O . ASP B 2 191 ? 0.86254 32.19845 16.48872 1.000 30.54816 191 ASP B O 1
ATOM 9385 N N . HIS B 2 192 ? -0.49784 31.33561 18.06381 1.000 29.54848 192 HIS B N 1
ATOM 9386 C CA . HIS B 2 192 ? -1.63148 32.19784 17.71111 1.000 30.87945 192 HIS B CA 1
ATOM 9387 C C . HIS B 2 192 ? -2.23499 32.72528 19.01146 1.000 30.03507 192 HIS B C 1
ATOM 9388 O O . HIS B 2 192 ? -3.23018 32.20570 19.52347 1.000 28.53535 192 HIS B O 1
ATOM 9402 N N . ARG B 2 193 ? -1.64194 33.79096 19.53392 1.000 32.27894 193 ARG B N 1
ATOM 9403 C CA . ARG B 2 193 ? -1.94835 34.24309 20.88330 1.000 30.72481 193 ARG B CA 1
ATOM 9404 C C . ARG B 2 193 ? -2.98690 35.35249 20.86697 1.000 32.20032 193 ARG B C 1
ATOM 9405 O O . ARG B 2 193 ? -2.92826 36.26340 20.03711 1.000 33.31152 193 ARG B O 1
ATOM 9426 N N . VAL B 2 194 ? -3.93712 35.26426 21.79778 1.000 32.40592 194 VAL B N 1
ATOM 9427 C CA . VAL B 2 194 ? -5.02251 36.22779 21.92559 1.000 34.23577 194 VAL B CA 1
ATOM 9428 C C . VAL B 2 194 ? -4.67197 37.22760 23.01713 1.000 34.88343 194 VAL B C 1
ATOM 9429 O O . VAL B 2 194 ? -4.18938 36.85198 24.09322 1.000 35.58659 194 VAL B O 1
ATOM 9442 N N . GLU B 2 195 ? -4.91104 38.50617 22.73995 1.000 33.33095 195 GLU B N 1
ATOM 9443 C CA . GLU B 2 195 ? -4.80605 39.55168 23.75066 1.000 35.84877 195 GLU B CA 1
ATOM 9444 C C . GLU B 2 195 ? -5.85501 40.60425 23.42894 1.000 39.76972 195 GLU B C 1
ATOM 9445 O O . GLU B 2 195 ? -5.92171 41.08443 22.29241 1.000 41.27722 195 GLU B O 1
ATOM 9457 N N . ASN B 2 196 ? -6.66704 40.95553 24.42318 1.000 42.02790 196 ASN B N 1
ATOM 9458 C CA . ASN B 2 196 ? -7.78031 41.87897 24.21715 1.000 45.38162 196 ASN B CA 1
ATOM 9459 C C . ASN B 2 196 ? -8.64014 41.41932 23.04268 1.000 43.09650 196 ASN B C 1
ATOM 9460 O O . ASN B 2 196 ? -9.04344 42.20806 22.18583 1.000 42.03361 196 ASN B O 1
ATOM 9471 N N . GLN B 2 197 ? -8.91132 40.11455 23.00558 1.000 41.70429 197 GLN B N 1
ATOM 9472 C CA . GLN B 2 197 ? -9.75778 39.43174 22.03415 1.000 39.52565 197 GLN B CA 1
ATOM 9473 C C . GLN B 2 197 ? -9.15359 39.37766 20.63453 1.000 39.51075 197 GLN B C 1
ATOM 9474 O O . GLN B 2 197 ? -9.76348 38.77894 19.74238 1.000 38.27333 197 GLN B O 1
ATOM 9488 N N . ILE B 2 198 ? -7.97326 39.95327 20.41175 1.000 42.96836 198 ILE B N 1
ATOM 9489 C CA . ILE B 2 198 ? -7.33766 39.96814 19.09682 1.000 42.39611 198 ILE B CA 1
ATOM 9490 C C . ILE B 2 198 ? -6.28463 38.87043 19.04370 1.000 39.67349 198 ILE B C 1
ATOM 9491 O O . ILE B 2 198 ? -5.42398 38.77978 19.92818 1.000 39.11242 198 ILE B O 1
ATOM 9507 N N . SER B 2 199 ? -6.34297 38.04456 18.00148 1.000 36.06511 199 SER B N 1
ATOM 9508 C CA . SER B 2 199 ? -5.39260 36.96022 17.80583 1.000 35.59543 199 SER B CA 1
ATOM 9509 C C . SER B 2 199 ? -4.27421 37.41747 16.88070 1.000 34.98769 199 SER B C 1
ATOM 9510 O O . SER B 2 199 ? -4.53519 37.97884 15.81138 1.000 36.07419 199 SER B O 1
ATOM 9518 N N . THR B 2 200 ? -3.03509 37.17158 17.29174 1.000 34.97385 200 THR B N 1
ATOM 9519 C CA . THR B 2 200 ? -1.86342 37.47727 16.48602 1.000 34.33434 200 THR B CA 1
ATOM 9520 C C . THR B 2 200 ? -1.07720 36.19621 16.25531 1.000 34.16845 200 THR B C 1
ATOM 9521 O O . THR B 2 200 ? -0.81783 35.44041 17.20151 1.000 33.46538 200 THR B O 1
ATOM 9532 N N . ARG B 2 201 ? -0.71833 35.95685 14.99453 1.000 30.87072 201 ARG B N 1
ATOM 9533 C CA . ARG B 2 201 ? 0.05875 34.79287 14.59584 1.000 31.90814 201 ARG B CA 1
ATOM 9534 C C . ARG B 2 201 ? 1.54124 35.13972 14.62501 1.000 30.17719 201 ARG B C 1
ATOM 9535 O O . ARG B 2 201 ? 1.96930 36.11422 13.99961 1.000 32.57388 201 ARG B O 1
ATOM 9556 N N . ARG B 2 202 ? 2.32198 34.32935 15.33145 1.000 34.21805 202 ARG B N 1
ATOM 9557 C CA . ARG B 2 202 ? 3.74236 34.57170 15.52398 1.000 33.90018 202 ARG B CA 1
ATOM 9558 C C . ARG B 2 202 ? 4.53389 33.30010 15.25832 1.000 33.80730 202 ARG B C 1
ATOM 9559 O O . ARG B 2 202 ? 4.12184 32.19819 15.63538 1.000 34.67133 202 ARG B O 1
ATOM 9580 N N . LEU B 2 203 ? 5.67042 33.46772 14.59304 1.000 31.62444 203 LEU B N 1
ATOM 9581 C CA . LEU B 2 203 ? 6.63061 32.40813 14.33299 1.000 30.71150 203 LEU B CA 1
ATOM 9582 C C . LEU B 2 203 ? 7.86951 32.66832 15.17616 1.000 30.20080 203 LEU B C 1
ATOM 9583 O O . LEU B 2 203 ? 8.28349 33.81984 15.35149 1.000 31.05642 203 LEU B O 1
ATOM 9599 N N . ARG B 2 204 ? 8.45333 31.60129 15.70912 1.000 27.08367 204 ARG B N 1
ATOM 9600 C CA . ARG B 2 204 ? 9.69493 31.72334 16.45640 1.000 29.78330 204 ARG B CA 1
ATOM 9601 C C . ARG B 2 204 ? 10.60927 30.56123 16.11342 1.000 31.01885 204 ARG B C 1
ATOM 9602 O O . ARG B 2 204 ? 10.15958 29.41941 16.01393 1.000 29.12768 204 ARG B O 1
ATOM 9623 N N . ILE B 2 205 ? 11.89278 30.85506 15.93227 1.000 30.66271 205 ILE B N 1
ATOM 9624 C CA . ILE B 2 205 ? 12.90147 29.82295 15.72030 1.000 32.40203 205 ILE B CA 1
ATOM 9625 C C . ILE B 2 205 ? 13.45999 29.47254 17.09644 1.000 32.52601 205 ILE B C 1
ATOM 9626 O O . ILE B 2 205 ? 14.27689 30.20726 17.65469 1.000 32.73935 205 ILE B O 1
ATOM 9642 N N . VAL B 2 206 ? 13.00544 28.34858 17.65479 1.000 34.96584 206 VAL B N 1
ATOM 9643 C CA . VAL B 2 206 ? 13.45166 27.95258 18.98559 1.000 36.07537 206 VAL B CA 1
ATOM 9644 C C . VAL B 2 206 ? 14.85816 27.37360 18.92986 1.000 34.30587 206 VAL B C 1
ATOM 9645 O O . VAL B 2 206 ? 15.67823 27.61724 19.82200 1.000 34.97413 206 VAL B O 1
ATOM 9658 N N . LYS B 2 207 ? 15.16090 26.60303 17.88868 1.000 35.97664 207 LYS B N 1
ATOM 9659 C CA . LYS B 2 207 ? 16.47032 25.98848 17.74450 1.000 36.33309 207 LYS B CA 1
ATOM 9660 C C . LYS B 2 207 ? 16.78049 25.85218 16.26349 1.000 37.46896 207 LYS B C 1
ATOM 9661 O O . LYS B 2 207 ? 15.89034 25.56531 15.45878 1.000 36.85912 207 LYS B O 1
ATOM 9680 N N . TYR B 2 208 ? 18.04925 26.05862 15.91335 1.000 34.19997 208 TYR B N 1
ATOM 9681 C CA . TYR B 2 208 ? 18.50549 25.87171 14.53324 1.000 33.08264 208 TYR B CA 1
ATOM 9682 C C . TYR B 2 208 ? 20.02283 25.66924 14.60701 1.000 33.04246 208 TYR B C 1
ATOM 9683 O O . TYR B 2 208 ? 20.78723 26.63373 14.59229 1.000 33.98113 208 TYR B O 1
ATOM 9701 N N . ARG B 2 209 ? 20.43393 24.40909 14.68595 1.000 32.26215 209 ARG B N 1
ATOM 9702 C CA . ARG B 2 209 ? 21.84944 24.09020 14.80968 1.000 34.58776 209 ARG B CA 1
ATOM 9703 C C . ARG B 2 209 ? 22.56427 24.30873 13.48378 1.000 36.55256 209 ARG B C 1
ATOM 9704 O O . ARG B 2 209 ? 22.06988 23.91198 12.42401 1.000 35.64267 209 ARG B O 1
ATOM 9725 N N . GLY B 2 210 ? 23.72630 24.95784 13.54809 1.000 36.40142 210 GLY B N 1
ATOM 9726 C CA . GLY B 2 210 ? 24.58826 25.11719 12.39887 1.000 35.93669 210 GLY B CA 1
ATOM 9727 C C . GLY B 2 210 ? 24.54715 26.46943 11.72454 1.000 36.50825 210 GLY B C 1
ATOM 9728 O O . GLY B 2 210 ? 25.25113 26.66039 10.72336 1.000 38.76882 210 GLY B O 1
ATOM 9732 N N . THR B 2 211 ? 23.75779 27.41259 12.23329 1.000 36.08026 211 THR B N 1
ATOM 9733 C CA . THR B 2 211 ? 23.63929 28.70470 11.57805 1.000 36.79166 211 THR B CA 1
ATOM 9734 C C . THR B 2 211 ? 23.14727 29.74713 12.56838 1.000 36.94826 211 THR B C 1
ATOM 9735 O O . THR B 2 211 ? 22.52592 29.42428 13.58300 1.000 38.14700 211 THR B O 1
ATOM 9746 N N . ALA B 2 212 ? 23.43092 31.00653 12.25195 1.000 39.83195 212 ALA B N 1
ATOM 9747 C CA . ALA B 2 212 ? 22.75963 32.11634 12.90766 1.000 40.02260 212 ALA B CA 1
ATOM 9748 C C . ALA B 2 212 ? 21.36455 32.28526 12.31200 1.000 39.12481 212 ALA B C 1
ATOM 9749 O O . ALA B 2 212 ? 21.06865 31.80371 11.21427 1.000 37.70569 212 ALA B O 1
ATOM 9756 N N . HIS B 2 213 ? 20.50017 32.97472 13.04981 1.000 40.28073 213 HIS B N 1
ATOM 9757 C CA . HIS B 2 213 ? 19.11327 33.12724 12.62716 1.000 40.49332 213 HIS B CA 1
ATOM 9758 C C . HIS B 2 213 ? 18.40133 34.08892 13.56427 1.000 39.74103 213 HIS B C 1
ATOM 9759 O O . HIS B 2 213 ? 18.94848 34.51379 14.58440 1.000 38.18172 213 HIS B O 1
ATOM 9773 N N . GLY B 2 214 ? 17.16239 34.41867 13.20391 1.000 40.59645 214 GLY B N 1
ATOM 9774 C CA . GLY B 2 214 ? 16.35022 35.31894 13.99356 1.000 41.54987 214 GLY B CA 1
ATOM 9775 C C . GLY B 2 214 ? 15.76539 34.66341 15.22502 1.000 41.91101 214 GLY B C 1
ATOM 9776 O O . GLY B 2 214 ? 14.87566 33.81346 15.12714 1.000 42.38674 214 GLY B O 1
ATOM 9780 N N . THR B 2 215 ? 16.25996 35.05961 16.39661 1.000 40.52302 215 THR B N 1
ATOM 9781 C CA . THR B 2 215 ? 15.81529 34.47733 17.65349 1.000 39.38963 215 THR B CA 1
ATOM 9782 C C . THR B 2 215 ? 14.53530 35.10747 18.18465 1.000 38.93482 215 THR B C 1
ATOM 9783 O O . THR B 2 215 ? 13.91960 34.54230 19.09498 1.000 38.39831 215 THR B O 1
ATOM 9794 N N . ASN B 2 216 ? 14.12113 36.24922 17.64373 1.000 39.48746 216 ASN B N 1
ATOM 9795 C CA . ASN B 2 216 ? 12.96183 36.95557 18.15802 1.000 38.98181 216 ASN B CA 1
ATOM 9796 C C . ASN B 2 216 ? 11.66913 36.33738 17.62768 1.000 37.09479 216 ASN B C 1
ATOM 9797 O O . ASN B 2 216 ? 11.66973 35.49238 16.72827 1.000 36.51835 216 ASN B O 1
ATOM 9808 N N . GLU B 2 217 ? 10.55324 36.76659 18.21429 1.000 37.91777 217 GLU B N 1
ATOM 9809 C CA . GLU B 2 217 ? 9.23393 36.41080 17.71176 1.000 36.80211 217 GLU B CA 1
ATOM 9810 C C . GLU B 2 217 ? 8.88088 37.31276 16.53623 1.000 38.48003 217 GLU B C 1
ATOM 9811 O O . GLU B 2 217 ? 9.08567 38.52875 16.58746 1.000 39.20563 217 GLU B O 1
ATOM 9823 N N . TYR B 2 218 ? 8.34156 36.71875 15.47467 1.000 33.47264 218 TYR B N 1
ATOM 9824 C CA . TYR B 2 218 ? 8.08442 37.44152 14.23238 1.000 35.13951 218 TYR B CA 1
ATOM 9825 C C . TYR B 2 218 ? 6.65114 37.19575 13.79244 1.000 32.27354 218 TYR B C 1
ATOM 9826 O O . TYR B 2 218 ? 6.27433 36.03813 13.53449 1.000 29.55192 218 TYR B O 1
ATOM 9844 N N . PRO B 2 219 ? 5.81553 38.22712 13.70936 1.000 31.87277 219 PRO B N 1
ATOM 9845 C CA . PRO B 2 219 ? 4.42621 38.00434 13.29410 1.000 32.58552 219 PRO B CA 1
ATOM 9846 C C . PRO B 2 219 ? 4.33215 37.60140 11.83193 1.000 30.99098 219 PRO B C 1
ATOM 9847 O O . PRO B 2 219 ? 5.14017 38.00985 10.99342 1.000 34.18703 219 PRO B O 1
ATOM 9858 N N . PHE B 2 220 ? 3.31897 36.78929 11.53302 1.000 35.81305 220 PHE B N 1
ATOM 9859 C CA . PHE B 2 220 ? 3.08991 36.31379 10.17658 1.000 38.01408 220 PHE B CA 1
ATOM 9860 C C . PHE B 2 220 ? 1.59663 36.22483 9.89719 1.000 38.35883 220 PHE B C 1
ATOM 9861 O O . PHE B 2 220 ? 0.76915 36.15851 10.80951 1.000 36.37556 220 PHE B O 1
ATOM 9878 N N . LEU B 2 221 ? 1.26940 36.22374 8.60692 1.000 40.89933 221 LEU B N 1
ATOM 9879 C CA . LEU B 2 221 ? -0.09863 36.21799 8.12568 1.000 44.76010 221 LEU B CA 1
ATOM 9880 C C . LEU B 2 221 ? -0.37837 34.94598 7.34286 1.000 44.51929 221 LEU B C 1
ATOM 9881 O O . LEU B 2 221 ? 0.52784 34.34255 6.76068 1.000 43.50562 221 LEU B O 1
ATOM 9897 N N . ILE B 2 222 ? -1.65034 34.55933 7.31850 1.000 47.18001 222 ILE B N 1
ATOM 9898 C CA . ILE B 2 222 ? -2.12421 33.49297 6.44318 1.000 50.56492 222 ILE B CA 1
ATOM 9899 C C . ILE B 2 222 ? -3.27525 34.06366 5.62530 1.000 55.38584 222 ILE B C 1
ATOM 9900 O O . ILE B 2 222 ? -4.44974 33.81465 5.91980 1.000 53.99269 222 ILE B O 1
ATOM 9916 N N . ASP B 2 223 ? -2.94008 34.83648 4.59432 1.000 62.86579 223 ASP B N 1
ATOM 9917 C CA . ASP B 2 223 ? -3.93039 35.60150 3.85605 1.000 63.76457 223 ASP B CA 1
ATOM 9918 C C . ASP B 2 223 ? -4.16006 34.98115 2.47591 1.000 63.71644 223 ASP B C 1
ATOM 9919 O O . ASP B 2 223 ? -3.86420 33.80013 2.25763 1.000 62.82906 223 ASP B O 1
ATOM 9928 N N . THR B 2 224 ? -4.70842 35.77381 1.54997 1.000 67.84525 224 THR B N 1
ATOM 9929 C CA . THR B 2 224 ? -4.82484 35.32116 0.16971 1.000 71.43310 224 THR B CA 1
ATOM 9930 C C . THR B 2 224 ? -3.45807 35.06171 -0.45005 1.000 72.61405 224 THR B C 1
ATOM 9931 O O . THR B 2 224 ? -3.36325 34.32510 -1.43761 1.000 71.58830 224 THR B O 1
ATOM 9942 N N . ASP B 2 225 ? -2.40277 35.65809 0.10302 1.000 81.39832 225 ASP B N 1
ATOM 9943 C CA . ASP B 2 225 ? -1.03560 35.39800 -0.32067 1.000 80.81780 225 ASP B CA 1
ATOM 9944 C C . ASP B 2 225 ? -0.41862 34.20839 0.40350 1.000 78.33370 225 ASP B C 1
ATOM 9945 O O . ASP B 2 225 ? 0.75936 33.90823 0.18396 1.000 79.28819 225 ASP B O 1
ATOM 9954 N N . GLY B 2 226 ? -1.18041 33.53015 1.25692 1.000 72.17411 226 GLY B N 1
ATOM 9955 C CA . GLY B 2 226 ? -0.68908 32.36597 1.96058 1.000 65.17636 226 GLY B CA 1
ATOM 9956 C C . GLY B 2 226 ? 0.05640 32.70683 3.23088 1.000 56.02400 226 GLY B C 1
ATOM 9957 O O . GLY B 2 226 ? -0.28714 33.68023 3.91287 1.000 56.85176 226 GLY B O 1
ATOM 9961 N N . PHE B 2 227 ? 1.06026 31.89052 3.55310 1.000 47.56758 227 PHE B N 1
ATOM 9962 C CA . PHE B 2 227 ? 1.92466 32.06027 4.72068 1.000 42.81197 227 PHE B CA 1
ATOM 9963 C C . PHE B 2 227 ? 2.96968 33.12015 4.39761 1.000 41.08993 227 PHE B C 1
ATOM 9964 O O . PHE B 2 227 ? 3.82299 32.91516 3.52797 1.000 38.80555 227 PHE B O 1
ATOM 9981 N N . SER B 2 228 ? 2.91522 34.24890 5.10317 1.000 40.22011 228 SER B N 1
ATOM 9982 C CA . SER B 2 228 ? 3.70267 35.42407 4.74292 1.000 40.92943 228 SER B CA 1
ATOM 9983 C C . SER B 2 228 ? 4.28612 36.05808 5.99304 1.000 41.76065 228 SER B C 1
ATOM 9984 O O . SER B 2 228 ? 3.54679 36.41314 6.91198 1.000 40.41086 228 SER B O 1
ATOM 9992 N N . VAL B 2 229 ? 5.60713 36.21280 6.02216 1.000 44.60121 229 VAL B N 1
ATOM 9993 C CA . VAL B 2 229 ? 6.30195 36.88914 7.11154 1.000 48.14897 229 VAL B CA 1
ATOM 9994 C C . VAL B 2 229 ? 6.84885 38.20777 6.58368 1.000 56.27192 229 VAL B C 1
ATOM 9995 O O . VAL B 2 229 ? 7.45636 38.24824 5.50745 1.000 59.33289 229 VAL B O 1
ATOM 10008 N N . LEU B 2 230 ? 6.63125 39.28006 7.33373 1.000 59.96720 230 LEU B N 1
ATOM 10009 C CA . LEU B 2 230 ? 7.19858 40.57213 6.96771 1.000 69.48026 230 LEU B CA 1
ATOM 10010 C C . LEU B 2 230 ? 8.71611 40.45302 6.87749 1.000 73.36374 230 LEU B C 1
ATOM 10011 O O . LEU B 2 230 ? 9.35116 39.99227 7.83469 1.000 71.30281 230 LEU B O 1
ATOM 10027 N N . PRO B 2 231 ? 9.33598 40.86464 5.77017 1.000 91.92461 231 PRO B N 1
ATOM 10028 C CA . PRO B 2 231 ? 10.78853 40.70819 5.65607 1.000 95.31780 231 PRO B CA 1
ATOM 10029 C C . PRO B 2 231 ? 11.51046 41.80466 6.41913 1.000 95.49860 231 PRO B C 1
ATOM 10030 O O . PRO B 2 231 ? 11.14864 42.98199 6.35146 1.000 96.55535 231 PRO B O 1
ATOM 10041 N N . VAL B 2 232 ? 12.54204 41.40549 7.15910 1.000 83.37996 232 VAL B N 1
ATOM 10042 C CA . VAL B 2 232 ? 13.31893 42.35282 7.94932 1.000 84.95173 232 VAL B CA 1
ATOM 10043 C C . VAL B 2 232 ? 14.36040 43.01382 7.05425 1.000 85.15914 232 VAL B C 1
ATOM 10044 O O . VAL B 2 232 ? 15.25664 43.71381 7.53813 1.000 85.74427 232 VAL B O 1
ATOM 10057 N N . SER B 2 233 ? 14.24588 42.79862 5.74019 1.000 81.42327 233 SER B N 1
ATOM 10058 C CA . SER B 2 233 ? 15.10779 43.50178 4.79519 1.000 79.60820 233 SER B CA 1
ATOM 10059 C C . SER B 2 233 ? 14.95178 45.01308 4.90806 1.000 81.98952 233 SER B C 1
ATOM 10060 O O . SER B 2 233 ? 15.86100 45.75210 4.51798 1.000 85.97496 233 SER B O 1
ATOM 10068 N N . ALA B 2 234 ? 13.81715 45.48646 5.42209 1.000 100.77644 234 ALA B N 1
ATOM 10069 C CA . ALA B 2 234 ? 13.65095 46.89583 5.75271 1.000 100.79418 234 ALA B CA 1
ATOM 10070 C C . ALA B 2 234 ? 14.20646 47.15602 7.14814 1.000 105.61113 234 ALA B C 1
ATOM 10071 O O . ALA B 2 234 ? 13.50638 47.69331 8.01346 1.000 102.48532 234 ALA B O 1
ATOM 10078 N N . LEU B 2 235 ? 15.45659 46.75910 7.37736 1.000 103.64853 235 LEU B N 1
ATOM 10079 C CA . LEU B 2 235 ? 16.09672 46.98568 8.66451 1.000 102.24060 235 LEU B CA 1
ATOM 10080 C C . LEU B 2 235 ? 16.15551 48.47920 8.96886 1.000 101.89518 235 LEU B C 1
ATOM 10081 O O . LEU B 2 235 ? 16.05376 49.32937 8.08161 1.000 101.99473 235 LEU B O 1
ATOM 10085 N N . GLY B 2 236 ? 16.33208 48.79320 10.24765 1.000 92.06589 236 GLY B N 1
ATOM 10086 C CA . GLY B 2 236 ? 16.27628 50.17143 10.67984 1.000 92.91891 236 GLY B CA 1
ATOM 10087 C C . GLY B 2 236 ? 17.55835 50.93328 10.40613 1.000 93.09666 236 GLY B C 1
ATOM 10088 O O . GLY B 2 236 ? 18.65874 50.38529 10.41957 1.000 93.29147 236 GLY B O 1
ATOM 10092 N N . LEU B 2 237 ? 17.39404 52.23275 10.15185 1.000 79.02293 237 LEU B N 1
ATOM 10093 C CA . LEU B 2 237 ? 18.49496 53.18803 10.05216 1.000 76.93207 237 LEU B CA 1
ATOM 10094 C C . LEU B 2 237 ? 19.36033 52.95821 8.81551 1.000 73.69906 237 LEU B C 1
ATOM 10095 O O . LEU B 2 237 ? 20.55101 53.27872 8.81041 1.000 76.71995 237 LEU B O 1
ATOM 10111 N N . LEU B 2 238 ? 18.77197 52.41337 7.75425 1.000 71.12760 238 LEU B N 1
ATOM 10112 C CA . LEU B 2 238 ? 19.37379 52.42370 6.42195 1.000 70.14209 238 LEU B CA 1
ATOM 10113 C C . LEU B 2 238 ? 18.70042 53.47245 5.54358 1.000 66.46752 238 LEU B C 1
ATOM 10114 O O . LEU B 2 238 ? 18.47399 53.26344 4.34821 1.000 65.44646 238 LEU B O 1
ATOM 10130 N N . HIS B 2 239 ? 18.38232 54.62178 6.13818 1.000 68.65926 239 HIS B N 1
ATOM 10131 C CA . HIS B 2 239 ? 17.54111 55.61303 5.48554 1.000 64.83401 239 HIS B CA 1
ATOM 10132 C C . HIS B 2 239 ? 18.15770 56.10363 4.18322 1.000 60.92134 239 HIS B C 1
ATOM 10133 O O . HIS B 2 239 ? 19.37899 56.23368 4.06072 1.000 60.68048 239 HIS B O 1
ATOM 10147 N N . GLN B 2 240 ? 17.29542 56.37752 3.20535 1.000 52.55404 240 GLN B N 1
ATOM 10148 C CA . GLN B 2 240 ? 17.70327 57.07467 1.99266 1.000 52.44195 240 GLN B CA 1
ATOM 10149 C C . GLN B 2 240 ? 17.70275 58.57394 2.26917 1.000 52.64317 240 GLN B C 1
ATOM 10150 O O . GLN B 2 240 ? 16.66176 59.14716 2.61205 1.000 52.81595 240 GLN B O 1
ATOM 10164 N N . VAL B 2 241 ? 18.86174 59.20470 2.12468 1.000 55.11094 241 VAL B N 1
ATOM 10165 C CA . VAL B 2 241 ? 19.02854 60.62455 2.40477 1.000 56.79068 241 VAL B CA 1
ATOM 10166 C C . VAL B 2 241 ? 19.00223 61.37199 1.07984 1.000 55.14035 241 VAL B C 1
ATOM 10167 O O . VAL B 2 241 ? 19.79435 61.07871 0.17575 1.000 53.63703 241 VAL B O 1
ATOM 10180 N N . HIS B 2 242 ? 18.08492 62.32913 0.96182 1.000 52.94104 242 HIS B N 1
ATOM 10181 C CA . HIS B 2 242 ? 17.93842 63.14642 -0.23127 1.000 53.77001 242 HIS B CA 1
ATOM 10182 C C . HIS B 2 242 ? 18.15508 64.61199 0.12450 1.000 53.11050 242 HIS B C 1
ATOM 10183 O O . HIS B 2 242 ? 17.79916 65.06198 1.21876 1.000 52.83845 242 HIS B O 1
ATOM 10197 N N . GLU B 2 243 ? 18.75071 65.35420 -0.80709 1.000 51.03292 243 GLU B N 1
ATOM 10198 C CA . GLU B 2 243 ? 18.88181 66.79563 -0.64567 1.000 49.87286 243 GLU B CA 1
ATOM 10199 C C . GLU B 2 243 ? 17.67177 67.53794 -1.19552 1.000 48.49972 243 GLU B C 1
ATOM 10200 O O . GLU B 2 243 ? 17.30104 68.59017 -0.66011 1.000 45.99250 243 GLU B O 1
ATOM 10212 N N . GLU B 2 244 ? 17.05177 67.00938 -2.25274 1.000 48.96723 244 GLU B N 1
ATOM 10213 C CA . GLU B 2 244 ? 15.87904 67.64607 -2.82992 1.000 45.84948 244 GLU B CA 1
ATOM 10214 C C . GLU B 2 244 ? 14.78260 67.78024 -1.78224 1.000 47.06135 244 GLU B C 1
ATOM 10215 O O . GLU B 2 244 ? 14.64276 66.94614 -0.88273 1.000 47.15189 244 GLU B O 1
ATOM 10227 N N . ARG B 2 245 ? 14.00294 68.84677 -1.90572 1.000 49.44403 245 ARG B N 1
ATOM 10228 C CA . ARG B 2 245 ? 12.91515 69.12556 -0.98533 1.000 47.42683 245 ARG B CA 1
ATOM 10229 C C . ARG B 2 245 ? 11.60064 68.59442 -1.54141 1.000 47.33796 245 ARG B C 1
ATOM 10230 O O . ARG B 2 245 ? 11.43462 68.40169 -2.74824 1.000 48.91126 245 ARG B O 1
ATOM 10251 N N . ILE B 2 246 ? 10.66394 68.35940 -0.63011 1.000 46.92961 246 ILE B N 1
ATOM 10252 C CA . ILE B 2 246 ? 9.32163 67.89539 -0.95158 1.000 43.09374 246 ILE B CA 1
ATOM 10253 C C . ILE B 2 246 ? 8.36793 69.05674 -0.71513 1.000 43.00309 246 ILE B C 1
ATOM 10254 O O . ILE B 2 246 ? 8.43720 69.72105 0.32568 1.000 42.78511 246 ILE B O 1
ATOM 10270 N N . ALA B 2 247 ? 7.49760 69.31656 -1.68792 1.000 43.81362 247 ALA B N 1
ATOM 10271 C CA . ALA B 2 247 ? 6.53828 70.40600 -1.57175 1.000 41.89836 247 ALA B CA 1
ATOM 10272 C C . ALA B 2 247 ? 5.33326 69.95056 -0.75873 1.000 40.57182 247 ALA B C 1
ATOM 10273 O O . ALA B 2 247 ? 4.75423 68.89136 -1.02397 1.000 39.65340 247 ALA B O 1
ATOM 10280 N N . SER B 2 248 ? 4.95848 70.75908 0.23275 1.000 39.88621 248 SER B N 1
ATOM 10281 C CA . SER B 2 248 ? 3.87046 70.40721 1.13277 1.000 39.22376 248 SER B CA 1
ATOM 10282 C C . SER B 2 248 ? 2.49879 70.72000 0.55552 1.000 37.78100 248 SER B C 1
ATOM 10283 O O . SER B 2 248 ? 1.49697 70.19311 1.05217 1.000 37.67342 248 SER B O 1
ATOM 10291 N N . GLY B 2 249 ? 2.42958 71.54557 -0.48362 1.000 39.11188 249 GLY B N 1
ATOM 10292 C CA . GLY B 2 249 ? 1.18166 72.13508 -0.89632 1.000 40.59656 249 GLY B CA 1
ATOM 10293 C C . GLY B 2 249 ? 0.83857 73.41151 -0.16461 1.000 40.56469 249 GLY B C 1
ATOM 10294 O O . GLY B 2 249 ? -0.12099 74.09176 -0.54955 1.000 42.14706 249 GLY B O 1
ATOM 10298 N N . VAL B 2 250 ? 1.58281 73.74653 0.88540 1.000 39.08342 250 VAL B N 1
ATOM 10299 C CA . VAL B 2 250 ? 1.46356 75.03000 1.57421 1.000 39.18153 250 VAL B CA 1
ATOM 10300 C C . VAL B 2 250 ? 2.76389 75.78853 1.32482 1.000 40.12508 250 VAL B C 1
ATOM 10301 O O . VAL B 2 250 ? 3.75769 75.59365 2.05032 1.000 41.60959 250 VAL B O 1
ATOM 10314 N N . PRO B 2 251 ? 2.80387 76.65469 0.30848 1.000 42.18022 251 PRO B N 1
ATOM 10315 C CA . PRO B 2 251 ? 4.08057 77.29009 -0.05231 1.000 44.00748 251 PRO B CA 1
ATOM 10316 C C . PRO B 2 251 ? 4.66691 78.13563 1.06033 1.000 46.07540 251 PRO B C 1
ATOM 10317 O O . PRO B 2 251 ? 5.89187 78.19527 1.18347 1.000 46.86143 251 PRO B O 1
ATOM 10328 N N . ASP B 2 252 ? 3.84140 78.78336 1.88547 1.000 45.06777 252 ASP B N 1
ATOM 10329 C CA . ASP B 2 252 ? 4.38540 79.56027 2.99673 1.000 45.66153 252 ASP B CA 1
ATOM 10330 C C . ASP B 2 252 ? 5.08647 78.65838 4.00703 1.000 46.50951 252 ASP B C 1
ATOM 10331 O O . ASP B 2 252 ? 6.16824 78.99455 4.51212 1.000 47.50971 252 ASP B O 1
ATOM 10340 N N . LEU B 2 253 ? 4.48205 77.51087 4.31945 1.000 46.26605 253 LEU B N 1
ATOM 10341 C CA . LEU B 2 253 ? 5.15673 76.53089 5.16192 1.000 45.85725 253 LEU B CA 1
ATOM 10342 C C . LEU B 2 253 ? 6.49773 76.14043 4.55657 1.000 48.25149 253 LEU B C 1
ATOM 10343 O O . LEU B 2 253 ? 7.54019 76.22856 5.21508 1.000 47.68789 253 LEU B O 1
ATOM 10359 N N . ASP B 2 254 ? 6.49155 75.70818 3.29321 1.000 48.54841 254 ASP B N 1
ATOM 10360 C CA . ASP B 2 254 ? 7.74570 75.27998 2.67815 1.000 48.04869 254 ASP B CA 1
ATOM 10361 C C . ASP B 2 254 ? 8.75985 76.41778 2.62072 1.000 49.48379 254 ASP B C 1
ATOM 10362 O O . ASP B 2 254 ? 9.97088 76.17163 2.62347 1.000 50.29290 254 ASP B O 1
ATOM 10371 N N . ALA B 2 255 ? 8.28750 77.66437 2.57602 1.000 52.85014 255 ALA B N 1
ATOM 10372 C CA . ALA B 2 255 ? 9.18035 78.81089 2.48919 1.000 52.27802 255 ALA B CA 1
ATOM 10373 C C . ALA B 2 255 ? 9.81101 79.13909 3.83164 1.000 53.56322 255 ALA B C 1
ATOM 10374 O O . ALA B 2 255 ? 10.93163 79.65942 3.87559 1.000 55.75778 255 ALA B O 1
ATOM 10381 N N . MET B 2 256 ? 9.10226 78.85929 4.92705 1.000 47.67835 256 MET B N 1
ATOM 10382 C CA . MET B 2 256 ? 9.69402 79.03934 6.24734 1.000 49.20158 256 MET B CA 1
ATOM 10383 C C . MET B 2 256 ? 11.02936 78.31298 6.37306 1.000 50.18688 256 MET B C 1
ATOM 10384 O O . MET B 2 256 ? 11.90188 78.73855 7.14092 1.000 50.89913 256 MET B O 1
ATOM 10398 N N . MET B 2 257 ? 11.20334 77.21552 5.64010 1.000 49.62441 257 MET B N 1
ATOM 10399 C CA . MET B 2 257 ? 12.41930 76.41727 5.69428 1.000 47.06572 257 MET B CA 1
ATOM 10400 C C . MET B 2 257 ? 13.35837 76.82431 4.56871 1.000 47.69103 257 MET B C 1
ATOM 10401 O O . MET B 2 257 ? 12.96884 76.82314 3.39569 1.000 49.27525 257 MET B O 1
ATOM 10415 N N . ALA B 2 258 ? 14.59009 77.17371 4.93061 1.000 50.51377 258 ALA B N 1
ATOM 10416 C CA . ALA B 2 258 ? 15.61576 77.41252 3.92705 1.000 48.99135 258 ALA B CA 1
ATOM 10417 C C . ALA B 2 258 ? 15.76740 76.17510 3.05309 1.000 48.66840 258 ALA B C 1
ATOM 10418 O O . ALA B 2 258 ? 15.65614 75.04045 3.52664 1.000 48.72971 258 ALA B O 1
ATOM 10425 N N . GLY B 2 259 ? 16.01855 76.39616 1.77038 1.000 45.96318 259 GLY B N 1
ATOM 10426 C CA . GLY B 2 259 ? 16.11826 75.30499 0.83517 1.000 45.48980 259 GLY B CA 1
ATOM 10427 C C . GLY B 2 259 ? 14.80543 74.85100 0.24324 1.000 44.53010 259 GLY B C 1
ATOM 10428 O O . GLY B 2 259 ? 14.80679 73.93340 -0.58081 1.000 43.36573 259 GLY B O 1
ATOM 10432 N N . GLY B 2 260 ? 13.68937 75.44732 0.64091 1.000 45.30210 260 GLY B N 1
ATOM 10433 C CA . GLY B 2 260 ? 12.42148 75.19680 -0.00500 1.000 47.56463 260 GLY B CA 1
ATOM 10434 C C . GLY B 2 260 ? 11.51894 74.17748 0.64764 1.000 49.43171 260 GLY B C 1
ATOM 10435 O O . GLY B 2 260 ? 10.58112 73.70597 -0.00751 1.000 49.28818 260 GLY B O 1
ATOM 10439 N N . GLY B 2 261 ? 11.76482 73.82091 1.90334 1.000 50.71900 261 GLY B N 1
ATOM 10440 C CA . GLY B 2 261 ? 10.88140 72.91035 2.59764 1.000 48.44810 261 GLY B CA 1
ATOM 10441 C C . GLY B 2 261 ? 11.57060 71.67852 3.13958 1.000 45.28419 261 GLY B C 1
ATOM 10442 O O . GLY B 2 261 ? 12.79907 71.63913 3.25181 1.000 45.15638 261 GLY B O 1
ATOM 10446 N N . PHE B 2 262 ? 10.78426 70.66354 3.47985 1.000 44.90417 262 PHE B N 1
ATOM 10447 C CA . PHE B 2 262 ? 11.32967 69.46489 4.09028 1.000 45.45774 262 PHE B CA 1
ATOM 10448 C C . PHE B 2 262 ? 12.08541 68.63671 3.05643 1.000 46.12214 262 PHE B C 1
ATOM 10449 O O . PHE B 2 262 ? 11.72350 68.57735 1.88132 1.000 45.12277 262 PHE B O 1
ATOM 10466 N N . PHE B 2 263 ? 13.15986 67.99347 3.51339 1.000 46.20501 263 PHE B N 1
ATOM 10467 C CA . PHE B 2 263 ? 13.88848 67.06510 2.65775 1.000 46.56504 263 PHE B CA 1
ATOM 10468 C C . PHE B 2 263 ? 12.96471 65.94357 2.19562 1.000 46.18400 263 PHE B C 1
ATOM 10469 O O . PHE B 2 263 ? 12.13160 65.44812 2.95966 1.000 46.89422 263 PHE B O 1
ATOM 10486 N N . ARG B 2 264 ? 13.10982 65.54491 0.93430 1.000 47.26783 264 ARG B N 1
ATOM 10487 C CA . ARG B 2 264 ? 12.35874 64.40151 0.43269 1.000 46.57729 264 ARG B CA 1
ATOM 10488 C C . ARG B 2 264 ? 12.78938 63.14082 1.17368 1.000 45.37366 264 ARG B C 1
ATOM 10489 O O . ARG B 2 264 ? 13.96263 62.97243 1.52112 1.000 46.20133 264 ARG B O 1
ATOM 10493 N N . GLY B 2 265 ? 11.82972 62.25369 1.41964 1.000 43.65548 265 GLY B N 1
ATOM 10494 C CA . GLY B 2 265 ? 12.09367 61.05930 2.19056 1.000 43.22908 265 GLY B CA 1
ATOM 10495 C C . GLY B 2 265 ? 12.15460 61.27424 3.68248 1.000 43.59837 265 GLY B C 1
ATOM 10496 O O . GLY B 2 265 ? 12.59299 60.37347 4.40799 1.000 44.69817 265 GLY B O 1
ATOM 10500 N N . SER B 2 266 ? 11.73252 62.43862 4.16234 1.000 44.05674 266 SER B N 1
ATOM 10501 C CA . SER B 2 266 ? 11.75240 62.73016 5.58246 1.000 43.15790 266 SER B CA 1
ATOM 10502 C C . SER B 2 266 ? 10.50508 62.17537 6.26210 1.000 43.16972 266 SER B C 1
ATOM 10503 O O . SER B 2 266 ? 9.48131 61.90568 5.62681 1.000 42.08747 266 SER B O 1
ATOM 10511 N N . SER B 2 267 ? 10.60591 62.00529 7.57561 1.000 42.81056 267 SER B N 1
ATOM 10512 C CA . SER B 2 267 ? 9.46352 61.68545 8.42049 1.000 43.42618 267 SER B CA 1
ATOM 10513 C C . SER B 2 267 ? 9.02626 62.97191 9.11241 1.000 42.88280 267 SER B C 1
ATOM 10514 O O . SER B 2 267 ? 9.83288 63.62638 9.78613 1.000 45.14882 267 SER B O 1
ATOM 10522 N N . ILE B 2 268 ? 7.76044 63.33816 8.93926 1.000 40.09775 268 ILE B N 1
ATOM 10523 C CA . ILE B 2 268 ? 7.25402 64.62777 9.38519 1.000 40.06037 268 ILE B CA 1
ATOM 10524 C C . ILE B 2 268 ? 6.03365 64.38541 10.25690 1.000 40.32222 268 ILE B C 1
ATOM 10525 O O . ILE B 2 268 ? 5.04308 63.79928 9.80192 1.000 39.52527 268 ILE B O 1
ATOM 10541 N N . LEU B 2 269 ? 6.10961 64.83370 11.50366 1.000 40.88790 269 LEU B N 1
ATOM 10542 C CA . LEU B 2 269 ? 4.99664 64.77239 12.43530 1.000 40.14308 269 LEU B CA 1
ATOM 10543 C C . LEU B 2 269 ? 4.18435 66.05560 12.34660 1.000 38.71147 269 LEU B C 1
ATOM 10544 O O . LEU B 2 269 ? 4.73657 67.14234 12.15901 1.000 38.87983 269 LEU B O 1
ATOM 10560 N N . VAL B 2 270 ? 2.86730 65.91774 12.46549 1.000 39.76963 270 VAL B N 1
ATOM 10561 C CA . VAL B 2 270 ? 1.93988 67.04369 12.50272 1.000 40.30271 270 VAL B CA 1
ATOM 10562 C C . VAL B 2 270 ? 1.10189 66.84935 13.76113 1.000 41.70477 270 VAL B C 1
ATOM 10563 O O . VAL B 2 270 ? 0.11912 66.10016 13.75202 1.000 40.33850 270 VAL B O 1
ATOM 10576 N N . SER B 2 271 ? 1.49560 67.50557 14.84625 1.000 43.03995 271 SER B N 1
ATOM 10577 C CA . SER B 2 271 ? 0.80144 67.38845 16.11837 1.000 42.03260 271 SER B CA 1
ATOM 10578 C C . SER B 2 271 ? -0.25537 68.47411 16.24597 1.000 42.52059 271 SER B C 1
ATOM 10579 O O . SER B 2 271 ? -0.15468 69.53834 15.63325 1.000 43.58866 271 SER B O 1
ATOM 10587 N N . GLY B 2 272 ? -1.27703 68.19387 17.04120 1.000 40.39532 272 GLY B N 1
ATOM 10588 C CA . GLY B 2 272 ? -2.23634 69.23251 17.35950 1.000 39.59575 272 GLY B CA 1
ATOM 10589 C C . GLY B 2 272 ? -3.49107 68.66602 17.97241 1.000 38.61639 272 GLY B C 1
ATOM 10590 O O . GLY B 2 272 ? -3.67832 67.45151 18.06948 1.000 39.19243 272 GLY B O 1
ATOM 10594 N N . VAL B 2 273 ? -4.35969 69.58699 18.39026 1.000 37.81435 273 VAL B N 1
ATOM 10595 C CA . VAL B 2 273 ? -5.65703 69.24116 18.95597 1.000 38.55811 273 VAL B CA 1
ATOM 10596 C C . VAL B 2 273 ? -6.63659 68.98955 17.81763 1.000 40.88565 273 VAL B C 1
ATOM 10597 O O . VAL B 2 273 ? -6.35643 69.32160 16.66132 1.000 40.55972 273 VAL B O 1
ATOM 10610 N N . ALA B 2 274 ? -7.78968 68.40373 18.13306 1.000 41.96710 274 ALA B N 1
ATOM 10611 C CA . ALA B 2 274 ? -8.78872 68.13365 17.10747 1.000 41.02600 274 ALA B CA 1
ATOM 10612 C C . ALA B 2 274 ? -9.23257 69.43549 16.45029 1.000 41.40956 274 ALA B C 1
ATOM 10613 O O . ALA B 2 274 ? -9.37310 70.46954 17.11006 1.000 41.48413 274 ALA B O 1
ATOM 10620 N N . GLY B 2 275 ? -9.45057 69.37938 15.13869 1.000 43.29581 275 GLY B N 1
ATOM 10621 C CA . GLY B 2 275 ? -9.78755 70.57066 14.39012 1.000 44.44745 275 GLY B CA 1
ATOM 10622 C C . GLY B 2 275 ? -8.63903 71.52602 14.17082 1.000 44.29521 275 GLY B C 1
ATOM 10623 O O . GLY B 2 275 ? -8.86847 72.68656 13.81851 1.000 45.68455 275 GLY B O 1
ATOM 10627 N N . ALA B 2 276 ? -7.40022 71.06887 14.36660 1.000 40.32041 276 ALA B N 1
ATOM 10628 C CA . ALA B 2 276 ? -6.24719 71.95114 14.23597 1.000 39.21156 276 ALA B CA 1
ATOM 10629 C C . ALA B 2 276 ? -5.78234 72.08061 12.79201 1.000 36.95244 276 ALA B C 1
ATOM 10630 O O . ALA B 2 276 ? -5.16734 73.09137 12.43203 1.000 36.37388 276 ALA B O 1
ATOM 10637 N N . GLY B 2 277 ? -6.06126 71.08405 11.96478 1.000 36.94941 277 GLY B N 1
ATOM 10638 C CA . GLY B 2 277 ? -5.66205 71.08399 10.58168 1.000 35.56672 277 GLY B CA 1
ATOM 10639 C C . GLY B 2 277 ? -4.64868 70.02593 10.19219 1.000 34.31240 277 GLY B C 1
ATOM 10640 O O . GLY B 2 277 ? -3.96690 70.19834 9.17285 1.000 34.70284 277 GLY B O 1
ATOM 10644 N N . LYS B 2 278 ? -4.52994 68.94181 10.96049 1.000 34.30892 278 LYS B N 1
ATOM 10645 C CA . LYS B 2 278 ? -3.51861 67.93170 10.66584 1.000 35.22534 278 LYS B CA 1
ATOM 10646 C C . LYS B 2 278 ? -3.89051 67.12672 9.42633 1.000 35.64814 278 LYS B C 1
ATOM 10647 O O . LYS B 2 278 ? -3.08039 66.98204 8.49798 1.000 38.38775 278 LYS B O 1
ATOM 10666 N N . SER B 2 279 ? -5.10852 66.57512 9.40505 1.000 35.31724 279 SER B N 1
ATOM 10667 C CA . SER B 2 279 ? -5.58307 65.89752 8.20563 1.000 35.75819 279 SER B CA 1
ATOM 10668 C C . SER B 2 279 ? -5.51300 66.82971 7.00357 1.000 36.21710 279 SER B C 1
ATOM 10669 O O . SER B 2 279 ? -5.20315 66.39860 5.88904 1.000 36.59390 279 SER B O 1
ATOM 10677 N N . SER B 2 280 ? -5.77268 68.12120 7.21860 1.000 34.84748 280 SER B N 1
ATOM 10678 C CA . SER B 2 280 ? -5.75731 69.07660 6.11558 1.000 36.32401 280 SER B CA 1
ATOM 10679 C C . SER B 2 280 ? -4.34841 69.26377 5.56353 1.000 34.33886 280 SER B C 1
ATOM 10680 O O . SER B 2 280 ? -4.13977 69.23760 4.34533 1.000 35.72145 280 SER B O 1
ATOM 10688 N N . LEU B 2 281 ? -3.36860 69.47233 6.44344 1.000 41.64775 281 LEU B N 1
ATOM 10689 C CA . LEU B 2 281 ? -1.98916 69.62074 5.98844 1.000 39.20728 281 LEU B CA 1
ATOM 10690 C C . LEU B 2 281 ? -1.51703 68.36580 5.26663 1.000 39.66760 281 LEU B C 1
ATOM 10691 O O . LEU B 2 281 ? -0.83528 68.44296 4.23271 1.000 39.60749 281 LEU B O 1
ATOM 10707 N N . ALA B 2 282 ? -1.87892 67.19471 5.79054 1.000 36.15460 282 ALA B N 1
ATOM 10708 C CA . ALA B 2 282 ? -1.45770 65.95327 5.14887 1.000 37.69248 282 ALA B CA 1
ATOM 10709 C C . ALA B 2 282 ? -2.12794 65.78489 3.78878 1.000 37.77926 282 ALA B C 1
ATOM 10710 O O . ALA B 2 282 ? -1.50430 65.30115 2.83122 1.000 37.57111 282 ALA B O 1
ATOM 10717 N N . ALA B 2 283 ? -3.39830 66.18054 3.68390 1.000 38.03638 283 ALA B N 1
ATOM 10718 C CA . ALA B 2 283 ? -4.07602 66.15967 2.39548 1.000 38.44848 283 ALA B CA 1
ATOM 10719 C C . ALA B 2 283 ? -3.39258 67.09546 1.41083 1.000 38.21593 283 ALA B C 1
ATOM 10720 O O . ALA B 2 283 ? -3.28180 66.78306 0.22136 1.000 38.46400 283 ALA B O 1
ATOM 10727 N N . HIS B 2 284 ? -2.94454 68.25939 1.88672 1.000 37.77901 284 HIS B N 1
ATOM 10728 C CA . HIS B 2 284 ? -2.20440 69.17123 1.02019 1.000 36.77245 284 HIS B CA 1
ATOM 10729 C C . HIS B 2 284 ? -0.94250 68.50125 0.49304 1.000 38.27833 284 HIS B C 1
ATOM 10730 O O . HIS B 2 284 ? -0.62716 68.59702 -0.69964 1.000 37.73402 284 HIS B O 1
ATOM 10744 N N . PHE B 2 285 ? -0.21325 67.81131 1.37301 1.000 36.11509 285 PHE B N 1
ATOM 10745 C CA . PHE B 2 285 ? 0.96541 67.06616 0.93392 1.000 36.74898 285 PHE B CA 1
ATOM 10746 C C . PHE B 2 285 ? 0.61168 66.08556 -0.18128 1.000 37.00282 285 PHE B C 1
ATOM 10747 O O . PHE B 2 285 ? 1.23287 66.08867 -1.25762 1.000 38.81053 285 PHE B O 1
ATOM 10764 N N . ALA B 2 286 ? -0.37385 65.21991 0.07060 1.000 37.50995 286 ALA B N 1
ATOM 10765 C CA . ALA B 2 286 ? -0.71204 64.18167 -0.89939 1.000 38.12766 286 ALA B CA 1
ATOM 10766 C C . ALA B 2 286 ? -1.18200 64.78469 -2.21802 1.000 39.93084 286 ALA B C 1
ATOM 10767 O O . ALA B 2 286 ? -0.83092 64.29323 -3.30052 1.000 41.39568 286 ALA B O 1
ATOM 10774 N N . ALA B 2 287 ? -1.98456 65.84713 -2.14803 1.000 37.99960 287 ALA B N 1
ATOM 10775 C CA . ALA B 2 287 ? -2.49167 66.47150 -3.36107 1.000 40.09189 287 ALA B CA 1
ATOM 10776 C C . ALA B 2 287 ? -1.36318 67.10596 -4.16007 1.000 40.24436 287 ALA B C 1
ATOM 10777 O O . ALA B 2 287 ? -1.33864 67.00754 -5.39143 1.000 42.03515 287 ALA B O 1
ATOM 10784 N N . ALA B 2 288 ? -0.42080 67.76396 -3.48058 1.000 41.35430 288 ALA B N 1
ATOM 10785 C CA . ALA B 2 288 ? 0.72103 68.33899 -4.18137 1.000 41.58540 288 ALA B CA 1
ATOM 10786 C C . ALA B 2 288 ? 1.52858 67.25706 -4.88481 1.000 42.81433 288 ALA B C 1
ATOM 10787 O O . ALA B 2 288 ? 1.93365 67.42359 -6.04299 1.000 43.32046 288 ALA B O 1
ATOM 10794 N N . ALA B 2 289 ? 1.76891 66.13546 -4.20183 1.000 41.44860 289 ALA B N 1
ATOM 10795 C CA . ALA B 2 289 ? 2.50889 65.04341 -4.82970 1.000 42.58294 289 ALA B CA 1
ATOM 10796 C C . ALA B 2 289 ? 1.78223 64.53177 -6.07066 1.000 44.74048 289 ALA B C 1
ATOM 10797 O O . ALA B 2 289 ? 2.38433 64.36523 -7.14117 1.000 45.15728 289 ALA B O 1
ATOM 10804 N N . CYS B 2 290 ? 0.47806 64.28048 -5.94685 1.000 44.75724 290 CYS B N 1
ATOM 10805 C CA . CYS B 2 290 ? -0.27166 63.74800 -7.08031 1.000 43.73386 290 CYS B CA 1
ATOM 10806 C C . CYS B 2 290 ? -0.30759 64.74021 -8.23618 1.000 43.56386 290 CYS B C 1
ATOM 10807 O O . CYS B 2 290 ? -0.24443 64.34328 -9.40607 1.000 46.64424 290 CYS B O 1
ATOM 10815 N N . ALA B 2 291 ? -0.40176 66.03708 -7.93194 1.000 44.80850 291 ALA B N 1
ATOM 10816 C CA . ALA B 2 291 ? -0.37340 67.04421 -8.98703 1.000 45.17065 291 ALA B CA 1
ATOM 10817 C C . ALA B 2 291 ? 0.99513 67.10982 -9.64988 1.000 47.14701 291 ALA B C 1
ATOM 10818 O O . ALA B 2 291 ? 1.09453 67.44187 -10.83700 1.000 48.70010 291 ALA B O 1
ATOM 10825 N N . ARG B 2 292 ? 2.05784 66.81271 -8.89931 1.000 45.12725 292 ARG B N 1
ATOM 10826 C CA . ARG B 2 292 ? 3.37263 66.66414 -9.50900 1.000 47.33155 292 ARG B CA 1
ATOM 10827 C C . ARG B 2 292 ? 3.48097 65.37466 -10.31241 1.000 49.75927 292 ARG B C 1
ATOM 10828 O O . ARG B 2 292 ? 4.39985 65.23988 -11.12821 1.000 52.67187 292 ARG B O 1
ATOM 10849 N N . GLY B 2 293 ? 2.57170 64.42680 -10.09250 1.000 47.49033 293 GLY B N 1
ATOM 10850 C CA . GLY B 2 293 ? 2.57314 63.17735 -10.82293 1.000 50.10433 293 GLY B CA 1
ATOM 10851 C C . GLY B 2 293 ? 3.09261 61.99401 -10.04329 1.000 48.82066 293 GLY B C 1
ATOM 10852 O O . GLY B 2 293 ? 3.21130 60.89949 -10.60978 1.000 51.29023 293 GLY B O 1
ATOM 10856 N N . GLU B 2 294 ? 3.42353 62.18484 -8.77315 1.000 47.91779 294 GLU B N 1
ATOM 10857 C CA . GLU B 2 294 ? 3.86562 61.11160 -7.89843 1.000 45.67848 294 GLU B CA 1
ATOM 10858 C C . GLU B 2 294 ? 2.64529 60.46116 -7.26164 1.000 47.99073 294 GLU B C 1
ATOM 10859 O O . GLU B 2 294 ? 1.60823 61.10271 -7.07139 1.000 47.37638 294 GLU B O 1
ATOM 10871 N N . ARG B 2 295 ? 2.76414 59.17330 -6.94953 1.000 48.79487 295 ARG B N 1
ATOM 10872 C CA . ARG B 2 295 ? 1.65422 58.43956 -6.35834 1.000 49.08999 295 ARG B CA 1
ATOM 10873 C C . ARG B 2 295 ? 1.75147 58.48880 -4.83736 1.000 47.97404 295 ARG B C 1
ATOM 10874 O O . ARG B 2 295 ? 2.81109 58.21442 -4.26263 1.000 47.21111 295 ARG B O 1
ATOM 10895 N N . ALA B 2 296 ? 0.63800 58.83709 -4.19659 1.000 48.61741 296 ALA B N 1
ATOM 10896 C CA . ALA B 2 296 ? 0.57021 59.00898 -2.75473 1.000 47.38067 296 ALA B CA 1
ATOM 10897 C C . ALA B 2 296 ? -0.46325 58.06935 -2.14856 1.000 46.37328 296 ALA B C 1
ATOM 10898 O O . ALA B 2 296 ? -1.43139 57.66567 -2.80464 1.000 46.79608 296 ALA B O 1
ATOM 10905 N N . MET B 2 297 ? -0.24649 57.73073 -0.87937 1.000 45.39331 297 MET B N 1
ATOM 10906 C CA . MET B 2 297 ? -1.11392 56.80896 -0.15716 1.000 45.89726 297 MET B CA 1
ATOM 10907 C C . MET B 2 297 ? -1.55805 57.45695 1.14091 1.000 43.36194 297 MET B C 1
ATOM 10908 O O . MET B 2 297 ? -0.72011 57.85357 1.95435 1.000 44.40657 297 MET B O 1
ATOM 10922 N N . TYR B 2 298 ? -2.86567 57.54087 1.33654 1.000 49.55509 298 TYR B N 1
ATOM 10923 C CA . TYR B 2 298 ? -3.46448 58.11566 2.53379 1.000 48.65180 298 TYR B CA 1
ATOM 10924 C C . TYR B 2 298 ? -4.07145 56.98262 3.35420 1.000 48.26517 298 TYR B C 1
ATOM 10925 O O . TYR B 2 298 ? -5.16452 56.49849 3.04598 1.000 48.54053 298 TYR B O 1
ATOM 10943 N N . PHE B 2 299 ? -3.34184 56.53189 4.37495 1.000 50.90303 299 PHE B N 1
ATOM 10944 C CA . PHE B 2 299 ? -3.90785 55.68884 5.41690 1.000 51.84672 299 PHE B CA 1
ATOM 10945 C C . PHE B 2 299 ? -4.72829 56.58274 6.33895 1.000 51.39021 299 PHE B C 1
ATOM 10946 O O . PHE B 2 299 ? -4.17293 57.44947 7.02563 1.000 52.31742 299 PHE B O 1
ATOM 10963 N N . SER B 2 300 ? -6.04152 56.39756 6.34090 1.000 47.26661 300 SER B N 1
ATOM 10964 C CA . SER B 2 300 ? -6.93402 57.06354 7.27772 1.000 49.40730 300 SER B CA 1
ATOM 10965 C C . SER B 2 300 ? -7.42304 56.01253 8.26202 1.000 51.24544 300 SER B C 1
ATOM 10966 O O . SER B 2 300 ? -8.00115 54.99997 7.85468 1.000 53.79518 300 SER B O 1
ATOM 10974 N N . PHE B 2 301 ? -7.17773 56.24011 9.54624 1.000 52.71174 301 PHE B N 1
ATOM 10975 C CA . PHE B 2 301 ? -7.59802 55.30849 10.58002 1.000 55.40952 301 PHE B CA 1
ATOM 10976 C C . PHE B 2 301 ? -8.84182 55.78359 11.31496 1.000 56.52447 301 PHE B C 1
ATOM 10977 O O . PHE B 2 301 ? -9.19777 55.20141 12.34509 1.000 58.92281 301 PHE B O 1
ATOM 10994 N N . GLU B 2 302 ? -9.52138 56.81302 10.80351 1.000 55.68260 302 GLU B N 1
ATOM 10995 C CA . GLU B 2 302 ? -10.65171 57.37231 11.52967 1.000 57.09996 302 GLU B CA 1
ATOM 10996 C C . GLU B 2 302 ? -11.77276 57.88180 10.63453 1.000 55.97164 302 GLU B C 1
ATOM 10997 O O . GLU B 2 302 ? -12.91426 57.99895 11.09331 1.000 57.54719 302 GLU B O 1
ATOM 11009 N N . GLU B 2 303 ? -11.48307 58.18263 9.37058 1.000 53.96489 303 GLU B N 1
ATOM 11010 C CA . GLU B 2 303 ? -12.51331 58.64607 8.45167 1.000 52.17302 303 GLU B CA 1
ATOM 11011 C C . GLU B 2 303 ? -12.42637 57.89420 7.13161 1.000 51.03041 303 GLU B C 1
ATOM 11012 O O . GLU B 2 303 ? -11.33299 57.65704 6.60748 1.000 50.17441 303 GLU B O 1
ATOM 11024 N N . ALA B 2 304 ? -13.59047 57.52111 6.60441 1.000 51.03092 304 ALA B N 1
ATOM 11025 C CA . ALA B 2 304 ? -13.66020 56.80966 5.33914 1.000 51.69058 304 ALA B CA 1
ATOM 11026 C C . ALA B 2 304 ? -13.03534 57.63849 4.22077 1.000 49.49187 304 ALA B C 1
ATOM 11027 O O . ALA B 2 304 ? -12.88408 58.85995 4.31884 1.000 47.27677 304 ALA B O 1
ATOM 11034 N N . ALA B 2 305 ? -12.67312 56.94663 3.13906 1.000 50.80493 305 ALA B N 1
ATOM 11035 C CA . ALA B 2 305 ? -12.02574 57.60825 2.01244 1.000 47.60935 305 ALA B CA 1
ATOM 11036 C C . ALA B 2 305 ? -12.91656 58.69501 1.42539 1.000 47.57051 305 ALA B C 1
ATOM 11037 O O . ALA B 2 305 ? -12.47621 59.83182 1.21638 1.000 46.60982 305 ALA B O 1
ATOM 11044 N N . ASP B 2 306 ? -14.17447 58.35742 1.13825 1.000 46.20833 306 ASP B N 1
ATOM 11045 C CA . ASP B 2 306 ? -15.07586 59.32624 0.52355 1.000 43.60926 306 ASP B CA 1
ATOM 11046 C C . ASP B 2 306 ? -15.34850 60.49365 1.46268 1.000 43.44143 306 ASP B C 1
ATOM 11047 O O . ASP B 2 306 ? -15.45300 61.64357 1.01667 1.000 43.77670 306 ASP B O 1
ATOM 11056 N N . GLN B 2 307 ? -15.45091 60.22208 2.76438 1.000 45.68977 307 GLN B N 1
ATOM 11057 C CA . GLN B 2 307 ? -15.63594 61.30196 3.72593 1.000 44.11923 307 GLN B CA 1
ATOM 11058 C C . GLN B 2 307 ? -14.43440 62.23914 3.73146 1.000 42.86103 307 GLN B C 1
ATOM 11059 O O . GLN B 2 307 ? -14.59325 63.46467 3.78088 1.000 41.95333 307 GLN B O 1
ATOM 11073 N N . ALA B 2 308 ? -13.22160 61.68147 3.68683 1.000 44.89945 308 ALA B N 1
ATOM 11074 C CA . ALA B 2 308 ? -12.02877 62.52080 3.64889 1.000 45.32046 308 ALA B CA 1
ATOM 11075 C C . ALA B 2 308 ? -11.98755 63.35573 2.37498 1.000 44.89830 308 ALA B C 1
ATOM 11076 O O . ALA B 2 308 ? -11.63059 64.54061 2.40827 1.000 44.50028 308 ALA B O 1
ATOM 11083 N N . VAL B 2 309 ? -12.34863 62.75438 1.23957 1.000 42.05612 309 VAL B N 1
ATOM 11084 C CA . VAL B 2 309 ? -12.35744 63.49706 -0.01885 1.000 43.93436 309 VAL B CA 1
ATOM 11085 C C . VAL B 2 309 ? -13.33604 64.66361 0.07320 1.000 43.47074 309 VAL B C 1
ATOM 11086 O O . VAL B 2 309 ? -13.02935 65.79667 -0.32585 1.000 45.26881 309 VAL B O 1
ATOM 11099 N N . ARG B 2 310 ? -14.53323 64.40008 0.60445 1.000 42.75536 310 ARG B N 1
ATOM 11100 C CA . ARG B 2 310 ? -15.51828 65.46346 0.76514 1.000 43.27930 310 ARG B CA 1
ATOM 11101 C C . ARG B 2 310 ? -14.98237 66.57073 1.66485 1.000 44.17402 310 ARG B C 1
ATOM 11102 O O . ARG B 2 310 ? -15.07030 67.75779 1.32986 1.000 45.08987 310 ARG B O 1
ATOM 11123 N N . ASN B 2 311 ? -14.42697 66.19949 2.82045 1.000 43.14868 311 ASN B N 1
ATOM 11124 C CA . ASN B 2 311 ? -14.00116 67.20775 3.78362 1.000 42.92641 311 ASN B CA 1
ATOM 11125 C C . ASN B 2 311 ? -12.81758 68.01620 3.26992 1.000 42.70360 311 ASN B C 1
ATOM 11126 O O . ASN B 2 311 ? -12.63793 69.16952 3.67580 1.000 43.47247 311 ASN B O 1
ATOM 11137 N N . MET B 2 312 ? -12.00317 67.44231 2.38257 1.000 43.65329 312 MET B N 1
ATOM 11138 C CA . MET B 2 312 ? -10.87937 68.19809 1.83771 1.000 44.81133 312 MET B CA 1
ATOM 11139 C C . MET B 2 312 ? -11.30601 69.08453 0.67258 1.000 44.80713 312 MET B C 1
ATOM 11140 O O . MET B 2 312 ? -10.72050 70.15804 0.46175 1.000 47.52374 312 MET B O 1
ATOM 11154 N N . ARG B 2 313 ? -12.31910 68.66519 -0.09074 1.000 44.52801 313 ARG B N 1
ATOM 11155 C CA . ARG B 2 313 ? -12.87411 69.55890 -1.10215 1.000 45.86836 313 ARG B CA 1
ATOM 11156 C C . ARG B 2 313 ? -13.20057 70.92030 -0.49915 1.000 45.97144 313 ARG B C 1
ATOM 11157 O O . ARG B 2 313 ? -13.06095 71.95439 -1.16245 1.000 47.00583 313 ARG B O 1
ATOM 11178 N N . SER B 2 314 ? -13.65643 70.93730 0.75821 1.000 46.94740 314 SER B N 1
ATOM 11179 C CA . SER B 2 314 ? -14.00447 72.20227 1.39650 1.000 48.49391 314 SER B CA 1
ATOM 11180 C C . SER B 2 314 ? -12.81438 73.15109 1.39994 1.000 48.72603 314 SER B C 1
ATOM 11181 O O . SER B 2 314 ? -12.96551 74.35323 1.15577 1.000 49.66617 314 SER B O 1
ATOM 11189 N N . LEU B 2 315 ? -11.62004 72.62748 1.66809 1.000 51.09332 315 LEU B N 1
ATOM 11190 C CA . LEU B 2 315 ? -10.40880 73.43019 1.58900 1.000 50.99206 315 LEU B CA 1
ATOM 11191 C C . LEU B 2 315 ? -9.91963 73.60437 0.15860 1.000 51.67794 315 LEU B C 1
ATOM 11192 O O . LEU B 2 315 ? -9.01977 74.41802 -0.07546 1.000 54.67522 315 LEU B O 1
ATOM 11208 N N . GLY B 2 316 ? -10.47108 72.85672 -0.78534 1.000 52.70513 316 GLY B N 1
ATOM 11209 C CA . GLY B 2 316 ? -10.19794 73.06250 -2.18688 1.000 50.82588 316 GLY B CA 1
ATOM 11210 C C . GLY B 2 316 ? -9.32198 72.02649 -2.84616 1.000 48.82746 316 GLY B C 1
ATOM 11211 O O . GLY B 2 316 ? -8.72041 72.32546 -3.88645 1.000 51.80165 316 GLY B O 1
ATOM 11215 N N . LEU B 2 317 ? -9.23355 70.82610 -2.28738 1.000 46.10987 317 LEU B N 1
ATOM 11216 C CA . LEU B 2 317 ? -8.37791 69.76779 -2.80356 1.000 46.93251 317 LEU B CA 1
ATOM 11217 C C . LEU B 2 317 ? -9.23998 68.68594 -3.43885 1.000 47.35967 317 LEU B C 1
ATOM 11218 O O . LEU B 2 317 ? -10.18038 68.18656 -2.81170 1.000 46.97980 317 LEU B O 1
ATOM 11234 N N . ASP B 2 318 ? -8.91805 68.32977 -4.68212 1.000 45.94851 318 ASP B N 1
ATOM 11235 C CA . ASP B 2 318 ? -9.66176 67.30176 -5.41198 1.000 46.21031 318 ASP B CA 1
ATOM 11236 C C . ASP B 2 318 ? -9.00366 65.93088 -5.22404 1.000 47.76668 318 ASP B C 1
ATOM 11237 O O . ASP B 2 318 ? -8.51986 65.27056 -6.16167 1.000 48.57710 318 ASP B O 1
ATOM 11246 N N . LEU B 2 319 ? -8.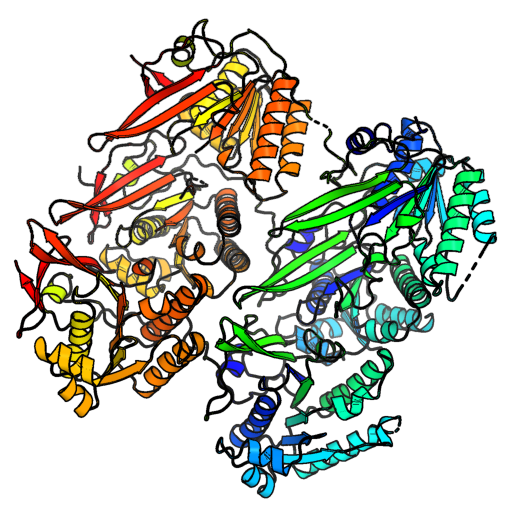98846 65.51433 -3.95492 1.000 50.37756 319 LEU B N 1
ATOM 11247 C CA . LEU B 2 319 ? -8.54794 64.16789 -3.62034 1.000 50.74193 319 LEU B CA 1
ATOM 11248 C C . LEU B 2 319 ? -9.26905 63.13765 -4.47722 1.000 51.46126 319 LEU B C 1
ATOM 11249 O O . LEU B 2 319 ? -8.69014 62.10577 -4.82605 1.000 52.33093 319 LEU B O 1
ATOM 11265 N N . GLY B 2 320 ? -10.52243 63.40905 -4.84572 1.000 51.09654 320 GLY B N 1
ATOM 11266 C CA . GLY B 2 320 ? -11.24021 62.48976 -5.71257 1.000 51.13625 320 GLY B CA 1
ATOM 11267 C C . GLY B 2 320 ? -10.63412 62.40767 -7.09844 1.000 54.34523 320 GLY B C 1
ATOM 11268 O O . GLY B 2 320 ? -10.52053 61.32093 -7.67358 1.000 55.97078 320 GLY B O 1
ATOM 11272 N N . ARG B 2 321 ? -10.24565 63.55421 -7.65927 1.000 52.50738 321 ARG B N 1
ATOM 11273 C CA . ARG B 2 321 ? -9.56222 63.54136 -8.94580 1.000 52.36058 321 ARG B CA 1
ATOM 11274 C C . ARG B 2 321 ? -8.28696 62.71361 -8.86175 1.000 53.01280 321 ARG B C 1
ATOM 11275 O O . ARG B 2 321 ? -8.04079 61.83736 -9.70174 1.000 55.07040 321 ARG B O 1
ATOM 11296 N N . TRP B 2 322 ? -7.45134 62.99001 -7.85558 1.000 53.14334 322 TRP B N 1
ATOM 11297 C CA . TRP B 2 322 ? -6.19394 62.25326 -7.75720 1.000 53.45817 322 TRP B CA 1
ATOM 11298 C C . TRP B 2 322 ? -6.44185 60.76453 -7.52615 1.000 54.11075 322 TRP B C 1
ATOM 11299 O O . TRP B 2 322 ? -5.66991 59.92476 -8.00269 1.000 54.76932 322 TRP B O 1
ATOM 11320 N N . ARG B 2 323 ? -7.51727 60.41648 -6.81556 1.000 53.21937 323 ARG B N 1
ATOM 11321 C CA . ARG B 2 323 ? -7.83925 59.01110 -6.59810 1.000 53.93824 323 ARG B CA 1
ATOM 11322 C C . ARG B 2 323 ? -8.23564 58.33815 -7.90655 1.000 57.09384 323 ARG B C 1
ATOM 11323 O O . ARG B 2 323 ? -7.73206 57.25923 -8.23901 1.000 58.84063 323 ARG B O 1
ATOM 11344 N N . ASP B 2 324 ? -9.13464 58.96693 -8.67048 1.000 61.22469 324 ASP B N 1
ATOM 11345 C CA . ASP B 2 324 ? -9.57387 58.36799 -9.92953 1.000 65.90201 324 ASP B CA 1
ATOM 11346 C C . ASP B 2 324 ? -8.42454 58.26897 -10.92036 1.000 67.71299 324 ASP B C 1
ATOM 11347 O O . ASP B 2 324 ? -8.39238 57.34744 -11.74421 1.000 71.39845 324 ASP B O 1
ATOM 11356 N N . ALA B 2 325 ? -7.47269 59.20246 -10.85522 1.000 61.56985 325 ALA B N 1
ATOM 11357 C CA . ALA B 2 325 ? -6.28650 59.12756 -11.69934 1.000 58.66621 325 ALA B CA 1
ATOM 11358 C C . ALA B 2 325 ? -5.36991 57.96843 -11.33068 1.000 57.05898 325 ALA B C 1
ATOM 11359 O O . ALA B 2 325 ? -4.34218 57.78450 -11.99300 1.000 58.75260 325 ALA B O 1
ATOM 11366 N N . GLY B 2 326 ? -5.70794 57.19609 -10.30221 1.000 58.79748 326 GLY B N 1
ATOM 11367 C CA . GLY B 2 326 ? -4.88002 56.08885 -9.88024 1.000 56.63506 326 GLY B CA 1
ATOM 11368 C C . GLY B 2 326 ? -3.61361 56.47497 -9.15061 1.000 54.44272 326 GLY B C 1
ATOM 11369 O O . GLY B 2 326 ? -2.89731 55.58767 -8.67665 1.000 55.30311 326 GLY B O 1
ATOM 11373 N N . LEU B 2 327 ? -3.31775 57.77077 -9.05073 1.000 55.04231 327 LEU B N 1
ATOM 11374 C CA . LEU B 2 327 ? -2.12949 58.20816 -8.33127 1.000 53.51792 327 LEU B CA 1
ATOM 11375 C C . LEU B 2 327 ? -2.32917 58.16663 -6.82184 1.000 53.28442 327 LEU B C 1
ATOM 11376 O O . LEU B 2 327 ? -1.35979 57.98457 -6.07927 1.000 50.98905 327 LEU B O 1
ATOM 11392 N N . LEU B 2 328 ? -3.56136 58.32046 -6.34817 1.000 55.30867 328 LEU B N 1
ATOM 11393 C CA . LEU B 2 328 ? -3.84621 58.38746 -4.92206 1.000 53.97006 328 LEU B CA 1
ATOM 11394 C C . LEU B 2 328 ? -4.57609 57.13157 -4.47094 1.000 54.07660 328 LEU B C 1
ATOM 11395 O O . LEU B 2 328 ? -5.59002 56.74758 -5.06361 1.000 56.20710 328 LEU B O 1
ATOM 11411 N N . ARG B 2 329 ? -4.06292 56.50662 -3.41297 1.000 51.59436 329 ARG B N 1
ATOM 11412 C CA . ARG B 2 329 ? -4.64971 55.30032 -2.83652 1.000 51.08851 329 ARG B CA 1
ATOM 11413 C C . ARG B 2 329 ? -5.09746 55.61537 -1.41538 1.000 49.62411 329 ARG B C 1
ATOM 11414 O O . ARG B 2 329 ? -4.26241 55.88030 -0.54568 1.000 50.49449 329 ARG B O 1
ATOM 11435 N N . PHE B 2 330 ? -6.40488 55.58340 -1.17555 1.000 48.31299 330 PHE B N 1
ATOM 11436 C CA . PHE B 2 330 ? -6.94349 55.75352 0.16613 1.000 46.92864 330 PHE B CA 1
ATOM 11437 C C . PHE B 2 330 ? -7.15531 54.38849 0.80733 1.000 46.45442 330 PHE B C 1
ATOM 11438 O O . PHE B 2 330 ? -7.67146 53.46488 0.17076 1.000 48.51762 330 PHE B O 1
ATOM 11455 N N . MET B 2 331 ? -6.75166 54.25993 2.06909 1.000 47.53601 331 MET B N 1
ATOM 11456 C CA . MET B 2 331 ? -6.95270 53.02325 2.81584 1.000 50.39748 331 MET B CA 1
ATOM 11457 C C . MET B 2 331 ? -7.55979 53.36175 4.16899 1.000 51.79608 331 MET B C 1
ATOM 11458 O O . MET B 2 331 ? -6.91058 53.99981 5.00358 1.000 50.36289 331 MET B O 1
ATOM 11472 N N . ALA B 2 332 ? -8.79641 52.92494 4.38340 1.000 58.83446 332 ALA B N 1
ATOM 11473 C CA . ALA B 2 332 ? -9.53219 53.18550 5.61354 1.000 60.93840 332 ALA B CA 1
ATOM 11474 C C . ALA B 2 332 ? -9.48287 51.93735 6.48435 1.000 62.64665 332 ALA B C 1
ATOM 11475 O O . ALA B 2 332 ? -9.93563 50.86512 6.06774 1.000 63.14799 332 ALA B O 1
ATOM 11482 N N . THR B 2 333 ? -8.94224 52.08103 7.69120 1.000 55.44608 333 THR B N 1
ATOM 11483 C CA . THR B 2 333 ? -8.67055 50.93203 8.53983 1.000 58.21518 333 THR B CA 1
ATOM 11484 C C . THR B 2 333 ? -8.85958 51.31036 9.99964 1.000 60.86659 333 THR B C 1
ATOM 11485 O O . THR B 2 333 ? -8.24743 52.26926 10.47308 1.000 60.44854 333 THR B O 1
ATOM 11496 N N . ARG B 2 334 ? -9.68334 50.54800 10.71279 1.000 66.64254 334 ARG B N 1
ATOM 11497 C CA . ARG B 2 334 ? -9.88867 50.80912 12.13806 1.000 69.77471 334 ARG B CA 1
ATOM 11498 C C . ARG B 2 334 ? -8.75273 50.18485 12.94401 1.000 72.59157 334 ARG B C 1
ATOM 11499 O O . ARG B 2 334 ? -8.43352 49.00787 12.74370 1.000 74.64119 334 ARG B O 1
ATOM 11520 N N . PRO B 2 335 ? -8.12420 50.93090 13.85888 1.000 76.41242 335 PRO B N 1
ATOM 11521 C CA . PRO B 2 335 ? -7.02241 50.33000 14.63449 1.000 77.90301 335 PRO B CA 1
ATOM 11522 C C . PRO B 2 335 ? -7.43440 49.08316 15.39602 1.000 76.85559 335 PRO B C 1
ATOM 11523 O O . PRO B 2 335 ? -6.72080 48.07165 15.36584 1.000 77.66366 335 PRO B O 1
ATOM 11534 N N . THR B 2 336 ? -8.57996 49.12635 16.07814 1.000 80.74150 336 THR B N 1
ATOM 11535 C CA . THR B 2 336 ? -8.98642 48.01652 16.92314 1.000 82.78749 336 THR B CA 1
ATOM 11536 C C . THR B 2 336 ? -9.27188 46.73860 16.14567 1.000 83.18937 336 THR B C 1
ATOM 11537 O O . THR B 2 336 ? -9.40729 45.68165 16.76388 1.000 82.54060 336 THR B O 1
ATOM 11548 N N . PHE B 2 337 ? -9.38697 46.79454 14.82053 1.000 85.66096 337 PHE B N 1
ATOM 11549 C CA . PHE B 2 337 ? -9.76832 45.58795 14.09652 1.000 87.13769 337 PHE B CA 1
ATOM 11550 C C . PHE B 2 337 ? -8.63340 44.56135 14.07814 1.000 84.71407 337 PHE B C 1
ATOM 11551 O O . PHE B 2 337 ? -8.89578 43.36491 14.24248 1.000 87.05182 337 PHE B O 1
ATOM 11568 N N . TYR B 2 338 ? -7.35970 45.00548 13.93207 1.000 86.16468 338 TYR B N 1
ATOM 11569 C CA . TYR B 2 338 ? -6.21121 44.11246 13.99575 1.000 80.39769 338 TYR B CA 1
ATOM 11570 C C . TYR B 2 338 ? -5.36746 44.36903 15.26524 1.000 79.95691 338 TYR B C 1
ATOM 11571 O O . TYR B 2 338 ? -5.66437 45.24928 16.09094 1.000 77.98014 338 TYR B O 1
ATOM 11589 N N . SER B 2 339 ? -4.24809 43.63039 15.37466 1.000 78.21777 339 SER B N 1
ATOM 11590 C CA . SER B 2 339 ? -3.17290 43.92235 16.31513 1.000 77.52776 339 SER B CA 1
ATOM 11591 C C . SER B 2 339 ? -2.23599 44.97751 15.72776 1.000 79.68016 339 SER B C 1
ATOM 11592 O O . SER B 2 339 ? -2.26335 45.27318 14.52934 1.000 81.39740 339 SER B O 1
ATOM 11600 N N . LEU B 2 340 ? -1.38345 45.53882 16.58592 1.000 78.15525 340 LEU B N 1
ATOM 11601 C CA . LEU B 2 340 ? -0.40513 46.50994 16.10826 1.000 78.64553 340 LEU B CA 1
ATOM 11602 C C . LEU B 2 340 ? 0.57711 45.86256 15.13843 1.000 80.97594 340 LEU B C 1
ATOM 11603 O O . LEU B 2 340 ? 0.92345 46.44736 14.10430 1.000 81.08238 340 LEU B O 1
ATOM 11619 N N . GLU B 2 341 ? 1.03971 44.65321 15.45822 1.000 84.54504 341 GLU B N 1
ATOM 11620 C CA . GLU B 2 341 ? 1.94821 43.94721 14.56228 1.000 88.22039 341 GLU B CA 1
ATOM 11621 C C . GLU B 2 341 ? 1.30074 43.72445 13.20243 1.000 89.52296 341 GLU B C 1
ATOM 11622 O O . GLU B 2 341 ? 1.90413 43.99606 12.15562 1.000 92.01058 341 GLU B O 1
ATOM 11634 N N . MET B 2 342 ? 0.06159 43.23227 13.19988 1.000 94.66082 342 MET B N 1
ATOM 11635 C CA . MET B 2 342 ? -0.62504 43.00526 11.93604 1.000 94.47398 342 MET B CA 1
ATOM 11636 C C . MET B 2 342 ? -0.91507 44.31130 11.21632 1.000 92.13190 342 MET B C 1
ATOM 11637 O O . MET B 2 342 ? -0.91489 44.34994 9.98146 1.000 92.49496 342 MET B O 1
ATOM 11651 N N . HIS B 2 343 ? -1.15910 45.38849 11.96146 1.000 87.69296 343 HIS B N 1
ATOM 11652 C CA . HIS B 2 343 ? -1.34111 46.68901 11.32931 1.000 84.67454 343 HIS B CA 1
ATOM 11653 C C . HIS B 2 343 ? -0.08266 47.10689 10.58213 1.000 83.71730 343 HIS B C 1
ATOM 11654 O O . HIS B 2 343 ? -0.14408 47.53271 9.42177 1.000 82.44751 343 HIS B O 1
ATOM 11668 N N . LEU B 2 344 ? 1.07076 47.01190 11.24800 1.000 85.06121 344 LEU B N 1
ATOM 11669 C CA . LEU B 2 344 ? 2.33511 47.30108 10.58239 1.000 83.60044 344 LEU B CA 1
ATOM 11670 C C . LEU B 2 344 ? 2.50556 46.43655 9.34227 1.000 83.85910 344 LEU B C 1
ATOM 11671 O O . LEU B 2 344 ? 2.92930 46.92369 8.28694 1.000 82.99593 344 LEU B O 1
ATOM 11687 N N . ALA B 2 345 ? 2.19460 45.14434 9.45680 1.000 78.23874 345 ALA B N 1
ATOM 11688 C CA . ALA B 2 345 ? 2.35901 44.24249 8.32170 1.000 75.46747 345 ALA B CA 1
ATOM 11689 C C . ALA B 2 345 ? 1.49306 44.67810 7.14564 1.000 74.49367 345 ALA B C 1
ATOM 11690 O O . ALA B 2 345 ? 1.96222 44.74100 6.00415 1.000 71.92270 345 ALA B O 1
ATOM 11697 N N . VAL B 2 346 ? 0.22145 44.98543 7.40830 1.000 75.85583 346 VAL B N 1
ATOM 11698 C CA . VAL B 2 346 ? -0.69117 45.37202 6.33526 1.000 73.66940 346 VAL B CA 1
ATOM 11699 C C . VAL B 2 346 ? -0.22328 46.66761 5.68430 1.000 74.27915 346 VAL B C 1
ATOM 11700 O O . VAL B 2 346 ? -0.17132 46.78540 4.45039 1.000 73.51903 346 VAL B O 1
ATOM 11713 N N . ILE B 2 347 ? 0.09629 47.66995 6.50469 1.000 70.15251 347 ILE B N 1
ATOM 11714 C CA . ILE B 2 347 ? 0.62166 48.93279 5.99943 1.000 68.25080 347 ILE B CA 1
ATOM 11715 C C . ILE B 2 347 ? 1.76512 48.59300 5.05148 1.000 68.43991 347 ILE B C 1
ATOM 11716 O O . ILE B 2 347 ? 1.63335 48.73529 3.83078 1.000 67.04413 347 ILE B O 1
ATOM 11732 N N . LEU B 2 348 ? 2.86470 48.07215 5.60697 1.000 76.56494 348 LEU B N 1
ATOM 11733 C CA . LEU B 2 348 ? 4.06815 47.83467 4.81629 1.000 72.83347 348 LEU B CA 1
ATOM 11734 C C . LEU B 2 348 ? 3.77475 47.05723 3.53794 1.000 72.43551 348 LEU B C 1
ATOM 11735 O O . LEU B 2 348 ? 4.34239 47.35499 2.48076 1.000 70.77746 348 LEU B O 1
ATOM 11751 N N . ARG B 2 349 ? 2.89137 46.05956 3.60751 1.000 70.54157 349 ARG B N 1
ATOM 11752 C CA . ARG B 2 349 ? 2.56902 45.27974 2.41738 1.000 70.37742 349 ARG B CA 1
ATOM 11753 C C . ARG B 2 349 ? 1.95614 46.16251 1.33793 1.000 68.65237 349 ARG B C 1
ATOM 11754 O O . ARG B 2 349 ? 2.34176 46.09327 0.16370 1.000 68.43011 349 ARG B O 1
ATOM 11758 N N . GLU B 2 350 ? 0.99217 47.00468 1.71808 1.000 68.81062 350 GLU B N 1
ATOM 11759 C CA . GLU B 2 350 ? 0.35391 47.85938 0.72069 1.000 68.43607 350 GLU B CA 1
ATOM 11760 C C . GLU B 2 350 ? 1.31287 48.92565 0.20324 1.000 67.76309 350 GLU B C 1
ATOM 11761 O O . GLU B 2 350 ? 1.25720 49.27449 -0.98606 1.000 67.22448 350 GLU B O 1
ATOM 11773 N N . VAL B 2 351 ? 2.19758 49.43920 1.06306 1.000 65.90871 351 VAL B N 1
ATOM 11774 C CA . VAL B 2 351 ? 3.16565 50.42227 0.59741 1.000 63.40744 351 VAL B CA 1
ATOM 11775 C C . VAL B 2 351 ? 4.11962 49.77842 -0.40678 1.000 62.94405 351 VAL B C 1
ATOM 11776 O O . VAL B 2 351 ? 4.50920 50.40108 -1.40080 1.000 60.54325 351 VAL B O 1
ATOM 11789 N N . MET B 2 352 ? 4.51520 48.52417 -0.16145 1.000 69.52629 352 MET B N 1
ATOM 11790 C CA . MET B 2 352 ? 5.27070 47.77163 -1.15922 1.000 67.04084 352 MET B CA 1
ATOM 11791 C C . MET B 2 352 ? 4.49524 47.69779 -2.46896 1.000 65.73991 352 MET B C 1
ATOM 11792 O O . MET B 2 352 ? 4.99396 48.08220 -3.53241 1.000 66.87431 352 MET B O 1
ATOM 11806 N N . ARG B 2 353 ? 3.25892 47.19351 -2.40109 1.000 68.63824 353 ARG B N 1
ATOM 11807 C CA . ARG B 2 353 ? 2.48512 46.95033 -3.61412 1.000 69.06643 353 ARG B CA 1
ATOM 11808 C C . ARG B 2 353 ? 2.31527 48.22222 -4.43639 1.000 65.43134 353 ARG B C 1
ATOM 11809 O O . ARG B 2 353 ? 2.32296 48.17575 -5.67253 1.000 62.53663 353 ARG B O 1
ATOM 11813 N N . PHE B 2 354 ? 2.16388 49.36791 -3.77282 1.000 61.84731 354 PHE B N 1
ATOM 11814 C CA . PHE B 2 354 ? 1.86282 50.60695 -4.48209 1.000 59.98989 354 PHE B CA 1
ATOM 11815 C C . PHE B 2 354 ? 3.10582 51.40069 -4.86657 1.000 58.37618 354 PHE B C 1
ATOM 11816 O O . PHE B 2 354 ? 3.06833 52.14530 -5.85299 1.000 57.87334 354 PHE B O 1
ATOM 11833 N N . GLU B 2 355 ? 4.20007 51.25722 -4.12651 1.000 59.37599 355 GLU B N 1
ATOM 11834 C CA . GLU B 2 355 ? 5.43065 52.00786 -4.37024 1.000 58.27213 355 GLU B CA 1
ATOM 11835 C C . GLU B 2 355 ? 5.16011 53.52350 -4.43607 1.000 56.38470 355 GLU B C 1
ATOM 11836 O O . GLU B 2 355 ? 5.51729 54.17281 -5.40749 1.000 56.05058 355 GLU B O 1
ATOM 11848 N N . PRO B 2 356 ? 4.54710 54.09160 -3.40011 1.000 58.27689 356 PRO B N 1
ATOM 11849 C CA . PRO B 2 356 ? 4.25949 55.52990 -3.41671 1.000 54.41326 356 PRO B CA 1
ATOM 11850 C C . PRO B 2 356 ? 5.49766 56.35555 -3.09280 1.000 51.44754 356 PRO B C 1
ATOM 11851 O O . PRO B 2 356 ? 6.52486 55.85087 -2.63849 1.000 50.30395 356 PRO B O 1
ATOM 11862 N N . SER B 2 357 ? 5.37571 57.65664 -3.34733 1.000 49.36093 357 SER B N 1
ATOM 11863 C CA . SER B 2 357 ? 6.39095 58.62976 -2.96654 1.000 47.11318 357 SER B CA 1
ATOM 11864 C C . SER B 2 357 ? 6.06105 59.33636 -1.66109 1.000 45.63901 357 SER B C 1
ATOM 11865 O O . SER B 2 357 ? 6.97633 59.74880 -0.93770 1.000 44.40005 357 SER B O 1
ATOM 11873 N N . VAL B 2 358 ? 4.77579 59.46928 -1.34249 1.000 46.60820 358 VAL B N 1
ATOM 11874 C CA . VAL B 2 358 ? 4.31445 60.14208 -0.13698 1.000 44.75502 358 VAL B CA 1
ATOM 11875 C C . VAL B 2 358 ? 3.30538 59.23662 0.55267 1.000 44.37611 358 VAL B C 1
ATOM 11876 O O . VAL B 2 358 ? 2.39374 58.70602 -0.09353 1.000 45.47079 358 VAL B O 1
ATOM 11889 N N . VAL B 2 359 ? 3.47301 59.05567 1.85677 1.000 44.01893 359 VAL B N 1
ATOM 11890 C CA . VAL B 2 359 ? 2.55172 58.27439 2.66806 1.000 43.33952 359 VAL B CA 1
ATOM 11891 C C . VAL B 2 359 ? 2.03113 59.17103 3.77849 1.000 42.88675 359 VAL B C 1
ATOM 11892 O O . VAL B 2 359 ? 2.76932 60.00942 4.30545 1.000 43.02568 359 VAL B O 1
ATOM 11905 N N . VAL B 2 360 ? 0.75624 59.00326 4.11701 1.000 45.44050 360 VAL B N 1
ATOM 11906 C CA . VAL B 2 360 ? 0.11180 59.74481 5.18976 1.000 45.39130 360 VAL B CA 1
ATOM 11907 C C . VAL B 2 360 ? -0.51078 58.73834 6.14303 1.000 46.96563 360 VAL B C 1
ATOM 11908 O O . VAL B 2 360 ? -1.15785 57.78670 5.69953 1.000 47.50687 360 VAL B O 1
ATOM 11921 N N . LEU B 2 361 ? -0.31970 58.94925 7.44226 1.000 43.81092 361 LEU B N 1
ATOM 11922 C CA . LEU B 2 361 ? -0.93222 58.14563 8.49553 1.000 44.45493 361 LEU B CA 1
ATOM 11923 C C . LEU B 2 361 ? -1.75539 59.09931 9.35505 1.000 44.77256 361 LEU B C 1
ATOM 11924 O O . LEU B 2 361 ? -1.19529 59.89100 10.12919 1.000 45.11687 361 LEU B O 1
ATOM 11940 N N . ASP B 2 362 ? -3.07786 59.01776 9.22101 1.000 45.57719 362 ASP B N 1
ATOM 11941 C CA . ASP B 2 362 ? -3.99704 60.01232 9.77004 1.000 44.67608 362 ASP B CA 1
ATOM 11942 C C . ASP B 2 362 ? -5.09115 59.31309 10.56183 1.000 47.13114 362 ASP B C 1
ATOM 11943 O O . ASP B 2 362 ? -6.07659 58.83612 9.97293 1.000 48.72660 362 ASP B O 1
ATOM 11952 N N . PRO B 2 363 ? -4.96579 59.22739 11.89748 1.000 47.51765 363 PRO B N 1
ATOM 11953 C CA . PRO B 2 363 ? -3.84718 59.62154 12.75566 1.000 45.22312 363 PRO B CA 1
ATOM 11954 C C . PRO B 2 363 ? -3.15613 58.42340 13.39609 1.000 47.57220 363 PRO B C 1
ATOM 11955 O O . PRO B 2 363 ? -3.83392 57.45884 13.75590 1.000 49.68305 363 PRO B O 1
ATOM 11966 N N . ILE B 2 364 ? -1.83009 58.48271 13.54613 1.000 46.68723 364 ILE B N 1
ATOM 11967 C CA . ILE B 2 364 ? -1.13338 57.42192 14.25593 1.000 48.61807 364 ILE B CA 1
ATOM 11968 C C . ILE B 2 364 ? -1.54735 57.38432 15.72089 1.000 50.59607 364 ILE B C 1
ATOM 11969 O O . ILE B 2 364 ? -1.40860 56.34822 16.37971 1.000 53.90565 364 ILE B O 1
ATOM 11985 N N . SER B 2 365 ? -2.05931 58.49817 16.25203 1.000 48.45881 365 SER B N 1
ATOM 11986 C CA . SER B 2 365 ? -2.50795 58.51877 17.63854 1.000 50.36003 365 SER B CA 1
ATOM 11987 C C . SER B 2 365 ? -3.61533 57.50712 17.89838 1.000 56.94258 365 SER B C 1
ATOM 11988 O O . SER B 2 365 ? -3.89265 57.19340 19.06109 1.000 62.81179 365 SER B O 1
ATOM 11996 N N . ALA B 2 366 ? -4.25502 56.99330 16.84851 1.000 55.43435 366 ALA B N 1
ATOM 11997 C CA . ALA B 2 366 ? -5.28886 55.97875 17.00466 1.000 63.19518 366 ALA B CA 1
ATOM 11998 C C . ALA B 2 366 ? -4.71802 54.60411 17.33038 1.000 68.44874 366 ALA B C 1
ATOM 11999 O O . ALA B 2 366 ? -5.49229 53.66304 17.53471 1.000 74.32888 366 ALA B O 1
ATOM 12006 N N . PHE B 2 367 ? -3.39292 54.46579 17.37683 1.000 68.34303 367 PHE B N 1
ATOM 12007 C CA . PHE B 2 367 ? -2.74935 53.22553 17.78823 1.000 71.19755 367 PHE B CA 1
ATOM 12008 C C . PHE B 2 367 ? -2.29526 53.24762 19.24072 1.000 78.65507 367 PHE B C 1
ATOM 12009 O O . PHE B 2 367 ? -2.24579 52.18995 19.87710 1.000 82.62795 367 PHE B O 1
ATOM 12026 N N . THR B 2 368 ? -1.95876 54.42830 19.77393 1.000 80.72685 368 THR B N 1
ATOM 12027 C CA . THR B 2 368 ? -1.49569 54.52386 21.15446 1.000 84.90240 368 THR B CA 1
ATOM 12028 C C . THR B 2 368 ? -2.44207 53.80364 22.10555 1.000 91.22060 368 THR B C 1
ATOM 12029 O O . THR B 2 368 ? -2.00304 53.13601 23.04916 1.000 88.80754 368 THR B O 1
ATOM 12040 N N . GLU B 2 369 ? -3.75031 53.92601 21.86554 1.000 111.97034 369 GLU B N 1
ATOM 12041 C CA . GLU B 2 369 ? -4.73041 53.25342 22.70696 1.000 115.31440 369 GLU B CA 1
ATOM 12042 C C . GLU B 2 369 ? -4.55803 51.73981 22.66732 1.000 117.99870 369 GLU B C 1
ATOM 12043 O O . GLU B 2 369 ? -4.75249 51.06022 23.68178 1.000 121.92006 369 GLU B O 1
ATOM 12055 N N . SER B 2 370 ? -4.18910 51.19299 21.51134 1.000 95.88207 370 SER B N 1
ATOM 12056 C CA . SER B 2 370 ? -4.21602 49.75381 21.28395 1.000 94.66823 370 SER B CA 1
ATOM 12057 C C . SER B 2 370 ? -2.93694 49.04664 21.71799 1.000 90.91252 370 SER B C 1
ATOM 12058 O O . SER B 2 370 ? -2.73460 47.88432 21.35281 1.000 88.61933 370 SER B O 1
ATOM 12066 N N . GLY B 2 371 ? -2.08230 49.70387 22.48741 1.000 93.24548 371 GLY B N 1
ATOM 12067 C CA . GLY B 2 371 ? -0.85489 49.07380 22.93577 1.000 90.18213 371 GLY B CA 1
ATOM 12068 C C . GLY B 2 371 ? -0.08446 50.00385 23.84675 1.000 91.05665 371 GLY B C 1
ATOM 12069 O O . GLY B 2 371 ? -0.31040 51.21761 23.86936 1.000 91.13671 371 GLY B O 1
ATOM 12073 N N . ASP B 2 372 ? 0.83116 49.40697 24.60461 1.000 85.80169 372 ASP B N 1
ATOM 12074 C CA . ASP B 2 372 ? 1.66702 50.17934 25.50932 1.000 86.95260 372 ASP B CA 1
ATOM 12075 C C . ASP B 2 372 ? 2.76781 50.89374 24.72679 1.000 89.44974 372 ASP B C 1
ATOM 12076 O O . ASP B 2 372 ? 3.03591 50.59659 23.55916 1.000 88.67609 372 ASP B O 1
ATOM 12085 N N . ARG B 2 373 ? 3.41229 51.85134 25.39787 1.000 96.27628 373 ARG B N 1
ATOM 12086 C CA . ARG B 2 373 ? 4.37958 52.71359 24.72984 1.000 98.90839 373 ARG B CA 1
ATOM 12087 C C . ARG B 2 373 ? 5.38312 51.91710 23.90559 1.000 93.82500 373 ARG B C 1
ATOM 12088 O O . ARG B 2 373 ? 5.73246 52.31523 22.78944 1.000 94.99272 373 ARG B O 1
ATOM 12109 N N . LEU B 2 374 ? 5.85152 50.78427 24.43061 1.000 106.29903 374 LEU B N 1
ATOM 12110 C CA . LEU B 2 374 ? 6.91558 50.04696 23.75546 1.000 106.10393 374 LEU B CA 1
ATOM 12111 C C . LEU B 2 374 ? 6.43640 49.46530 22.42822 1.000 103.52340 374 LEU B C 1
ATOM 12112 O O . LEU B 2 374 ? 7.12007 49.58785 21.40499 1.000 102.22881 374 LEU B O 1
ATOM 12128 N N . GLU B 2 375 ? 5.26031 48.83265 22.42030 1.000 85.83737 375 GLU B N 1
ATOM 12129 C CA . GLU B 2 375 ? 4.76873 48.21178 21.19300 1.000 82.03857 375 GLU B CA 1
ATOM 12130 C C . GLU B 2 375 ? 4.50751 49.26067 20.11453 1.000 82.50979 375 GLU B C 1
ATOM 12131 O O . GLU B 2 375 ? 4.91877 49.09765 18.95773 1.000 80.42287 375 GLU B O 1
ATOM 12143 N N . VAL B 2 376 ? 3.81562 50.34694 20.47569 1.000 87.20678 376 VAL B N 1
ATOM 12144 C CA . VAL B 2 376 ? 3.49613 51.37707 19.49387 1.000 85.55960 376 VAL B CA 1
ATOM 12145 C C . VAL B 2 376 ? 4.76889 52.05640 19.00213 1.000 81.94071 376 VAL B C 1
ATOM 12146 O O . VAL B 2 376 ? 4.90916 52.36457 17.80995 1.000 78.17205 376 VAL B O 1
ATOM 12159 N N . GLN B 2 377 ? 5.71466 52.30567 19.91058 1.000 77.22818 377 GLN B N 1
ATOM 12160 C CA . GLN B 2 377 ? 6.96869 52.93096 19.51347 1.000 78.49647 377 GLN B CA 1
ATOM 12161 C C . GLN B 2 377 ? 7.73851 52.04186 18.54807 1.000 75.47875 377 GLN B C 1
ATOM 12162 O O . GLN B 2 377 ? 8.28956 52.52881 17.55735 1.000 72.48790 377 GLN B O 1
ATOM 12176 N N . SER B 2 378 ? 7.78548 50.73344 18.81500 1.000 78.78560 378 SER B N 1
ATOM 12177 C CA . SER B 2 378 ? 8.46094 49.82334 17.89556 1.000 75.32051 378 SER B CA 1
ATOM 12178 C C . SER B 2 378 ? 7.76746 49.79960 16.53850 1.000 72.38596 378 SER B C 1
ATOM 12179 O O . SER B 2 378 ? 8.42910 49.80914 15.49125 1.000 71.04175 378 SER B O 1
ATOM 12187 N N . MET B 2 379 ? 6.43344 49.76553 16.53507 1.000 68.32575 379 MET B N 1
ATOM 12188 C CA . MET B 2 379 ? 5.70461 49.78625 15.27091 1.000 64.94593 379 MET B CA 1
ATOM 12189 C C . MET B 2 379 ? 6.05964 51.02858 14.46031 1.000 65.51405 379 MET B C 1
ATOM 12190 O O . MET B 2 379 ? 6.32034 50.94751 13.25296 1.000 66.22875 379 MET B O 1
ATOM 12204 N N . LEU B 2 380 ? 6.05543 52.19632 15.10693 1.000 64.25320 380 LEU B N 1
ATOM 12205 C CA . LEU B 2 380 ? 6.38225 53.42333 14.38776 1.000 63.08061 380 LEU B CA 1
ATOM 12206 C C . LEU B 2 380 ? 7.84329 53.43904 13.94867 1.000 63.27513 380 LEU B C 1
ATOM 12207 O O . LEU B 2 380 ? 8.15911 53.97265 12.87686 1.000 62.46565 380 LEU B O 1
ATOM 12223 N N . LEU B 2 381 ? 8.74346 52.86284 14.75326 1.000 70.90314 381 LEU B N 1
ATOM 12224 C CA . LEU B 2 381 ? 10.11761 52.67618 14.30748 1.000 70.61949 381 LEU B CA 1
ATOM 12225 C C . LEU B 2 381 ? 10.13814 51.95357 12.96694 1.000 68.22215 381 LEU B C 1
ATOM 12226 O O . LEU B 2 381 ? 10.78754 52.39170 12.01291 1.000 68.28385 381 LEU B O 1
ATOM 12242 N N . ARG B 2 382 ? 9.43838 50.81765 12.89164 1.000 62.16129 382 ARG B N 1
ATOM 12243 C CA . ARG B 2 382 ? 9.48607 50.01525 11.67298 1.000 61.21744 382 ARG B CA 1
ATOM 12244 C C . ARG B 2 382 ? 8.86664 50.76831 10.50113 1.000 60.64206 382 ARG B C 1
ATOM 12245 O O . ARG B 2 382 ? 9.39063 50.72452 9.38225 1.000 60.26021 382 ARG B O 1
ATOM 12266 N N . ILE B 2 383 ? 7.76425 51.48281 10.74396 1.000 60.78537 383 ILE B N 1
ATOM 12267 C CA . ILE B 2 383 ? 7.12428 52.24516 9.67239 1.000 57.89441 383 ILE B CA 1
ATOM 12268 C C . ILE B 2 383 ? 8.08810 53.28657 9.11263 1.000 56.12021 383 ILE B C 1
ATOM 12269 O O . ILE B 2 383 ? 8.30830 53.37199 7.89418 1.000 56.02653 383 ILE B O 1
ATOM 12285 N N . VAL B 2 384 ? 8.65643 54.11351 9.99465 1.000 57.00019 384 VAL B N 1
ATOM 12286 C CA . VAL B 2 384 ? 9.53857 55.18195 9.53791 1.000 55.31779 384 VAL B CA 1
ATOM 12287 C C . VAL B 2 384 ? 10.76945 54.59889 8.86078 1.000 57.16967 384 VAL B C 1
ATOM 12288 O O . VAL B 2 384 ? 11.23323 55.11424 7.83741 1.000 53.42920 384 VAL B O 1
ATOM 12301 N N . ASP B 2 385 ? 11.32134 53.51761 9.41790 1.000 59.35777 385 ASP B N 1
ATOM 12302 C CA . ASP B 2 385 ? 12.51087 52.91655 8.82955 1.000 60.01511 385 ASP B CA 1
ATOM 12303 C C . ASP B 2 385 ? 12.21612 52.41447 7.42936 1.000 59.55926 385 ASP B C 1
ATOM 12304 O O . ASP B 2 385 ? 12.99946 52.63142 6.50346 1.000 60.27441 385 ASP B O 1
ATOM 12313 N N . PHE B 2 386 ? 11.08113 51.74788 7.25847 1.000 58.90393 386 PHE B N 1
ATOM 12314 C CA . PHE B 2 386 ? 10.65834 51.30755 5.94007 1.000 57.90805 386 PHE B CA 1
ATOM 12315 C C . PHE B 2 386 ? 10.58198 52.47294 4.96447 1.000 56.06528 386 PHE B C 1
ATOM 12316 O O . PHE B 2 386 ? 11.23112 52.47229 3.90457 1.000 53.26199 386 PHE B O 1
ATOM 12333 N N . LEU B 2 387 ? 9.77481 53.47743 5.30728 1.000 56.63970 387 LEU B N 1
ATOM 12334 C CA . LEU B 2 387 ? 9.54983 54.58193 4.38406 1.000 54.82773 387 LEU B CA 1
ATOM 12335 C C . LEU B 2 387 ? 10.85466 55.28971 4.03890 1.000 54.80900 387 LEU B C 1
ATOM 12336 O O . LEU B 2 387 ? 11.08115 55.66141 2.88182 1.000 53.78797 387 LEU B O 1
ATOM 12352 N N . LYS B 2 388 ? 11.73574 55.47229 5.02194 1.000 55.37675 388 LYS B N 1
ATOM 12353 C CA . LYS B 2 388 ? 12.97273 56.20021 4.77028 1.000 55.67668 388 LYS B CA 1
ATOM 12354 C C . LYS B 2 388 ? 13.98837 55.35732 4.01247 1.000 55.60842 388 LYS B C 1
ATOM 12355 O O . LYS B 2 388 ? 14.73581 55.89573 3.18807 1.000 54.71560 388 LYS B O 1
ATOM 12374 N N . ASN B 2 389 ? 14.03492 54.04680 4.26969 1.000 57.49780 389 ASN B N 1
ATOM 12375 C CA . ASN B 2 389 ? 14.88169 53.16747 3.47728 1.000 56.85407 389 ASN B CA 1
ATOM 12376 C C . ASN B 2 389 ? 14.43337 53.14447 2.02599 1.000 54.98011 389 ASN B C 1
ATOM 12377 O O . ASN B 2 389 ? 15.23781 52.86386 1.12995 1.000 55.64417 389 ASN B O 1
ATOM 12388 N N . ARG B 2 390 ? 13.15242 53.41029 1.77693 1.000 54.36265 390 ARG B N 1
ATOM 12389 C CA . ARG B 2 390 ? 12.65534 53.50758 0.41031 1.000 52.82857 390 ARG B CA 1
ATOM 12390 C C . ARG B 2 390 ? 12.56988 54.94287 -0.09648 1.000 50.88400 390 ARG B C 1
ATOM 12391 O O . ARG B 2 390 ? 12.13335 55.16048 -1.23168 1.000 50.46287 390 ARG B O 1
ATOM 12412 N N . GLY B 2 391 ? 12.97889 55.92083 0.70591 1.000 49.58606 391 GLY B N 1
ATOM 12413 C CA . GLY B 2 391 ? 12.94553 57.29997 0.25924 1.000 48.89485 391 GLY B CA 1
ATOM 12414 C C . GLY B 2 391 ? 11.55125 57.86274 0.12911 1.000 48.26268 391 GLY B C 1
ATOM 12415 O O . GLY B 2 391 ? 11.32091 58.75792 -0.69095 1.000 48.24196 391 GLY B O 1
ATOM 12419 N N . ILE B 2 392 ? 10.61069 57.35416 0.91726 1.000 44.65119 392 ILE B N 1
ATOM 12420 C CA . ILE B 2 392 ? 9.21718 57.77580 0.87477 1.000 41.83083 392 ILE B CA 1
ATOM 12421 C C . ILE B 2 392 ? 9.00787 58.82216 1.95785 1.000 41.05445 392 ILE B C 1
ATOM 12422 O O . ILE B 2 392 ? 9.35716 58.59461 3.12373 1.000 43.50850 392 ILE B O 1
ATOM 12438 N N . THR B 2 393 ? 8.44633 59.96915 1.58282 1.000 41.20256 393 THR B N 1
ATOM 12439 C CA . THR B 2 393 ? 8.16791 61.00255 2.57137 1.000 40.25083 393 THR B CA 1
ATOM 12440 C C . THR B 2 393 ? 6.95728 60.58687 3.40079 1.000 40.44959 393 THR B C 1
ATOM 12441 O O . THR B 2 393 ? 5.85268 60.42382 2.86568 1.000 41.10172 393 THR B O 1
ATOM 12452 N N . GLY B 2 394 ? 7.16555 60.41161 4.70085 1.000 42.37765 394 GLY B N 1
ATOM 12453 C CA . GLY B 2 394 ? 6.10620 60.00681 5.60692 1.000 41.35752 394 GLY B CA 1
ATOM 12454 C C . GLY B 2 394 ? 5.54052 61.20309 6.35184 1.000 38.34342 394 GLY B C 1
ATOM 12455 O O . GLY B 2 394 ? 6.28284 62.06864 6.81459 1.000 39.52544 394 GLY B O 1
ATOM 12459 N N . ILE B 2 395 ? 4.21518 61.24390 6.44509 1.000 38.59370 395 ILE B N 1
ATOM 12460 C CA . ILE B 2 395 ? 3.49222 62.23891 7.22307 1.000 39.93162 395 ILE B CA 1
ATOM 12461 C C . ILE B 2 395 ? 2.70830 61.48266 8.28337 1.000 41.22801 395 ILE B C 1
ATOM 12462 O O . ILE B 2 395 ? 1.97557 60.54312 7.95816 1.000 41.58498 395 ILE B O 1
ATOM 12478 N N . PHE B 2 396 ? 2.88032 61.86701 9.54337 1.000 39.84994 396 PHE B N 1
ATOM 12479 C CA . PHE B 2 396 ? 2.17810 61.23827 10.65524 1.000 40.91812 396 PHE B CA 1
ATOM 12480 C C . PHE B 2 396 ? 1.42513 62.32260 11.41101 1.000 40.14109 396 PHE B C 1
ATOM 12481 O O . PHE B 2 396 ? 2.05192 63.22046 11.98076 1.000 38.71022 396 PHE B O 1
ATOM 12498 N N . THR B 2 397 ? 0.09692 62.24999 11.42487 1.000 41.72334 397 THR B N 1
ATOM 12499 C CA . THR B 2 397 ? -0.67010 63.20056 12.22273 1.000 40.18973 397 THR B CA 1
ATOM 12500 C C . THR B 2 397 ? -0.84145 62.65784 13.63870 1.000 40.47122 397 THR B C 1
ATOM 12501 O O . THR B 2 397 ? -0.82530 61.44336 13.86324 1.000 41.81882 397 THR B O 1
ATOM 12512 N N . HIS B 2 398 ? -0.99642 63.57332 14.59691 1.000 41.21555 398 HIS B N 1
ATOM 12513 C CA . HIS B 2 398 ? -1.03730 63.19282 16.00037 1.000 40.13416 398 HIS B CA 1
ATOM 12514 C C . HIS B 2 398 ? -1.93710 64.12003 16.80367 1.000 38.97081 398 HIS B C 1
ATOM 12515 O O . HIS B 2 398 ? -1.92216 65.34221 16.61911 1.000 38.60592 398 HIS B O 1
ATOM 12529 N N . LEU B 2 399 ? -2.70525 63.51888 17.70916 1.000 39.20784 399 LEU B N 1
ATOM 12530 C CA . LEU B 2 399 ? -3.55035 64.25109 18.64656 1.000 38.85084 399 LEU B CA 1
ATOM 12531 C C . LEU B 2 399 ? -2.86996 64.34721 20.01078 1.000 37.21006 399 LEU B C 1
ATOM 12532 O O . LEU B 2 399 ? -2.62309 65.44149 20.52321 1.000 35.18416 399 LEU B O 1
ATOM 12548 N N . ALA B 2 410 ? 4.87843 63.79548 22.17826 1.000 75.28521 410 ALA B N 1
ATOM 12549 C CA . ALA B 2 410 ? 4.97696 62.79449 23.23413 1.000 76.97880 410 ALA B CA 1
ATOM 12550 C C . ALA B 2 410 ? 6.34949 62.12551 23.22542 1.000 80.79567 410 ALA B C 1
ATOM 12551 O O . ALA B 2 410 ? 6.49941 60.98951 23.67542 1.000 82.76895 410 ALA B O 1
ATOM 12557 N N . GLY B 2 411 ? 7.35140 62.84329 22.72401 1.000 75.49416 411 GLY B N 1
ATOM 12558 C CA . GLY B 2 411 ? 8.65384 62.26518 22.48570 1.000 70.47758 411 GLY B CA 1
ATOM 12559 C C . GLY B 2 411 ? 8.79402 61.56393 21.15507 1.000 72.32405 411 GLY B C 1
ATOM 12560 O O . GLY B 2 411 ? 9.86284 61.00441 20.87541 1.000 73.96125 411 GLY B O 1
ATOM 12564 N N . LEU B 2 412 ? 7.74606 61.57069 20.32795 1.000 69.80586 412 LEU B N 1
ATOM 12565 C CA . LEU B 2 412 ? 7.80170 60.98072 18.99738 1.000 67.64101 412 LEU B CA 1
ATOM 12566 C C . LEU B 2 412 ? 8.74243 61.73021 18.06358 1.000 66.06634 412 LEU B C 1
ATOM 12567 O O . LEU B 2 412 ? 9.02694 61.22935 16.97097 1.000 66.10279 412 LEU B O 1
ATOM 12583 N N . SER B 2 413 ? 9.23183 62.90195 18.46198 1.000 64.15902 413 SER B N 1
ATOM 12584 C CA . SER B 2 413 ? 10.17662 63.66225 17.64858 1.000 65.42550 413 SER B CA 1
ATOM 12585 C C . SER B 2 413 ? 11.49465 62.91151 17.46575 1.000 70.97675 413 SER B C 1
ATOM 12586 O O . SER B 2 413 ? 12.33807 63.30682 16.66150 1.000 68.62150 413 SER B O 1
ATOM 12608 N N . LEU B 2 415 ? 11.82671 60.03892 16.06476 1.000 74.36600 415 LEU B N 1
ATOM 12609 C CA . LEU B 2 415 ? 11.83020 59.39629 14.75906 1.000 68.63529 415 LEU B CA 1
ATOM 12610 C C . LEU B 2 415 ? 11.51530 60.35832 13.62638 1.000 63.80370 415 LEU B C 1
ATOM 12611 O O . LEU B 2 415 ? 11.54964 59.98849 12.45259 1.000 59.99285 415 LEU B O 1
ATOM 12627 N N . MET B 2 416 ? 11.21380 61.59770 13.98239 1.000 63.01512 416 MET B N 1
ATOM 12628 C CA . MET B 2 416 ? 10.68850 62.57225 13.03838 1.000 57.53788 416 MET B CA 1
ATOM 12629 C C . MET B 2 416 ? 11.79444 63.51926 12.60294 1.000 53.76241 416 MET B C 1
ATOM 12630 O O . MET B 2 416 ? 12.45097 64.14403 13.44157 1.000 54.08568 416 MET B O 1
ATOM 12644 N N . ASP B 2 417 ? 12.00524 63.61249 11.29175 1.000 51.97194 417 ASP B N 1
ATOM 12645 C CA . ASP B 2 417 ? 12.91695 64.60100 10.74032 1.000 49.60143 417 ASP B CA 1
ATOM 12646 C C . ASP B 2 417 ? 12.32582 66.00200 10.76089 1.000 46.64626 417 ASP B C 1
ATOM 12647 O O . ASP B 2 417 ? 13.08017 66.98074 10.75980 1.000 46.72476 417 ASP B O 1
ATOM 12656 N N . GLY B 2 418 ? 10.99873 66.11640 10.78187 1.000 44.27092 418 GLY B N 1
ATOM 12657 C CA . GLY B 2 418 ? 10.35305 67.40881 10.87016 1.000 42.42004 418 GLY B CA 1
ATOM 12658 C C . GLY B 2 418 ? 9.14034 67.32865 11.77470 1.000 41.75401 418 GLY B C 1
ATOM 12659 O O . GLY B 2 418 ? 8.56754 66.25855 11.98754 1.000 41.10146 418 GLY B O 1
ATOM 12663 N N . TRP B 2 419 ? 8.74583 68.48746 12.29889 1.000 39.79118 419 TRP B N 1
ATOM 12664 C CA . TRP B 2 419 ? 7.66564 68.53594 13.27955 1.000 39.38423 419 TRP B CA 1
ATOM 12665 C C . TRP B 2 419 ? 6.92364 69.85661 13.16850 1.000 39.76625 419 TRP B C 1
ATOM 12666 O O . TRP B 2 419 ? 7.51845 70.92238 13.35248 1.000 40.47683 419 TRP B O 1
ATOM 12687 N N . VAL B 2 420 ? 5.62451 69.77621 12.88820 1.000 44.51324 420 VAL B N 1
ATOM 12688 C CA . VAL B 2 420 ? 4.75129 70.93690 12.76214 1.000 42.92173 420 VAL B CA 1
ATOM 12689 C C . VAL B 2 420 ? 3.65515 70.80935 13.81164 1.000 44.17997 420 VAL B C 1
ATOM 12690 O O . VAL B 2 420 ? 2.92945 69.80814 13.84095 1.000 45.46579 420 VAL B O 1
ATOM 12703 N N . LEU B 2 421 ? 3.53608 71.81719 14.66889 1.000 41.64105 421 LEU B N 1
ATOM 12704 C CA . LEU B 2 421 ? 2.53552 71.84247 15.73023 1.000 42.66732 421 LEU B CA 1
ATOM 12705 C C . LEU B 2 421 ? 1.45411 72.84112 15.34200 1.000 42.11970 421 LEU B C 1
ATOM 12706 O O . LEU B 2 421 ? 1.72988 74.03694 15.19921 1.000 43.26400 421 LEU B O 1
ATOM 12722 N N . MET B 2 422 ? 0.23241 72.35087 15.17077 1.000 42.00502 422 MET B N 1
ATOM 12723 C CA . MET B 2 422 ? -0.90259 73.16125 14.75064 1.000 42.28203 422 MET B CA 1
ATOM 12724 C C . MET B 2 422 ? -1.80787 73.37590 15.95392 1.000 41.78801 422 MET B C 1
ATOM 12725 O O . MET B 2 422 ? -2.29685 72.40822 16.54767 1.000 41.87982 422 MET B O 1
ATOM 12739 N N . LEU B 2 423 ? -2.02409 74.63781 16.31245 1.000 42.06905 423 LEU B N 1
ATOM 12740 C CA . LEU B 2 423 ? -2.79756 75.00071 17.48826 1.000 44.53223 423 LEU B CA 1
ATOM 12741 C C . LEU B 2 423 ? -4.02465 75.79587 17.07200 1.000 46.55822 423 LEU B C 1
ATOM 12742 O O . LEU B 2 423 ? -3.95321 76.63931 16.17651 1.000 47.26320 423 LEU B O 1
ATOM 12758 N N . ASN B 2 424 ? -5.15027 75.51445 17.72024 1.000 50.00989 424 ASN B N 1
ATOM 12759 C CA . ASN B 2 424 ? -6.38997 76.27709 17.56848 1.000 51.81287 424 ASN B CA 1
ATOM 12760 C C . ASN B 2 424 ? -6.74441 76.76510 18.97292 1.000 55.71967 424 ASN B C 1
ATOM 12761 O O . ASN B 2 424 ? -7.60752 76.18999 19.64107 1.000 56.83063 424 ASN B O 1
ATOM 12772 N N . ARG B 2 425 ? -6.06860 77.82407 19.41919 1.000 57.45009 425 ARG B N 1
ATOM 12773 C CA . ARG B 2 425 ? -6.08698 78.21521 20.82278 1.000 60.01377 425 ARG B CA 1
ATOM 12774 C C . ARG B 2 425 ? -6.99876 79.41208 21.06126 1.000 62.84312 425 ARG B C 1
ATOM 12775 O O . ARG B 2 425 ? -7.11203 80.31194 20.22568 1.000 62.22072 425 ARG B O 1
ATOM 12796 N N . GLU B 2 426 ? -7.64131 79.41318 22.22897 1.000 67.15173 426 GLU B N 1
ATOM 12797 C CA . GLU B 2 426 ? -8.61974 80.43678 22.56694 1.000 68.70965 426 GLU B CA 1
ATOM 12798 C C . GLU B 2 426 ? -7.93451 81.66626 23.14830 1.000 70.28340 426 GLU B C 1
ATOM 12799 O O . GLU B 2 426 ? -7.07392 81.55398 24.02674 1.000 71.07022 426 GLU B O 1
ATOM 12811 N N . VAL B 2 427 ? -8.32448 82.84089 22.65609 1.000 69.97504 427 VAL B N 1
ATOM 12812 C CA . VAL B 2 427 ? -7.89259 84.11159 23.22626 1.000 72.94019 427 VAL B CA 1
ATOM 12813 C C . VAL B 2 427 ? -9.04713 85.09961 23.09811 1.000 76.23511 427 VAL B C 1
ATOM 12814 O O . VAL B 2 427 ? -9.51770 85.38097 21.98956 1.000 76.03610 427 VAL B O 1
ATOM 12827 N N . ASN B 2 428 ? -9.51874 85.62390 24.22756 1.000 76.90876 428 ASN B N 1
ATOM 12828 C CA . ASN B 2 428 ? -10.61496 86.59070 24.23921 1.000 80.43448 428 ASN B CA 1
ATOM 12829 C C . ASN B 2 428 ? -11.87049 86.00820 23.59481 1.000 79.44857 428 ASN B C 1
ATOM 12830 O O . ASN B 2 428 ? -12.54158 86.66231 22.79406 1.000 80.70952 428 ASN B O 1
ATOM 12841 N N . GLY B 2 429 ? -12.19196 84.76610 23.94453 1.000 73.82723 429 GLY B N 1
ATOM 12842 C CA . GLY B 2 429 ? -13.35623 84.12364 23.36762 1.000 70.72769 429 GLY B CA 1
ATOM 12843 C C . GLY B 2 429 ? -13.29018 83.94609 21.87146 1.000 69.97654 429 GLY B C 1
ATOM 12844 O O . GLY B 2 429 ? -14.32838 83.77901 21.22653 1.000 65.39396 429 GLY B O 1
ATOM 12848 N N . GLU B 2 430 ? -12.09282 83.98263 21.29667 1.000 77.02251 430 GLU B N 1
ATOM 12849 C CA . GLU B 2 430 ? -11.88146 83.77153 19.87112 1.000 75.28122 430 GLU B CA 1
ATOM 12850 C C . GLU B 2 430 ? -10.75604 82.76286 19.70287 1.000 73.65483 430 GLU B C 1
ATOM 12851 O O . GLU B 2 430 ? -9.79184 82.76617 20.47431 1.000 74.58116 430 GLU B O 1
ATOM 12863 N N . PHE B 2 431 ? -10.88045 81.90061 18.69671 1.000 62.76224 431 PHE B N 1
ATOM 12864 C CA . PHE B 2 431 ? -9.91835 80.83061 18.45951 1.000 61.23685 431 PHE B CA 1
ATOM 12865 C C . PHE B 2 431 ? -8.99191 81.23407 17.31862 1.000 60.85484 431 PHE B C 1
ATOM 12866 O O . PHE B 2 431 ? -9.41375 81.30373 16.15911 1.000 60.42671 431 PHE B O 1
ATOM 12883 N N . ASN B 2 432 ? -7.73155 81.49700 17.65213 1.000 62.52652 432 ASN B N 1
ATOM 12884 C CA . ASN B 2 432 ? -6.71353 81.79164 16.65610 1.000 59.03296 432 ASN B CA 1
ATOM 12885 C C . ASN B 2 432 ? -5.97193 80.51290 16.29215 1.000 54.67279 432 ASN B C 1
ATOM 12886 O O . ASN B 2 432 ? -5.66771 79.68410 17.15947 1.000 54.31636 432 ASN B O 1
ATOM 12897 N N . ARG B 2 433 ? -5.69140 80.35770 15.00133 1.000 51.87299 433 ARG B N 1
ATOM 12898 C CA . ARG B 2 433 ? -5.02277 79.17687 14.47263 1.000 49.37629 433 ARG B CA 1
ATOM 12899 C C . ARG B 2 433 ? -3.56616 79.52040 14.19509 1.000 49.80371 433 ARG B C 1
ATOM 12900 O O . ARG B 2 433 ? -3.27384 80.38100 13.35878 1.000 50.21122 433 ARG B O 1
ATOM 12921 N N . GLU B 2 434 ? -2.66287 78.83887 14.88898 1.000 49.50240 434 GLU B N 1
ATOM 12922 C CA . GLU B 2 434 ? -1.23838 79.11327 14.82475 1.000 50.38121 434 GLU B CA 1
ATOM 12923 C C . GLU B 2 434 ? -0.47550 77.86364 14.41257 1.000 47.22307 434 GLU B C 1
ATOM 12924 O O . GLU B 2 434 ? -0.92326 76.73349 14.62968 1.000 45.39199 434 GLU B O 1
ATOM 12936 N N . LEU B 2 435 ? 0.69039 78.08831 13.81738 1.000 47.78162 435 LEU B N 1
ATOM 12937 C CA . LEU B 2 435 ? 1.55610 77.03771 13.30815 1.000 47.39676 435 LEU B CA 1
ATOM 12938 C C . LEU B 2 435 ? 2.94009 77.25003 13.89477 1.000 47.43588 435 LEU B C 1
ATOM 12939 O O . LEU B 2 435 ? 3.47521 78.36745 13.85591 1.000 50.27705 435 LEU B O 1
ATOM 12955 N N . TYR B 2 436 ? 3.51250 76.16735 14.41653 1.000 43.76856 436 TYR B N 1
ATOM 12956 C CA . TYR B 2 436 ? 4.85779 76.13296 14.96260 1.000 44.87845 436 TYR B CA 1
ATOM 12957 C C . TYR B 2 436 ? 5.68488 75.16693 14.12401 1.000 39.04338 436 TYR B C 1
ATOM 12958 O O . TYR B 2 436 ? 5.27286 74.01985 13.91874 1.000 42.00306 436 TYR B O 1
ATOM 12976 N N . LEU B 2 437 ? 6.84579 75.61319 13.65455 1.000 48.01501 437 LEU B N 1
ATOM 12977 C CA . LEU B 2 437 ? 7.82060 74.72426 13.01686 1.000 48.39961 437 LEU B CA 1
ATOM 12978 C C . LEU B 2 437 ? 8.86389 74.39036 14.08157 1.000 50.38500 437 LEU B C 1
ATOM 12979 O O . LEU B 2 437 ? 9.86028 75.09570 14.24543 1.000 52.54161 437 LEU B O 1
ATOM 12995 N N . LEU B 2 438 ? 8.62630 73.29865 14.81433 1.000 46.92616 438 LEU B N 1
ATOM 12996 C CA . LEU B 2 438 ? 9.45975 72.98456 15.96907 1.000 47.50248 438 LEU B CA 1
ATOM 12997 C C . LEU B 2 438 ? 10.76299 72.30155 15.56818 1.000 49.57928 438 LEU B C 1
ATOM 12998 O O . LEU B 2 438 ? 11.81243 72.56620 16.16574 1.000 50.25958 438 LEU B O 1
ATOM 13014 N N . LYS B 2 439 ? 10.71382 71.42345 14.56677 1.000 49.17092 439 LYS B N 1
ATOM 13015 C CA . LYS B 2 439 ? 11.87646 70.63349 14.17311 1.000 49.50608 439 LYS B CA 1
ATOM 13016 C C . LYS B 2 439 ? 12.00047 70.64145 12.65889 1.000 50.61956 439 LYS B C 1
ATOM 13017 O O . LYS B 2 439 ? 11.05734 70.27016 11.95524 1.000 46.08659 439 LYS B O 1
ATOM 13036 N N . ALA B 2 440 ? 13.17438 71.07473 12.16275 1.000 57.48129 440 ALA B N 1
ATOM 13037 C CA . ALA B 2 440 ? 13.52303 71.01640 10.73065 1.000 55.88666 440 ALA B CA 1
ATOM 13038 C C . ALA B 2 440 ? 14.98047 70.53919 10.66497 1.000 55.92138 440 ALA B C 1
ATOM 13039 O O . ALA B 2 440 ? 15.90158 71.32507 10.40537 1.000 58.31258 440 ALA B O 1
ATOM 13046 N N . ARG B 2 441 ? 15.17866 69.24689 10.89645 1.000 51.04388 441 ARG B N 1
ATOM 13047 C CA . ARG B 2 441 ? 16.51197 68.66302 10.94017 1.000 49.96325 441 ARG B CA 1
ATOM 13048 C C . ARG B 2 441 ? 17.33727 69.03835 9.71774 1.000 49.70440 441 ARG B C 1
ATOM 13049 O O . ARG B 2 441 ? 16.94845 68.75648 8.58110 1.000 50.22476 441 ARG B O 1
ATOM 13070 N N . GLY B 2 442 ? 18.48169 69.67268 9.95634 1.000 50.17737 442 GLY B N 1
ATOM 13071 C CA . GLY B 2 442 ? 19.47277 69.87708 8.92141 1.000 52.42459 442 GLY B CA 1
ATOM 13072 C C . GLY B 2 442 ? 19.31746 71.12101 8.08007 1.000 52.35986 442 GLY B C 1
ATOM 13073 O O . GLY B 2 442 ? 19.99782 71.23910 7.05327 1.000 54.10073 442 GLY B O 1
ATOM 13077 N N . MET B 2 443 ? 18.46171 72.05761 8.47908 1.000 50.82893 443 MET B N 1
ATOM 13078 C CA . MET B 2 443 ? 18.22406 73.24743 7.67946 1.000 50.95494 443 MET B CA 1
ATOM 13079 C C . MET B 2 443 ? 17.86842 74.40893 8.59208 1.000 51.45444 443 MET B C 1
ATOM 13080 O O . MET B 2 443 ? 17.23173 74.22686 9.63243 1.000 51.31360 443 MET B O 1
ATOM 13094 N N . ALA B 2 444 ? 18.27982 75.60712 8.18870 1.000 53.75691 444 ALA B N 1
ATOM 13095 C CA . ALA B 2 444 ? 17.79244 76.81177 8.84513 1.000 54.30473 444 ALA B CA 1
ATOM 13096 C C . ALA B 2 444 ? 16.29146 76.92674 8.61169 1.000 53.20439 444 ALA B C 1
ATOM 13097 O O . ALA B 2 444 ? 15.82938 76.90664 7.46553 1.000 52.79927 444 ALA B O 1
ATOM 13104 N N . HIS B 2 445 ? 15.53000 77.02791 9.69460 1.000 53.99086 445 HIS B N 1
ATOM 13105 C CA . HIS B 2 445 ? 14.08398 77.14426 9.61222 1.000 54.19929 445 HIS B CA 1
ATOM 13106 C C . HIS B 2 445 ? 13.61608 78.28679 10.49729 1.000 59.03133 445 HIS B C 1
ATOM 13107 O O . HIS B 2 445 ? 14.18802 78.55190 11.55890 1.000 62.33233 445 HIS B O 1
ATOM 13121 N N . SER B 2 446 ? 12.57053 78.96270 10.04069 1.000 63.03824 446 SER B N 1
ATOM 13122 C CA . SER B 2 446 ? 11.94638 80.00349 10.83812 1.000 70.21825 446 SER B CA 1
ATOM 13123 C C . SER B 2 446 ? 11.39725 79.41127 12.12776 1.000 74.53676 446 SER B C 1
ATOM 13124 O O . SER B 2 446 ? 10.50685 78.55695 12.09888 1.000 69.08355 446 SER B O 1
ATOM 13132 N N . ASN B 2 447 ? 11.93343 79.85603 13.25933 1.000 93.43025 447 ASN B N 1
ATOM 13133 C CA . ASN B 2 447 ? 11.41290 79.45935 14.55826 1.000 97.03550 447 ASN B CA 1
ATOM 13134 C C . ASN B 2 447 ? 10.32406 80.40090 15.05473 1.000 99.69278 447 ASN B C 1
ATOM 13135 O O . ASN B 2 447 ? 9.96115 80.34266 16.23400 1.000 102.69687 447 ASN B O 1
ATOM 13146 N N . GLN B 2 448 ? 9.80324 81.26706 14.18743 1.000 90.76454 448 GLN B N 1
ATOM 13147 C CA . GLN B 2 448 ? 8.68299 82.11604 14.55546 1.000 85.14820 448 GLN B CA 1
ATOM 13148 C C . GLN B 2 448 ? 7.37910 81.32131 14.47246 1.000 76.14924 448 GLN B C 1
ATOM 13149 O O . GLN B 2 448 ? 7.31190 80.24277 13.87422 1.000 73.92926 448 GLN B O 1
ATOM 13163 N N . VAL B 2 449 ? 6.33792 81.87763 15.08006 1.000 78.09331 449 VAL B N 1
ATOM 13164 C CA . VAL B 2 449 ? 5.01688 81.26321 15.11706 1.000 72.37986 449 VAL B CA 1
ATOM 13165 C C . VAL B 2 449 ? 4.12878 82.01142 14.13885 1.000 67.81165 449 VAL B C 1
ATOM 13166 O O . VAL B 2 449 ? 4.02494 83.24439 14.19736 1.000 69.17871 449 VAL B O 1
ATOM 13179 N N . ARG B 2 450 ? 3.50649 81.28257 13.21697 1.000 59.45999 450 ARG B N 1
ATOM 13180 C CA . ARG B 2 450 ? 2.79070 81.89794 12.10537 1.000 55.66980 450 ARG B CA 1
ATOM 13181 C C . ARG B 2 450 ? 1.30203 81.60665 12.22113 1.000 53.84876 450 ARG B C 1
ATOM 13182 O O . ARG B 2 450 ? 0.89591 80.44377 12.26013 1.000 50.96105 450 ARG B O 1
ATOM 13203 N N . GLU B 2 451 ? 0.49389 82.66060 12.28636 1.000 58.83869 451 GLU B N 1
ATOM 13204 C CA . GLU B 2 451 ? -0.94976 82.48530 12.22348 1.000 56.19479 451 GLU B CA 1
ATOM 13205 C C . GLU B 2 451 ? -1.34594 82.04329 10.81982 1.000 54.87693 451 GLU B C 1
ATOM 13206 O O . GLU B 2 451 ? -0.82535 82.55282 9.82113 1.000 56.03080 451 GLU B O 1
ATOM 13218 N N . PHE B 2 452 ? -2.26218 81.08117 10.74500 1.000 52.43224 452 PHE B N 1
ATOM 13219 C CA . PHE B 2 452 ? -2.71374 80.54629 9.47082 1.000 52.02266 452 PHE B CA 1
ATOM 13220 C C . PHE B 2 452 ? -4.23279 80.58994 9.39190 1.000 49.30504 452 PHE B C 1
ATOM 13221 O O . PHE B 2 452 ? -4.93714 80.69650 10.39922 1.000 47.68651 452 PHE B O 1
ATOM 13238 N N . LEU B 2 453 ? -4.71928 80.51835 8.15754 1.000 47.97087 453 LEU B N 1
ATOM 13239 C CA . LEU B 2 453 ? -6.13554 80.56579 7.84010 1.000 45.77407 453 LEU B CA 1
ATOM 13240 C C . LEU B 2 453 ? -6.45271 79.43968 6.86987 1.000 46.17864 453 LEU B C 1
ATOM 13241 O O . LEU B 2 453 ? -5.68153 79.17192 5.94053 1.000 47.00379 453 LEU B O 1
ATOM 13257 N N . MET B 2 454 ? -7.58355 78.77956 7.09534 1.000 46.03193 454 MET B N 1
ATOM 13258 C CA . MET B 2 454 ? -8.06526 77.71212 6.22991 1.000 46.00651 454 MET B CA 1
ATOM 13259 C C . MET B 2 454 ? -9.23583 78.22556 5.40492 1.000 46.51601 454 MET B C 1
ATOM 13260 O O . MET B 2 454 ? -10.09562 78.95469 5.91136 1.000 44.23044 454 MET B O 1
ATOM 13274 N N . SER B 2 455 ? -9.26104 77.84635 4.13301 1.000 49.58481 455 SER B N 1
ATOM 13275 C CA . SER B 2 455 ? -10.25764 78.37394 3.21129 1.000 52.71806 455 SER B CA 1
ATOM 13276 C C . SER B 2 455 ? -10.31149 77.47561 1.98402 1.000 55.54119 455 SER B C 1
ATOM 13277 O O . SER B 2 455 ? -9.63283 76.44834 1.91253 1.000 54.49135 455 SER B O 1
ATOM 13285 N N . ASP B 2 456 ? -11.13930 77.87267 1.01217 1.000 65.17346 456 ASP B N 1
ATOM 13286 C CA . ASP B 2 456 ? -11.19181 77.16331 -0.25963 1.000 64.54647 456 ASP B CA 1
ATOM 13287 C C . ASP B 2 456 ? -9.89072 77.29670 -1.04137 1.000 65.36035 456 ASP B C 1
ATOM 13288 O O . ASP B 2 456 ? -9.66908 76.53195 -1.98547 1.000 65.16801 456 ASP B O 1
ATOM 13297 N N . ARG B 2 457 ? -9.03646 78.25303 -0.67843 1.000 60.98988 457 ARG B N 1
ATOM 13298 C CA . ARG B 2 457 ? -7.69949 78.36646 -1.24365 1.000 60.14519 457 ARG B CA 1
ATOM 13299 C C . ARG B 2 457 ? -6.67973 77.52109 -0.49093 1.000 56.44749 457 ARG B C 1
ATOM 13300 O O . ARG B 2 457 ? -5.49296 77.55148 -0.83391 1.000 58.58713 457 ARG B O 1
ATOM 13321 N N . GLY B 2 458 ? -7.11192 76.78188 0.52902 1.000 53.08176 458 GLY B N 1
ATOM 13322 C CA . GLY B 2 458 ? -6.22425 75.91677 1.27440 1.000 51.87951 458 GLY B CA 1
ATOM 13323 C C . GLY B 2 458 ? -5.76801 76.49868 2.59393 1.000 49.93268 458 GLY B C 1
ATOM 13324 O O . GLY B 2 458 ? -6.52474 77.19962 3.27436 1.000 49.00609 458 GLY B O 1
ATOM 13328 N N . ILE B 2 459 ? -4.52744 76.19552 2.96410 1.000 47.31562 459 ILE B N 1
ATOM 13329 C CA . ILE B 2 459 ? -3.90880 76.68925 4.18824 1.000 45.67858 459 ILE B CA 1
ATOM 13330 C C . ILE B 2 459 ? -2.97127 77.82325 3.79803 1.000 45.73405 459 ILE B C 1
ATOM 13331 O O . ILE B 2 459 ? -2.06288 77.63026 2.97973 1.000 47.41350 459 ILE B O 1
ATOM 13347 N N . SER B 2 460 ? -3.18665 79.00717 4.37183 1.000 44.09127 460 SER B N 1
ATOM 13348 C CA . SER B 2 460 ? -2.38921 80.18001 4.03496 1.000 45.66213 460 SER B CA 1
ATOM 13349 C C . SER B 2 460 ? -1.90156 80.85612 5.30606 1.000 48.24273 460 SER B C 1
ATOM 13350 O O . SER B 2 460 ? -2.69233 81.11721 6.21574 1.000 47.72172 460 SER B O 1
ATOM 13358 N N . LEU B 2 461 ? -0.60474 81.14588 5.36181 1.000 51.52317 461 LEU B N 1
ATOM 13359 C CA . LEU B 2 461 ? -0.00474 81.80296 6.51584 1.000 53.33935 461 LEU B CA 1
ATOM 13360 C C . LEU B 2 461 ? -0.02114 83.31300 6.31623 1.000 56.97398 461 LEU B C 1
ATOM 13361 O O . LEU B 2 461 ? 0.42356 83.81329 5.27885 1.000 58.38961 461 LEU B O 1
ATOM 13377 N N . LEU B 2 462 ? -0.53232 84.03320 7.30827 1.000 57.37828 462 LEU B N 1
ATOM 13378 C CA . LEU B 2 462 ? -0.67746 85.48249 7.17344 1.000 62.03566 462 LEU B CA 1
ATOM 13379 C C . LEU B 2 462 ? 0.67280 86.16335 7.36465 1.000 68.32035 462 LEU B C 1
ATOM 13380 O O . LEU B 2 462 ? 1.36994 85.87597 8.34228 1.000 66.88996 462 LEU B O 1
ATOM 13396 N N . PRO B 2 463 ? 1.07775 87.07287 6.45673 1.000 78.45131 463 PRO B N 1
ATOM 13397 C CA . PRO B 2 463 ? 2.38857 87.71352 6.62416 1.000 77.43195 463 PRO B CA 1
ATOM 13398 C C . PRO B 2 463 ? 2.39967 88.73190 7.75998 1.000 80.39706 463 PRO B C 1
ATOM 13399 O O . PRO B 2 463 ? 1.69787 88.52013 8.74782 1.000 81.54001 463 PRO B O 1
ATOM 13410 N N . GLY C 1 2 ? -12.06954 24.62832 -4.09736 1.000 40.69140 2 GLY C N 1
ATOM 13411 C CA . GLY C 1 2 ? -12.17460 25.02802 -2.70604 1.000 38.85584 2 GLY C CA 1
ATOM 13412 C C . GLY C 1 2 ? -12.83366 23.98182 -1.82851 1.000 37.91221 2 GLY C C 1
ATOM 13413 O O . GLY C 1 2 ? -12.85508 22.80040 -2.17519 1.000 37.02555 2 GLY C O 1
ATOM 13416 N N . ILE C 1 3 ? -13.36417 24.41330 -0.68399 1.000 39.82548 3 ILE C N 1
ATOM 13417 C CA . ILE C 1 3 ? -14.10284 23.54591 0.22437 1.000 36.79968 3 ILE C CA 1
ATOM 13418 C C . ILE C 1 3 ? -15.54199 24.03792 0.30097 1.000 33.99506 3 ILE C C 1
ATOM 13419 O O . ILE C 1 3 ? -15.79312 25.24826 0.34862 1.000 31.75218 3 ILE C O 1
ATOM 13435 N N . GLY C 1 4 ? -16.48302 23.09807 0.32182 1.000 34.82983 4 GLY C N 1
ATOM 13436 C CA . GLY C 1 4 ? -17.87608 23.46318 0.46348 1.000 32.33956 4 GLY C CA 1
ATOM 13437 C C . GLY C 1 4 ? -18.19839 23.90788 1.87626 1.000 31.95122 4 GLY C C 1
ATOM 13438 O O . GLY C 1 4 ? -17.64654 23.40596 2.85586 1.000 33.03227 4 GLY C O 1
ATOM 13442 N N . LYS C 1 5 ? -19.10923 24.87314 1.97697 1.000 30.29409 5 LYS C N 1
ATOM 13443 C CA . LYS C 1 5 ? -19.47935 25.47267 3.25141 1.000 29.88005 5 LYS C CA 1
ATOM 13444 C C . LYS C 1 5 ? -20.96407 25.25789 3.49709 1.000 29.14001 5 LYS C C 1
ATOM 13445 O O . LYS C 1 5 ? -21.79945 25.66593 2.68325 1.000 29.87684 5 LYS C O 1
ATOM 13464 N N . SER C 1 6 ? -21.28819 24.61547 4.61556 1.000 29.98580 6 SER C N 1
ATOM 13465 C CA . SER C 1 6 ? -22.67189 24.46043 5.03354 1.000 30.07859 6 SER C CA 1
ATOM 13466 C C . SER C 1 6 ? -23.00441 25.55337 6.03339 1.000 28.77113 6 SER C C 1
ATOM 13467 O O . SER C 1 6 ? -22.34886 25.63142 7.08430 1.000 29.87708 6 SER C O 1
ATOM 13475 N N . PRO C 1 7 ? -23.98573 26.41110 5.76809 1.000 30.07321 7 PRO C N 1
ATOM 13476 C CA . PRO C 1 7 ? -24.30982 27.46959 6.72765 1.000 29.85348 7 PRO C CA 1
ATOM 13477 C C . PRO C 1 7 ? -25.06489 26.92274 7.92608 1.000 29.21971 7 PRO C C 1
ATOM 13478 O O . PRO C 1 7 ? -25.76124 25.90696 7.84949 1.000 29.32223 7 PRO C O 1
ATOM 13489 N N . THR C 1 8 ? -24.91341 27.62027 9.04967 1.000 28.72013 8 THR C N 1
ATOM 13490 C CA . THR C 1 8 ? -25.49856 27.18361 10.30853 1.000 30.32473 8 THR C CA 1
ATOM 13491 C C . THR C 1 8 ? -26.81104 27.87515 10.63627 1.000 29.71973 8 THR C C 1
ATOM 13492 O O . THR C 1 8 ? -27.66433 27.27573 11.29735 1.000 31.73098 8 THR C O 1
ATOM 13503 N N . GLY C 1 9 ? -26.99522 29.11500 10.19109 1.000 29.41320 9 GLY C N 1
ATOM 13504 C CA . GLY C 1 9 ? -28.13120 29.92247 10.57157 1.000 28.16485 9 GLY C CA 1
ATOM 13505 C C . GLY C 1 9 ? -27.79204 31.02393 11.54971 1.000 28.14905 9 GLY C C 1
ATOM 13506 O O . GLY C 1 9 ? -28.55165 31.99647 11.65827 1.000 28.97082 9 GLY C O 1
ATOM 13510 N N . ILE C 1 10 ? -26.68478 30.89416 12.27444 1.000 29.87370 10 ILE C N 1
ATOM 13511 C CA . ILE C 1 10 ? -26.16671 31.98616 13.09108 1.000 30.81668 10 ILE C CA 1
ATOM 13512 C C . ILE C 1 10 ? -25.48473 32.96362 12.13819 1.000 30.79477 10 ILE C C 1
ATOM 13513 O O . ILE C 1 10 ? -24.40527 32.68056 11.61106 1.000 31.58065 10 ILE C O 1
ATOM 13529 N N . GLN C 1 11 ? -26.12695 34.10825 11.89978 1.000 30.97842 11 GLN C N 1
ATOM 13530 C CA . GLN C 1 11 ? -25.66168 35.01660 10.85658 1.000 33.67141 11 GLN C CA 1
ATOM 13531 C C . GLN C 1 11 ? -24.22286 35.45493 11.10051 1.000 35.41698 11 GLN C C 1
ATOM 13532 O O . GLN C 1 11 ? -23.39057 35.42683 10.18704 1.000 34.93147 11 GLN C O 1
ATOM 13546 N N . GLY C 1 12 ? -23.91596 35.88339 12.32386 1.000 36.63665 12 GLY C N 1
ATOM 13547 C CA . GLY C 1 12 ? -22.57763 36.36932 12.60879 1.000 37.94936 12 GLY C CA 1
ATOM 13548 C C . GLY C 1 12 ? -21.52483 35.28919 12.46705 1.000 34.21441 12 GLY C C 1
ATOM 13549 O O . GLY C 1 12 ? -20.43528 35.53379 11.93803 1.000 33.61868 12 GLY C O 1
ATOM 13553 N N . PHE C 1 13 ? -21.83198 34.07927 12.94055 1.000 30.51420 13 PHE C N 1
ATOM 13554 C CA . PHE C 1 13 ? -20.88935 32.97635 12.79985 1.000 31.31793 13 PHE C CA 1
ATOM 13555 C C . PHE C 1 13 ? -20.63689 32.66707 11.33090 1.000 29.24720 13 PHE C C 1
ATOM 13556 O O . PHE C 1 13 ? -19.48942 32.49294 10.90395 1.000 31.03765 13 PHE C O 1
ATOM 13573 N N . ASP C 1 14 ? -21.70935 32.58044 10.54269 1.000 33.15239 14 ASP C N 1
ATOM 13574 C CA . ASP C 1 14 ? -21.55980 32.26982 9.12616 1.000 32.36946 14 ASP C CA 1
ATOM 13575 C C . ASP C 1 14 ? -20.76950 33.35686 8.41290 1.000 32.91256 14 ASP C C 1
ATOM 13576 O O . ASP C 1 14 ? -19.95922 33.06511 7.52660 1.000 33.32432 14 ASP C O 1
ATOM 13585 N N . GLU C 1 15 ? -20.97909 34.61778 8.79386 1.000 31.96376 15 GLU C N 1
ATOM 13586 C CA . GLU C 1 15 ? -20.19912 35.70001 8.20512 1.000 33.55066 15 GLU C CA 1
ATOM 13587 C C . GLU C 1 15 ? -18.72552 35.55964 8.56228 1.000 32.06000 15 GLU C C 1
ATOM 13588 O O . GLU C 1 15 ? -17.84942 35.63914 7.69199 1.000 31.92202 15 GLU C O 1
ATOM 13600 N N . LEU C 1 16 ? -18.43604 35.34312 9.84762 1.000 32.22271 16 LEU C N 1
ATOM 13601 C CA . LEU C 1 16 ? -17.05296 35.21110 10.28504 1.000 30.54365 16 LEU C CA 1
ATOM 13602 C C . LEU C 1 16 ? -16.36017 34.03526 9.61412 1.000 30.36104 16 LEU C C 1
ATOM 13603 O O . LEU C 1 16 ? -15.14695 34.08299 9.37881 1.000 31.37305 16 LEU C O 1
ATOM 13619 N N . THR C 1 17 ? -17.10354 32.97463 9.30876 1.000 31.30572 17 THR C N 1
ATOM 13620 C CA . THR C 1 17 ? -16.55236 31.81122 8.62800 1.000 30.98150 17 THR C CA 1
ATOM 13621 C C . THR C 1 17 ? -16.74239 31.87142 7.11696 1.000 30.71097 17 THR C C 1
ATOM 13622 O O . THR C 1 17 ? -16.45472 30.88892 6.42572 1.000 30.63842 17 THR C O 1
ATOM 13633 N N . LEU C 1 18 ? -17.23270 32.99287 6.59444 1.000 29.62403 18 LEU C N 1
ATOM 13634 C CA . LEU C 1 18 ? -17.37183 33.19045 5.15362 1.000 30.58333 18 LEU C CA 1
ATOM 13635 C C . LEU C 1 18 ? -18.26424 32.12178 4.52333 1.000 30.35757 18 LEU C C 1
ATOM 13636 O O . LEU C 1 18 ? -18.02415 31.67252 3.40084 1.000 31.80792 18 LEU C O 1
ATOM 13652 N N . GLY C 1 19 ? -19.30753 31.71238 5.24553 1.000 29.25382 19 GLY C N 1
ATOM 13653 C CA . GLY C 1 19 ? -20.27632 30.78996 4.68447 1.000 29.08781 19 GLY C CA 1
ATOM 13654 C C . GLY C 1 19 ? -20.77243 29.70896 5.62136 1.000 30.10294 19 GLY C C 1
ATOM 13655 O O . GLY C 1 19 ? -21.76488 29.03534 5.32435 1.000 29.14536 19 GLY C O 1
ATOM 13659 N N . GLY C 1 20 ? -20.08998 29.52229 6.74653 1.000 30.11308 20 GLY C N 1
ATOM 13660 C CA . GLY C 1 20 ? -20.50507 28.52615 7.71093 1.000 29.17611 20 GLY C CA 1
ATOM 13661 C C . GLY C 1 20 ? -19.50904 27.39916 7.88756 1.000 29.14663 20 GLY C C 1
ATOM 13662 O O . GLY C 1 20 ? -18.33904 27.52737 7.51677 1.000 30.09149 20 GLY C O 1
ATOM 13666 N N . LEU C 1 21 ? -19.97171 26.28623 8.45400 1.000 30.39607 21 LEU C N 1
ATOM 13667 C CA . LEU C 1 21 ? -19.10928 25.15167 8.72735 1.000 30.29347 21 LEU C CA 1
ATOM 13668 C C . LEU C 1 21 ? -18.67409 24.47904 7.42751 1.000 31.32614 21 LEU C C 1
ATOM 13669 O O . LEU C 1 21 ? -19.24808 24.72465 6.36445 1.000 30.36186 21 LEU C O 1
ATOM 13685 N N . PRO C 1 22 ? -17.65135 23.62622 7.48578 1.000 31.63015 22 PRO C N 1
ATOM 13686 C CA . PRO C 1 22 ? -17.22088 22.91775 6.27371 1.000 31.49021 22 PRO C CA 1
ATOM 13687 C C . PRO C 1 22 ? -18.13441 21.74110 5.97278 1.000 32.01832 22 PRO C C 1
ATOM 13688 O O . PRO C 1 22 ? -18.50610 20.97083 6.86212 1.000 34.48739 22 PRO C O 1
ATOM 13699 N N . THR C 1 23 ? -18.49049 21.60249 4.69966 1.000 34.64930 23 THR C N 1
ATOM 13700 C CA . THR C 1 23 ? -19.47023 20.60514 4.29934 1.000 34.26461 23 THR C CA 1
ATOM 13701 C C . THR C 1 23 ? -18.81902 19.24291 4.10525 1.000 34.25186 23 THR C C 1
ATOM 13702 O O . THR C 1 23 ? -17.71637 19.13346 3.56173 1.000 33.44972 23 THR C O 1
ATOM 13713 N N . GLY C 1 24 ? -19.51815 18.20147 4.55353 1.000 32.81763 24 GLY C N 1
ATOM 13714 C CA . GLY C 1 24 ? -19.01331 16.84951 4.44744 1.000 34.51259 24 GLY C CA 1
ATOM 13715 C C . GLY C 1 24 ? -17.87130 16.52796 5.37759 1.000 35.32143 24 GLY C C 1
ATOM 13716 O O . GLY C 1 24 ? -17.18769 15.52035 5.18024 1.000 37.14114 24 GLY C O 1
ATOM 13720 N N . ARG C 1 25 ? -17.64387 17.35056 6.38873 1.000 33.26049 25 ARG C N 1
ATOM 13721 C CA . ARG C 1 25 ? -16.52167 17.19730 7.29836 1.000 35.01874 25 ARG C CA 1
ATOM 13722 C C . ARG C 1 25 ? -16.98765 17.37637 8.73167 1.000 35.63159 25 ARG C C 1
ATOM 13723 O O . ARG C 1 25 ? -18.02746 17.99389 8.98652 1.000 35.80707 25 ARG C O 1
ATOM 13744 N N . PRO C 1 26 ? -16.23915 16.84178 9.69377 1.000 35.97651 26 PRO C N 1
ATOM 13745 C CA . PRO C 1 26 ? -16.60421 17.03157 11.10184 1.000 32.88699 26 PRO C CA 1
ATOM 13746 C C . PRO C 1 26 ? -16.11813 18.37080 11.63043 1.000 32.35082 26 PRO C C 1
ATOM 13747 O O . PRO C 1 26 ? -15.00770 18.81719 11.32952 1.000 31.68563 26 PRO C O 1
ATOM 13758 N N . SER C 1 27 ? -16.97056 19.01485 12.42293 1.000 33.04880 27 SER C N 1
ATOM 13759 C CA . SER C 1 27 ? -16.62980 20.24941 13.11343 1.000 34.60459 27 SER C CA 1
ATOM 13760 C C . SER C 1 27 ? -16.71314 20.01032 14.61408 1.000 35.62185 27 SER C C 1
ATOM 13761 O O . SER C 1 27 ? -17.58950 19.27825 15.08828 1.000 33.70648 27 SER C O 1
ATOM 13769 N N . LEU C 1 28 ? -15.79770 20.62377 15.35616 1.000 52.64227 28 LEU C N 1
ATOM 13770 C CA . LEU C 1 28 ? -15.72743 20.48737 16.80259 1.000 41.93653 28 LEU C CA 1
ATOM 13771 C C . LEU C 1 28 ? -16.10435 21.81505 17.43794 1.000 68.54443 28 LEU C C 1
ATOM 13772 O O . LEU C 1 28 ? -15.57460 22.86057 17.05396 1.000 38.32075 28 LEU C O 1
ATOM 13788 N N . VAL C 1 29 ? -17.03170 21.77284 18.38554 1.000 41.19581 29 VAL C N 1
ATOM 13789 C CA . VAL C 1 29 ? -17.42488 22.93950 19.16962 1.000 41.94216 29 VAL C CA 1
ATOM 13790 C C . VAL C 1 29 ? -17.09558 22.59897 20.61854 1.000 39.90231 29 VAL C C 1
ATOM 13791 O O . VAL C 1 29 ? -17.80532 21.81695 21.26566 1.000 40.55894 29 VAL C O 1
ATOM 13804 N N . CYS C 1 30 ? -16.00992 23.16953 21.12565 1.000 33.37384 30 CYS C N 1
ATOM 13805 C CA . CYS C 1 30 ? -15.48614 22.87044 22.44535 1.000 31.11130 30 CYS C CA 1
ATOM 13806 C C . CYS C 1 30 ? -15.91164 23.93585 23.44378 1.000 29.90697 30 CYS C C 1
ATOM 13807 O O . CYS C 1 30 ? -16.25100 25.06510 23.08139 1.000 28.50215 30 CYS C O 1
ATOM 13815 N N . GLY C 1 31 ? -15.87070 23.56371 24.71249 1.000 28.36492 31 GLY C N 1
ATOM 13816 C CA . GLY C 1 31 ? -16.19191 24.49110 25.77616 1.000 29.00528 31 GLY C CA 1
ATOM 13817 C C . GLY C 1 31 ? -16.54071 23.75646 27.04587 1.000 28.77140 31 GLY C C 1
ATOM 13818 O O . GLY C 1 31 ? -16.78008 22.54764 27.05552 1.000 27.97753 31 GLY C O 1
ATOM 13822 N N . SER C 1 32 ? -16.56135 24.51955 28.13367 1.000 29.58335 32 SER C N 1
ATOM 13823 C CA . SER C 1 32 ? -16.94240 23.98797 29.43152 1.000 28.49140 32 SER C CA 1
ATOM 13824 C C . SER C 1 32 ? -18.46018 23.81398 29.47378 1.000 28.89870 32 SER C C 1
ATOM 13825 O O . SER C 1 32 ? -19.15284 23.89992 28.45501 1.000 28.54948 32 SER C O 1
ATOM 13833 N N . ALA C 1 33 ? -18.99581 23.57100 30.66558 1.000 30.02007 33 ALA C N 1
ATOM 13834 C CA . ALA C 1 33 ? -20.43375 23.40758 30.81815 1.000 29.64154 33 ALA C CA 1
ATOM 13835 C C . ALA C 1 33 ? -21.12881 24.76005 30.72223 1.000 31.61678 33 ALA C C 1
ATOM 13836 O O . ALA C 1 33 ? -20.69158 25.74168 31.33152 1.000 32.34065 33 ALA C O 1
ATOM 13843 N N . GLY C 1 34 ? -22.20968 24.81016 29.94726 1.000 33.11466 34 GLY C N 1
ATOM 13844 C CA . GLY C 1 34 ? -23.00416 26.01553 29.84548 1.000 32.58442 34 GLY C CA 1
ATOM 13845 C C . GLY C 1 34 ? -22.46441 27.06617 28.90769 1.000 31.35463 34 GLY C C 1
ATOM 13846 O O . GLY C 1 34 ? -22.86608 28.23051 29.00490 1.000 31.32728 34 GLY C O 1
ATOM 13850 N N . CYS C 1 35 ? -21.57319 26.69431 27.99034 1.000 30.12692 35 CYS C N 1
ATOM 13851 C CA . CYS C 1 35 ? -20.96414 27.66636 27.09439 1.000 31.19635 35 CYS C CA 1
ATOM 13852 C C . CYS C 1 35 ? -21.70627 27.81663 25.77375 1.000 28.26224 35 CYS C C 1
ATOM 13853 O O . CYS C 1 35 ? -21.54961 28.84900 25.11224 1.000 28.14380 35 CYS C O 1
ATOM 13861 N N . GLY C 1 36 ? -22.49919 26.82456 25.37310 1.000 31.15226 36 GLY C N 1
ATOM 13862 C CA . GLY C 1 36 ? -23.33847 26.96336 24.20226 1.000 30.22138 36 GLY C CA 1
ATOM 13863 C C . GLY C 1 36 ? -23.09337 25.93880 23.11298 1.000 30.42935 36 GLY C C 1
ATOM 13864 O O . GLY C 1 36 ? -23.53270 26.13100 21.97527 1.000 31.50327 36 GLY C O 1
ATOM 13868 N N . LYS C 1 37 ? -22.40807 24.83825 23.43777 1.000 27.30542 37 LYS C N 1
ATOM 13869 C CA . LYS C 1 37 ? -22.06530 23.86672 22.40679 1.000 27.54087 37 LYS C CA 1
ATOM 13870 C C . LYS C 1 37 ? -23.28253 23.04481 21.99019 1.000 29.56850 37 LYS C C 1
ATOM 13871 O O . LYS C 1 37 ? -23.53633 22.85789 20.79241 1.000 28.48084 37 LYS C O 1
ATOM 13890 N N . THR C 1 38 ? -24.05387 22.56310 22.96675 1.000 31.50401 38 THR C N 1
ATOM 13891 C CA . THR C 1 38 ? -25.25327 21.80420 22.63717 1.000 30.85591 38 THR C CA 1
ATOM 13892 C C . THR C 1 38 ? -26.26228 22.67657 21.90052 1.000 29.63952 38 THR C C 1
ATOM 13893 O O . THR C 1 38 ? -26.86272 22.24247 20.91128 1.000 30.61701 38 THR C O 1
ATOM 13904 N N . LEU C 1 39 ? -26.45813 23.91475 22.36158 1.000 31.99209 39 LEU C N 1
ATOM 13905 C CA . LEU C 1 39 ? -27.38988 24.80266 21.67703 1.000 33.00784 39 LEU C CA 1
ATOM 13906 C C . LEU C 1 39 ? -26.88348 25.18536 20.29213 1.000 28.27482 39 LEU C C 1
ATOM 13907 O O . LEU C 1 39 ? -27.68542 25.34403 19.36770 1.000 34.36426 39 LEU C O 1
ATOM 13923 N N . PHE C 1 40 ? -25.56796 25.33899 20.12151 1.000 33.49914 40 PHE C N 1
ATOM 13924 C CA . PHE C 1 40 ? -25.03878 25.62168 18.79248 1.000 32.01941 40 PHE C CA 1
ATOM 13925 C C . PHE C 1 40 ? -25.31304 24.46263 17.84538 1.000 29.65107 40 PHE C C 1
ATOM 13926 O O . PHE C 1 40 ? -25.71811 24.67307 16.69857 1.000 30.05655 40 PHE C O 1
ATOM 13943 N N . ALA C 1 41 ? -25.09539 23.22792 18.30572 1.000 28.97949 41 ALA C N 1
ATOM 13944 C CA . ALA C 1 41 ? -25.37532 22.07469 17.45375 1.000 30.93011 41 ALA C CA 1
ATOM 13945 C C . ALA C 1 41 ? -26.86777 21.96039 17.15332 1.000 26.52689 41 ALA C C 1
ATOM 13946 O O . ALA C 1 41 ? -27.26170 21.63570 16.02159 1.000 30.49815 41 ALA C O 1
ATOM 13953 N N . SER C 1 42 ? -27.71275 22.21664 18.15850 1.000 32.00356 42 SER C N 1
ATOM 13954 C CA . SER C 1 42 ? -29.14953 22.19873 17.94209 1.000 32.23266 42 SER C CA 1
ATOM 13955 C C . SER C 1 42 ? -29.50155 23.24960 16.90399 1.000 38.87053 42 SER C C 1
ATOM 13956 O O . SER C 1 42 ? -30.04137 22.96037 15.89261 1.000 33.35974 42 SER C O 1
ATOM 13964 N N . THR C 1 43 ? -29.06372 24.46323 17.04847 1.000 34.75825 43 THR C N 1
ATOM 13965 C CA . THR C 1 43 ? -29.35958 25.47900 16.03654 1.000 39.11473 43 THR C CA 1
ATOM 13966 C C . THR C 1 43 ? -28.85182 25.06551 14.66192 1.000 35.64134 43 THR C C 1
ATOM 13967 O O . THR C 1 43 ? -29.53611 25.26119 13.65450 1.000 38.25739 43 THR C O 1
ATOM 13978 N N . PHE C 1 44 ? -27.64779 24.49919 14.60220 1.000 35.37362 44 PHE C N 1
ATOM 13979 C CA . PHE C 1 44 ? -27.10557 24.00034 13.34290 1.000 32.20936 44 PHE C CA 1
ATOM 13980 C C . PHE C 1 44 ? -28.09541 23.07243 12.65771 1.000 33.12100 44 PHE C C 1
ATOM 13981 O O . PHE C 1 44 ? -28.47929 23.29622 11.50466 1.000 33.84132 44 PHE C O 1
ATOM 13998 N N . LEU C 1 45 ? -28.54722 22.04052 13.37203 1.000 33.76248 45 LEU C N 1
ATOM 13999 C CA . LEU C 1 45 ? -29.47865 21.08034 12.78151 1.000 34.54779 45 LEU C CA 1
ATOM 14000 C C . LEU C 1 45 ? -30.79850 21.74615 12.38888 1.000 37.25818 45 LEU C C 1
ATOM 14001 O O . LEU C 1 45 ? -31.29586 21.57180 11.26795 1.000 37.17841 45 LEU C O 1
ATOM 14017 N N . ILE C 1 46 ? -31.37573 22.52390 13.29626 1.000 36.79723 46 ILE C N 1
ATOM 14018 C CA . ILE C 1 46 ? -32.71079 23.07440 13.08364 1.000 36.77156 46 ILE C CA 1
ATOM 14019 C C . ILE C 1 46 ? -32.68808 24.00367 11.88141 1.000 38.18174 46 ILE C C 1
ATOM 14020 O O . ILE C 1 46 ? -33.54735 23.92594 10.99903 1.000 40.17398 46 ILE C O 1
ATOM 14036 N N . ASN C 1 47 ? -31.69351 24.89416 11.82332 1.000 36.66815 47 ASN C N 1
ATOM 14037 C CA . ASN C 1 47 ? -31.60114 25.82863 10.71120 1.000 36.57734 47 ASN C CA 1
ATOM 14038 C C . ASN C 1 47 ? -31.21031 25.12471 9.42072 1.000 37.16671 47 ASN C C 1
ATOM 14039 O O . ASN C 1 47 ? -31.62559 25.55276 8.34195 1.000 38.45995 47 ASN C O 1
ATOM 14050 N N . GLY C 1 48 ? -30.42875 24.04548 9.49667 1.000 39.03919 48 GLY C N 1
ATOM 14051 C CA . GLY C 1 48 ? -30.17218 23.26864 8.30164 1.000 38.32979 48 GLY C CA 1
ATOM 14052 C C . GLY C 1 48 ? -31.43797 22.68294 7.71778 1.000 40.61569 48 GLY C C 1
ATOM 14053 O O . GLY C 1 48 ? -31.56838 22.56223 6.49560 1.000 40.98418 48 GLY C O 1
ATOM 14057 N N . VAL C 1 49 ? -32.38853 22.31729 8.57593 1.000 37.90336 49 VAL C N 1
ATOM 14058 C CA . VAL C 1 49 ? -33.65450 21.78986 8.07457 1.000 38.73743 49 VAL C CA 1
ATOM 14059 C C . VAL C 1 49 ? -34.55007 22.91734 7.56828 1.000 37.77892 49 VAL C C 1
ATOM 14060 O O . VAL C 1 49 ? -35.11366 22.83600 6.47093 1.000 38.08423 49 VAL C O 1
ATOM 14073 N N . ARG C 1 50 ? -34.69487 23.98457 8.35180 1.000 40.53012 50 ARG C N 1
ATOM 14074 C CA . ARG C 1 50 ? -35.69269 25.01200 8.07821 1.000 42.24488 50 ARG C CA 1
ATOM 14075 C C . ARG C 1 50 ? -35.17076 26.15555 7.21731 1.000 42.50674 50 ARG C C 1
ATOM 14076 O O . ARG C 1 50 ? -35.90574 27.12166 6.98921 1.000 44.01365 50 ARG C O 1
ATOM 14097 N N . ASP C 1 51 ? -33.93169 26.07616 6.73553 1.000 40.29317 51 ASP C N 1
ATOM 14098 C CA . ASP C 1 51 ? -33.39779 27.07269 5.82331 1.000 41.16944 51 ASP C CA 1
ATOM 14099 C C . ASP C 1 51 ? -32.69392 26.46568 4.61806 1.000 39.66113 51 ASP C C 1
ATOM 14100 O O . ASP C 1 51 ? -32.37340 27.20601 3.68233 1.000 40.09380 51 ASP C O 1
ATOM 14109 N N . HIS C 1 52 ? -32.43661 25.15038 4.60664 1.000 38.64744 52 HIS C N 1
ATOM 14110 C CA . HIS C 1 52 ? -31.72408 24.53508 3.49113 1.000 39.72360 52 HIS C CA 1
ATOM 14111 C C . HIS C 1 52 ? -32.21724 23.12845 3.18179 1.000 38.61199 52 HIS C C 1
ATOM 14112 O O . HIS C 1 52 ? -31.49382 22.35919 2.53678 1.000 37.97191 52 HIS C O 1
ATOM 14126 N N . GLY C 1 53 ? -33.43382 22.78300 3.59859 1.000 38.53538 53 GLY C N 1
ATOM 14127 C CA . GLY C 1 53 ? -34.00429 21.48314 3.30596 1.000 38.38126 53 GLY C CA 1
ATOM 14128 C C . GLY C 1 53 ? -33.05648 20.33138 3.56050 1.000 37.74135 53 GLY C C 1
ATOM 14129 O O . GLY C 1 53 ? -33.14908 19.29070 2.90246 1.000 37.98004 53 GLY C O 1
ATOM 14133 N N . GLU C 1 54 ? -32.13563 20.50817 4.51148 1.000 37.36354 54 GLU C N 1
ATOM 14134 C CA . GLU C 1 54 ? -31.14447 19.48928 4.82070 1.000 37.20475 54 GLU C CA 1
ATOM 14135 C C . GLU C 1 54 ? -31.56435 18.74383 6.07676 1.000 36.90858 54 GLU C C 1
ATOM 14136 O O . GLU C 1 54 ? -31.45721 19.30283 7.17959 1.000 36.57238 54 GLU C O 1
ATOM 14148 N N . PRO C 1 55 ? -32.04080 17.50414 5.97628 1.000 38.16909 55 PRO C N 1
ATOM 14149 C CA . PRO C 1 55 ? -32.42796 16.76950 7.18533 1.000 39.11244 55 PRO C CA 1
ATOM 14150 C C . PRO C 1 55 ? -31.23047 16.45560 8.06996 1.000 37.44595 55 PRO C C 1
ATOM 14151 O O . PRO C 1 55 ? -30.07085 16.42347 7.63447 1.000 36.86676 55 PRO C O 1
ATOM 14162 N N . GLY C 1 56 ? -31.53982 16.20379 9.33495 1.000 37.52251 56 GLY C N 1
ATOM 14163 C CA . GLY C 1 56 ? -30.50884 16.06227 10.34646 1.000 36.75269 56 GLY C CA 1
ATOM 14164 C C . GLY C 1 56 ? -30.79737 14.94390 11.32334 1.000 36.93571 56 GLY C C 1
ATOM 14165 O O . GLY C 1 56 ? -31.94902 14.56795 11.56363 1.000 38.33980 56 GLY C O 1
ATOM 14169 N N . VAL C 1 57 ? -29.72002 14.41332 11.89154 1.000 36.72838 57 VAL C N 1
ATOM 14170 C CA . VAL C 1 57 ? -29.81157 13.48421 13.01037 1.000 37.51949 57 VAL C CA 1
ATOM 14171 C C . VAL C 1 57 ? -29.02635 14.05729 14.18111 1.000 36.91973 57 VAL C C 1
ATOM 14172 O O . VAL C 1 57 ? -27.96952 14.66941 13.99632 1.000 35.42418 57 VAL C O 1
ATOM 14185 N N . PHE C 1 58 ? -29.56423 13.87171 15.38138 1.000 39.81678 58 PHE C N 1
ATOM 14186 C CA . PHE C 1 58 ? -28.95114 14.30503 16.62621 1.000 38.35787 58 PHE C CA 1
ATOM 14187 C C . PHE C 1 58 ? -28.69287 13.05652 17.45212 1.000 39.67268 58 PHE C C 1
ATOM 14188 O O . PHE C 1 58 ? -29.63495 12.44831 17.97318 1.000 41.27221 58 PHE C O 1
ATOM 14205 N N . VAL C 1 59 ? -27.43776 12.64345 17.52294 1.000 38.51995 59 VAL C N 1
ATOM 14206 C CA . VAL C 1 59 ? -27.03183 11.51182 18.34014 1.000 41.49227 59 VAL C CA 1
ATOM 14207 C C . VAL C 1 59 ? -26.69525 12.04858 19.72268 1.000 42.37477 59 VAL C C 1
ATOM 14208 O O . VAL C 1 59 ? -25.86763 12.95546 19.85475 1.000 42.39285 59 VAL C O 1
ATOM 14221 N N . THR C 1 60 ? -27.35132 11.51207 20.74617 1.000 43.95286 60 THR C N 1
ATOM 14222 C CA . THR C 1 60 ? -27.13272 11.92278 22.12423 1.000 45.67331 60 THR C CA 1
ATOM 14223 C C . THR C 1 60 ? -26.72995 10.71337 22.95554 1.000 48.50591 60 THR C C 1
ATOM 14224 O O . THR C 1 60 ? -27.32151 9.63735 22.83980 1.000 49.74618 60 THR C O 1
ATOM 14235 N N . PHE C 1 61 ? -25.70368 10.89582 23.79136 1.000 47.66839 61 PHE C N 1
ATOM 14236 C CA . PHE C 1 61 ? -25.14909 9.80901 24.58823 1.000 48.57901 61 PHE C CA 1
ATOM 14237 C C . PHE C 1 61 ? -25.48848 9.90144 26.06919 1.000 51.17557 61 PHE C C 1
ATOM 14238 O O . PHE C 1 61 ? -25.28331 8.91853 26.79060 1.000 52.75971 61 PHE C O 1
ATOM 14255 N N . GLU C 1 62 ? -25.99438 11.04212 26.54255 1.000 52.11207 62 GLU C N 1
ATOM 14256 C CA . GLU C 1 62 ? -26.52356 11.11906 27.89722 1.000 52.80967 62 GLU C CA 1
ATOM 14257 C C . GLU C 1 62 ? -27.85825 11.86240 27.92928 1.000 53.34636 62 GLU C C 1
ATOM 14258 O O . GLU C 1 62 ? -28.85995 11.32722 28.41329 1.000 54.71877 62 GLU C O 1
ATOM 14270 N N . GLU C 1 63 ? -27.87940 13.09862 27.42783 1.000 48.09673 63 GLU C N 1
ATOM 14271 C CA . GLU C 1 63 ? -29.09909 13.89832 27.45568 1.000 48.82052 63 GLU C CA 1
ATOM 14272 C C . GLU C 1 63 ? -30.23103 13.16191 26.74825 1.000 50.19428 63 GLU C C 1
ATOM 14273 O O . GLU C 1 63 ? -30.07523 12.69825 25.61547 1.000 49.71161 63 GLU C O 1
ATOM 14285 N N . ARG C 1 64 ? -31.37212 13.04936 27.42226 1.000 50.44302 64 ARG C N 1
ATOM 14286 C CA . ARG C 1 64 ? -32.50518 12.33917 26.84798 1.000 51.13125 64 ARG C CA 1
ATOM 14287 C C . ARG C 1 64 ? -33.06520 13.10928 25.65256 1.000 51.53553 64 ARG C C 1
ATOM 14288 O O . ARG C 1 64 ? -32.94897 14.33613 25.58440 1.000 50.81720 64 ARG C O 1
ATOM 14309 N N . PRO C 1 65 ? -33.67940 12.40907 24.69181 1.000 53.25760 65 PRO C N 1
ATOM 14310 C CA . PRO C 1 65 ? -34.28614 13.12771 23.55606 1.000 53.12308 65 PRO C CA 1
ATOM 14311 C C . PRO C 1 65 ? -35.38564 14.08094 23.99102 1.000 55.34107 65 PRO C C 1
ATOM 14312 O O . PRO C 1 65 ? -35.51726 15.18444 23.43485 1.000 54.11716 65 PRO C O 1
ATOM 14323 N N . GLU C 1 66 ? -36.20096 13.66297 24.97011 1.000 57.29009 66 GLU C N 1
ATOM 14324 C CA . GLU C 1 66 ? -37.22976 14.54124 25.50841 1.000 58.07761 66 GLU C CA 1
ATOM 14325 C C . GLU C 1 66 ? -36.60775 15.81620 26.06414 1.000 56.60770 66 GLU C C 1
ATOM 14326 O O . GLU C 1 66 ? -37.08829 16.92761 25.80275 1.000 56.67738 66 GLU C O 1
ATOM 14338 N N . ASP C 1 67 ? -35.53847 15.66845 26.85236 1.000 55.09604 67 ASP C N 1
ATOM 14339 C CA . ASP C 1 67 ? -34.81912 16.83663 27.33973 1.000 54.49610 67 ASP C CA 1
ATOM 14340 C C . ASP C 1 67 ? -34.33990 17.69640 26.17680 1.000 53.34991 67 ASP C C 1
ATOM 14341 O O . ASP C 1 67 ? -34.44031 18.92424 26.21976 1.000 53.17999 67 ASP C O 1
ATOM 14350 N N . ILE C 1 68 ? -33.80693 17.06540 25.12899 1.000 53.45159 68 ILE C N 1
ATOM 14351 C CA . ILE C 1 68 ? -33.22161 17.82401 24.02736 1.000 51.23997 68 ILE C CA 1
ATOM 14352 C C . ILE C 1 68 ? -34.28242 18.67325 23.34390 1.000 51.38456 68 ILE C C 1
ATOM 14353 O O . ILE C 1 68 ? -34.02242 19.81453 22.94222 1.000 48.74785 68 ILE C O 1
ATOM 14369 N N . VAL C 1 69 ? -35.49386 18.13203 23.19740 1.000 54.27367 69 VAL C N 1
ATOM 14370 C CA . VAL C 1 69 ? -36.54718 18.89798 22.53974 1.000 51.28031 69 VAL C CA 1
ATOM 14371 C C . VAL C 1 69 ? -37.07484 19.99091 23.46517 1.000 50.64343 69 VAL C C 1
ATOM 14372 O O . VAL C 1 69 ? -37.33795 21.11827 23.02824 1.000 47.56901 69 VAL C O 1
ATOM 14385 N N . ASN C 1 70 ? -37.24056 19.68294 24.75585 1.000 48.27609 70 ASN C N 1
ATOM 14386 C CA . ASN C 1 70 ? -37.84144 20.66342 25.65560 1.000 44.72132 70 ASN C CA 1
ATOM 14387 C C . ASN C 1 70 ? -36.87496 21.79357 25.99379 1.000 43.63968 70 ASN C C 1
ATOM 14388 O O . ASN C 1 70 ? -37.30921 22.92837 26.22221 1.000 43.23469 70 ASN C O 1
ATOM 14399 N N . ASN C 1 71 ? -35.57060 21.51371 26.02481 1.000 45.23777 71 ASN C N 1
ATOM 14400 C CA . ASN C 1 71 ? -34.57844 22.54240 26.30015 1.000 45.13026 71 ASN C CA 1
ATOM 14401 C C . ASN C 1 71 ? -34.46927 23.56100 25.17933 1.000 44.99303 71 ASN C C 1
ATOM 14402 O O . ASN C 1 71 ? -33.76528 24.56152 25.33785 1.000 44.15192 71 ASN C O 1
ATOM 14413 N N . VAL C 1 72 ? -35.12288 23.31638 24.04954 1.000 47.48951 72 VAL C N 1
ATOM 14414 C CA . VAL C 1 72 ? -35.16637 24.27453 22.95314 1.000 45.86569 72 VAL C CA 1
ATOM 14415 C C . VAL C 1 72 ? -36.58493 24.71124 22.62484 1.000 47.33052 72 VAL C C 1
ATOM 14416 O O . VAL C 1 72 ? -36.75930 25.69883 21.89386 1.000 47.43986 72 VAL C O 1
ATOM 14429 N N . ALA C 1 73 ? -37.60094 24.01647 23.14713 1.000 45.42816 73 ALA C N 1
ATOM 14430 C CA . ALA C 1 73 ? -38.97866 24.46679 22.99033 1.000 45.61135 73 ALA C CA 1
ATOM 14431 C C . ALA C 1 73 ? -39.15037 25.92962 23.37546 1.000 43.65679 73 ALA C C 1
ATOM 14432 O O . ALA C 1 73 ? -39.97075 26.63804 22.78030 1.000 44.17679 73 ALA C O 1
ATOM 14439 N N . SER C 1 74 ? -38.39805 26.39884 24.37258 1.000 43.98486 74 SER C N 1
ATOM 14440 C CA . SER C 1 74 ? -38.52446 27.78314 24.81261 1.000 43.11871 74 SER C CA 1
ATOM 14441 C C . SER C 1 74 ? -38.05339 28.76646 23.74881 1.000 41.20445 74 SER C C 1
ATOM 14442 O O . SER C 1 74 ? -38.45917 29.93307 23.78120 1.000 39.87446 74 SER C O 1
ATOM 14450 N N . LEU C 1 75 ? -37.22423 28.32451 22.80426 1.000 42.08548 75 LEU C N 1
ATOM 14451 C CA . LEU C 1 75 ? -36.78873 29.16241 21.69641 1.000 42.94179 75 LEU C CA 1
ATOM 14452 C C . LEU C 1 75 ? -37.69547 29.03600 20.47677 1.000 42.84178 75 LEU C C 1
ATOM 14453 O O . LEU C 1 75 ? -37.34775 29.54144 19.40398 1.000 43.64023 75 LEU C O 1
ATOM 14469 N N . GLY C 1 76 ? -38.83663 28.36543 20.61315 1.000 43.31740 76 GLY C N 1
ATOM 14470 C CA . GLY C 1 76 ? -39.76467 28.24317 19.50758 1.000 42.37424 76 GLY C CA 1
ATOM 14471 C C . GLY C 1 76 ? -39.24184 27.47023 18.32269 1.000 44.89729 76 GLY C C 1
ATOM 14472 O O . GLY C 1 76 ? -39.71911 27.67215 17.20305 1.000 47.65741 76 GLY C O 1
ATOM 14476 N N . PHE C 1 77 ? -38.27312 26.57860 18.53400 1.000 45.23860 77 PHE C N 1
ATOM 14477 C CA . PHE C 1 77 ? -37.71873 25.82323 17.41805 1.000 45.92541 77 PHE C CA 1
ATOM 14478 C C . PHE C 1 77 ? -38.66671 24.73043 16.93334 1.000 45.00653 77 PHE C C 1
ATOM 14479 O O . PHE C 1 77 ? -38.48713 24.22387 15.82095 1.000 46.77540 77 PHE C O 1
ATOM 14496 N N . GLU C 1 78 ? -39.66861 24.35913 17.73462 1.000 49.61634 78 GLU C N 1
ATOM 14497 C CA . GLU C 1 78 ? -40.64523 23.33766 17.34554 1.000 51.28556 78 GLU C CA 1
ATOM 14498 C C . GLU C 1 78 ? -39.94250 22.05618 16.89933 1.000 51.84576 78 GLU C C 1
ATOM 14499 O O . GLU C 1 78 ? -40.31814 21.40606 15.91603 1.000 53.88853 78 GLU C O 1
ATOM 14511 N N . LEU C 1 79 ? -38.89960 21.68726 17.64150 1.000 53.89930 79 LEU C N 1
ATOM 14512 C CA . LEU C 1 79 ? -38.16695 20.46872 17.32062 1.000 54.47894 79 LEU C CA 1
ATOM 14513 C C . LEU C 1 79 ? -39.08257 19.25436 17.37681 1.000 54.61889 79 LEU C C 1
ATOM 14514 O O . LEU C 1 79 ? -38.92607 18.31899 16.58810 1.000 54.89402 79 LEU C O 1
ATOM 14530 N N . ASP C 1 80 ? -40.03962 19.24235 18.30860 1.000 53.57829 80 ASP C N 1
ATOM 14531 C CA . ASP C 1 80 ? -41.03717 18.17605 18.32062 1.000 54.04320 80 ASP C CA 1
ATOM 14532 C C . ASP C 1 80 ? -41.74221 18.09102 16.97352 1.000 56.60530 80 ASP C C 1
ATOM 14533 O O . ASP C 1 80 ? -41.95394 16.99571 16.42870 1.000 55.63180 80 ASP C O 1
ATOM 14542 N N . LYS C 1 81 ? -42.11447 19.24781 16.42665 1.000 56.06339 81 LYS C N 1
ATOM 14543 C CA . LYS C 1 81 ? -42.66298 19.31476 15.08060 1.000 55.33713 81 LYS C CA 1
ATOM 14544 C C . LYS C 1 81 ? -41.74698 18.62216 14.08520 1.000 56.27806 81 LYS C C 1
ATOM 14545 O O . LYS C 1 81 ? -42.15513 17.68711 13.39098 1.000 55.70918 81 LYS C O 1
ATOM 14564 N N . LEU C 1 82 ? -40.50282 19.09525 13.99035 1.000 57.25706 82 LEU C N 1
ATOM 14565 C CA . LEU C 1 82 ? -39.59565 18.56276 12.97575 1.000 56.38218 82 LEU C CA 1
ATOM 14566 C C . LEU C 1 82 ? -39.43113 17.05369 13.12146 1.000 57.12259 82 LEU C C 1
ATOM 14567 O O . LEU C 1 82 ? -39.34009 16.32921 12.12184 1.000 56.72603 82 LEU C O 1
ATOM 14583 N N . ILE C 1 83 ? -39.41314 16.55741 14.35911 1.000 56.55174 83 ILE C N 1
ATOM 14584 C CA . ILE C 1 83 ? -39.24685 15.12332 14.56882 1.000 54.49101 83 ILE C CA 1
ATOM 14585 C C . ILE C 1 83 ? -40.46649 14.37050 14.05127 1.000 55.61506 83 ILE C C 1
ATOM 14586 O O . ILE C 1 83 ? -40.33390 13.34465 13.37216 1.000 56.37243 83 ILE C O 1
ATOM 14602 N N . GLU C 1 84 ? -41.67337 14.85911 14.35963 1.000 58.52141 84 GLU C N 1
ATOM 14603 C CA . GLU C 1 84 ? -42.86506 14.19708 13.83446 1.000 59.05040 84 GLU C CA 1
ATOM 14604 C C . GLU C 1 84 ? -42.88640 14.24353 12.30956 1.000 59.48361 84 GLU C C 1
ATOM 14605 O O . GLU C 1 84 ? -43.34664 13.30072 11.65462 1.000 61.09329 84 GLU C O 1
ATOM 14617 N N . GLU C 1 85 ? -42.39573 15.33773 11.72961 1.000 56.54527 85 GLU C N 1
ATOM 14618 C CA . GLU C 1 85 ? -42.37153 15.51331 10.28278 1.000 56.67164 85 GLU C CA 1
ATOM 14619 C C . GLU C 1 85 ? -41.20479 14.79131 9.62146 1.000 55.28697 85 GLU C C 1
ATOM 14620 O O . GLU C 1 85 ? -41.09762 14.82085 8.39107 1.000 57.44771 85 GLU C O 1
ATOM 14632 N N . GLU C 1 86 ? -40.32930 14.15708 10.40380 1.000 56.33315 86 GLU C N 1
ATOM 14633 C CA . GLU C 1 86 ? -39.27252 13.29096 9.88202 1.000 56.66283 86 GLU C CA 1
ATOM 14634 C C . GLU C 1 86 ? -38.20831 14.07574 9.11906 1.000 54.93895 86 GLU C C 1
ATOM 14635 O O . GLU C 1 86 ? -37.61592 13.57168 8.16153 1.000 54.11467 86 GLU C O 1
ATOM 14647 N N . LYS C 1 87 ? -37.95745 15.31434 9.53714 1.000 51.73014 87 LYS C N 1
ATOM 14648 C CA . LYS C 1 87 ? -36.84304 16.10431 9.02705 1.000 49.76215 87 LYS C CA 1
ATOM 14649 C C . LYS C 1 87 ? -35.64167 16.07868 9.95928 1.000 44.98774 87 LYS C C 1
ATOM 14650 O O . LYS C 1 87 ? -34.49750 16.18937 9.49716 1.000 42.21703 87 LYS C O 1
ATOM 14669 N N . ILE C 1 88 ? -35.88014 15.93438 11.25771 1.000 44.36536 88 ILE C N 1
ATOM 14670 C CA . ILE C 1 88 ? -34.83153 15.69462 12.23658 1.000 40.85737 88 ILE C CA 1
ATOM 14671 C C . ILE C 1 88 ? -35.18326 14.42047 12.98923 1.000 42.08066 88 ILE C C 1
ATOM 14672 O O . ILE C 1 88 ? -36.35485 14.16650 13.28995 1.000 45.11973 88 ILE C O 1
ATOM 14688 N N . ALA C 1 89 ? -34.16976 13.61384 13.27199 1.000 39.86866 89 ALA C N 1
ATOM 14689 C CA . ALA C 1 89 ? -34.31381 12.46855 14.15753 1.000 39.17452 89 ALA C CA 1
ATOM 14690 C C . ALA C 1 89 ? -33.35352 12.62433 15.32729 1.000 40.76509 89 ALA C C 1
ATOM 14691 O O . ALA C 1 89 ? -32.35257 13.33574 15.23897 1.000 39.14038 89 ALA C O 1
ATOM 14698 N N . ILE C 1 90 ? -33.67287 11.96126 16.43322 1.000 41.62080 90 ILE C N 1
ATOM 14699 C CA . ILE C 1 90 ? -32.78978 11.89823 17.59184 1.000 42.41672 90 ILE C CA 1
ATOM 14700 C C . ILE C 1 90 ? -32.53269 10.43000 17.89704 1.000 43.77881 90 ILE C C 1
ATOM 14701 O O . ILE C 1 90 ? -33.47675 9.65297 18.08846 1.000 45.16005 90 ILE C O 1
ATOM 14717 N N . GLU C 1 91 ? -31.25945 10.05372 17.93447 1.000 44.65097 91 GLU C N 1
ATOM 14718 C CA . GLU C 1 91 ? -30.83334 8.69827 18.25877 1.000 45.57460 91 GLU C CA 1
ATOM 14719 C C . GLU C 1 91 ? -30.12486 8.72929 19.60606 1.000 46.37740 91 GLU C C 1
ATOM 14720 O O . GLU C 1 91 ? -29.11329 9.42014 19.76358 1.000 44.37627 91 GLU C O 1
ATOM 14732 N N . HIS C 1 92 ? -30.65741 7.98822 20.57065 1.000 46.37010 92 HIS C N 1
ATOM 14733 C CA . HIS C 1 92 ? -30.13198 7.97082 21.92753 1.000 48.69302 92 HIS C CA 1
ATOM 14734 C C . HIS C 1 92 ? -29.33382 6.69618 22.15569 1.000 51.50853 92 HIS C C 1
ATOM 14735 O O . HIS C 1 92 ? -29.84291 5.59232 21.94087 1.000 53.46027 92 HIS C O 1
ATOM 14749 N N . ILE C 1 93 ? -28.08046 6.85242 22.57811 1.000 54.79754 93 ILE C N 1
ATOM 14750 C CA . ILE C 1 93 ? -27.20021 5.72776 22.87386 1.000 57.48516 93 ILE C CA 1
ATOM 14751 C C . ILE C 1 93 ? -26.77595 5.82651 24.33249 1.000 59.39515 93 ILE C C 1
ATOM 14752 O O . ILE C 1 93 ? -26.28001 6.86914 24.77309 1.000 57.85779 93 ILE C O 1
ATOM 14768 N N . ALA C 1 94 ? -26.97930 4.74613 25.07804 1.000 57.25974 94 ALA C N 1
ATOM 14769 C CA . ALA C 1 94 ? -26.61389 4.67461 26.48479 1.000 58.89209 94 ALA C CA 1
ATOM 14770 C C . ALA C 1 94 ? -25.80478 3.40687 26.71892 1.000 62.87540 94 ALA C C 1
ATOM 14771 O O . ALA C 1 94 ? -25.91166 2.43027 25.97281 1.000 62.78290 94 ALA C O 1
ATOM 14778 N N . VAL C 1 95 ? -24.98764 3.43295 27.77119 1.000 70.27771 95 VAL C N 1
ATOM 14779 C CA . VAL C 1 95 ? -24.02907 2.37348 28.06258 1.000 74.77623 95 VAL C CA 1
ATOM 14780 C C . VAL C 1 95 ? -23.87224 2.26501 29.57432 1.000 77.71857 95 VAL C C 1
ATOM 14781 O O . VAL C 1 95 ? -24.38244 3.09130 30.33180 1.000 74.25840 95 VAL C O 1
ATOM 14794 N N . ASP C 1 96 ? -23.15738 1.22619 30.02065 1.000 81.66026 96 ASP C N 1
ATOM 14795 C CA . ASP C 1 96 ? -22.73061 1.14983 31.41811 1.000 85.31493 96 ASP C CA 1
ATOM 14796 C C . ASP C 1 96 ? -21.71495 0.02241 31.61187 1.000 92.24215 96 ASP C C 1
ATOM 14797 O O . ASP C 1 96 ? -20.55148 0.31770 31.91480 1.000 91.06963 96 ASP C O 1
ATOM 14806 N N . PRO C 1 97 ? -22.07331 -1.26347 31.46268 1.000 108.07446 97 PRO C N 1
ATOM 14807 C CA . PRO C 1 97 ? -21.02563 -2.29836 31.48153 1.000 107.99683 97 PRO C CA 1
ATOM 14808 C C . PRO C 1 97 ? -20.26150 -2.39627 30.17577 1.000 110.11217 97 PRO C C 1
ATOM 14809 O O . PRO C 1 97 ? -19.15128 -2.94399 30.16585 1.000 110.64855 97 PRO C O 1
ATOM 14820 N N . SER C 1 98 ? -20.82397 -1.89203 29.07621 1.000 126.55893 98 SER C N 1
ATOM 14821 C CA . SER C 1 98 ? -20.12491 -1.91035 27.79858 1.000 127.92335 98 SER C CA 1
ATOM 14822 C C . SER C 1 98 ? -18.91784 -0.98599 27.79262 1.000 127.06248 98 SER C C 1
ATOM 14823 O O . SER C 1 98 ? -18.01778 -1.16612 26.96668 1.000 128.65991 98 SER C O 1
ATOM 14831 N N . GLU C 1 99 ? -18.87184 -0.01144 28.70118 1.000 112.63128 99 GLU C N 1
ATOM 14832 C CA . GLU C 1 99 ? -17.81176 0.98748 28.65049 1.000 102.23162 99 GLU C CA 1
ATOM 14833 C C . GLU C 1 99 ? -16.45747 0.40156 29.03139 1.000 100.59238 99 GLU C C 1
ATOM 14834 O O . GLU C 1 99 ? -15.42794 0.86958 28.53734 1.000 100.75243 99 GLU C O 1
ATOM 14846 N N . VAL C 1 100 ? -16.42844 -0.61273 29.89954 1.000 98.29612 100 VAL C N 1
ATOM 14847 C CA . VAL C 1 100 ? -15.15052 -1.20760 30.28726 1.000 93.51747 100 VAL C CA 1
ATOM 14848 C C . VAL C 1 100 ? -14.36533 -1.62538 29.05090 1.000 95.50618 100 VAL C C 1
ATOM 14849 O O . VAL C 1 100 ? -13.14485 -1.43753 28.97499 1.000 98.33657 100 VAL C O 1
ATOM 14862 N N . ALA C 1 101 ? -15.05261 -2.19062 28.06359 1.000 102.97196 101 ALA C N 1
ATOM 14863 C CA . ALA C 1 101 ? -14.41448 -2.64280 26.83463 1.000 94.33188 101 ALA C CA 1
ATOM 14864 C C . ALA C 1 101 ? -14.69581 -1.66871 25.69409 1.000 89.78407 101 ALA C C 1
ATOM 14865 O O . ALA C 1 101 ? -14.40766 -1.95361 24.53106 1.000 81.40187 101 ALA C O 1
ATOM 14872 N N . ASP C 1 107 ? -16.29833 -3.09056 18.71758 1.000 70.46267 107 ASP C N 1
ATOM 14873 C CA . ASP C 1 107 ? -17.72040 -3.20123 18.41059 1.000 71.85163 107 ASP C CA 1
ATOM 14874 C C . ASP C 1 107 ? -18.34255 -1.82064 18.20006 1.000 75.06130 107 ASP C C 1
ATOM 14875 O O . ASP C 1 107 ? -19.55656 -1.65063 18.30387 1.000 75.52285 107 ASP C O 1
ATOM 14883 N N . LEU C 1 108 ? -17.49224 -0.83279 17.91131 1.000 71.02175 108 LEU C N 1
ATOM 14884 C CA . LEU C 1 108 ? -17.97438 0.48112 17.48688 1.000 69.85593 108 LEU C CA 1
ATOM 14885 C C . LEU C 1 108 ? -18.72084 0.39838 16.16286 1.000 73.96787 108 LEU C C 1
ATOM 14886 O O . LEU C 1 108 ? -19.48596 1.31394 15.82548 1.000 73.19116 108 LEU C O 1
ATOM 14902 N N . GLU C 1 109 ? -18.52422 -0.68858 15.41310 1.000 83.47649 109 GLU C N 1
ATOM 14903 C CA . GLU C 1 109 ? -19.28686 -0.89780 14.18941 1.000 83.54395 109 GLU C CA 1
ATOM 14904 C C . GLU C 1 109 ? -20.78242 -0.94827 14.46958 1.000 84.02330 109 GLU C C 1
ATOM 14905 O O . GLU C 1 109 ? -21.58776 -0.62103 13.59331 1.000 82.91315 109 GLU C O 1
ATOM 14917 N N . GLY C 1 110 ? -21.17531 -1.34713 15.67999 1.000 96.93507 110 GLY C N 1
ATOM 14918 C CA . GLY C 1 110 ? -22.58410 -1.29338 16.03728 1.000 96.13745 110 GLY C CA 1
ATOM 14919 C C . GLY C 1 110 ? -23.11470 0.12586 16.05642 1.000 94.28462 110 GLY C C 1
ATOM 14920 O O . GLY C 1 110 ? -24.19946 0.40993 15.53730 1.000 93.70963 110 GLY C O 1
ATOM 14924 N N . LEU C 1 111 ? -22.35522 1.03890 16.66456 1.000 82.61939 111 LEU C N 1
ATOM 14925 C CA . LEU C 1 111 ? -22.71756 2.44826 16.60201 1.000 77.13309 111 LEU C CA 1
ATOM 14926 C C . LEU C 1 111 ? -22.74424 2.93565 15.16126 1.000 75.34238 111 LEU C C 1
ATOM 14927 O O . LEU C 1 111 ? -23.61072 3.72923 14.78468 1.000 73.99514 111 LEU C O 1
ATOM 14943 N N . PHE C 1 112 ? -21.78883 2.48825 14.34290 1.000 72.93141 112 PHE C N 1
ATOM 14944 C CA . PHE C 1 112 ? -21.78188 2.91283 12.94427 1.000 69.43907 112 PHE C CA 1
ATOM 14945 C C . PHE C 1 112 ? -23.05441 2.45547 12.23061 1.000 69.25344 112 PHE C C 1
ATOM 14946 O O . PHE C 1 112 ? -23.65162 3.21175 11.45485 1.000 68.86698 112 PHE C O 1
ATOM 14963 N N . LEU C 1 113 ? -23.49002 1.22143 12.49444 1.000 70.37013 113 LEU C N 1
ATOM 14964 C CA . LEU C 1 113 ? -24.72015 0.71228 11.89543 1.000 69.43398 113 LEU C CA 1
ATOM 14965 C C . LEU C 1 113 ? -25.92709 1.51949 12.35584 1.000 69.26172 113 LEU C C 1
ATOM 14966 O O . LEU C 1 113 ? -26.77005 1.91894 11.54445 1.000 69.42778 113 LEU C O 1
ATOM 14982 N N . ARG C 1 114 ? -26.03894 1.74459 13.66619 1.000 65.99803 114 ARG C N 1
ATOM 14983 C CA . ARG C 1 114 ? -27.15681 2.51938 14.20372 1.000 63.07807 114 ARG C CA 1
ATOM 14984 C C . ARG C 1 114 ? -27.19461 3.91593 13.59407 1.000 63.41931 114 ARG C C 1
ATOM 14985 O O . ARG C 1 114 ? -28.26004 4.41426 13.19465 1.000 62.25633 114 ARG C O 1
ATOM 15006 N N . LEU C 1 115 ? -26.03009 4.56146 13.51447 1.000 64.13595 115 LEU C N 1
ATOM 15007 C CA . LEU C 1 115 ? -25.93657 5.87709 12.90096 1.000 62.62064 115 LEU C CA 1
ATOM 15008 C C . LEU C 1 115 ? -26.42521 5.84126 11.46278 1.000 63.59500 115 LEU C C 1
ATOM 15009 O O . LEU C 1 115 ? -27.27946 6.64070 11.06999 1.000 63.39611 115 LEU C O 1
ATOM 15025 N N . GLU C 1 116 ? -25.87272 4.93351 10.65453 1.000 67.44323 116 GLU C N 1
ATOM 15026 C CA . GLU C 1 116 ? -26.26952 4.86521 9.25380 1.000 64.84571 116 GLU C CA 1
ATOM 15027 C C . GLU C 1 116 ? -27.76788 4.63107 9.12238 1.000 63.67587 116 GLU C C 1
ATOM 15028 O O . GLU C 1 116 ? -28.41148 5.17368 8.21824 1.000 61.87323 116 GLU C O 1
ATOM 15040 N N . LEU C 1 117 ? -28.34560 3.83611 10.02588 1.000 70.31291 117 LEU C N 1
ATOM 15041 C CA . LEU C 1 117 ? -29.77519 3.55740 9.94680 1.000 69.99209 117 LEU C CA 1
ATOM 15042 C C . LEU C 1 117 ? -30.59607 4.81522 10.20707 1.000 68.65727 117 LEU C C 1
ATOM 15043 O O . LEU C 1 117 ? -31.56062 5.09261 9.48485 1.000 69.46618 117 LEU C O 1
ATOM 15059 N N . ALA C 1 118 ? -30.23226 5.58950 11.23307 1.000 69.11378 118 ALA C N 1
ATOM 15060 C CA . ALA C 1 118 ? -30.93812 6.84888 11.47347 1.000 65.34193 118 ALA C CA 1
ATOM 15061 C C . ALA C 1 118 ? -30.75407 7.81400 10.30303 1.000 63.56741 118 ALA C C 1
ATOM 15062 O O . ALA C 1 118 ? -31.70915 8.48246 9.86819 1.000 61.46914 118 ALA C O 1
ATOM 15069 N N . ILE C 1 119 ? -29.52322 7.90384 9.79020 1.000 65.14711 119 ILE C N 1
ATOM 15070 C CA . ILE C 1 119 ? -29.23616 8.76025 8.64555 1.000 61.84770 119 ILE C CA 1
ATOM 15071 C C . ILE C 1 119 ? -30.14811 8.39873 7.48457 1.000 60.89031 119 ILE C C 1
ATOM 15072 O O . ILE C 1 119 ? -30.70365 9.27473 6.81720 1.000 57.15608 119 ILE C O 1
ATOM 15088 N N . ASP C 1 120 ? -30.31502 7.10008 7.22509 1.000 59.34477 120 ASP C N 1
ATOM 15089 C CA . ASP C 1 120 ? -31.11283 6.67015 6.08312 1.000 59.19981 120 ASP C CA 1
ATOM 15090 C C . ASP C 1 120 ? -32.59751 6.89865 6.32939 1.000 60.07319 120 ASP C C 1
ATOM 15091 O O . ASP C 1 120 ? -33.33531 7.26217 5.40605 1.000 61.23258 120 ASP C O 1
ATOM 15100 N N . THR C 1 121 ? -33.05582 6.69470 7.56616 1.000 56.58606 121 THR C N 1
ATOM 15101 C CA . THR C 1 121 ? -34.45534 6.95996 7.87426 1.000 53.68455 121 THR C CA 1
ATOM 15102 C C . THR C 1 121 ? -34.80743 8.40943 7.56472 1.000 51.16086 121 THR C C 1
ATOM 15103 O O . THR C 1 121 ? -35.79147 8.68998 6.87040 1.000 50.85109 121 THR C O 1
ATOM 15114 N N . VAL C 1 122 ? -34.00525 9.35220 8.06840 1.000 52.11949 122 VAL C N 1
ATOM 15115 C CA . VAL C 1 122 ? -34.34981 10.76737 7.89946 1.000 50.11605 122 VAL C CA 1
ATOM 15116 C C . VAL C 1 122 ? -33.81721 11.36434 6.60729 1.000 46.37055 122 VAL C C 1
ATOM 15117 O O . VAL C 1 122 ? -34.19798 12.49259 6.25859 1.000 44.16796 122 VAL C O 1
ATOM 15130 N N . GLY C 1 123 ? -33.00642 10.63199 5.85172 1.000 47.64221 123 GLY C N 1
ATOM 15131 C CA . GLY C 1 123 ? -32.33971 11.22318 4.70847 1.000 46.11629 123 GLY C CA 1
ATOM 15132 C C . GLY C 1 123 ? -31.32556 12.27045 5.10132 1.000 42.55478 123 GLY C C 1
ATOM 15133 O O . GLY C 1 123 ? -31.12960 13.24690 4.37032 1.000 39.87067 123 GLY C O 1
ATOM 15137 N N . ALA C 1 124 ? -30.66048 12.08016 6.23636 1.000 42.88088 124 ALA C N 1
ATOM 15138 C CA . ALA C 1 124 ? -29.90206 13.15420 6.85363 1.000 40.91642 124 ALA C CA 1
ATOM 15139 C C . ALA C 1 124 ? -28.70608 13.56612 6.00612 1.000 37.54939 124 ALA C C 1
ATOM 15140 O O . ALA C 1 124 ? -27.98772 12.72764 5.45440 1.000 38.16725 124 ALA C O 1
ATOM 15147 N N . LYS C 1 125 ? -28.50406 14.88083 5.90302 1.000 35.56104 125 LYS C N 1
ATOM 15148 C CA . LYS C 1 125 ? -27.26285 15.45006 5.40192 1.000 36.84332 125 LYS C CA 1
ATOM 15149 C C . LYS C 1 125 ? -26.44228 16.10662 6.50295 1.000 33.11282 125 LYS C C 1
ATOM 15150 O O . LYS C 1 125 ? -25.23310 16.31349 6.31847 1.000 32.73409 125 LYS C O 1
ATOM 15169 N N . ARG C 1 126 ? -27.06309 16.42610 7.64113 1.000 34.88624 126 ARG C N 1
ATOM 15170 C CA . ARG C 1 126 ? -26.35842 16.99701 8.77927 1.000 34.01746 126 ARG C CA 1
ATOM 15171 C C . ARG C 1 126 ? -26.48034 16.07384 9.98280 1.000 34.79063 126 ARG C C 1
ATOM 15172 O O . ARG C 1 126 ? -27.52025 15.44287 10.20320 1.000 34.87318 126 ARG C O 1
ATOM 15193 N N . VAL C 1 127 ? -25.40706 15.99817 10.75720 1.000 36.98599 127 VAL C N 1
ATOM 15194 C CA . VAL C 1 127 ? -25.35731 15.15011 11.93672 1.000 35.57263 127 VAL C CA 1
ATOM 15195 C C . VAL C 1 127 ? -24.80244 15.95927 13.09573 1.000 35.78212 127 VAL C C 1
ATOM 15196 O O . VAL C 1 127 ? -23.99038 16.86984 12.91579 1.000 35.43233 127 VAL C O 1
ATOM 15209 N N . VAL C 1 128 ? -25.27035 15.63843 14.29153 1.000 32.32383 128 VAL C N 1
ATOM 15210 C CA . VAL C 1 128 ? -24.70520 16.16619 15.52483 1.000 33.30006 128 VAL C CA 1
ATOM 15211 C C . VAL C 1 128 ? -24.36508 14.97689 16.40673 1.000 34.51274 128 VAL C C 1
ATOM 15212 O O . VAL C 1 128 ? -25.14936 14.02823 16.50754 1.000 35.02690 128 VAL C O 1
ATOM 15225 N N . LEU C 1 129 ? -23.19013 15.01765 17.02519 1.000 33.13975 129 LEU C N 1
ATOM 15226 C CA . LEU C 1 129 ? -22.74500 13.97364 17.94566 1.000 32.76262 129 LEU C CA 1
ATOM 15227 C C . LEU C 1 129 ? -22.48457 14.62793 19.29845 1.000 32.64353 129 LEU C C 1
ATOM 15228 O O . LEU C 1 129 ? -21.47561 15.32436 19.47139 1.000 32.30033 129 LEU C O 1
ATOM 15244 N N . ASP C 1 130 ? -23.38767 14.39757 20.25538 1.000 35.49853 130 ASP C N 1
ATOM 15245 C CA . ASP C 1 130 ? -23.37645 15.06042 21.55447 1.000 35.49592 130 ASP C CA 1
ATOM 15246 C C . ASP C 1 130 ? -22.88897 14.08168 22.61285 1.000 36.50750 130 ASP C C 1
ATOM 15247 O O . ASP C 1 130 ? -23.47700 13.00897 22.79518 1.000 37.18210 130 ASP C O 1
ATOM 15256 N N . THR C 1 131 ? -21.81289 14.45961 23.30298 1.000 38.38861 131 THR C N 1
ATOM 15257 C CA . THR C 1 131 ? -21.21209 13.65439 24.36846 1.000 39.52505 131 THR C CA 1
ATOM 15258 C C . THR C 1 131 ? -20.68492 12.32195 23.83558 1.000 39.30409 131 THR C C 1
ATOM 15259 O O . THR C 1 131 ? -20.90099 11.25799 24.41697 1.000 39.83132 131 THR C O 1
ATOM 15270 N N . ILE C 1 132 ? -19.95477 12.38887 22.73801 1.000 39.74945 132 ILE C N 1
ATOM 15271 C CA . ILE C 1 132 ? -19.14150 11.28225 22.24716 1.000 39.95919 132 ILE C CA 1
ATOM 15272 C C . ILE C 1 132 ? -18.17722 10.83357 23.35612 1.000 40.78452 132 ILE C C 1
ATOM 15273 O O . ILE C 1 132 ? -17.69705 9.69338 23.36780 1.000 42.04712 132 ILE C O 1
ATOM 15289 N N . GLU C 1 133 ? -17.89102 11.75007 24.28956 1.000 40.01440 133 GLU C N 1
ATOM 15290 C CA . GLU C 1 133 ? -17.01629 11.39916 25.41091 1.000 41.01434 133 GLU C CA 1
ATOM 15291 C C . GLU C 1 133 ? -17.54525 10.19764 26.18291 1.000 44.27112 133 GLU C C 1
ATOM 15292 O O . GLU C 1 133 ? -16.75706 9.41332 26.71393 1.000 45.48713 133 GLU C O 1
ATOM 15304 N N . SER C 1 134 ? -18.86787 10.02220 26.23886 1.000 45.67479 134 SER C N 1
ATOM 15305 C CA . SER C 1 134 ? -19.42006 8.89331 26.98355 1.000 45.16921 134 SER C CA 1
ATOM 15306 C C . SER C 1 134 ? -18.90102 7.56938 26.43330 1.000 49.54852 134 SER C C 1
ATOM 15307 O O . SER C 1 134 ? -18.66574 6.62202 27.19187 1.000 53.61741 134 SER C O 1
ATOM 15315 N N . LEU C 1 135 ? -18.71161 7.48693 25.11729 1.000 44.93004 135 LEU C N 1
ATOM 15316 C CA . LEU C 1 135 ? -18.17471 6.28144 24.50202 1.000 48.73359 135 LEU C CA 1
ATOM 15317 C C . LEU C 1 135 ? -16.65280 6.25847 24.51441 1.000 45.17041 135 LEU C C 1
ATOM 15318 O O . LEU C 1 135 ? -16.05279 5.19789 24.72194 1.000 49.16163 135 LEU C O 1
ATOM 15334 N N . PHE C 1 136 ? -16.01230 7.40700 24.31155 1.000 48.30075 136 PHE C N 1
ATOM 15335 C CA . PHE C 1 136 ? -14.57076 7.41647 24.09068 1.000 46.98952 136 PHE C CA 1
ATOM 15336 C C . PHE C 1 136 ? -13.74495 7.65746 25.35066 1.000 47.58732 136 PHE C C 1
ATOM 15337 O O . PHE C 1 136 ? -12.51214 7.61103 25.27690 1.000 46.41197 136 PHE C O 1
ATOM 15354 N N . SER C 1 137 ? -14.37400 7.89653 26.50231 1.000 47.09921 137 SER C N 1
ATOM 15355 C CA . SER C 1 137 ? -13.61643 8.02480 27.73996 1.000 46.59424 137 SER C CA 1
ATOM 15356 C C . SER C 1 137 ? -13.13451 6.67315 28.24225 1.000 48.39535 137 SER C C 1
ATOM 15357 O O . SER C 1 137 ? -12.25339 6.62039 29.10756 1.000 49.26304 137 SER C O 1
ATOM 15365 N N . ALA C 1 138 ? -13.70144 5.58330 27.72065 1.000 48.62738 138 ALA C N 1
ATOM 15366 C CA . ALA C 1 138 ? -13.21705 4.25456 28.06683 1.000 50.21708 138 ALA C CA 1
ATOM 15367 C C . ALA C 1 138 ? -11.82645 4.00261 27.50370 1.000 47.38888 138 ALA C C 1
ATOM 15368 O O . ALA C 1 138 ? -11.03856 3.26447 28.10635 1.000 47.47528 138 ALA C O 1
ATOM 15375 N N . PHE C 1 139 ? -11.51104 4.59782 26.35620 1.000 47.00438 139 PHE C N 1
ATOM 15376 C CA . PHE C 1 139 ? -10.22343 4.38312 25.70501 1.000 47.84255 139 PHE C CA 1
ATOM 15377 C C . PHE C 1 139 ? -9.13493 5.10507 26.48694 1.000 49.32363 139 PHE C C 1
ATOM 15378 O O . PHE C 1 139 ? -9.07430 6.33885 26.49373 1.000 47.50164 139 PHE C O 1
ATOM 15395 N N . SER C 1 140 ? -8.27431 4.33280 27.14893 1.000 51.32142 140 SER C N 1
ATOM 15396 C CA . SER C 1 140 ? -7.22287 4.88922 27.98888 1.000 51.62360 140 SER C CA 1
ATOM 15397 C C . SER C 1 140 ? -5.94548 5.16988 27.21005 1.000 53.59823 140 SER C C 1
ATOM 15398 O O . SER C 1 140 ? -5.32392 6.22001 27.40469 1.000 52.55058 140 SER C O 1
ATOM 15406 N N . ASN C 1 141 ? -5.53989 4.25999 26.33472 1.000 58.60013 141 ASN C N 1
ATOM 15407 C CA . ASN C 1 141 ? -4.32159 4.47722 25.56569 1.000 58.23939 141 ASN C CA 1
ATOM 15408 C C . ASN C 1 141 ? -4.53907 5.60940 24.56832 1.000 57.86448 141 ASN C C 1
ATOM 15409 O O . ASN C 1 141 ? -5.53363 5.59837 23.82738 1.000 57.45587 141 ASN C O 1
ATOM 15420 N N . PRO C 1 142 ? -3.64194 6.59701 24.51190 1.000 52.18127 142 PRO C N 1
ATOM 15421 C CA . PRO C 1 142 ? -3.87872 7.73297 23.60521 1.000 50.77457 142 PRO C CA 1
ATOM 15422 C C . PRO C 1 142 ? -3.87260 7.33865 22.13984 1.000 48.70481 142 PRO C C 1
ATOM 15423 O O . PRO C 1 142 ? -4.68438 7.85223 21.36315 1.000 44.94106 142 PRO C O 1
ATOM 15434 N N . ALA C 1 143 ? -2.97877 6.43292 21.73742 1.000 48.37018 143 ALA C N 1
ATOM 15435 C CA . ALA C 1 143 ? -2.94176 6.01175 20.34091 1.000 46.83049 143 ALA C CA 1
ATOM 15436 C C . ALA C 1 143 ? -4.24208 5.32648 19.93990 1.000 48.06230 143 ALA C C 1
ATOM 15437 O O . ALA C 1 143 ? -4.77017 5.56850 18.84863 1.000 45.65166 143 ALA C O 1
ATOM 15444 N N . ILE C 1 144 ? -4.78104 4.47564 20.81495 1.000 49.98923 144 ILE C N 1
ATOM 15445 C CA . ILE C 1 144 ? -6.02958 3.78798 20.50192 1.000 49.39588 144 ILE C CA 1
ATOM 15446 C C . ILE C 1 144 ? -7.18774 4.77698 20.45942 1.000 48.37130 144 ILE C C 1
ATOM 15447 O O . ILE C 1 144 ? -8.04521 4.71243 19.56802 1.000 47.72147 144 ILE C O 1
ATOM 15463 N N . LEU C 1 145 ? -7.25062 5.69021 21.42885 1.000 53.80046 145 LEU C N 1
ATOM 15464 C CA . LEU C 1 145 ? -8.29139 6.71312 21.40280 1.000 51.56861 145 LEU C CA 1
ATOM 15465 C C . LEU C 1 145 ? -8.24135 7.49189 20.09305 1.000 49.03563 145 LEU C C 1
ATOM 15466 O O . LEU C 1 145 ? -9.27134 7.74412 19.45635 1.000 48.14205 145 LEU C O 1
ATOM 15482 N N . ARG C 1 146 ? -7.03366 7.88619 19.67909 1.000 45.57624 146 ARG C N 1
ATOM 15483 C CA . ARG C 1 146 ? -6.86802 8.63219 18.43778 1.000 43.95255 146 ARG C CA 1
ATOM 15484 C C . ARG C 1 146 ? -7.33162 7.81598 17.24070 1.000 45.34042 146 ARG C C 1
ATOM 15485 O O . ARG C 1 146 ? -8.03379 8.32548 16.35959 1.000 47.89052 146 ARG C O 1
ATOM 15506 N N . ALA C 1 147 ? -6.94256 6.54143 17.19163 1.000 49.55002 147 ALA C N 1
ATOM 15507 C CA . ALA C 1 147 ? -7.34852 5.68853 16.08157 1.000 50.35232 147 ALA C CA 1
ATOM 15508 C C . ALA C 1 147 ? -8.86532 5.57398 15.99917 1.000 50.35041 147 ALA C C 1
ATOM 15509 O O . ALA C 1 147 ? -9.44018 5.62800 14.90685 1.000 51.41194 147 ALA C O 1
ATOM 15516 N N . GLU C 1 148 ? -9.53336 5.41789 17.14454 1.000 42.32107 148 GLU C N 1
ATOM 15517 C CA . GLU C 1 148 ? -10.98610 5.25884 17.12842 1.000 45.17737 148 GLU C CA 1
ATOM 15518 C C . GLU C 1 148 ? -11.68242 6.55639 16.72928 1.000 45.76907 148 GLU C C 1
ATOM 15519 O O . GLU C 1 148 ? -12.64077 6.54310 15.94035 1.000 46.44712 148 GLU C O 1
ATOM 15531 N N . ILE C 1 149 ? -11.22623 7.68686 17.27249 1.000 46.52623 149 ILE C N 1
ATOM 15532 C CA . ILE C 1 149 ? -11.79284 8.96939 16.86960 1.000 46.98965 149 ILE C CA 1
ATOM 15533 C C . ILE C 1 149 ? -11.60770 9.16953 15.37298 1.000 49.36100 149 ILE C C 1
ATOM 15534 O O . ILE C 1 149 ? -12.48535 9.70992 14.68513 1.000 50.13161 149 ILE C O 1
ATOM 15550 N N . ARG C 1 150 ? -10.47017 8.71672 14.84164 1.000 60.72316 150 ARG C N 1
ATOM 15551 C CA . ARG C 1 150 ? -10.24787 8.80672 13.40935 1.000 60.55639 150 ARG C CA 1
ATOM 15552 C C . ARG C 1 150 ? -11.19147 7.89714 12.63892 1.000 60.47187 150 ARG C C 1
ATOM 15553 O O . ARG C 1 150 ? -11.68478 8.26984 11.57162 1.000 58.74428 150 ARG C O 1
ATOM 15574 N N . ARG C 1 151 ? -11.44457 6.69619 13.15549 1.000 52.36539 151 ARG C N 1
ATOM 15575 C CA . ARG C 1 151 ? -12.41732 5.81469 12.51938 1.000 50.86943 151 ARG C CA 1
ATOM 15576 C C . ARG C 1 151 ? -13.76253 6.51843 12.38770 1.000 51.87527 151 ARG C C 1
ATOM 15577 O O . ARG C 1 151 ? -14.37981 6.51881 11.31685 1.000 53.42198 151 ARG C O 1
ATOM 15598 N N . LEU C 1 152 ? -14.21861 7.14803 13.47226 1.000 51.24625 152 LEU C N 1
ATOM 15599 C CA . LEU C 1 152 ? -15.52298 7.80943 13.45085 1.000 49.87414 152 LEU C CA 1
ATOM 15600 C C . LEU C 1 152 ? -15.53118 8.98830 12.48020 1.000 49.46626 152 LEU C C 1
ATOM 15601 O O . LEU C 1 152 ? -16.45184 9.13001 11.65981 1.000 50.15937 152 LEU C O 1
ATOM 15617 N N . PHE C 1 153 ? -14.51458 9.84842 12.55862 1.000 48.34231 153 PHE C N 1
ATOM 15618 C CA . PHE C 1 153 ? -14.49917 11.03599 11.71218 1.000 49.34050 153 PHE C CA 1
ATOM 15619 C C . PHE C 1 153 ? -14.33625 10.66958 10.24131 1.000 52.48548 153 PHE C C 1
ATOM 15620 O O . PHE C 1 153 ? -14.91627 11.32961 9.37372 1.000 52.21402 153 PHE C O 1
ATOM 15637 N N . ASP C 1 154 ? -13.57420 9.61539 9.93732 1.000 54.92899 154 ASP C N 1
ATOM 15638 C CA . ASP C 1 154 ? -13.44965 9.16375 8.55622 1.000 55.06518 154 ASP C CA 1
ATOM 15639 C C . ASP C 1 154 ? -14.75041 8.53905 8.06902 1.000 55.31823 154 ASP C C 1
ATOM 15640 O O . ASP C 1 154 ? -15.11798 8.69476 6.90316 1.000 56.03723 154 ASP C O 1
ATOM 15649 N N . TRP C 1 155 ? -15.45083 7.81165 8.94137 1.000 53.66295 155 TRP C N 1
ATOM 15650 C CA . TRP C 1 155 ? -16.79581 7.34612 8.61805 1.000 52.82792 155 TRP C CA 1
ATOM 15651 C C . TRP C 1 155 ? -17.66772 8.50694 8.16474 1.000 51.57078 155 TRP C C 1
ATOM 15652 O O . TRP C 1 155 ? -18.29969 8.46039 7.09807 1.000 51.66728 155 TRP C O 1
ATOM 15673 N N . LEU C 1 156 ? -17.69867 9.56987 8.96815 1.000 52.71693 156 LEU C N 1
ATOM 15674 C CA . LEU C 1 156 ? -18.53192 10.71875 8.62865 1.000 51.44731 156 LEU C CA 1
ATOM 15675 C C . LEU C 1 156 ? -18.06734 11.37267 7.32955 1.000 49.54127 156 LEU C C 1
ATOM 15676 O O . LEU C 1 156 ? -18.89022 11.75047 6.48636 1.000 48.82930 156 LEU C O 1
ATOM 15692 N N . LYS C 1 157 ? -16.75126 11.50674 7.14426 1.000 49.95903 157 LYS C N 1
ATOM 15693 C CA . LYS C 1 157 ? -16.22930 12.09276 5.91251 1.000 49.27608 157 LYS C CA 1
ATOM 15694 C C . LYS C 1 157 ? -16.66818 11.28540 4.69591 1.000 48.05394 157 LYS C C 1
ATOM 15695 O O . LYS C 1 157 ? -17.18990 11.83887 3.72127 1.000 44.36634 157 LYS C O 1
ATOM 15714 N N . GLU C 1 158 ? -16.45500 9.96856 4.73492 1.000 48.69770 158 GLU C N 1
ATOM 15715 C CA . GLU C 1 158 ? -16.89945 9.09933 3.65311 1.000 50.10838 158 GLU C CA 1
ATOM 15716 C C . GLU C 1 158 ? -18.36723 9.34090 3.33378 1.000 50.31125 158 GLU C C 1
ATOM 15717 O O . GLU C 1 158 ? -18.73181 9.59649 2.18006 1.000 49.74281 158 GLU C O 1
ATOM 15729 N N . ARG C 1 159 ? -19.22928 9.26610 4.35352 1.000 48.19895 159 ARG C N 1
ATOM 15730 C CA . ARG C 1 159 ? -20.65034 9.50314 4.11938 1.000 43.76730 159 ARG C CA 1
ATOM 15731 C C . ARG C 1 159 ? -20.93749 10.93246 3.67280 1.000 41.61125 159 ARG C C 1
ATOM 15732 O O . ARG C 1 159 ? -22.06252 11.21873 3.24747 1.000 39.78100 159 ARG C O 1
ATOM 15753 N N . GLY C 1 160 ? -19.96239 11.83208 3.76926 1.0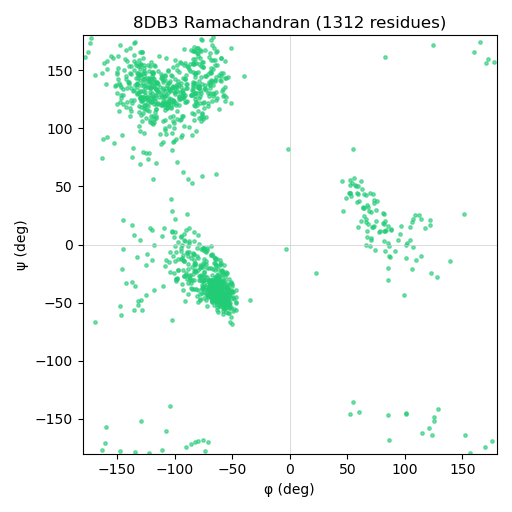00 41.74321 160 GLY C N 1
ATOM 15754 C CA . GLY C 1 160 ? -20.17877 13.19574 3.32398 1.000 40.63456 160 GLY C CA 1
ATOM 15755 C C . GLY C 1 160 ? -21.22071 13.93009 4.13071 1.000 37.84627 160 GLY C C 1
ATOM 15756 O O . GLY C 1 160 ? -21.92509 14.79352 3.59379 1.000 36.19448 160 GLY C O 1
ATOM 15760 N N . LEU C 1 161 ? -21.34671 13.59901 5.41021 1.000 40.58845 161 LEU C N 1
ATOM 15761 C CA . LEU C 1 161 ? -22.28709 14.26217 6.29701 1.000 38.78949 161 LEU C CA 1
ATOM 15762 C C . LEU C 1 161 ? -21.61423 15.46926 6.93163 1.000 35.72814 161 LEU C C 1
ATOM 15763 O O . LEU C 1 161 ? -20.47078 15.37794 7.39101 1.000 36.84035 161 LEU C O 1
ATOM 15779 N N . THR C 1 162 ? -22.31587 16.59873 6.95563 1.000 36.80585 162 THR C N 1
ATOM 15780 C CA . THR C 1 162 ? -21.81545 17.76050 7.68571 1.000 36.11572 162 THR C CA 1
ATOM 15781 C C . THR C 1 162 ? -22.10567 17.53064 9.16386 1.000 37.01457 162 THR C C 1
ATOM 15782 O O . THR C 1 162 ? -23.26603 17.55487 9.58388 1.000 35.67192 162 THR C O 1
ATOM 15793 N N . THR C 1 163 ? -21.06100 17.28250 9.94997 1.000 36.23771 163 THR C N 1
ATOM 15794 C CA . THR C 1 163 ? -21.21151 16.83735 11.32665 1.000 34.47926 163 THR C CA 1
ATOM 15795 C C . THR C 1 163 ? -20.66561 17.87831 12.28996 1.000 33.67405 163 THR C C 1
ATOM 15796 O O . THR C 1 163 ? -19.55197 18.38146 12.10721 1.000 35.54741 163 THR C O 1
ATOM 15807 N N . VAL C 1 164 ? -21.45551 18.19097 13.31226 1.000 29.63744 164 VAL C N 1
ATOM 15808 C CA . VAL C 1 164 ? -21.02632 19.01127 14.43744 1.000 29.17867 164 VAL C CA 1
ATOM 15809 C C . VAL C 1 164 ? -20.85852 18.08247 15.63225 1.000 30.65658 164 VAL C C 1
ATOM 15810 O O . VAL C 1 164 ? -21.81156 17.41125 16.05151 1.000 30.58397 164 VAL C O 1
ATOM 15823 N N . ILE C 1 165 ? -19.64858 18.04011 16.17577 1.000 29.44139 165 ILE C N 1
ATOM 15824 C CA . ILE C 1 165 ? -19.29075 17.12656 17.25297 1.000 29.03268 165 ILE C CA 1
ATOM 15825 C C . ILE C 1 165 ? -18.99807 17.95411 18.49242 1.000 30.90257 165 ILE C C 1
ATOM 15826 O O . ILE C 1 165 ? -18.19434 18.89306 18.44259 1.000 33.36543 165 ILE C O 1
ATOM 15842 N N . THR C 1 166 ? -19.65351 17.61761 19.59765 1.000 31.88612 166 THR C N 1
ATOM 15843 C CA . THR C 1 166 ? -19.41157 18.34264 20.83186 1.000 31.52561 166 THR C CA 1
ATOM 15844 C C . THR C 1 166 ? -18.08286 17.91518 21.44535 1.000 32.42765 166 THR C C 1
ATOM 15845 O O . THR C 1 166 ? -17.56685 16.82331 21.18734 1.000 32.70362 166 THR C O 1
ATOM 15856 N N . ALA C 1 167 ? -17.53093 18.79553 22.27375 1.000 32.71287 167 ALA C N 1
ATOM 15857 C CA . ALA C 1 167 ? -16.27369 18.51349 22.95524 1.000 33.28575 167 ALA C CA 1
ATOM 15858 C C . ALA C 1 167 ? -16.30238 19.18862 24.31567 1.000 30.69003 167 ALA C C 1
ATOM 15859 O O . ALA C 1 167 ? -16.48604 20.40712 24.40189 1.000 28.34217 167 ALA C O 1
ATOM 15866 N N . GLU C 1 168 ? -16.13360 18.39768 25.37096 1.000 34.77585 168 GLU C N 1
ATOM 15867 C CA . GLU C 1 168 ? -16.04764 18.93682 26.72067 1.000 33.68674 168 GLU C CA 1
ATOM 15868 C C . GLU C 1 168 ? -14.62886 19.42519 26.98038 1.000 32.11260 168 GLU C C 1
ATOM 15869 O O . GLU C 1 168 ? -13.65906 18.69134 26.76418 1.000 32.86394 168 GLU C O 1
ATOM 15881 N N . ARG C 1 169 ? -14.51115 20.67232 27.43723 1.000 27.98846 169 ARG C N 1
ATOM 15882 C CA . ARG C 1 169 ? -13.19412 21.27171 27.62324 1.000 29.33899 169 ARG C CA 1
ATOM 15883 C C . ARG C 1 169 ? -12.45041 20.63454 28.78844 1.000 30.24704 169 ARG C C 1
ATOM 15884 O O . ARG C 1 169 ? -11.23574 20.41689 28.71011 1.000 29.05488 169 ARG C O 1
ATOM 15905 N N . GLY C 1 170 ? -13.15702 20.32659 29.86963 1.000 28.92404 170 GLY C N 1
ATOM 15906 C CA . GLY C 1 170 ? -12.50161 19.78016 31.03633 1.000 31.37033 170 GLY C CA 1
ATOM 15907 C C . GLY C 1 170 ? -11.33678 20.64337 31.46982 1.000 31.16770 170 GLY C C 1
ATOM 15908 O O . GLY C 1 170 ? -11.34385 21.87105 31.33555 1.000 30.85976 170 GLY C O 1
ATOM 15912 N N . ASP C 1 171 ? -10.30334 19.98465 31.99147 1.000 33.03354 171 ASP C N 1
ATOM 15913 C CA . ASP C 1 171 ? -9.11255 20.69430 32.43700 1.000 32.69355 171 ASP C CA 1
ATOM 15914 C C . ASP C 1 171 ? -8.26087 21.20421 31.28051 1.000 32.12529 171 ASP C C 1
ATOM 15915 O O . ASP C 1 171 ? -7.28242 21.91719 31.52651 1.000 30.19232 171 ASP C O 1
ATOM 15924 N N . GLY C 1 172 ? -8.61267 20.87119 30.03215 1.000 30.47637 172 GLY C N 1
ATOM 15925 C CA . GLY C 1 172 ? -7.76873 21.18738 28.89978 1.000 28.36651 172 GLY C CA 1
ATOM 15926 C C . GLY C 1 172 ? -8.08474 22.52598 28.25706 1.000 26.84395 172 GLY C C 1
ATOM 15927 O O . GLY C 1 172 ? -9.10347 23.15719 28.53086 1.000 27.13596 172 GLY C O 1
ATOM 15931 N N . ALA C 1 173 ? -7.17801 22.94918 27.37202 1.000 26.14631 173 ALA C N 1
ATOM 15932 C CA . ALA C 1 173 ? -7.32887 24.23948 26.70992 1.000 25.45921 173 ALA C CA 1
ATOM 15933 C C . ALA C 1 173 ? -8.48156 24.23434 25.71547 1.000 26.29497 173 ALA C C 1
ATOM 15934 O O . ALA C 1 173 ? -9.10519 25.27846 25.48818 1.000 25.00455 173 ALA C O 1
ATOM 15941 N N . LEU C 1 174 ? -8.76925 23.08272 25.10862 1.000 24.91201 174 LEU C N 1
ATOM 15942 C CA . LEU C 1 174 ? -9.88596 22.96218 24.18100 1.000 28.15813 174 LEU C CA 1
ATOM 15943 C C . LEU C 1 174 ? -10.72732 21.73601 24.51578 1.000 23.68523 174 LEU C C 1
ATOM 15944 O O . LEU C 1 174 ? -11.94878 21.83781 24.66610 1.000 29.29112 174 LEU C O 1
ATOM 15960 N N . THR C 1 175 ? -10.08890 20.57311 24.62910 1.000 27.18951 175 THR C N 1
ATOM 15961 C CA . THR C 1 175 ? -10.78450 19.34041 24.96326 1.000 27.40582 175 THR C CA 1
ATOM 15962 C C . THR C 1 175 ? -10.00921 18.59854 26.04258 1.000 26.60727 175 THR C C 1
ATOM 15963 O O . THR C 1 175 ? -8.79544 18.76592 26.19636 1.000 27.95667 175 THR C O 1
ATOM 15974 N N . ARG C 1 176 ? -10.73797 17.76018 26.78213 1.000 27.66691 176 ARG C N 1
ATOM 15975 C CA . ARG C 1 176 ? -10.16540 17.08458 27.94056 1.000 27.72632 176 ARG C CA 1
ATOM 15976 C C . ARG C 1 176 ? -8.88530 16.34247 27.58045 1.000 27.41077 176 ARG C C 1
ATOM 15977 O O . ARG C 1 176 ? -7.85995 16.48226 28.25727 1.000 27.80295 176 ARG C O 1
ATOM 15998 N N . GLN C 1 177 ? -8.92566 15.54868 26.51312 1.000 27.74738 177 GLN C N 1
ATOM 15999 C CA . GLN C 1 177 ? -7.79745 14.70614 26.14223 1.000 28.59493 177 GLN C CA 1
ATOM 16000 C C . GLN C 1 177 ? -6.84708 15.37577 25.15927 1.000 27.01069 177 GLN C C 1
ATOM 16001 O O . GLN C 1 177 ? -5.72670 14.88730 24.97927 1.000 29.14401 177 GLN C O 1
ATOM 16015 N N . GLY C 1 178 ? -7.25665 16.47358 24.52946 1.000 28.91702 178 GLY C N 1
ATOM 16016 C CA . GLY C 1 178 ? -6.36621 17.21066 23.65336 1.000 29.63008 178 GLY C CA 1
ATOM 16017 C C . GLY C 1 178 ? -6.06464 16.55037 22.32838 1.000 30.00794 178 GLY C C 1
ATOM 16018 O O . GLY C 1 178 ? -4.94572 16.68163 21.82280 1.000 29.51056 178 GLY C O 1
ATOM 16022 N N . LEU C 1 179 ? -7.03608 15.85711 21.74043 1.000 30.95916 179 LEU C N 1
ATOM 16023 C CA . LEU C 1 179 ? -6.84490 15.14945 20.47739 1.000 30.40868 179 LEU C CA 1
ATOM 16024 C C . LEU C 1 179 ? -7.84560 15.54525 19.40244 1.000 31.84423 179 LEU C C 1
ATOM 16025 O O . LEU C 1 179 ? -7.46242 15.73726 18.23885 1.000 31.27430 179 LEU C O 1
ATOM 16041 N N . GLU C 1 180 ? -9.12487 15.66759 19.75485 1.000 29.37321 180 GLU C N 1
ATOM 16042 C CA . GLU C 1 180 ? -10.13303 15.98432 18.75048 1.000 29.95839 180 GLU C CA 1
ATOM 16043 C C . GLU C 1 180 ? -9.86996 17.33754 18.10486 1.000 30.23649 180 GLU C C 1
ATOM 16044 O O . GLU C 1 180 ? -10.20576 17.53821 16.93264 1.000 28.59328 180 GLU C O 1
ATOM 16056 N N . GLU C 1 181 ? -9.25499 18.26950 18.83803 1.000 30.67116 181 GLU C N 1
ATOM 16057 C CA . GLU C 1 181 ? -8.94880 19.57427 18.25961 1.000 30.11010 181 GLU C CA 1
ATOM 16058 C C . GLU C 1 181 ? -7.94661 19.45855 17.11875 1.000 30.83341 181 GLU C C 1
ATOM 16059 O O . GLU C 1 181 ? -7.96917 20.27059 16.18592 1.000 29.82301 181 GLU C O 1
ATOM 16071 N N . TYR C 1 182 ? -7.06246 18.46455 17.17185 1.000 31.11912 182 TYR C N 1
ATOM 16072 C CA . TYR C 1 182 ? -6.11996 18.22382 16.08575 1.000 32.09355 182 TYR C CA 1
ATOM 16073 C C . TYR C 1 182 ? -6.70272 17.32893 15.00509 1.000 33.27989 182 TYR C C 1
ATOM 16074 O O . TYR C 1 182 ? -6.27903 17.41040 13.84676 1.000 33.03572 182 TYR C O 1
ATOM 16092 N N . VAL C 1 183 ? -7.66936 16.48202 15.35877 1.000 36.56860 183 VAL C N 1
ATOM 16093 C CA . VAL C 1 183 ? -8.25965 15.58199 14.36743 1.000 36.20278 183 VAL C CA 1
ATOM 16094 C C . VAL C 1 183 ? -9.38829 16.23419 13.57470 1.000 35.85889 183 VAL C C 1
ATOM 16095 O O . VAL C 1 183 ? -9.73114 15.74585 12.48939 1.000 35.92028 183 VAL C O 1
ATOM 16108 N N . SER C 1 184 ? -9.97013 17.32087 14.06944 1.000 33.61628 184 SER C N 1
ATOM 16109 C CA . SER C 1 184 ? -11.03930 18.00395 13.35824 1.000 33.00108 184 SER C CA 1
ATOM 16110 C C . SER C 1 184 ? -10.46342 19.01615 12.37298 1.000 30.92707 184 SER C C 1
ATOM 16111 O O . SER C 1 184 ? -9.34744 19.51272 12.53721 1.000 32.19183 184 SER C O 1
ATOM 16119 N N . ASP C 1 185 ? -11.24804 19.32372 11.33913 1.000 31.13236 185 ASP C N 1
ATOM 16120 C CA . ASP C 1 185 ? -10.83386 20.30617 10.34533 1.000 32.08069 185 ASP C CA 1
ATOM 16121 C C . ASP C 1 185 ? -11.28200 21.71549 10.70831 1.000 29.57513 185 ASP C C 1
ATOM 16122 O O . ASP C 1 185 ? -10.64838 22.69015 10.28553 1.000 29.33472 185 ASP C O 1
ATOM 16131 N N . CYS C 1 186 ? -12.35910 21.84232 11.47792 1.000 30.33994 186 CYS C N 1
ATOM 16132 C CA . CYS C 1 186 ? -12.84106 23.12382 11.97235 1.000 29.83140 186 CYS C CA 1
ATOM 16133 C C . CYS C 1 186 ? -13.03902 22.98852 13.47281 1.000 31.14414 186 CYS C C 1
ATOM 16134 O O . CYS C 1 186 ? -13.73777 22.07426 13.92515 1.000 32.01637 186 CYS C O 1
ATOM 16142 N N . VAL C 1 187 ? -12.41019 23.87747 14.23950 1.000 31.25132 187 VAL C N 1
ATOM 16143 C CA . VAL C 1 187 ? -12.48522 23.85328 15.69418 1.000 31.89290 187 VAL C CA 1
ATOM 16144 C C . VAL C 1 187 ? -12.92887 25.22522 16.17812 1.000 35.34865 187 VAL C C 1
ATOM 16145 O O . VAL C 1 187 ? -12.31452 26.24142 15.83265 1.000 30.86120 187 VAL C O 1
ATOM 16158 N N . ILE C 1 188 ? -13.98865 25.24857 16.98087 1.000 32.43761 188 ILE C N 1
ATOM 16159 C CA . ILE C 1 188 ? -14.55218 26.46414 17.54865 1.000 33.89583 188 ILE C CA 1
ATOM 16160 C C . ILE C 1 188 ? -14.53138 26.31418 19.06192 1.000 35.23124 188 ILE C C 1
ATOM 16161 O O . ILE C 1 188 ? -14.78637 25.22637 19.58747 1.000 32.27518 188 ILE C O 1
ATOM 16177 N N . LEU C 1 189 ? -14.20943 27.39754 19.75713 1.000 30.35295 189 LEU C N 1
ATOM 16178 C CA . LEU C 1 189 ? -14.15630 27.41777 21.21108 1.000 30.06844 189 LEU C CA 1
ATOM 16179 C C . LEU C 1 189 ? -15.20279 28.39322 21.72308 1.000 28.87558 189 LEU C C 1
ATOM 16180 O O . LEU C 1 189 ? -15.21523 29.56060 21.31928 1.000 27.09050 189 LEU C O 1
ATOM 16196 N N . LEU C 1 190 ? -16.07599 27.91086 22.60164 1.000 28.34076 190 LEU C N 1
ATOM 16197 C CA . LEU C 1 190 ? -17.06755 28.73023 23.28259 1.000 27.32084 190 LEU C CA 1
ATOM 16198 C C . LEU C 1 190 ? -16.66113 28.81255 24.74683 1.000 26.55341 190 LEU C C 1
ATOM 16199 O O . LEU C 1 190 ? -16.49696 27.77871 25.40472 1.000 26.51319 190 LEU C O 1
ATOM 16215 N N . ASP C 1 191 ? -16.48226 30.02822 25.25257 1.000 29.07815 191 ASP C N 1
ATOM 16216 C CA . ASP C 1 191 ? -16.10494 30.22055 26.64745 1.000 24.59252 191 ASP C CA 1
ATOM 16217 C C . ASP C 1 191 ? -16.97806 31.30367 27.26063 1.000 27.09400 191 ASP C C 1
ATOM 16218 O O . ASP C 1 191 ? -17.51471 32.16748 26.56317 1.000 28.88473 191 ASP C O 1
ATOM 16227 N N . HIS C 1 192 ? -17.13470 31.22774 28.58071 1.000 27.64148 192 HIS C N 1
ATOM 16228 C CA . HIS C 1 192 ? -18.06564 32.06943 29.33925 1.000 27.31176 192 HIS C CA 1
ATOM 16229 C C . HIS C 1 192 ? -17.26187 32.71718 30.46075 1.000 28.64197 192 HIS C C 1
ATOM 16230 O O . HIS C 1 192 ? -17.31937 32.28013 31.61271 1.000 29.52670 192 HIS C O 1
ATOM 16244 N N . ARG C 1 193 ? -16.51969 33.76858 30.12669 1.000 31.04094 193 ARG C N 1
ATOM 16245 C CA . ARG C 1 193 ? -15.50605 34.28748 31.03547 1.000 29.18987 193 ARG C CA 1
ATOM 16246 C C . ARG C 1 193 ? -16.07354 35.39553 31.90894 1.000 29.02961 193 ARG C C 1
ATOM 16247 O O . ARG C 1 193 ? -16.73379 36.31334 31.41265 1.000 31.14748 193 ARG C O 1
ATOM 16268 N N . VAL C 1 194 ? -15.80604 35.30504 33.21002 1.000 31.31419 194 VAL C N 1
ATOM 16269 C CA . VAL C 1 194 ? -16.29245 36.26958 34.18759 1.000 32.96141 194 VAL C CA 1
ATOM 16270 C C . VAL C 1 194 ? -15.17540 37.25499 34.49606 1.000 32.47814 194 VAL C C 1
ATOM 16271 O O . VAL C 1 194 ? -14.02539 36.85604 34.71907 1.000 32.87920 194 VAL C O 1
ATOM 16284 N N . GLU C 1 195 ? -15.51347 38.54072 34.52053 1.000 30.73599 195 GLU C N 1
ATOM 16285 C CA . GLU C 1 195 ? -14.56506 39.59545 34.86309 1.000 35.30779 195 GLU C CA 1
ATOM 16286 C C . GLU C 1 195 ? -15.31217 40.64120 35.67414 1.000 36.00816 195 GLU C C 1
ATOM 16287 O O . GLU C 1 195 ? -16.27037 41.24226 35.17888 1.000 36.21246 195 GLU C O 1
ATOM 16299 N N . ASN C 1 196 ? -14.88053 40.85054 36.91592 1.000 35.85887 196 ASN C N 1
ATOM 16300 C CA . ASN C 1 196 ? -15.56739 41.74717 37.84326 1.000 35.80368 196 ASN C CA 1
ATOM 16301 C C . ASN C 1 196 ? -17.04042 41.36177 37.96951 1.000 35.67870 196 ASN C C 1
ATOM 16302 O O . ASN C 1 196 ? -17.94672 42.17750 37.78455 1.000 34.53819 196 ASN C O 1
ATOM 16313 N N . GLN C 1 197 ? -17.27042 40.08584 38.27662 1.000 36.18240 197 GLN C N 1
ATOM 16314 C CA . GLN C 1 197 ? -18.57464 39.47954 38.51359 1.000 36.98871 197 GLN C CA 1
ATOM 16315 C C . GLN C 1 197 ? -19.46119 39.44911 37.27272 1.000 34.57596 197 GLN C C 1
ATOM 16316 O O . GLN C 1 197 ? -20.58637 38.94137 37.35083 1.000 34.44175 197 GLN C O 1
ATOM 16330 N N . ILE C 1 198 ? -19.00154 39.96024 36.13343 1.000 36.02295 198 ILE C N 1
ATOM 16331 C CA . ILE C 1 198 ? -19.79857 40.01208 34.91337 1.000 36.20260 198 ILE C CA 1
ATOM 16332 C C . ILE C 1 198 ? -19.29245 38.94156 33.95643 1.000 33.91983 198 ILE C C 1
ATOM 16333 O O . ILE C 1 198 ? -18.07938 38.80250 33.75635 1.000 33.66067 198 ILE C O 1
ATOM 16349 N N . SER C 1 199 ? -20.21929 38.19979 33.35650 1.000 31.13191 199 SER C N 1
ATOM 16350 C CA . SER C 1 199 ? -19.88666 37.14218 32.41534 1.000 32.27104 199 SER C CA 1
ATOM 16351 C C . SER C 1 199 ? -20.05880 37.63224 30.98397 1.000 31.95642 199 SER C C 1
ATOM 16352 O O . SER C 1 199 ? -20.98859 38.38582 30.67919 1.000 32.33954 199 SER C O 1
ATOM 16360 N N . THR C 1 200 ? -19.15511 37.19778 30.10981 1.000 35.25670 200 THR C N 1
ATOM 16361 C CA . THR C 1 200 ? -19.25316 37.46288 28.68333 1.000 33.81005 200 THR C CA 1
ATOM 16362 C C . THR C 1 200 ? -19.01077 36.16298 27.93099 1.000 35.26678 200 THR C C 1
ATOM 16363 O O . THR C 1 200 ? -18.03612 35.44956 28.20605 1.000 34.05346 200 THR C O 1
ATOM 16374 N N . ARG C 1 201 ? -19.91800 35.85055 27.00710 1.000 29.69433 201 ARG C N 1
ATOM 16375 C CA . ARG C 1 201 ? -19.76014 34.70331 26.12824 1.000 29.82335 201 ARG C CA 1
ATOM 16376 C C . ARG C 1 201 ? -18.90594 35.09339 24.93057 1.000 30.50601 201 ARG C C 1
ATOM 16377 O O . ARG C 1 201 ? -19.19804 36.08073 24.24941 1.000 24.87617 201 ARG C O 1
ATOM 16398 N N . ARG C 1 202 ? -17.87420 34.30539 24.65024 1.000 29.98947 202 ARG C N 1
ATOM 16399 C CA . ARG C 1 202 ? -17.02516 34.54916 23.49692 1.000 36.60756 202 ARG C CA 1
ATOM 16400 C C . ARG C 1 202 ? -16.85519 33.26952 22.69232 1.000 34.03597 202 ARG C C 1
ATOM 16401 O O . ARG C 1 202 ? -16.82814 32.15905 23.23772 1.000 46.00725 202 ARG C O 1
ATOM 16422 N N . LEU C 1 203 ? -16.75120 33.45056 21.37922 1.000 36.44814 203 LEU C N 1
ATOM 16423 C CA . LEU C 1 203 ? -16.53315 32.38602 20.41385 1.000 28.85133 203 LEU C CA 1
ATOM 16424 C C . LEU C 1 203 ? -15.21603 32.64878 19.70121 1.000 27.75084 203 LEU C C 1
ATOM 16425 O O . LEU C 1 203 ? -14.81676 33.80002 19.50246 1.000 27.95494 203 LEU C O 1
ATOM 16441 N N . ARG C 1 204 ? -14.53424 31.57219 19.32743 1.000 27.81249 204 ARG C N 1
ATOM 16442 C CA . ARG C 1 204 ? -13.26937 31.70756 18.61753 1.000 28.32835 204 ARG C CA 1
ATOM 16443 C C . ARG C 1 204 ? -13.12784 30.58266 17.60681 1.000 29.42044 204 ARG C C 1
ATOM 16444 O O . ARG C 1 204 ? -13.28813 29.41254 17.95848 1.000 28.71321 204 ARG C O 1
ATOM 16465 N N . ILE C 1 205 ? -12.82890 30.93853 16.35901 1.000 28.30276 205 ILE C N 1
ATOM 16466 C CA . ILE C 1 205 ? -12.45283 29.95818 15.34203 1.000 27.01847 205 ILE C CA 1
ATOM 16467 C C . ILE C 1 205 ? -10.97321 29.65008 15.56389 1.000 26.91905 205 ILE C C 1
ATOM 16468 O O . ILE C 1 205 ? -10.09821 30.40266 15.12845 1.000 27.94034 205 ILE C O 1
ATOM 16484 N N . VAL C 1 206 ? -10.68657 28.55064 16.26172 1.000 27.60408 206 VAL C N 1
ATOM 16485 C CA . VAL C 1 206 ? -9.29880 28.18676 16.52364 1.000 26.65605 206 VAL C CA 1
ATOM 16486 C C . VAL C 1 206 ? -8.65858 27.59897 15.27443 1.000 27.84377 206 VAL C C 1
ATOM 16487 O O . VAL C 1 206 ? -7.50419 27.90261 14.95077 1.000 27.43506 206 VAL C O 1
ATOM 16500 N N . LYS C 1 207 ? -9.39473 26.75288 14.55598 1.000 27.72136 207 LYS C N 1
ATOM 16501 C CA . LYS C 1 207 ? -8.91062 26.13208 13.33275 1.000 28.53698 207 LYS C CA 1
ATOM 16502 C C . LYS C 1 207 ? -10.05355 26.04469 12.33206 1.000 28.43043 207 LYS C C 1
ATOM 16503 O O . LYS C 1 207 ? -11.21409 25.84582 12.70209 1.000 27.55325 207 LYS C O 1
ATOM 16522 N N . TYR C 1 208 ? -9.71148 26.20534 11.05303 1.000 28.07614 208 TYR C N 1
ATOM 16523 C CA . TYR C 1 208 ? -10.68122 26.00091 9.97382 1.000 29.70724 208 TYR C CA 1
ATOM 16524 C C . TYR C 1 208 ? -9.87368 25.81244 8.68492 1.000 29.14197 208 TYR C C 1
ATOM 16525 O O . TYR C 1 208 ? -9.55664 26.78101 7.99428 1.000 29.45162 208 TYR C O 1
ATOM 16543 N N . ARG C 1 209 ? -9.55382 24.55998 8.38016 1.000 28.95069 209 ARG C N 1
ATOM 16544 C CA . ARG C 1 209 ? -8.78515 24.26570 7.18025 1.000 31.85768 209 ARG C CA 1
ATOM 16545 C C . ARG C 1 209 ? -9.58720 24.62975 5.93682 1.000 32.56961 209 ARG C C 1
ATOM 16546 O O . ARG C 1 209 ? -10.80474 24.43436 5.88252 1.000 32.28087 209 ARG C O 1
ATOM 16567 N N . GLY C 1 210 ? -8.89657 25.18584 4.94340 1.000 34.74718 210 GLY C N 1
ATOM 16568 C CA . GLY C 1 210 ? -9.48859 25.44275 3.64904 1.000 33.66324 210 GLY C CA 1
ATOM 16569 C C . GLY C 1 210 ? -10.27148 26.72730 3.51865 1.000 34.00456 210 GLY C C 1
ATOM 16570 O O . GLY C 1 210 ? -10.99015 26.89247 2.52536 1.000 35.82678 210 GLY C O 1
ATOM 16574 N N . THR C 1 211 ? -10.16295 27.64356 4.47703 1.000 33.68431 211 THR C N 1
ATOM 16575 C CA . THR C 1 211 ? -10.90588 28.88803 4.37534 1.000 33.70236 211 THR C CA 1
ATOM 16576 C C . THR C 1 211 ? -10.26387 29.96177 5.23601 1.000 32.13643 211 THR C C 1
ATOM 16577 O O . THR C 1 211 ? -9.64845 29.67070 6.26451 1.000 32.55352 211 THR C O 1
ATOM 16588 N N . ALA C 1 212 ? -10.42859 31.20695 4.80239 1.000 32.59606 212 ALA C N 1
ATOM 16589 C CA . ALA C 1 212 ? -10.18719 32.34874 5.66545 1.000 32.63626 212 ALA C CA 1
ATOM 16590 C C . ALA C 1 212 ? -11.39050 32.55967 6.58036 1.000 32.71547 212 ALA C C 1
ATOM 16591 O O . ALA C 1 212 ? -12.49341 32.06394 6.32683 1.000 31.55141 212 ALA C O 1
ATOM 16598 N N . HIS C 1 213 ? -11.16879 33.30917 7.65199 1.000 30.49001 213 HIS C N 1
ATOM 16599 C CA . HIS C 1 213 ? -12.21046 33.56725 8.63832 1.000 29.67404 213 HIS C CA 1
ATOM 16600 C C . HIS C 1 213 ? -11.68476 34.60035 9.62416 1.000 29.78566 213 HIS C C 1
ATOM 16601 O O . HIS C 1 213 ? -10.53315 35.03832 9.54097 1.000 29.66107 213 HIS C O 1
ATOM 16615 N N . GLY C 1 214 ? -12.54109 34.97804 10.57176 1.000 31.82111 214 GLY C N 1
ATOM 16616 C CA . GLY C 1 214 ? -12.11512 35.84003 11.65840 1.000 32.22303 214 GLY C CA 1
ATOM 16617 C C . GLY C 1 214 ? -11.36124 35.03726 12.70001 1.000 31.49894 214 GLY C C 1
ATOM 16618 O O . GLY C 1 214 ? -11.85866 34.02357 13.20200 1.000 30.89523 214 GLY C O 1
ATOM 16622 N N . THR C 1 215 ? -10.14769 35.48264 13.01744 1.000 32.81007 215 THR C N 1
ATOM 16623 C CA . THR C 1 215 ? -9.32728 34.80315 14.00785 1.000 33.15261 215 THR C CA 1
ATOM 16624 C C . THR C 1 215 ? -9.57705 35.29849 15.42380 1.000 35.38479 215 THR C C 1
ATOM 16625 O O . THR C 1 215 ? -9.27449 34.57788 16.38201 1.000 35.04767 215 THR C O 1
ATOM 16636 N N . ASN C 1 216 ? -10.12379 36.50088 15.57339 1.000 37.90692 216 ASN C N 1
ATOM 16637 C CA . ASN C 1 216 ? -10.25610 37.11553 16.87999 1.000 36.19456 216 ASN C CA 1
ATOM 16638 C C . ASN C 1 216 ? -11.36893 36.45249 17.68413 1.000 35.58823 216 ASN C C 1
ATOM 16639 O O . ASN C 1 216 ? -12.17595 35.67416 17.17087 1.000 36.06234 216 ASN C O 1
ATOM 16650 N N . GLU C 1 217 ? -11.38986 36.76395 18.97513 1.000 37.02332 217 GLU C N 1
ATOM 16651 C CA . GLU C 1 217 ? -12.51586 36.38923 19.81557 1.000 35.91251 217 GLU C CA 1
ATOM 16652 C C . GLU C 1 217 ? -13.70419 37.28768 19.49593 1.000 35.99955 217 GLU C C 1
ATOM 16653 O O . GLU C 1 217 ? -13.55590 38.49904 19.31709 1.000 35.67347 217 GLU C O 1
ATOM 16665 N N . TYR C 1 218 ? -14.88894 36.68847 19.41544 1.000 33.21736 218 TYR C N 1
ATOM 16666 C CA . TYR C 1 218 ? -16.10238 37.40134 19.02833 1.000 34.36868 218 TYR C CA 1
ATOM 16667 C C . TYR C 1 218 ? -17.15279 37.17365 20.10314 1.000 31.66556 218 TYR C C 1
ATOM 16668 O O . TYR C 1 218 ? -17.55911 36.01716 20.33353 1.000 28.59056 218 TYR C O 1
ATOM 16686 N N . PRO C 1 219 ? -17.60115 38.21418 20.80570 1.000 30.95328 219 PRO C N 1
ATOM 16687 C CA . PRO C 1 219 ? -18.63954 38.00226 21.82082 1.000 31.94910 219 PRO C CA 1
ATOM 16688 C C . PRO C 1 219 ? -19.94538 37.59808 21.16123 1.000 31.47182 219 PRO C C 1
ATOM 16689 O O . PRO C 1 219 ? -20.30991 38.10328 20.09628 1.000 32.89183 219 PRO C O 1
ATOM 16700 N N . PHE C 1 220 ? -20.64125 36.66973 21.79536 1.000 30.83439 220 PHE C N 1
ATOM 16701 C CA . PHE C 1 220 ? -21.91798 36.17680 21.29918 1.000 31.64567 220 PHE C CA 1
ATOM 16702 C C . PHE C 1 220 ? -22.91178 36.11554 22.45181 1.000 30.64742 220 PHE C C 1
ATOM 16703 O O . PHE C 1 220 ? -22.60479 36.48452 23.58856 1.000 31.00790 220 PHE C O 1
ATOM 16720 N N . LEU C 1 221 ? -24.11934 35.65380 22.14226 1.000 34.34103 221 LEU C N 1
ATOM 16721 C CA . LEU C 1 221 ? -25.24593 35.75918 23.04979 1.000 35.69006 221 LEU C CA 1
ATOM 16722 C C . LEU C 1 221 ? -26.12922 34.52597 22.93562 1.000 36.50862 221 LEU C C 1
ATOM 16723 O O . LEU C 1 221 ? -26.23585 33.90840 21.87214 1.000 38.13678 221 LEU C O 1
ATOM 16739 N N . ILE C 1 222 ? -26.78162 34.19314 24.04415 1.000 39.83204 222 ILE C N 1
ATOM 16740 C CA . ILE C 1 222 ? -27.80850 33.16097 24.05994 1.000 42.67518 222 ILE C CA 1
ATOM 16741 C C . ILE C 1 222 ? -29.02810 33.74198 24.76411 1.000 48.05066 222 ILE C C 1
ATOM 16742 O O . ILE C 1 222 ? -29.35928 33.34878 25.88818 1.000 50.06822 222 ILE C O 1
ATOM 16758 N N . ASP C 1 223 ? -29.68571 34.70143 24.11986 1.000 52.02864 223 ASP C N 1
ATOM 16759 C CA . ASP C 1 223 ? -30.90079 35.28845 24.66106 1.000 59.58841 223 ASP C CA 1
ATOM 16760 C C . ASP C 1 223 ? -32.07291 34.35188 24.37015 1.000 63.91589 223 ASP C C 1
ATOM 16761 O O . ASP C 1 223 ? -31.89601 33.20742 23.94469 1.000 61.37138 223 ASP C O 1
ATOM 16770 N N . THR C 1 224 ? -33.29747 34.83135 24.59213 1.000 80.98742 224 THR C N 1
ATOM 16771 C CA . THR C 1 224 ? -34.46855 34.03886 24.24046 1.000 82.23588 224 THR C CA 1
ATOM 16772 C C . THR C 1 224 ? -34.56071 33.77954 22.74388 1.000 85.10101 224 THR C C 1
ATOM 16773 O O . THR C 1 224 ? -35.36529 32.94118 22.32560 1.000 86.10286 224 THR C O 1
ATOM 16784 N N . ASP C 1 225 ? -33.76480 34.47537 21.93392 1.000 71.18618 225 ASP C N 1
ATOM 16785 C CA . ASP C 1 225 ? -33.70119 34.23937 20.49947 1.000 67.02532 225 ASP C CA 1
ATOM 16786 C C . ASP C 1 225 ? -32.58189 33.28043 20.11268 1.000 63.88106 225 ASP C C 1
ATOM 16787 O O . ASP C 1 225 ? -32.33443 33.08400 18.91890 1.000 63.10967 225 ASP C O 1
ATOM 16796 N N . GLY C 1 226 ? -31.90214 32.68845 21.08764 1.000 58.53004 226 GLY C N 1
ATOM 16797 C CA . GLY C 1 226 ? -30.90260 31.68011 20.81078 1.000 51.40531 226 GLY C CA 1
ATOM 16798 C C . GLY C 1 226 ? -29.52685 32.24366 20.52714 1.000 45.16218 226 GLY C C 1
ATOM 16799 O O . GLY C 1 226 ? -29.22266 33.41899 20.74898 1.000 45.87441 226 GLY C O 1
ATOM 16803 N N . PHE C 1 227 ? -28.67166 31.35500 20.02416 1.000 41.01856 227 PHE C N 1
ATOM 16804 C CA . PHE C 1 227 ? -27.31148 31.72902 19.65733 1.000 37.70032 227 PHE C CA 1
ATOM 16805 C C . PHE C 1 227 ? -27.32777 32.88861 18.66933 1.000 37.74726 227 PHE C C 1
ATOM 16806 O O . PHE C 1 227 ? -27.98704 32.82806 17.62742 1.000 37.52274 227 PHE C O 1
ATOM 16823 N N . SER C 1 228 ? -26.59484 33.94791 19.00371 1.000 39.95468 228 SER C N 1
ATOM 16824 C CA . SER C 1 228 ? -26.59809 35.17725 18.22271 1.000 40.49769 228 SER C CA 1
ATOM 16825 C C . SER C 1 228 ? -25.21605 35.80427 18.29673 1.000 39.83463 228 SER C C 1
ATOM 16826 O O . SER C 1 228 ? -24.61953 35.87153 19.37015 1.000 39.28659 228 SER C O 1
ATOM 16834 N N . VAL C 1 229 ? -24.70689 36.26046 17.15901 1.000 45.44552 229 VAL C N 1
ATOM 16835 C CA . VAL C 1 229 ? -23.38521 36.86926 17.09204 1.000 48.89761 229 VAL C CA 1
ATOM 16836 C C . VAL C 1 229 ? -23.52373 38.25801 16.48518 1.000 56.08684 229 VAL C C 1
ATOM 16837 O O . VAL C 1 229 ? -24.34897 38.47521 15.59133 1.000 61.07800 229 VAL C O 1
ATOM 16850 N N . LEU C 1 230 ? -22.73034 39.19626 16.98367 1.000 51.67754 230 LEU C N 1
ATOM 16851 C CA . LEU C 1 230 ? -22.64281 40.51729 16.37460 1.000 63.83626 230 LEU C CA 1
ATOM 16852 C C . LEU C 1 230 ? -22.26192 40.35756 14.90846 1.000 71.72811 230 LEU C C 1
ATOM 16853 O O . LEU C 1 230 ? -21.22252 39.74873 14.61419 1.000 70.22709 230 LEU C O 1
ATOM 16869 N N . PRO C 1 231 ? -23.05204 40.87691 13.96478 1.000 78.37775 231 PRO C N 1
ATOM 16870 C CA . PRO C 1 231 ? -22.69421 40.72766 12.54581 1.000 82.89869 231 PRO C CA 1
ATOM 16871 C C . PRO C 1 231 ? -21.60183 41.71552 12.16450 1.000 85.16118 231 PRO C C 1
ATOM 16872 O O . PRO C 1 231 ? -21.76554 42.92731 12.31379 1.000 85.22633 231 PRO C O 1
ATOM 16883 N N . VAL C 1 232 ? -20.47524 41.19214 11.67610 1.000 78.95686 232 VAL C N 1
ATOM 16884 C CA . VAL C 1 232 ? -19.38592 42.05116 11.22689 1.000 80.35297 232 VAL C CA 1
ATOM 16885 C C . VAL C 1 232 ? -19.76883 42.88612 10.01566 1.000 82.06901 232 VAL C C 1
ATOM 16886 O O . VAL C 1 232 ? -19.03679 43.81917 9.66811 1.000 85.18607 232 VAL C O 1
ATOM 16899 N N . SER C 1 233 ? -20.90348 42.58452 9.37499 1.000 83.25526 233 SER C N 1
ATOM 16900 C CA . SER C 1 233 ? -21.32908 43.33671 8.19834 1.000 83.93630 233 SER C CA 1
ATOM 16901 C C . SER C 1 233 ? -21.27179 44.83823 8.45252 1.000 87.67932 233 SER C C 1
ATOM 16902 O O . SER C 1 233 ? -20.79150 45.60717 7.61196 1.000 87.90970 233 SER C O 1
ATOM 16910 N N . ALA C 1 234 ? -21.76425 45.27542 9.61250 1.000 94.95736 234 ALA C N 1
ATOM 16911 C CA . ALA C 1 234 ? -21.64258 46.67046 10.03209 1.000 92.20234 234 ALA C CA 1
ATOM 16912 C C . ALA C 1 234 ? -20.21419 46.94255 10.51311 1.000 91.39111 234 ALA C C 1
ATOM 16913 O O . ALA C 1 234 ? -19.96191 47.32959 11.65382 1.000 89.35219 234 ALA C O 1
ATOM 16920 N N . LEU C 1 235 ? -19.26769 46.71085 9.60677 1.000 97.90286 235 LEU C N 1
ATOM 16921 C CA . LEU C 1 235 ? -17.85825 46.94116 9.88292 1.000 95.96103 235 LEU C CA 1
ATOM 16922 C C . LEU C 1 235 ? -17.56784 48.43955 9.84168 1.000 94.24238 235 LEU C C 1
ATOM 16923 O O . LEU C 1 235 ? -18.43348 49.26266 9.53020 1.000 94.94502 235 LEU C O 1
ATOM 16939 N N . GLY C 1 236 ? -16.33194 48.79777 10.15176 1.000 86.03379 236 GLY C N 1
ATOM 16940 C CA . GLY C 1 236 ? -15.96213 50.18944 10.21665 1.000 77.11637 236 GLY C CA 1
ATOM 16941 C C . GLY C 1 236 ? -15.43320 50.73781 8.90600 1.000 76.63463 236 GLY C C 1
ATOM 16942 O O . GLY C 1 236 ? -14.94729 50.00995 8.04133 1.000 78.65561 236 GLY C O 1
ATOM 16946 N N . LEU C 1 237 ? -15.55154 52.05817 8.77433 1.000 77.36948 237 LEU C N 1
ATOM 16947 C CA . LEU C 1 237 ? -14.91826 52.84128 7.71911 1.000 77.43153 237 LEU C CA 1
ATOM 16948 C C . LEU C 1 237 ? -15.46328 52.52779 6.33355 1.000 80.52819 237 LEU C C 1
ATOM 16949 O O . LEU C 1 237 ? -14.81209 52.82522 5.32797 1.000 82.32969 237 LEU C O 1
ATOM 16965 N N . LEU C 1 238 ? -16.65318 51.93420 6.25662 1.000 72.32338 238 LEU C N 1
ATOM 16966 C CA . LEU C 1 238 ? -17.45530 51.93231 5.04018 1.000 67.70470 238 LEU C CA 1
ATOM 16967 C C . LEU C 1 238 ? -18.59380 52.94846 5.13508 1.000 62.49719 238 LEU C C 1
ATOM 16968 O O . LEU C 1 238 ? -19.65043 52.77036 4.51820 1.000 61.10021 238 LEU C O 1
ATOM 16984 N N . HIS C 1 239 ? -18.38064 54.02001 5.90009 1.000 65.66785 239 HIS C N 1
ATOM 16985 C CA . HIS C 1 239 ? -19.45495 54.92325 6.28147 1.000 60.71999 239 HIS C CA 1
ATOM 16986 C C . HIS C 1 239 ? -20.13149 55.54530 5.06674 1.000 60.28082 239 HIS C C 1
ATOM 16987 O O . HIS C 1 239 ? -19.50616 55.79169 4.03237 1.000 62.12785 239 HIS C O 1
ATOM 17001 N N . GLN C 1 240 ? -21.42965 55.80693 5.21191 1.000 53.95673 240 GLN C N 1
ATOM 17002 C CA . GLN C 1 240 ? -22.15011 56.61225 4.23754 1.000 51.69732 240 GLN C CA 1
ATOM 17003 C C . GLN C 1 240 ? -21.73842 58.07254 4.37938 1.000 52.78495 240 GLN C C 1
ATOM 17004 O O . GLN C 1 240 ? -21.70933 58.61407 5.48925 1.000 52.87986 240 GLN C O 1
ATOM 17018 N N . VAL C 1 241 ? -21.43388 58.71458 3.25765 1.000 54.69535 241 VAL C N 1
ATOM 17019 C CA . VAL C 1 241 ? -21.05416 60.12188 3.23250 1.000 54.03468 241 VAL C CA 1
ATOM 17020 C C . VAL C 1 241 ? -22.22103 60.91340 2.65972 1.000 54.09631 241 VAL C C 1
ATOM 17021 O O . VAL C 1 241 ? -22.65358 60.66613 1.52670 1.000 55.88470 241 VAL C O 1
ATOM 17034 N N . HIS C 1 242 ? -22.73499 61.85558 3.44720 1.000 57.35924 242 HIS C N 1
ATOM 17035 C CA . HIS C 1 242 ? -23.82285 62.73086 3.03985 1.000 58.35518 242 HIS C CA 1
ATOM 17036 C C . HIS C 1 242 ? -23.31497 64.16534 2.98550 1.000 56.76615 242 HIS C C 1
ATOM 17037 O O . HIS C 1 242 ? -22.54610 64.59347 3.85240 1.000 55.05559 242 HIS C O 1
ATOM 17051 N N . GLU C 1 243 ? -23.73913 64.90304 1.96298 1.000 54.01561 243 GLU C N 1
ATOM 17052 C CA . GLU C 1 243 ? -23.46545 66.33079 1.86741 1.000 51.94330 243 GLU C CA 1
ATOM 17053 C C . GLU C 1 243 ? -24.65339 67.17491 2.30999 1.000 50.21543 243 GLU C C 1
ATOM 17054 O O . GLU C 1 243 ? -24.56117 68.40721 2.30376 1.000 47.68680 243 GLU C O 1
ATOM 17066 N N . GLU C 1 244 ? -25.76334 66.54300 2.69071 1.000 51.80433 244 GLU C N 1
ATOM 17067 C CA . GLU C 1 244 ? -26.89462 67.24485 3.26582 1.000 50.86058 244 GLU C CA 1
ATOM 17068 C C . GLU C 1 244 ? -26.65556 67.45700 4.75899 1.000 48.31151 244 GLU C C 1
ATOM 17069 O O . GLU C 1 244 ? -25.91222 66.71902 5.40829 1.000 47.16248 244 GLU C O 1
ATOM 17081 N N . ARG C 1 245 ? -27.30113 68.48423 5.30474 1.000 46.94760 245 ARG C N 1
ATOM 17082 C CA . ARG C 1 245 ? -27.08361 68.88952 6.68456 1.000 44.43709 245 ARG C CA 1
ATOM 17083 C C . ARG C 1 245 ? -28.27554 68.52038 7.55794 1.000 43.09754 245 ARG C C 1
ATOM 17084 O O . ARG C 1 245 ? -29.38690 68.28354 7.07615 1.000 42.00465 245 ARG C O 1
ATOM 17105 N N . ILE C 1 246 ? -28.02007 68.47075 8.86123 1.000 40.08721 246 ILE C N 1
ATOM 17106 C CA . ILE C 1 246 ? -29.04611 68.19134 9.85359 1.000 38.86796 246 ILE C CA 1
ATOM 17107 C C . ILE C 1 246 ? -29.34725 69.47490 10.61566 1.000 38.68518 246 ILE C C 1
ATOM 17108 O O . ILE C 1 246 ? -28.45954 70.29931 10.86304 1.000 38.61332 246 ILE C O 1
ATOM 17124 N N . ALA C 1 247 ? -30.61360 69.64079 10.98848 1.000 38.57625 247 ALA C N 1
ATOM 17125 C CA . ALA C 1 247 ? -31.02854 70.71526 11.87971 1.000 39.36750 247 ALA C CA 1
ATOM 17126 C C . ALA C 1 247 ? -31.02027 70.19471 13.31213 1.000 38.11247 247 ALA C C 1
ATOM 17127 O O . ALA C 1 247 ? -31.64552 69.17150 13.61159 1.000 38.65706 247 ALA C O 1
ATOM 17134 N N . SER C 1 248 ? -30.31222 70.89759 14.19227 1.000 35.63786 248 SER C N 1
ATOM 17135 C CA . SER C 1 248 ? -30.09830 70.42726 15.55351 1.000 37.38263 248 SER C CA 1
ATOM 17136 C C . SER C 1 248 ? -31.21959 70.80616 16.50985 1.000 37.38229 248 SER C C 1
ATOM 17137 O O . SER C 1 248 ? -31.26758 70.27449 17.62534 1.000 34.56650 248 SER C O 1
ATOM 17145 N N . GLY C 1 249 ? -32.12418 71.69177 16.10274 1.000 36.13600 249 GLY C N 1
ATOM 17146 C CA . GLY C 1 249 ? -33.08364 72.27015 17.01236 1.000 36.41036 249 GLY C CA 1
ATOM 17147 C C . GLY C 1 249 ? -32.58600 73.50015 17.73267 1.000 37.15815 249 GLY C C 1
ATOM 17148 O O . GLY C 1 249 ? -33.38266 74.18159 18.39156 1.000 36.28473 249 GLY C O 1
ATOM 17152 N N . VAL C 1 250 ? -31.29421 73.79562 17.63857 1.000 37.23566 250 VAL C N 1
ATOM 17153 C CA . VAL C 1 250 ? -30.71933 75.03373 18.15770 1.000 38.85573 250 VAL C CA 1
ATOM 17154 C C . VAL C 1 250 ? -30.28339 75.85112 16.94649 1.000 39.68257 250 VAL C C 1
ATOM 17155 O O . VAL C 1 250 ? -29.12277 75.75589 16.51336 1.000 40.49575 250 VAL C O 1
ATOM 17168 N N . PRO C 1 251 ? -31.17849 76.65148 16.36338 1.000 41.13670 251 PRO C N 1
ATOM 17169 C CA . PRO C 1 251 ? -30.82274 77.36700 15.12702 1.000 40.46879 251 PRO C CA 1
ATOM 17170 C C . PRO C 1 251 ? -29.55726 78.18671 15.25839 1.000 40.44791 251 PRO C C 1
ATOM 17171 O O . PRO C 1 251 ? -28.79965 78.31547 14.28970 1.000 40.21470 251 PRO C O 1
ATOM 17182 N N . ASP C 1 252 ? -29.29832 78.74332 16.44094 1.000 40.60209 252 ASP C N 1
ATOM 17183 C CA . ASP C 1 252 ? -28.12736 79.59528 16.61219 1.000 42.59337 252 ASP C CA 1
ATOM 17184 C C . ASP C 1 252 ? -26.83918 78.78519 16.61178 1.000 39.78645 252 ASP C C 1
ATOM 17185 O O . ASP C 1 252 ? -25.78380 79.30724 16.23299 1.000 40.48625 252 ASP C O 1
ATOM 17194 N N . LEU C 1 253 ? -26.89871 77.51768 17.02599 1.000 41.57106 253 LEU C N 1
ATOM 17195 C CA . LEU C 1 253 ? -25.76251 76.62590 16.81776 1.000 40.36992 253 LEU C CA 1
ATOM 17196 C C . LEU C 1 253 ? -25.65293 76.24096 15.34766 1.000 40.19019 253 LEU C C 1
ATOM 17197 O O . LEU C 1 253 ? -24.56943 76.30445 14.75342 1.000 40.03607 253 LEU C O 1
ATOM 17213 N N . ASP C 1 254 ? -26.77624 75.84235 14.74326 1.000 39.69905 254 ASP C N 1
ATOM 17214 C CA . ASP C 1 254 ? -26.75816 75.44398 13.33986 1.000 39.29347 254 ASP C CA 1
ATOM 17215 C C . ASP C 1 254 ? -26.19195 76.54570 12.45146 1.000 39.07611 254 ASP C C 1
ATOM 17216 O O . ASP C 1 254 ? -25.61720 76.25832 11.39466 1.000 40.45444 254 ASP C O 1
ATOM 17225 N N . ALA C 1 255 ? -26.33954 77.80663 12.86310 1.000 40.23126 255 ALA C N 1
ATOM 17226 C CA . ALA C 1 255 ? -25.88977 78.91276 12.02569 1.000 39.67786 255 ALA C CA 1
ATOM 17227 C C . ALA C 1 255 ? -24.37100 79.04179 12.02614 1.000 39.41646 255 ALA C C 1
ATOM 17228 O O . ALA C 1 255 ? -23.77528 79.40548 11.00517 1.000 40.08958 255 ALA C O 1
ATOM 17235 N N . MET C 1 256 ? -23.72531 78.75175 13.15842 1.000 38.75777 256 MET C N 1
ATOM 17236 C CA . MET C 1 256 ? -22.28650 78.96440 13.26552 1.000 39.53046 256 MET C CA 1
ATOM 17237 C C . MET C 1 256 ? -21.50171 78.21044 12.19998 1.000 38.43493 256 MET C C 1
ATOM 17238 O O . MET C 1 256 ? -20.33980 78.54993 11.94817 1.000 37.24931 256 MET C O 1
ATOM 17252 N N . MET C 1 257 ? -22.10781 77.21023 11.56413 1.000 38.09164 257 MET C N 1
ATOM 17253 C CA . MET C 1 257 ? -21.43266 76.38663 10.56896 1.000 36.75978 257 MET C CA 1
ATOM 17254 C C . MET C 1 257 ? -21.83408 76.82177 9.16559 1.000 37.43113 257 MET C C 1
ATOM 17255 O O . MET C 1 257 ? -23.02305 77.04290 8.89797 1.000 37.19315 257 MET C O 1
ATOM 17269 N N . ALA C 1 258 ? -20.85138 76.93609 8.28079 1.000 38.44744 258 ALA C N 1
ATOM 17270 C CA . ALA C 1 258 ? -21.14265 77.18613 6.87740 1.000 37.53511 258 ALA C CA 1
ATOM 17271 C C . ALA C 1 258 ? -21.93257 76.01658 6.30475 1.000 37.88139 258 ALA C C 1
ATOM 17272 O O . ALA C 1 258 ? -21.51202 74.86030 6.40547 1.000 39.30792 258 ALA C O 1
ATOM 17279 N N . GLY C 1 259 ? -23.08117 76.31876 5.70650 1.000 41.92154 259 GLY C N 1
ATOM 17280 C CA . GLY C 1 259 ? -23.96069 75.30712 5.16226 1.000 42.42379 259 GLY C CA 1
ATOM 17281 C C . GLY C 1 259 ? -25.24547 75.11376 5.93222 1.000 41.30162 259 GLY C C 1
ATOM 17282 O O . GLY C 1 259 ? -26.15879 74.44956 5.42361 1.000 41.94166 259 GLY C O 1
ATOM 17286 N N . GLY C 1 260 ? -25.34411 75.65858 7.14288 1.000 42.02890 260 GLY C N 1
ATOM 17287 C CA . GLY C 1 260 ? -26.57248 75.63551 7.90447 1.000 42.34279 260 GLY C CA 1
ATOM 17288 C C . GLY C 1 260 ? -26.64657 74.59918 9.00160 1.000 41.64204 260 GLY C C 1
ATOM 17289 O O . GLY C 1 260 ? -27.67465 74.52428 9.68611 1.000 41.43921 260 GLY C O 1
ATOM 17293 N N . GLY C 1 261 ? -25.60904 73.80022 9.18763 1.000 41.05986 261 GLY C N 1
ATOM 17294 C CA . GLY C 1 261 ? -25.60755 72.81923 10.25190 1.000 40.31156 261 GLY C CA 1
ATOM 17295 C C . GLY C 1 261 ? -24.64903 71.68617 9.95976 1.000 41.49403 261 GLY C C 1
ATOM 17296 O O . GLY C 1 261 ? -23.96477 71.66017 8.93627 1.000 39.26705 261 GLY C O 1
ATOM 17300 N N . PHE C 1 262 ? -24.61542 70.74345 10.89883 1.000 38.21863 262 PHE C N 1
ATOM 17301 C CA . PHE C 1 262 ? -23.76906 69.57065 10.76119 1.000 39.26413 262 PHE C CA 1
ATOM 17302 C C . PHE C 1 262 ? -24.22617 68.71689 9.58134 1.000 39.46741 262 PHE C C 1
ATOM 17303 O O . PHE C 1 262 ? -25.37086 68.79308 9.12795 1.000 39.22949 262 PHE C O 1
ATOM 17320 N N . PHE C 1 263 ? -23.31078 67.88809 9.08887 1.000 41.31592 263 PHE C N 1
ATOM 17321 C CA . PHE C 1 263 ? -23.64481 66.95364 8.02501 1.000 43.12234 263 PHE C CA 1
ATOM 17322 C C . PHE C 1 263 ? -24.60743 65.88723 8.53970 1.000 41.88123 263 PHE C C 1
ATOM 17323 O O . PHE C 1 263 ? -24.57654 65.50089 9.71008 1.000 41.59841 263 PHE C O 1
ATOM 17340 N N . ARG C 1 264 ? -25.48229 65.41869 7.65639 1.000 39.77537 264 ARG C N 1
ATOM 17341 C CA . ARG C 1 264 ? -26.30876 64.26917 7.99419 1.000 40.93199 264 ARG C CA 1
ATOM 17342 C C . ARG C 1 264 ? -25.42182 63.04276 8.17579 1.000 41.06105 264 ARG C C 1
ATOM 17343 O O . ARG C 1 264 ? -24.32547 62.95247 7.61638 1.000 43.87102 264 ARG C O 1
ATOM 17364 N N . GLY C 1 265 ? -25.90286 62.09285 8.97125 1.000 39.75516 265 GLY C N 1
ATOM 17365 C CA . GLY C 1 265 ? -25.09685 60.92739 9.27071 1.000 40.98936 265 GLY C CA 1
ATOM 17366 C C . GLY C 1 265 ? -23.78442 61.24708 9.94374 1.000 39.62537 265 GLY C C 1
ATOM 17367 O O . GLY C 1 265 ? -22.89078 60.39673 9.98765 1.000 40.62549 265 GLY C O 1
ATOM 17371 N N . SER C 1 266 ? -23.64030 62.45959 10.46652 1.000 39.58086 266 SER C N 1
ATOM 17372 C CA . SER C 1 266 ? -22.43535 62.85983 11.17091 1.000 39.62564 266 SER C CA 1
ATOM 17373 C C . SER C 1 266 ? -22.47276 62.35866 12.61196 1.000 39.25998 266 SER C C 1
ATOM 17374 O O . SER C 1 266 ? -23.53658 62.10432 13.18572 1.000 38.49693 266 SER C O 1
ATOM 17382 N N . SER C 1 267 ? -21.28687 62.21578 13.19420 1.000 39.35653 267 SER C N 1
ATOM 17383 C CA . SER C 1 267 ? -21.12629 61.85737 14.59913 1.000 38.96915 267 SER C CA 1
ATOM 17384 C C . SER C 1 267 ? -20.61895 63.08465 15.34507 1.000 38.13629 267 SER C C 1
ATOM 17385 O O . SER C 1 267 ? -19.53635 63.60139 15.04346 1.000 39.48587 267 SER C O 1
ATOM 17393 N N . ILE C 1 268 ? -21.40584 63.55792 16.30562 1.000 38.29828 268 ILE C N 1
ATOM 17394 C CA . ILE C 1 268 ? -21.16322 64.83101 16.97041 1.000 38.21210 268 ILE C CA 1
ATOM 17395 C C . ILE C 1 268 ? -21.10660 64.56831 18.46796 1.000 36.97400 268 ILE C C 1
ATOM 17396 O O . ILE C 1 268 ? -22.00931 63.93086 19.02575 1.000 38.38016 268 ILE C O 1
ATOM 17412 N N . LEU C 1 269 ? -20.04436 65.04489 19.11102 1.000 39.12856 269 LEU C N 1
ATOM 17413 C CA . LEU C 1 269 ? -19.83509 64.85924 20.54155 1.000 39.05860 269 LEU C CA 1
ATOM 17414 C C . LEU C 1 269 ? -20.11987 66.17314 21.25499 1.000 38.00697 269 LEU C C 1
ATOM 17415 O O . LEU C 1 269 ? -19.46301 67.18679 20.98920 1.000 38.73442 269 LEU C O 1
ATOM 17431 N N . VAL C 1 270 ? -21.09634 66.14324 22.15382 1.000 38.25551 270 VAL C N 1
ATOM 17432 C CA . VAL C 1 270 ? -21.39850 67.24447 23.05823 1.000 38.83350 270 VAL C CA 1
ATOM 17433 C C . VAL C 1 270 ? -20.73300 66.91638 24.38860 1.000 37.74317 270 VAL C C 1
ATOM 17434 O O . VAL C 1 270 ? -21.17340 66.01533 25.10965 1.000 38.45644 270 VAL C O 1
ATOM 17447 N N . SER C 1 271 ? -19.66287 67.62830 24.71919 1.000 36.44758 271 SER C N 1
ATOM 17448 C CA . SER C 1 271 ? -18.90575 67.36357 25.93202 1.000 38.57382 271 SER C CA 1
ATOM 17449 C C . SER C 1 271 ? -18.94287 68.58214 26.84112 1.000 39.98723 271 SER C C 1
ATOM 17450 O O . SER C 1 271 ? -19.01807 69.72353 26.37564 1.000 38.77288 271 SER C O 1
ATOM 17458 N N . GLY C 1 272 ? -18.89628 68.33016 28.14268 1.000 41.61604 272 GLY C N 1
ATOM 17459 C CA . GLY C 1 272 ? -18.86244 69.43381 29.08301 1.000 42.39967 272 GLY C CA 1
ATOM 17460 C C . GLY C 1 272 ? -18.92023 68.94278 30.50940 1.000 41.81652 272 GLY C C 1
ATOM 17461 O O . GLY C 1 272 ? -18.77677 67.75166 30.77613 1.000 40.79153 272 GLY C O 1
ATOM 17465 N N . VAL C 1 273 ? -19.12548 69.89217 31.42592 1.000 39.49757 273 VAL C N 1
ATOM 17466 C CA . VAL C 1 273 ? -19.27731 69.60025 32.84769 1.000 40.02898 273 VAL C CA 1
ATOM 17467 C C . VAL C 1 273 ? -20.73153 69.23111 33.11440 1.000 37.13212 273 VAL C C 1
ATOM 17468 O O . VAL C 1 273 ? -21.60323 69.45063 32.26611 1.000 38.98055 273 VAL C O 1
ATOM 17481 N N . ALA C 1 274 ? -21.00490 68.67061 34.29046 1.000 43.87764 274 ALA C N 1
ATOM 17482 C CA . ALA C 1 274 ? -22.37642 68.35072 34.65670 1.000 45.47141 274 ALA C CA 1
ATOM 17483 C C . ALA C 1 274 ? -23.20929 69.62603 34.70207 1.000 43.42842 274 ALA C C 1
ATOM 17484 O O . ALA C 1 274 ? -22.72305 70.70205 35.06437 1.000 41.01635 274 ALA C O 1
ATOM 17491 N N . GLY C 1 275 ? -24.47659 69.49841 34.32151 1.000 42.97090 275 GLY C N 1
ATOM 17492 C CA . GLY C 1 275 ? -25.35286 70.64782 34.28300 1.000 42.02084 275 GLY C CA 1
ATOM 17493 C C . GLY C 1 275 ? -24.97975 71.67931 33.24892 1.000 41.52254 275 GLY C C 1
ATOM 17494 O O . GLY C 1 275 ? -25.37396 72.84168 33.37392 1.000 43.15714 275 GLY C O 1
ATOM 17498 N N . ALA C 1 276 ? -24.22547 71.28608 32.22485 1.000 42.17938 276 ALA C N 1
ATOM 17499 C CA . ALA C 1 276 ? -23.78018 72.21077 31.19463 1.000 43.46103 276 ALA C CA 1
ATOM 17500 C C . ALA C 1 276 ? -24.71212 72.26163 29.99111 1.000 42.54705 276 ALA C C 1
ATOM 17501 O O . ALA C 1 276 ? -24.52927 73.12594 29.12724 1.000 43.30555 276 ALA C O 1
ATOM 17508 N N . GLY C 1 277 ? -25.69407 71.36977 29.91074 1.000 40.87859 277 GLY C N 1
ATOM 17509 C CA . GLY C 1 277 ? -26.64418 71.37196 28.82120 1.000 41.26018 277 GLY C CA 1
ATOM 17510 C C . GLY C 1 277 ? -26.45285 70.30188 27.76868 1.000 38.49904 277 GLY C C 1
ATOM 17511 O O . GLY C 1 277 ? -27.04277 70.41445 26.68503 1.000 36.95236 277 GLY C O 1
ATOM 17515 N N . LYS C 1 278 ? -25.65630 69.26908 28.04940 1.000 36.61896 278 LYS C N 1
ATOM 17516 C CA . LYS C 1 278 ? -25.42756 68.21772 27.06366 1.000 36.30019 278 LYS C CA 1
ATOM 17517 C C . LYS C 1 278 ? -26.70784 67.44214 26.77707 1.000 36.64230 278 LYS C C 1
ATOM 17518 O O . LYS C 1 278 ? -27.09139 67.26147 25.61214 1.000 37.26447 278 LYS C O 1
ATOM 17537 N N . SER C 1 279 ? -27.37057 66.95539 27.83039 1.000 36.72943 279 SER C N 1
ATOM 17538 C CA . SER C 1 279 ? -28.63823 66.26120 27.64210 1.000 35.94473 279 SER C CA 1
ATOM 17539 C C . SER C 1 279 ? -29.65572 67.16874 26.96285 1.000 35.15952 279 SER C C 1
ATOM 17540 O O . SER C 1 279 ? -30.44239 66.71526 26.12509 1.000 36.07472 279 SER C O 1
ATOM 17548 N N . SER C 1 280 ? -29.65288 68.45785 27.31104 1.000 35.68907 280 SER C N 1
ATOM 17549 C CA . SER C 1 280 ? -30.60150 69.38935 26.70915 1.000 36.70757 280 SER C CA 1
ATOM 17550 C C . SER C 1 280 ? -30.37421 69.50258 25.20587 1.000 36.53513 280 SER C C 1
ATOM 17551 O O . SER C 1 280 ? -31.32106 69.43110 24.41334 1.000 39.89345 280 SER C O 1
ATOM 17559 N N . LEU C 1 281 ? -29.11660 69.67170 24.79261 1.000 39.78302 281 LEU C N 1
ATOM 17560 C CA . LEU C 1 281 ? -28.81929 69.77043 23.36700 1.000 38.89501 281 LEU C CA 1
ATOM 17561 C C . LEU C 1 281 ? -29.16507 68.47549 22.64194 1.000 38.51135 281 LEU C C 1
ATOM 17562 O O . LEU C 1 281 ? -29.70861 68.50054 21.52918 1.000 38.28457 281 LEU C O 1
ATOM 17578 N N . ALA C 1 282 ? -28.84940 67.33050 23.25109 1.000 36.23532 282 ALA C N 1
ATOM 17579 C CA . ALA C 1 282 ? -29.15359 66.05505 22.60914 1.000 37.45216 282 ALA C CA 1
ATOM 17580 C C . ALA C 1 282 ? -30.65763 65.88145 22.43115 1.000 36.86735 282 ALA C C 1
ATOM 17581 O O . ALA C 1 282 ? -31.12735 65.43918 21.37027 1.000 37.95683 282 ALA C O 1
ATOM 17588 N N . ALA C 1 283 ? -31.42791 66.21587 23.46924 1.000 38.90175 283 ALA C N 1
ATOM 17589 C CA . ALA C 1 283 ? -32.87897 66.17918 23.36342 1.000 39.41589 283 ALA C CA 1
ATOM 17590 C C . ALA C 1 283 ? -33.36686 67.12101 22.27480 1.000 38.39095 283 ALA C C 1
ATOM 17591 O O . ALA C 1 283 ? -34.32691 66.81128 21.56459 1.000 38.27364 283 ALA C O 1
ATOM 17598 N N . HIS C 1 284 ? -32.72342 68.28153 22.13314 1.000 39.33131 284 HIS C N 1
ATOM 17599 C CA . HIS C 1 284 ? -33.10362 69.20483 21.06887 1.000 39.11481 284 HIS C CA 1
ATOM 17600 C C . HIS C 1 284 ? -32.89850 68.56558 19.70089 1.000 38.71366 284 HIS C C 1
ATOM 17601 O O . HIS C 1 284 ? -33.76505 68.65462 18.82404 1.000 39.05162 284 HIS C O 1
ATOM 17615 N N . PHE C 1 285 ? -31.74521 67.92397 19.50087 1.000 35.08522 285 PHE C N 1
ATOM 17616 C CA . PHE C 1 285 ? -31.49597 67.18949 18.26403 1.000 33.76609 285 PHE C CA 1
ATOM 17617 C C . PHE C 1 285 ? -32.62493 66.20104 17.98281 1.000 34.62775 285 PHE C C 1
ATOM 17618 O O . PHE C 1 285 ? -33.23242 66.19770 16.89965 1.000 36.91751 285 PHE C O 1
ATOM 17635 N N . ALA C 1 286 ? -32.89808 65.33277 18.96179 1.000 41.20538 286 ALA C N 1
ATOM 17636 C CA . ALA C 1 286 ? -33.88109 64.27324 18.75598 1.000 42.15404 286 ALA C CA 1
ATOM 17637 C C . ALA C 1 286 ? -35.26675 64.84903 18.48616 1.000 42.52657 286 ALA C C 1
ATOM 17638 O O . ALA C 1 286 ? -36.00151 64.35000 17.62249 1.000 44.41109 286 ALA C O 1
ATOM 17645 N N . ALA C 1 287 ? -35.63795 65.90816 19.20757 1.000 44.57193 287 ALA C N 1
ATOM 17646 C CA . ALA C 1 287 ? -36.96181 66.49124 19.04344 1.000 45.36696 287 ALA C CA 1
ATOM 17647 C C . ALA C 1 287 ? -37.09258 67.18143 17.69407 1.000 46.38638 287 ALA C C 1
ATOM 17648 O O . ALA C 1 287 ? -38.14211 67.09395 17.04853 1.000 46.70675 287 ALA C O 1
ATOM 17655 N N . ALA C 1 288 ? -36.04078 67.87463 17.25011 1.000 44.14446 288 ALA C N 1
ATOM 17656 C CA . ALA C 1 288 ? -36.06462 68.47804 15.92426 1.000 44.99008 288 ALA C CA 1
ATOM 17657 C C . ALA C 1 288 ? -36.24846 67.41675 14.84797 1.000 45.12575 288 ALA C C 1
ATOM 17658 O O . ALA C 1 288 ? -37.04065 67.59785 13.91466 1.000 46.39036 288 ALA C O 1
ATOM 17665 N N . ALA C 1 289 ? -35.52194 66.30018 14.95803 1.000 42.37559 289 ALA C N 1
ATOM 17666 C CA . ALA C 1 289 ? -35.69232 65.22148 13.98635 1.000 44.42134 289 ALA C CA 1
ATOM 17667 C C . ALA C 1 289 ? -37.12973 64.70679 13.99378 1.000 45.03328 289 ALA C C 1
ATOM 17668 O O . ALA C 1 289 ? -37.78611 64.61096 12.94620 1.000 46.49940 289 ALA C O 1
ATOM 17675 N N . CYS C 1 290 ? -37.64011 64.37767 15.17846 1.000 46.62563 290 CYS C N 1
ATOM 17676 C CA . CYS C 1 290 ? -38.99008 63.83699 15.26502 1.000 47.81460 290 CYS C CA 1
ATOM 17677 C C . CYS C 1 290 ? -40.02624 64.81423 14.73670 1.000 47.56364 290 CYS C C 1
ATOM 17678 O O . CYS C 1 290 ? -41.03267 64.39294 14.15392 1.000 49.23769 290 CYS C O 1
ATOM 17686 N N . ALA C 1 291 ? -39.79786 66.11621 14.91541 1.000 48.70896 291 ALA C N 1
ATOM 17687 C CA . ALA C 1 291 ? -40.71173 67.10728 14.36053 1.000 47.71691 291 ALA C CA 1
ATOM 17688 C C . ALA C 1 291 ? -40.62665 67.13280 12.84046 1.000 49.30309 291 ALA C C 1
ATOM 17689 O O . ALA C 1 291 ? -41.65394 67.20321 12.15615 1.000 47.80262 291 ALA C O 1
ATOM 17696 N N . ARG C 1 292 ? -39.40742 67.08163 12.29463 1.000 48.13345 292 ARG C N 1
ATOM 17697 C CA . ARG C 1 292 ? -39.24495 66.94842 10.85194 1.000 47.91255 292 ARG C CA 1
ATOM 17698 C C . ARG C 1 292 ? -39.97625 65.72462 10.32036 1.000 48.61041 292 ARG C C 1
ATOM 17699 O O . ARG C 1 292 ? -40.34250 65.69365 9.13983 1.000 45.10245 292 ARG C O 1
ATOM 17720 N N . GLY C 1 293 ? -40.19362 64.71955 11.16610 1.000 50.15325 293 GLY C N 1
ATOM 17721 C CA . GLY C 1 293 ? -40.90405 63.51882 10.77856 1.000 49.66653 293 GLY C CA 1
ATOM 17722 C C . GLY C 1 293 ? -40.04517 62.28173 10.79139 1.000 51.96739 293 GLY C C 1
ATOM 17723 O O . GLY C 1 293 ? -40.57404 61.17107 10.63430 1.000 50.22321 293 GLY C O 1
ATOM 17727 N N . GLU C 1 294 ? -38.73340 62.44148 10.95047 1.000 52.82193 294 GLU C N 1
ATOM 17728 C CA . GLU C 1 294 ? -37.85091 61.31073 11.15187 1.000 51.90009 294 GLU C CA 1
ATOM 17729 C C . GLU C 1 294 ? -38.17311 60.64678 12.48768 1.000 51.52503 294 GLU C C 1
ATOM 17730 O O . GLU C 1 294 ? -38.92984 61.17125 13.30868 1.000 52.67794 294 GLU C O 1
ATOM 17742 N N . ARG C 1 295 ? -37.59707 59.47275 12.70244 1.000 50.19679 295 ARG C N 1
ATOM 17743 C CA . ARG C 1 295 ? -37.72363 58.77348 13.97154 1.000 51.36177 295 ARG C CA 1
ATOM 17744 C C . ARG C 1 295 ? -36.35783 58.70610 14.63768 1.000 50.02375 295 ARG C C 1
ATOM 17745 O O . ARG C 1 295 ? -35.34162 58.45928 13.97823 1.000 48.20642 295 ARG C O 1
ATOM 17766 N N . ALA C 1 296 ? -36.34728 58.93316 15.94580 1.000 50.80941 296 ALA C N 1
ATOM 17767 C CA . ALA C 1 296 ? -35.12251 59.07898 16.70822 1.000 49.76574 296 ALA C CA 1
ATOM 17768 C C . ALA C 1 296 ? -35.11869 58.12758 17.89228 1.000 51.66852 296 ALA C C 1
ATOM 17769 O O . ALA C 1 296 ? -36.16845 57.71587 18.39678 1.000 52.80972 296 ALA C O 1
ATOM 17776 N N . MET C 1 297 ? -33.91319 57.79114 18.32862 1.000 47.00114 297 MET C N 1
ATOM 17777 C CA . MET C 1 297 ? -33.69697 56.96837 19.50647 1.000 47.67237 297 MET C CA 1
ATOM 17778 C C . MET C 1 297 ? -32.88305 57.76381 20.50755 1.000 45.80065 297 MET C C 1
ATOM 17779 O O . MET C 1 297 ? -31.89919 58.41021 20.13811 1.000 43.91506 297 MET C O 1
ATOM 17793 N N . TYR C 1 298 ? -33.30421 57.72694 21.76422 1.000 45.58766 298 TYR C N 1
ATOM 17794 C CA . TYR C 1 298 ? -32.59121 58.38368 22.85444 1.000 43.71868 298 TYR C CA 1
ATOM 17795 C C . TYR C 1 298 ? -32.21097 57.30620 23.86024 1.000 45.85317 298 TYR C C 1
ATOM 17796 O O . TYR C 1 298 ? -33.08372 56.73307 24.52396 1.000 47.92829 298 TYR C O 1
ATOM 17814 N N . PHE C 1 299 ? -30.91458 57.02304 23.96456 1.000 46.13915 299 PHE C N 1
ATOM 17815 C CA . PHE C 1 299 ? -30.39808 55.98809 24.84866 1.000 48.50419 299 PHE C CA 1
ATOM 17816 C C . PHE C 1 299 ? -29.85798 56.66147 26.09939 1.000 47.41850 299 PHE C C 1
ATOM 17817 O O . PHE C 1 299 ? -28.73922 57.18556 26.10484 1.000 46.27534 299 PHE C O 1
ATOM 17834 N N . SER C 1 300 ? -30.65606 56.63370 27.15953 1.000 48.42480 300 SER C N 1
ATOM 17835 C CA . SER C 1 300 ? -30.24463 57.14819 28.45432 1.000 49.36404 300 SER C CA 1
ATOM 17836 C C . SER C 1 300 ? -29.58368 56.03067 29.25224 1.000 49.43519 300 SER C C 1
ATOM 17837 O O . SER C 1 300 ? -30.07853 54.89604 29.29148 1.000 53.09452 300 SER C O 1
ATOM 17845 N N . PHE C 1 301 ? -28.45232 56.35105 29.86432 1.000 54.37533 301 PHE C N 1
ATOM 17846 C CA . PHE C 1 301 ? -27.76993 55.43252 30.76265 1.000 58.89810 301 PHE C CA 1
ATOM 17847 C C . PHE C 1 301 ? -27.68258 55.98377 32.17774 1.000 60.55878 301 PHE C C 1
ATOM 17848 O O . PHE C 1 301 ? -27.14174 55.30662 33.05917 1.000 66.30628 301 PHE C O 1
ATOM 17865 N N . GLU C 1 302 ? -28.21214 57.18572 32.42087 1.000 57.50351 302 GLU C N 1
ATOM 17866 C CA . GLU C 1 302 ? -28.23990 57.78116 33.74647 1.000 60.89214 302 GLU C CA 1
ATOM 17867 C C . GLU C 1 302 ? -29.63251 58.18955 34.20109 1.000 62.28280 302 GLU C C 1
ATOM 17868 O O . GLU C 1 302 ? -29.83301 58.38758 35.40418 1.000 64.88453 302 GLU C O 1
ATOM 17880 N N . GLU C 1 303 ? -30.59366 58.31239 33.28642 1.000 62.24577 303 GLU C N 1
ATOM 17881 C CA . GLU C 1 303 ? -31.90820 58.84687 33.59718 1.000 60.11701 303 GLU C CA 1
ATOM 17882 C C . GLU C 1 303 ? -32.99567 57.92863 33.06463 1.000 61.17220 303 GLU C C 1
ATOM 17883 O O . GLU C 1 303 ? -32.80343 57.21828 32.07432 1.000 60.52366 303 GLU C O 1
ATOM 17895 N N . ALA C 1 304 ? -34.13829 57.93987 33.74486 1.000 61.34962 304 ALA C N 1
ATOM 17896 C CA . ALA C 1 304 ? -35.31371 57.23265 33.26558 1.000 59.66113 304 ALA C CA 1
ATOM 17897 C C . ALA C 1 304 ? -36.00241 58.04982 32.17577 1.000 56.09076 304 ALA C C 1
ATOM 17898 O O . ALA C 1 304 ? -35.87169 59.27457 32.10603 1.000 54.47952 304 ALA C O 1
ATOM 17905 N N . ALA C 1 305 ? -36.74369 57.35124 31.31415 1.000 52.21529 305 ALA C N 1
ATOM 17906 C CA . ALA C 1 305 ? -37.35611 58.00853 30.16323 1.000 49.70042 305 ALA C CA 1
ATOM 17907 C C . ALA C 1 305 ? -38.36735 59.06224 30.60175 1.000 51.74676 305 ALA C C 1
ATOM 17908 O O . ALA C 1 305 ? -38.38356 60.18474 30.07832 1.000 50.20623 305 ALA C O 1
ATOM 17915 N N . ASP C 1 306 ? -39.23016 58.71445 31.55771 1.000 50.57936 306 ASP C N 1
ATOM 17916 C CA . ASP C 1 306 ? -40.19601 59.68312 32.06621 1.000 50.63617 306 ASP C CA 1
ATOM 17917 C C . ASP C 1 306 ? -39.49227 60.88341 32.68798 1.000 52.72330 306 ASP C C 1
ATOM 17918 O O . ASP C 1 306 ? -39.90571 62.03465 32.48466 1.000 51.83705 306 ASP C O 1
ATOM 17927 N N . GLN C 1 307 ? -38.41800 60.63548 33.44079 1.000 50.44553 307 GLN C N 1
ATOM 17928 C CA . GLN C 1 307 ? -37.69407 61.73001 34.07740 1.000 51.05842 307 GLN C CA 1
ATOM 17929 C C . GLN C 1 307 ? -37.06895 62.65322 33.03938 1.000 48.75496 307 GLN C C 1
ATOM 17930 O O . GLN C 1 307 ? -37.06254 63.87777 33.21178 1.000 49.07724 307 GLN C O 1
ATOM 17944 N N . ALA C 1 308 ? -36.52975 62.08618 31.95895 1.000 50.54490 308 ALA C N 1
ATOM 17945 C CA . ALA C 1 308 ? -35.93198 62.91454 30.91648 1.000 51.20351 308 ALA C CA 1
ATOM 17946 C C . ALA C 1 308 ? -36.99398 63.73827 30.20031 1.000 49.67114 308 ALA C C 1
ATOM 17947 O O . ALA C 1 308 ? -36.77543 64.91944 29.89589 1.000 48.38301 308 ALA C O 1
ATOM 17954 N N . VAL C 1 309 ? -38.15368 63.13428 29.92947 1.000 48.81174 309 VAL C N 1
ATOM 17955 C CA . VAL C 1 309 ? -39.25539 63.88535 29.33179 1.000 49.35824 309 VAL C CA 1
ATOM 17956 C C . VAL C 1 309 ? -39.62062 65.07663 30.21579 1.000 49.61466 309 VAL C C 1
ATOM 17957 O O . VAL C 1 309 ? -39.79704 66.19980 29.73222 1.000 48.87014 309 VAL C O 1
ATOM 17970 N N . ARG C 1 310 ? -39.73122 64.84858 31.52748 1.000 52.49626 310 ARG C N 1
ATOM 17971 C CA . ARG C 1 310 ? -40.01612 65.93233 32.47169 1.000 51.74252 310 ARG C CA 1
ATOM 17972 C C . ARG C 1 310 ? -38.95646 67.03248 32.40161 1.000 50.57325 310 ARG C C 1
ATOM 17973 O O . ARG C 1 310 ? -39.26111 68.22788 32.18766 1.000 49.40557 310 ARG C O 1
ATOM 17994 N N . ASN C 1 311 ? -37.69884 66.64269 32.61701 1.000 49.78960 311 ASN C N 1
ATOM 17995 C CA . ASN C 1 311 ? -36.61082 67.60808 32.65972 1.000 50.17975 311 ASN C CA 1
ATOM 17996 C C . ASN C 1 311 ? -36.59384 68.46097 31.40326 1.000 48.50966 311 ASN C C 1
ATOM 17997 O O . ASN C 1 311 ? -36.37847 69.67562 31.46972 1.000 48.74810 311 ASN C O 1
ATOM 18008 N N . MET C 1 312 ? -36.82704 67.84290 30.24342 1.000 48.79673 312 MET C N 1
ATOM 18009 C CA . MET C 1 312 ? -36.81596 68.60161 28.99802 1.000 46.49489 312 MET C CA 1
ATOM 18010 C C . MET C 1 312 ? -38.07131 69.45546 28.85254 1.000 48.61623 312 MET C C 1
ATOM 18011 O O . MET C 1 312 ? -38.02556 70.52416 28.22610 1.000 49.09508 312 MET C O 1
ATOM 18025 N N . ARG C 1 313 ? -39.20067 69.00405 29.40735 1.000 49.44386 313 ARG C N 1
ATOM 18026 C CA . ARG C 1 313 ? -40.37981 69.85875 29.44230 1.000 47.60470 313 ARG C CA 1
ATOM 18027 C C . ARG C 1 313 ? -40.01475 71.21863 30.00464 1.000 46.72320 313 ARG C C 1
ATOM 18028 O O . ARG C 1 313 ? -40.47863 72.25554 29.51333 1.000 45.81229 313 ARG C O 1
ATOM 18049 N N . SER C 1 314 ? -39.17453 71.22717 31.04244 1.000 49.22030 314 SER C N 1
ATOM 18050 C CA . SER C 1 314 ? -38.75950 72.51893 31.59765 1.000 50.00292 314 SER C CA 1
ATOM 18051 C C . SER C 1 314 ? -38.19075 73.43998 30.50975 1.000 50.89212 314 SER C C 1
ATOM 18052 O O . SER C 1 314 ? -38.42356 74.65537 30.52476 1.000 52.63934 314 SER C O 1
ATOM 18060 N N . LEU C 1 315 ? -37.43982 72.87990 29.55982 1.000 53.46151 315 LEU C N 1
ATOM 18061 C CA . LEU C 1 315 ? -36.85429 73.65848 28.47485 1.000 54.22044 315 LEU C CA 1
ATOM 18062 C C . LEU C 1 315 ? -37.77836 73.79556 27.27433 1.000 54.77436 315 LEU C C 1
ATOM 18063 O O . LEU C 1 315 ? -37.40094 74.43581 26.28710 1.000 56.20049 315 LEU C O 1
ATOM 18079 N N . GLY C 1 316 ? -38.95784 73.19179 27.32386 1.000 55.23405 316 GLY C N 1
ATOM 18080 C CA . GLY C 1 316 ? -39.94765 73.37802 26.28772 1.000 53.41951 316 GLY C CA 1
ATOM 18081 C C . GLY C 1 316 ? -39.97020 72.32161 25.21208 1.000 50.59621 316 GLY C C 1
ATOM 18082 O O . GLY C 1 316 ? -40.65870 72.50685 24.20108 1.000 53.26101 316 GLY C O 1
ATOM 18086 N N . LEU C 1 317 ? -39.23390 71.23063 25.38944 1.000 51.18666 317 LEU C N 1
ATOM 18087 C CA . LEU C 1 317 ? -39.26565 70.10829 24.46503 1.000 50.12668 317 LEU C CA 1
ATOM 18088 C C . LEU C 1 317 ? -40.32817 69.12295 24.93295 1.000 50.71012 317 LEU C C 1
ATOM 18089 O O . LEU C 1 317 ? -40.27184 68.63448 26.06707 1.000 51.28708 317 LEU C O 1
ATOM 18105 N N . ASP C 1 318 ? -41.29437 68.83901 24.06652 1.000 45.91526 318 ASP C N 1
ATOM 18106 C CA . ASP C 1 318 ? -42.34190 67.87192 24.37360 1.000 47.16585 318 ASP C CA 1
ATOM 18107 C C . ASP C 1 318 ? -41.97689 66.52297 23.75484 1.000 45.14590 318 ASP C C 1
ATOM 18108 O O . ASP C 1 318 ? -42.56500 66.06243 22.77472 1.000 47.67918 318 ASP C O 1
ATOM 18117 N N . LEU C 1 319 ? -40.96291 65.89114 24.35331 1.000 44.90002 319 LEU C N 1
ATOM 18118 C CA . LEU C 1 319 ? -40.57265 64.55358 23.92530 1.000 46.17183 319 LEU C CA 1
ATOM 18119 C C . LEU C 1 319 ? -41.71152 63.55163 24.08165 1.000 48.38367 319 LEU C C 1
ATOM 18120 O O . LEU C 1 319 ? -41.70883 62.51410 23.40803 1.000 48.49869 319 LEU C O 1
ATOM 18136 N N . GLY C 1 320 ? -42.67808 63.83469 24.95778 1.000 49.04179 320 GLY C N 1
ATOM 18137 C CA . GLY C 1 320 ? -43.81457 62.94100 25.10217 1.000 49.80879 320 GLY C CA 1
ATOM 18138 C C . GLY C 1 320 ? -44.65246 62.85889 23.84205 1.000 49.50945 320 GLY C C 1
ATOM 18139 O O . GLY C 1 320 ? -45.14084 61.78539 23.47803 1.000 50.19252 320 GLY C O 1
ATOM 18143 N N . ARG C 1 321 ? -44.83294 63.99313 23.15920 1.000 48.91108 321 ARG C N 1
ATOM 18144 C CA . ARG C 1 321 ? -45.56081 63.98696 21.89416 1.000 50.77405 321 ARG C CA 1
ATOM 18145 C C . ARG C 1 321 ? -44.91143 63.03528 20.89707 1.000 51.64949 321 ARG C C 1
ATOM 18146 O O . ARG C 1 321 ? -45.60266 62.28062 20.20381 1.000 52.05107 321 ARG C O 1
ATOM 18167 N N . TRP C 1 322 ? -43.57904 63.04407 20.82183 1.000 50.61494 322 TRP C N 1
ATOM 18168 C CA . TRP C 1 322 ? -42.88662 62.17833 19.87135 1.000 52.16727 322 TRP C CA 1
ATOM 18169 C C . TRP C 1 322 ? -42.93779 60.72123 20.31197 1.000 52.81124 322 TRP C C 1
ATOM 18170 O O . TRP C 1 322 ? -43.16486 59.82443 19.48755 1.000 53.43241 322 TRP C O 1
ATOM 18191 N N . ARG C 1 323 ? -42.73541 60.46209 21.60608 1.000 51.58727 323 ARG C N 1
ATOM 18192 C CA . ARG C 1 323 ? -42.88605 59.10019 22.10756 1.000 53.12723 323 ARG C CA 1
ATOM 18193 C C . ARG C 1 323 ? -44.25833 58.54477 21.74467 1.000 56.61799 323 ARG C C 1
ATOM 18194 O O . ARG C 1 323 ? -44.38419 57.37940 21.35091 1.000 58.38643 323 ARG C O 1
ATOM 18215 N N . ASP C 1 324 ? -45.29967 59.37582 21.85429 1.000 54.10545 324 ASP C N 1
ATOM 18216 C CA . ASP C 1 324 ? -46.65045 58.91227 21.55393 1.000 54.18336 324 ASP C CA 1
ATOM 18217 C C . ASP C 1 324 ? -46.84531 58.70986 20.05581 1.000 54.95279 324 ASP C C 1
ATOM 18218 O O . ASP C 1 324 ? -47.43179 57.70756 19.63087 1.000 57.77008 324 ASP C O 1
ATOM 18227 N N . ALA C 1 325 ? -46.35593 59.64864 19.24021 1.000 54.14499 325 ALA C N 1
ATOM 18228 C CA . ALA C 1 325 ? -46.42735 59.47298 17.79241 1.000 55.25918 325 ALA C CA 1
ATOM 18229 C C . ALA C 1 325 ? -45.71434 58.20115 17.35046 1.000 53.77189 325 ALA C C 1
ATOM 18230 O O . ALA C 1 325 ? -46.03014 57.63767 16.29680 1.000 55.81898 325 ALA C O 1
ATOM 18237 N N . GLY C 1 326 ? -44.73990 57.73479 18.13642 1.000 51.78615 326 GLY C N 1
ATOM 18238 C CA . GLY C 1 326 ? -43.94930 56.58519 17.75386 1.000 51.82817 326 GLY C CA 1
ATOM 18239 C C . GLY C 1 326 ? -42.66324 56.92900 17.04496 1.000 49.81412 326 GLY C C 1
ATOM 18240 O O . GLY C 1 326 ? -41.94500 56.01805 16.61121 1.000 49.19743 326 GLY C O 1
ATOM 18244 N N . LEU C 1 327 ? -42.35298 58.21542 16.90789 1.000 51.81246 327 LEU C N 1
ATOM 18245 C CA . LEU C 1 327 ? -41.10296 58.61330 16.27948 1.000 52.82470 327 LEU C CA 1
ATOM 18246 C C . LEU C 1 327 ? -39.93633 58.51649 17.25645 1.000 52.48431 327 LEU C C 1
ATOM 18247 O O . LEU C 1 327 ? -38.87040 58.01142 16.89467 1.000 52.29774 327 LEU C O 1
ATOM 18263 N N . LEU C 1 328 ? -40.10826 58.98665 18.49172 1.000 53.75216 328 LEU C N 1
ATOM 18264 C CA . LEU C 1 328 ? -39.04510 58.91927 19.48585 1.000 52.19818 328 LEU C CA 1
ATOM 18265 C C . LEU C 1 328 ? -39.18267 57.65211 20.31768 1.000 51.65746 328 LEU C C 1
ATOM 18266 O O . LEU C 1 328 ? -40.27118 57.33695 20.80807 1.000 53.02718 328 LEU C O 1
ATOM 18282 N N . ARG C 1 329 ? -38.07617 56.93690 20.48390 1.000 50.35182 329 ARG C N 1
ATOM 18283 C CA . ARG C 1 329 ? -38.03264 55.75733 21.33902 1.000 50.67646 329 ARG C CA 1
ATOM 18284 C C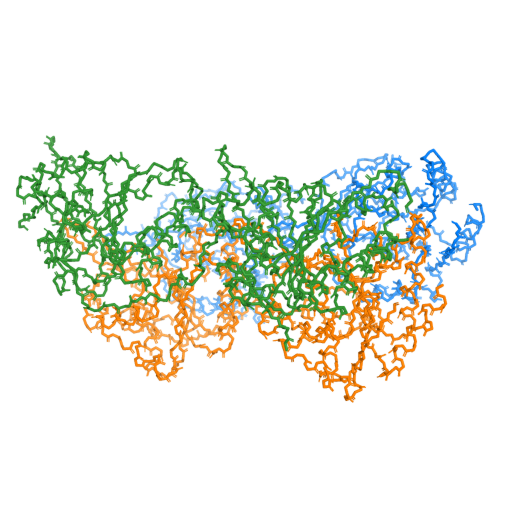 . ARG C 1 329 ? -36.93149 55.94626 22.37104 1.000 52.01347 329 ARG C C 1
ATOM 18285 O O . ARG C 1 329 ? -35.76574 56.15192 22.01139 1.000 51.43302 329 ARG C O 1
ATOM 18306 N N . PHE C 1 330 ? -37.30744 55.89858 23.64512 1.000 52.80606 330 PHE C N 1
ATOM 18307 C CA . PHE C 1 330 ? -36.35204 55.97268 24.73733 1.000 50.37360 330 PHE C CA 1
ATOM 18308 C C . PHE C 1 330 ? -35.89348 54.57551 25.11535 1.000 50.56157 330 PHE C C 1
ATOM 18309 O O . PHE C 1 330 ? -36.66735 53.61743 25.05224 1.000 52.57235 330 PHE C O 1
ATOM 18326 N N . MET C 1 331 ? -34.62792 54.47045 25.51647 1.000 50.04382 331 MET C N 1
ATOM 18327 C CA . MET C 1 331 ? -34.06760 53.21984 26.02254 1.000 54.10566 331 MET C CA 1
ATOM 18328 C C . MET C 1 331 ? -33.19087 53.55975 27.21666 1.000 57.09876 331 MET C C 1
ATOM 18329 O O . MET C 1 331 ? -32.13078 54.16926 27.05389 1.000 52.74398 331 MET C O 1
ATOM 18343 N N . ALA C 1 332 ? -33.62722 53.17507 28.40839 1.000 66.53924 332 ALA C N 1
ATOM 18344 C CA . ALA C 1 332 ? -32.92198 53.49664 29.64191 1.000 68.37385 332 ALA C CA 1
ATOM 18345 C C . ALA C 1 332 ? -32.27822 52.22845 30.18028 1.000 74.00159 332 ALA C C 1
ATOM 18346 O O . ALA C 1 332 ? -32.96615 51.22702 30.40991 1.000 77.02992 332 ALA C O 1
ATOM 18353 N N . THR C 1 333 ? -30.96247 52.27250 30.37338 1.000 71.55689 333 THR C N 1
ATOM 18354 C CA . THR C 1 333 ? -30.25224 51.11147 30.89383 1.000 78.91782 333 THR C CA 1
ATOM 18355 C C . THR C 1 333 ? -28.92205 51.55313 31.48381 1.000 80.31315 333 THR C C 1
ATOM 18356 O O . THR C 1 333 ? -28.22615 52.38089 30.89681 1.000 76.86871 333 THR C O 1
ATOM 18367 N N . ARG C 1 334 ? -28.56647 50.98478 32.62675 1.000 85.67943 334 ARG C N 1
ATOM 18368 C CA . ARG C 1 334 ? -27.32640 51.37285 33.28306 1.000 87.75492 334 ARG C CA 1
ATOM 18369 C C . ARG C 1 334 ? -26.18829 50.44541 32.88643 1.000 93.66396 334 ARG C C 1
ATOM 18370 O O . ARG C 1 334 ? -26.41283 49.29955 32.49056 1.000 101.47300 334 ARG C O 1
ATOM 18391 N N . PRO C 1 335 ? -24.94198 50.92009 32.98577 1.000 93.64953 335 PRO C N 1
ATOM 18392 C CA . PRO C 1 335 ? -23.81941 50.12191 32.45441 1.000 96.39280 335 PRO C CA 1
ATOM 18393 C C . PRO C 1 335 ? -23.71317 48.71716 33.02655 1.000 100.12469 335 PRO C C 1
ATOM 18394 O O . PRO C 1 335 ? -23.64547 47.74881 32.25794 1.000 101.85031 335 PRO C O 1
ATOM 18405 N N . THR C 1 336 ? -23.67667 48.57326 34.35500 1.000 102.61597 336 THR C N 1
ATOM 18406 C CA . THR C 1 336 ? -23.49200 47.25188 34.95112 1.000 105.23974 336 THR C CA 1
ATOM 18407 C C . THR C 1 336 ? -24.49305 46.25098 34.38051 1.000 109.02239 336 THR C C 1
ATOM 18408 O O . THR C 1 336 ? -24.11835 45.15726 33.94428 1.000 106.97845 336 THR C O 1
ATOM 18419 N N . PHE C 1 337 ? -25.77281 46.61060 34.37327 1.000 129.65050 337 PHE C N 1
ATOM 18420 C CA . PHE C 1 337 ? -26.77574 45.81372 33.67561 1.000 131.35723 337 PHE C CA 1
ATOM 18421 C C . PHE C 1 337 ? -26.57640 45.95923 32.17119 1.000 131.62192 337 PHE C C 1
ATOM 18422 O O . PHE C 1 337 ? -26.15007 47.00579 31.67879 1.000 129.70712 337 PHE C O 1
ATOM 18439 N N . TYR C 1 338 ? -26.87496 44.88932 31.43559 1.000 120.25129 338 TYR C N 1
ATOM 18440 C CA . TYR C 1 338 ? -26.51842 44.84011 30.02031 1.000 117.69346 338 TYR C CA 1
ATOM 18441 C C . TYR C 1 338 ? -25.01657 45.10869 29.89383 1.000 117.54152 338 TYR C C 1
ATOM 18442 O O . TYR C 1 338 ? -24.60465 46.24565 29.63180 1.000 115.84478 338 TYR C O 1
ATOM 18460 N N . SER C 1 339 ? -24.19429 44.07497 30.09203 1.000 103.85920 339 SER C N 1
ATOM 18461 C CA . SER C 1 339 ? -22.74207 44.20331 30.05207 1.000 98.95672 339 SER C CA 1
ATOM 18462 C C . SER C 1 339 ? -22.25071 44.91192 28.79732 1.000 98.48159 339 SER C C 1
ATOM 18463 O O . SER C 1 339 ? -23.01871 45.11861 27.85545 1.000 98.46719 339 SER C O 1
ATOM 18471 N N . LEU C 1 340 ? -20.96406 45.27178 28.77360 1.000 99.11694 340 LEU C N 1
ATOM 18472 C CA . LEU C 1 340 ? -20.43421 46.09289 27.68828 1.000 95.09589 340 LEU C CA 1
ATOM 18473 C C . LEU C 1 340 ? -20.75346 45.48986 26.32407 1.000 96.46820 340 LEU C C 1
ATOM 18474 O O . LEU C 1 340 ? -21.27604 46.17402 25.43628 1.000 95.79630 340 LEU C O 1
ATOM 18490 N N . GLU C 1 341 ? -20.43546 44.20528 26.13357 1.000 103.36502 341 GLU C N 1
ATOM 18491 C CA . GLU C 1 341 ? -20.77792 43.55290 24.87355 1.000 104.34108 341 GLU C CA 1
ATOM 18492 C C . GLU C 1 341 ? -22.28777 43.38413 24.74323 1.000 105.33523 341 GLU C C 1
ATOM 18493 O O . GLU C 1 341 ? -22.85602 43.63712 23.67227 1.000 105.28332 341 GLU C O 1
ATOM 18505 N N . MET C 1 342 ? -22.94204 42.94429 25.81920 1.000 94.42852 342 MET C N 1
ATOM 18506 C CA . MET C 1 342 ? -24.39795 42.98059 25.89748 1.000 93.52021 342 MET C CA 1
ATOM 18507 C C . MET C 1 342 ? -24.93483 44.33574 25.45986 1.000 89.97006 342 MET C C 1
ATOM 18508 O O . MET C 1 342 ? -25.90869 44.42118 24.70046 1.000 89.97592 342 MET C O 1
ATOM 18522 N N . HIS C 1 343 ? -24.30781 45.41163 25.94187 1.000 92.51858 343 HIS C N 1
ATOM 18523 C CA . HIS C 1 343 ? -24.80166 46.75428 25.65930 1.000 90.42619 343 HIS C CA 1
ATOM 18524 C C . HIS C 1 343 ? -24.64317 47.10019 24.18611 1.000 85.11877 343 HIS C C 1
ATOM 18525 O O . HIS C 1 343 ? -25.57492 47.61029 23.55393 1.000 81.92001 343 HIS C O 1
ATOM 18539 N N . LEU C 1 344 ? -23.44918 46.87567 23.63597 1.000 84.63175 344 LEU C N 1
ATOM 18540 C CA . LEU C 1 344 ? -23.25278 47.03195 22.19913 1.000 80.11975 344 LEU C CA 1
ATOM 18541 C C . LEU C 1 344 ? -24.34548 46.30032 21.43228 1.000 78.34228 344 LEU C C 1
ATOM 18542 O O . LEU C 1 344 ? -24.95599 46.84934 20.50415 1.000 77.00286 344 LEU C O 1
ATOM 18558 N N . ALA C 1 345 ? -24.61603 45.05523 21.82868 1.000 83.16029 345 ALA C N 1
ATOM 18559 C CA . ALA C 1 345 ? -25.58180 44.23848 21.10639 1.000 82.23262 345 ALA C CA 1
ATOM 18560 C C . ALA C 1 345 ? -26.97173 44.85812 21.15152 1.000 82.90780 345 ALA C C 1
ATOM 18561 O O . ALA C 1 345 ? -27.64470 44.96286 20.12125 1.000 82.65865 345 ALA C O 1
ATOM 18568 N N . VAL C 1 346 ? -27.42998 45.26291 22.33963 1.000 84.97333 346 VAL C N 1
ATOM 18569 C CA . VAL C 1 346 ? -28.78514 45.80221 22.42763 1.000 85.36431 346 VAL C CA 1
ATOM 18570 C C . VAL C 1 346 ? -28.87951 47.11513 21.65463 1.000 84.04341 346 VAL C C 1
ATOM 18571 O O . VAL C 1 346 ? -29.86222 47.36452 20.94425 1.000 85.50919 346 VAL C O 1
ATOM 18584 N N . ILE C 1 347 ? -27.86296 47.97564 21.78038 1.000 71.71573 347 ILE C N 1
ATOM 18585 C CA . ILE C 1 347 ? -27.84007 49.22056 21.01550 1.000 70.63420 347 ILE C CA 1
ATOM 18586 C C . ILE C 1 347 ? -28.06949 48.91867 19.54034 1.000 67.75326 347 ILE C C 1
ATOM 18587 O O . ILE C 1 347 ? -29.05405 49.36249 18.92944 1.000 69.27169 347 ILE C O 1
ATOM 18603 N N . LEU C 1 348 ? -27.14933 48.14747 18.95188 1.000 76.39934 348 LEU C N 1
ATOM 18604 C CA . LEU C 1 348 ? -27.21800 47.88011 17.52098 1.000 76.74876 348 LEU C CA 1
ATOM 18605 C C . LEU C 1 348 ? -28.55041 47.24286 17.15148 1.000 80.90086 348 LEU C C 1
ATOM 18606 O O . LEU C 1 348 ? -29.20932 47.67992 16.20688 1.000 80.36347 348 LEU C O 1
ATOM 18622 N N . ARG C 1 349 ? -28.96886 46.21853 17.89923 1.000 82.01700 349 ARG C N 1
ATOM 18623 C CA . ARG C 1 349 ? -30.19046 45.49170 17.57591 1.000 81.80157 349 ARG C CA 1
ATOM 18624 C C . ARG C 1 349 ? -31.39526 46.42207 17.54545 1.000 85.31135 349 ARG C C 1
ATOM 18625 O O . ARG C 1 349 ? -32.08260 46.53943 16.52306 1.000 84.50580 349 ARG C O 1
ATOM 18646 N N . GLU C 1 350 ? -31.67715 47.07739 18.67348 1.000 104.76078 350 GLU C N 1
ATOM 18647 C CA . GLU C 1 350 ? -32.83625 47.96083 18.75303 1.000 102.62255 350 GLU C CA 1
ATOM 18648 C C . GLU C 1 350 ? -32.76998 49.05526 17.69955 1.000 97.60959 350 GLU C C 1
ATOM 18649 O O . GLU C 1 350 ? -33.81722 49.48306 17.19213 1.000 95.73138 350 GLU C O 1
ATOM 18661 N N . VAL C 1 351 ? -31.56285 49.48701 17.31449 1.000 89.38531 351 VAL C N 1
ATOM 18662 C CA . VAL C 1 351 ? -31.46302 50.46256 16.23230 1.000 82.87106 351 VAL C CA 1
ATOM 18663 C C . VAL C 1 351 ? -31.89916 49.83715 14.90896 1.000 79.13555 351 VAL C C 1
ATOM 18664 O O . VAL C 1 351 ? -32.62463 50.46254 14.12672 1.000 76.11230 351 VAL C O 1
ATOM 18677 N N . MET C 1 352 ? -31.46660 48.59919 14.62984 1.000 72.07611 352 MET C N 1
ATOM 18678 C CA . MET C 1 352 ? -31.92375 47.94489 13.40774 1.000 70.59146 352 MET C CA 1
ATOM 18679 C C . MET C 1 352 ? -33.44806 47.86516 13.38684 1.000 70.03817 352 MET C C 1
ATOM 18680 O O . MET C 1 352 ? -34.08333 48.10828 12.35276 1.000 66.11895 352 MET C O 1
ATOM 18694 N N . ARG C 1 353 ? -34.05093 47.50452 14.52879 1.000 74.95130 353 ARG C N 1
ATOM 18695 C CA . ARG C 1 353 ? -35.49519 47.30512 14.54276 1.000 72.62681 353 ARG C CA 1
ATOM 18696 C C . ARG C 1 353 ? -36.23269 48.62297 14.32218 1.000 68.43745 353 ARG C C 1
ATOM 18697 O O . ARG C 1 353 ? -37.20130 48.68100 13.55544 1.000 66.12182 353 ARG C O 1
ATOM 18718 N N . PHE C 1 354 ? -35.79200 49.69372 14.98975 1.000 66.47647 354 PHE C N 1
ATOM 18719 C CA . PHE C 1 354 ? -36.53149 50.94788 14.93224 1.000 62.73954 354 PHE C CA 1
ATOM 18720 C C . PHE C 1 354 ? -36.22288 51.77292 13.68947 1.000 60.21698 354 PHE C C 1
ATOM 18721 O O . PHE C 1 354 ? -37.04413 52.61208 13.30899 1.000 57.38669 354 PHE C O 1
ATOM 18738 N N . GLU C 1 355 ? -35.07639 51.55497 13.04555 1.000 60.25063 355 GLU C N 1
ATOM 18739 C CA . GLU C 1 355 ? -34.70286 52.29460 11.84478 1.000 57.47945 355 GLU C CA 1
ATOM 18740 C C . GLU C 1 355 ? -34.70751 53.79653 12.11140 1.000 54.68252 355 GLU C C 1
ATOM 18741 O O . GLU C 1 355 ? -35.31222 54.56512 11.35137 1.000 52.49883 355 GLU C O 1
ATOM 18753 N N . PRO C 1 356 ? -34.03166 54.25472 13.16181 1.000 54.21389 356 PRO C N 1
ATOM 18754 C CA . PRO C 1 356 ? -34.00529 55.69277 13.45616 1.000 49.42954 356 PRO C CA 1
ATOM 18755 C C . PRO C 1 356 ? -33.24180 56.46898 12.39488 1.000 46.58540 356 PRO C C 1
ATOM 18756 O O . PRO C 1 356 ? -32.59660 55.91062 11.50658 1.000 47.00539 356 PRO C O 1
ATOM 18767 N N . SER C 1 357 ? -33.33169 57.79233 12.50150 1.000 45.81086 357 SER C N 1
ATOM 18768 C CA . SER C 1 357 ? -32.50048 58.71246 11.73270 1.000 44.63267 357 SER C CA 1
ATOM 18769 C C . SER C 1 357 ? -31.49114 59.44240 12.60360 1.000 44.65531 357 SER C C 1
ATOM 18770 O O . SER C 1 357 ? -30.36603 59.70339 12.16208 1.000 43.52675 357 SER C O 1
ATOM 18778 N N . VAL C 1 358 ? -31.87694 59.77284 13.83464 1.000 45.25848 358 VAL C N 1
ATOM 18779 C CA . VAL C 1 358 ? -30.98402 60.33731 14.83642 1.000 42.34598 358 VAL C CA 1
ATOM 18780 C C . VAL C 1 358 ? -30.92397 59.36776 16.00927 1.000 41.87533 358 VAL C C 1
ATOM 18781 O O . VAL C 1 358 ? -31.95193 58.82911 16.43760 1.000 43.22207 358 VAL C O 1
ATOM 18794 N N . VAL C 1 359 ? -29.71682 59.13423 16.51381 1.000 43.45410 359 VAL C N 1
ATOM 18795 C CA . VAL C 1 359 ? -29.49704 58.30686 17.69236 1.000 44.97946 359 VAL C CA 1
ATOM 18796 C C . VAL C 1 359 ? -28.66280 59.11345 18.67509 1.000 44.10871 359 VAL C C 1
ATOM 18797 O O . VAL C 1 359 ? -27.59949 59.63225 18.31444 1.000 43.42541 359 VAL C O 1
ATOM 18810 N N . VAL C 1 360 ? -29.14683 59.22253 19.90961 1.000 45.91489 360 VAL C N 1
ATOM 18811 C CA . VAL C 1 360 ? -28.45648 59.93008 20.97812 1.000 45.89810 360 VAL C CA 1
ATOM 18812 C C . VAL C 1 360 ? -27.97954 58.89820 21.98871 1.000 47.29666 360 VAL C C 1
ATOM 18813 O O . VAL C 1 360 ? -28.74525 58.00465 22.37213 1.000 47.99199 360 VAL C O 1
ATOM 18826 N N . LEU C 1 361 ? -26.73459 59.03191 22.43004 1.000 45.21253 361 LEU C N 1
ATOM 18827 C CA . LEU C 1 361 ? -26.18766 58.24763 23.53166 1.000 45.83888 361 LEU C CA 1
ATOM 18828 C C . LEU C 1 361 ? -25.84620 59.22309 24.65391 1.000 44.60743 361 LEU C C 1
ATOM 18829 O O . LEU C 1 361 ? -24.89013 60.00769 24.53922 1.000 43.21670 361 LEU C O 1
ATOM 18845 N N . ASP C 1 362 ? -26.62577 59.17156 25.72997 1.000 44.83779 362 ASP C N 1
ATOM 18846 C CA . ASP C 1 362 ? -26.51977 60.12032 26.83773 1.000 45.87020 362 ASP C CA 1
ATOM 18847 C C . ASP C 1 362 ? -26.41388 59.36051 28.15224 1.000 48.74545 362 ASP C C 1
ATOM 18848 O O . ASP C 1 362 ? -27.41637 58.77607 28.61276 1.000 48.91498 362 ASP C O 1
ATOM 18857 N N . PRO C 1 363 ? -25.22988 59.30583 28.78311 1.000 51.57428 363 PRO C N 1
ATOM 18858 C CA . PRO C 1 363 ? -23.90602 59.73652 28.32940 1.000 50.75942 363 PRO C CA 1
ATOM 18859 C C . PRO C 1 363 ? -23.02755 58.54970 27.96129 1.000 53.88752 363 PRO C C 1
ATOM 18860 O O . PRO C 1 363 ? -23.17918 57.48030 28.55044 1.000 56.43171 363 PRO C O 1
ATOM 18871 N N . ILE C 1 364 ? -22.11913 58.72785 26.99786 1.000 48.84649 364 ILE C N 1
ATOM 18872 C CA . ILE C 1 364 ? -21.14416 57.68014 26.69129 1.000 53.28755 364 ILE C CA 1
ATOM 18873 C C . ILE C 1 364 ? -20.04787 57.60724 27.73734 1.000 53.53809 364 ILE C C 1
ATOM 18874 O O . ILE C 1 364 ? -19.20108 56.70762 27.66822 1.000 57.11098 364 ILE C O 1
ATOM 18890 N N . SER C 1 365 ? -20.04383 58.52001 28.71425 1.000 53.93364 365 SER C N 1
ATOM 18891 C CA . SER C 1 365 ? -19.12877 58.42169 29.84268 1.000 57.22187 365 SER C CA 1
ATOM 18892 C C . SER C 1 365 ? -19.57048 57.37625 30.85833 1.000 64.18248 365 SER C C 1
ATOM 18893 O O . SER C 1 365 ? -18.75447 56.94536 31.68045 1.000 71.39419 365 SER C O 1
ATOM 18901 N N . ALA C 1 366 ? -20.84241 56.96813 30.82700 1.000 63.82439 366 ALA C N 1
ATOM 18902 C CA . ALA C 1 366 ? -21.31838 55.94689 31.75146 1.000 68.44245 366 ALA C CA 1
ATOM 18903 C C . ALA C 1 366 ? -20.54547 54.64369 31.60742 1.000 73.25347 366 ALA C C 1
ATOM 18904 O O . ALA C 1 366 ? -20.51922 53.84246 32.54750 1.000 76.34971 366 ALA C O 1
ATOM 18911 N N . PHE C 1 367 ? -19.91626 54.41532 30.45854 1.000 72.08558 367 PHE C N 1
ATOM 18912 C CA . PHE C 1 367 ? -19.10497 53.22738 30.23530 1.000 77.76517 367 PHE C CA 1
ATOM 18913 C C . PHE C 1 367 ? -17.63284 53.45117 30.55320 1.000 84.78947 367 PHE C C 1
ATOM 18914 O O . PHE C 1 367 ? -16.84010 52.51250 30.43090 1.000 88.39199 367 PHE C O 1
ATOM 18931 N N . THR C 1 368 ? -17.25338 54.66039 30.97491 1.000 88.75736 368 THR C N 1
ATOM 18932 C CA . THR C 1 368 ? -15.84585 54.94696 31.22959 1.000 90.73578 368 THR C CA 1
ATOM 18933 C C . THR C 1 368 ? -15.27253 54.02990 32.30362 1.000 93.51075 368 THR C C 1
ATOM 18934 O O . THR C 1 368 ? -14.11513 53.60489 32.21242 1.000 95.09224 368 THR C O 1
ATOM 18938 N N . GLU C 1 369 ? -16.06384 53.71038 33.32634 1.000 97.33270 369 GLU C N 1
ATOM 18939 C CA . GLU C 1 369 ? -15.59190 52.92694 34.45841 1.000 99.72623 369 GLU C CA 1
ATOM 18940 C C . GLU C 1 369 ? -15.98321 51.45557 34.37609 1.000 101.19835 369 GLU C C 1
ATOM 18941 O O . GLU C 1 369 ? -15.80305 50.72441 35.35519 1.000 102.29775 369 GLU C O 1
ATOM 18945 N N . SER C 1 370 ? -16.50020 51.00155 33.23447 1.000 92.04386 370 SER C N 1
ATOM 18946 C CA . SER C 1 370 ? -16.93648 49.62080 33.06873 1.000 90.25633 370 SER C CA 1
ATOM 18947 C C . SER C 1 370 ? -16.02488 48.81749 32.14617 1.000 88.59196 370 SER C C 1
ATOM 18948 O O . SER C 1 370 ? -16.40718 47.72734 31.70717 1.000 89.40771 370 SER C O 1
ATOM 18956 N N . GLY C 1 371 ? -14.83508 49.32130 31.84926 1.000 85.58968 371 GLY C N 1
ATOM 18957 C CA . GLY C 1 371 ? -13.89935 48.59500 31.01020 1.000 84.38778 371 GLY C CA 1
ATOM 18958 C C . GLY C 1 371 ? -12.65617 49.42786 30.78112 1.000 83.78604 371 GLY C C 1
ATOM 18959 O O . GLY C 1 371 ? -12.67229 50.65597 30.90644 1.000 84.39765 371 GLY C O 1
ATOM 18963 N N . ASP C 1 372 ? -11.56976 48.73421 30.44885 1.000 84.00072 372 ASP C N 1
ATOM 18964 C CA . ASP C 1 372 ? -10.30896 49.42850 30.20704 1.000 83.61382 372 ASP C CA 1
ATOM 18965 C C . ASP C 1 372 ? -10.45854 50.35274 29.00025 1.000 85.22517 372 ASP C C 1
ATOM 18966 O O . ASP C 1 372 ? -11.42660 50.28180 28.23860 1.000 84.97352 372 ASP C O 1
ATOM 18975 N N . ARG C 1 373 ? -9.47617 51.24192 28.84025 1.000 86.17993 373 ARG C N 1
ATOM 18976 C CA . ARG C 1 373 ? -9.54363 52.22902 27.76874 1.000 85.84064 373 ARG C CA 1
ATOM 18977 C C . ARG C 1 373 ? -9.79379 51.56931 26.41877 1.000 86.47907 373 ARG C C 1
ATOM 18978 O O . ARG C 1 373 ? -10.61362 52.04838 25.62638 1.000 85.75129 373 ARG C O 1
ATOM 18982 N N . LEU C 1 374 ? -9.11012 50.45566 26.14662 1.000 95.99487 374 LEU C N 1
ATOM 18983 C CA . LEU C 1 374 ? -9.23646 49.81895 24.84100 1.000 95.78019 374 LEU C CA 1
ATOM 18984 C C . LEU C 1 374 ? -10.64815 49.29071 24.61456 1.000 95.19181 374 LEU C C 1
ATOM 18985 O O . LEU C 1 374 ? -11.21272 49.47500 23.53265 1.000 94.03161 374 LEU C O 1
ATOM 19001 N N . GLU C 1 375 ? -11.23428 48.61639 25.61416 1.000 88.84729 375 GLU C N 1
ATOM 19002 C CA . GLU C 1 375 ? -12.55973 48.03619 25.41828 1.000 83.67981 375 GLU C CA 1
ATOM 19003 C C . GLU C 1 375 ? -13.60786 49.12525 25.21591 1.000 81.33521 375 GLU C C 1
ATOM 19004 O O . GLU C 1 375 ? -14.43872 49.04660 24.30271 1.000 78.02053 375 GLU C O 1
ATOM 19016 N N . VAL C 1 376 ? -13.59641 50.14020 26.08104 1.000 83.41252 376 VAL C N 1
ATOM 19017 C CA . VAL C 1 376 ? -14.52503 51.25678 25.93545 1.000 80.49488 376 VAL C CA 1
ATOM 19018 C C . VAL C 1 376 ? -14.37571 51.88541 24.55723 1.000 78.86616 376 VAL C C 1
ATOM 19019 O O . VAL C 1 376 ? -15.35574 52.05697 23.81946 1.000 77.47936 376 VAL C O 1
ATOM 19032 N N . GLN C 1 377 ? -13.14214 52.24202 24.19293 1.000 81.15116 377 GLN C N 1
ATOM 19033 C CA . GLN C 1 377 ? -12.91501 52.92521 22.92620 1.000 80.03505 377 GLN C CA 1
ATOM 19034 C C . GLN C 1 377 ? -13.33878 52.06120 21.74753 1.000 77.41398 377 GLN C C 1
ATOM 19035 O O . GLN C 1 377 ? -13.89340 52.56877 20.76988 1.000 75.15432 377 GLN C O 1
ATOM 19049 N N . SER C 1 378 ? -13.10336 50.75158 21.82268 1.000 77.58711 378 SER C N 1
ATOM 19050 C CA . SER C 1 378 ? -13.40425 49.88994 20.68678 1.000 76.07280 378 SER C CA 1
ATOM 19051 C C . SER C 1 378 ? -14.90380 49.65911 20.55019 1.000 73.82792 378 SER C C 1
ATOM 19052 O O . SER C 1 378 ? -15.43118 49.63130 19.43249 1.000 74.53571 378 SER C O 1
ATOM 19060 N N . MET C 1 379 ? -15.61804 49.50927 21.66734 1.000 74.50407 379 MET C N 1
ATOM 19061 C CA . MET C 1 379 ? -17.07275 49.39395 21.57864 1.000 73.31726 379 MET C CA 1
ATOM 19062 C C . MET C 1 379 ? -17.68871 50.69645 21.07310 1.000 71.54449 379 MET C C 1
ATOM 19063 O O . MET C 1 379 ? -18.64470 50.67433 20.28484 1.000 69.95102 379 MET C O 1
ATOM 19077 N N . LEU C 1 380 ? -17.12718 51.84226 21.47347 1.000 72.31410 380 LEU C N 1
ATOM 19078 C CA . LEU C 1 380 ? -17.59787 53.11299 20.92981 1.000 69.25072 380 LEU C CA 1
ATOM 19079 C C . LEU C 1 380 ? -17.30787 53.21179 19.43560 1.000 70.64684 380 LEU C C 1
ATOM 19080 O O . LEU C 1 380 ? -18.14405 53.70061 18.66511 1.000 68.18020 380 LEU C O 1
ATOM 19096 N N . LEU C 1 381 ? -16.11692 52.77976 19.01939 1.000 71.13885 381 LEU C N 1
ATOM 19097 C CA . LEU C 1 381 ? -15.79380 52.70043 17.60201 1.000 67.21029 381 LEU C CA 1
ATOM 19098 C C . LEU C 1 381 ? -16.84586 51.89663 16.85646 1.000 66.50146 381 LEU C C 1
ATOM 19099 O O . LEU C 1 381 ? -17.32430 52.30477 15.79330 1.000 64.71867 381 LEU C O 1
ATOM 19115 N N . ARG C 1 382 ? -17.19925 50.73085 17.39824 1.000 71.37094 382 ARG C N 1
ATOM 19116 C CA . ARG C 1 382 ? -18.18201 49.87711 16.74223 1.000 69.61395 382 ARG C CA 1
ATOM 19117 C C . ARG C 1 382 ? -19.52115 50.59191 16.61230 1.000 69.16552 382 ARG C C 1
ATOM 19118 O O . ARG C 1 382 ? -20.15180 50.56201 15.54883 1.000 68.56585 382 ARG C O 1
ATOM 19139 N N . ILE C 1 383 ? -19.97102 51.24984 17.68433 1.000 62.23036 383 ILE C N 1
ATOM 19140 C CA . ILE C 1 383 ? -21.25607 51.94323 17.61918 1.000 58.07593 383 ILE C CA 1
ATOM 19141 C C . ILE C 1 383 ? -21.21881 53.03349 16.55140 1.000 55.90367 383 ILE C C 1
ATOM 19142 O O . ILE C 1 383 ? -22.13617 53.16007 15.72872 1.000 49.80456 383 ILE C O 1
ATOM 19158 N N . VAL C 1 384 ? -20.16974 53.86093 16.57414 1.000 58.59315 384 VAL C N 1
ATOM 19159 C CA . VAL C 1 384 ? -20.09289 54.98957 15.65069 1.000 56.64743 384 VAL C CA 1
ATOM 19160 C C . VAL C 1 384 ? -20.03761 54.48893 14.21398 1.000 56.60644 384 VAL C C 1
ATOM 19161 O O . VAL C 1 384 ? -20.69385 55.03997 13.31921 1.000 54.55442 384 VAL C O 1
ATOM 19174 N N . ASP C 1 385 ? -19.24932 53.43933 13.96988 1.000 58.78927 385 ASP C N 1
ATOM 19175 C CA . ASP C 1 385 ? -19.16920 52.86183 12.63448 1.000 58.52627 385 ASP C CA 1
ATOM 19176 C C . ASP C 1 385 ? -20.52984 52.34591 12.18727 1.000 57.26524 385 ASP C C 1
ATOM 19177 O O . ASP C 1 385 ? -20.95505 52.58686 11.05551 1.000 58.46589 385 ASP C O 1
ATOM 19186 N N . PHE C 1 386 ? -21.22051 51.61225 13.06095 1.000 57.76392 386 PHE C N 1
ATOM 19187 C CA . PHE C 1 386 ? -22.55554 51.11441 12.74405 1.000 58.18364 386 PHE C CA 1
ATOM 19188 C C . PHE C 1 386 ? -23.47686 52.25412 12.32932 1.000 54.40371 386 PHE C C 1
ATOM 19189 O O . PHE C 1 386 ? -24.12811 52.20508 11.27523 1.000 53.16476 386 PHE C O 1
ATOM 19206 N N . LEU C 1 387 ? -23.51809 53.30855 13.14380 1.000 54.31954 387 LEU C N 1
ATOM 19207 C CA . LEU C 1 387 ? -24.42117 54.41996 12.86610 1.000 50.71522 387 LEU C CA 1
ATOM 19208 C C . LEU C 1 387 ? -24.08025 55.09004 11.53954 1.000 49.90448 387 LEU C C 1
ATOM 19209 O O . LEU C 1 387 ? -24.96421 55.33816 10.71092 1.000 47.88491 387 LEU C O 1
ATOM 19225 N N . LYS C 1 388 ? -22.79857 55.38785 11.31375 1.000 51.35552 388 LYS C N 1
ATOM 19226 C CA . LYS C 1 388 ? -22.42835 56.09407 10.09052 1.000 49.04100 388 LYS C CA 1
ATOM 19227 C C . LYS C 1 388 ? -22.61047 55.21902 8.85620 1.000 51.13008 388 LYS C C 1
ATOM 19228 O O . LYS C 1 388 ? -22.97441 55.72766 7.78980 1.000 51.12660 388 LYS C O 1
ATOM 19247 N N . ASN C 1 389 ? -22.37374 53.90957 8.97460 1.000 52.81835 389 ASN C N 1
ATOM 19248 C CA . ASN C 1 389 ? -22.64387 53.00901 7.86136 1.000 52.46300 389 ASN C CA 1
ATOM 19249 C C . ASN C 1 389 ? -24.13164 52.95928 7.54616 1.000 49.37323 389 ASN C C 1
ATOM 19250 O O . ASN C 1 389 ? -24.51509 52.72444 6.39435 1.000 49.75060 389 ASN C O 1
ATOM 19261 N N . ARG C 1 390 ? -24.98387 53.15185 8.55631 1.000 49.36854 390 ARG C N 1
ATOM 19262 C CA . ARG C 1 390 ? -26.41578 53.25546 8.29488 1.000 45.66756 390 ARG C CA 1
ATOM 19263 C C . ARG C 1 390 ? -26.84450 54.66519 7.89410 1.000 43.28572 390 ARG C C 1
ATOM 19264 O O . ARG C 1 390 ? -27.99551 54.85270 7.48279 1.000 43.68357 390 ARG C O 1
ATOM 19285 N N . GLY C 1 391 ? -25.95725 55.65241 8.00317 1.000 46.15509 391 GLY C N 1
ATOM 19286 C CA . GLY C 1 391 ? -26.32928 57.02190 7.71463 1.000 45.86069 391 GLY C CA 1
ATOM 19287 C C . GLY C 1 391 ? -27.02132 57.72869 8.85305 1.000 43.51061 391 GLY C C 1
ATOM 19288 O O . GLY C 1 391 ? -27.66712 58.75905 8.63118 1.000 41.96080 391 GLY C O 1
ATOM 19292 N N . ILE C 1 392 ? -26.90385 57.20382 10.06866 1.000 45.38144 392 ILE C N 1
ATOM 19293 C CA . ILE C 1 392 ? -27.59275 57.75670 11.22631 1.000 43.38016 392 ILE C CA 1
ATOM 19294 C C . ILE C 1 392 ? -26.76900 58.89950 11.79944 1.000 41.10619 392 ILE C C 1
ATOM 19295 O O . ILE C 1 392 ? -25.53824 58.80925 11.89842 1.000 41.72453 392 ILE C O 1
ATOM 19311 N N . THR C 1 393 ? -27.44141 59.98006 12.18704 1.000 43.82110 393 THR C N 1
ATOM 19312 C CA . THR C 1 393 ? -26.76608 61.07514 12.87083 1.000 42.72756 393 THR C CA 1
ATOM 19313 C C . THR C 1 393 ? -26.65124 60.72595 14.35107 1.000 42.47633 393 THR C C 1
ATOM 19314 O O . THR C 1 393 ? -27.66727 60.52487 15.02673 1.000 42.76673 393 THR C O 1
ATOM 19325 N N . GLY C 1 394 ? -25.42065 60.64829 14.85217 1.000 42.96327 394 GLY C N 1
ATOM 19326 C CA . GLY C 1 394 ? -25.17111 60.26200 16.23060 1.000 43.17651 394 GLY C CA 1
ATOM 19327 C C . GLY C 1 394 ? -24.80252 61.46388 17.07737 1.000 43.56781 394 GLY C C 1
ATOM 19328 O O . GLY C 1 394 ? -23.96319 62.27981 16.68864 1.000 42.76040 394 GLY C O 1
ATOM 19332 N N . ILE C 1 395 ? -25.45200 61.56964 18.23479 1.000 41.83123 395 ILE C N 1
ATOM 19333 C CA . ILE C 1 395 ? -25.18988 62.62192 19.21047 1.000 40.84754 395 ILE C CA 1
ATOM 19334 C C . ILE C 1 395 ? -24.70334 61.94103 20.48314 1.000 39.83558 395 ILE C C 1
ATOM 19335 O O . ILE C 1 395 ? -25.49627 61.31298 21.19532 1.000 40.94601 395 ILE C O 1
ATOM 19351 N N . PHE C 1 396 ? -23.41507 62.07508 20.78485 1.000 42.70952 396 PHE C N 1
ATOM 19352 C CA . PHE C 1 396 ? -22.80358 61.42106 21.93745 1.000 42.74047 396 PHE C CA 1
ATOM 19353 C C . PHE C 1 396 ? -22.45569 62.47158 22.98182 1.000 42.57648 396 PHE C C 1
ATOM 19354 O O . PHE C 1 396 ? -21.67345 63.38361 22.70071 1.000 40.57373 396 PHE C O 1
ATOM 19371 N N . THR C 1 397 ? -23.01822 62.34636 24.18215 1.000 43.99208 397 THR C N 1
ATOM 19372 C CA . THR C 1 397 ? -22.69726 63.29664 25.24218 1.000 41.98401 397 THR C CA 1
ATOM 19373 C C . THR C 1 397 ? -21.62337 62.73129 26.16589 1.000 43.32925 397 THR C C 1
ATOM 19374 O O . THR C 1 397 ? -21.51880 61.51630 26.35847 1.000 44.28210 397 THR C O 1
ATOM 19385 N N . HIS C 1 398 ? -20.82677 63.63509 26.74038 1.000 40.46629 398 HIS C N 1
ATOM 19386 C CA . HIS C 1 398 ? -19.66930 63.22615 27.52009 1.000 41.57969 398 HIS C CA 1
ATOM 19387 C C . HIS C 1 398 ? -19.35017 64.22613 28.62193 1.000 39.49153 398 HIS C C 1
ATOM 19388 O O . HIS C 1 398 ? -19.55428 65.43738 28.47688 1.000 39.12206 398 HIS C O 1
ATOM 19402 N N . LEU C 1 399 ? -18.81313 63.69595 29.71629 1.000 44.33680 399 LEU C N 1
ATOM 19403 C CA . LEU C 1 399 ? -18.33972 64.50916 30.82720 1.000 44.57993 399 LEU C CA 1
ATOM 19404 C C . LEU C 1 399 ? -16.81938 64.65451 30.78277 1.000 41.84552 399 LEU C C 1
ATOM 19405 O O . LEU C 1 399 ? -16.27941 65.68750 31.17820 1.000 41.02584 399 LEU C O 1
ATOM 19421 N N . GLY C 1 411 ? -9.56875 61.71352 23.55801 1.000 50.74511 411 GLY C N 1
ATOM 19422 C CA . GLY C 1 411 ? -9.30659 61.00089 22.32442 1.000 51.11250 411 GLY C CA 1
ATOM 19423 C C . GLY C 1 411 ? -10.53502 60.83661 21.45183 1.000 53.45904 411 GLY C C 1
ATOM 19424 O O . GLY C 1 411 ? -10.42580 60.68307 20.23660 1.000 55.70743 411 GLY C O 1
ATOM 19427 N N . LEU C 1 412 ? -11.71472 60.87364 22.07797 1.000 55.75622 412 LEU C N 1
ATOM 19428 C CA . LEU C 1 412 ? -12.95422 60.70088 21.32660 1.000 57.33396 412 LEU C CA 1
ATOM 19429 C C . LEU C 1 412 ? -13.12079 61.80628 20.28595 1.000 54.63878 412 LEU C C 1
ATOM 19430 O O . LEU C 1 412 ? -13.64734 61.57623 19.19219 1.000 54.77942 412 LEU C O 1
ATOM 19446 N N . SER C 1 413 ? -12.68749 63.02925 20.61774 1.000 52.82562 413 SER C N 1
ATOM 19447 C CA . SER C 1 413 ? -12.82380 64.15005 19.69021 1.000 53.18916 413 SER C CA 1
ATOM 19448 C C . SER C 1 413 ? -12.25092 63.81227 18.32065 1.000 56.80264 413 SER C C 1
ATOM 19449 O O . SER C 1 413 ? -12.81369 64.19662 17.28938 1.000 54.24327 413 SER C O 1
ATOM 19457 N N . SER C 1 414 ? -11.12797 63.09350 18.28806 1.000 68.25786 414 SER C N 1
ATOM 19458 C CA . SER C 1 414 ? -10.55970 62.68567 17.00850 1.000 69.41047 414 SER C CA 1
ATOM 19459 C C . SER C 1 414 ? -11.49037 61.73962 16.26328 1.000 69.09572 414 SER C C 1
ATOM 19460 O O . SER C 1 414 ? -11.47047 61.69336 15.02825 1.000 69.88795 414 SER C O 1
ATOM 19468 N N . LEU C 1 415 ? -12.31354 60.98402 16.99192 1.000 64.22667 415 LEU C N 1
ATOM 19469 C CA . LEU C 1 415 ? -13.21987 60.03423 16.36478 1.000 60.40465 415 LEU C CA 1
ATOM 19470 C C . LEU C 1 415 ? -14.50242 60.67873 15.85937 1.000 57.98575 415 LEU C C 1
ATOM 19471 O O . LEU C 1 415 ? -15.19669 60.07779 15.03304 1.000 59.49598 415 LEU C O 1
ATOM 19487 N N . MET C 1 416 ? -14.83230 61.87576 16.32648 1.000 55.13800 416 MET C N 1
ATOM 19488 C CA . MET C 1 416 ? -16.11823 62.49172 16.03482 1.000 50.34947 416 MET C CA 1
ATOM 19489 C C . MET C 1 416 ? -16.00524 63.45773 14.85692 1.000 47.30588 416 MET C C 1
ATOM 19490 O O . MET C 1 416 ? -14.96729 64.08982 14.63678 1.000 47.29840 416 MET C O 1
ATOM 19504 N N . ASP C 1 417 ? -17.09950 63.55840 14.09833 1.000 46.69897 417 ASP C N 1
ATOM 19505 C CA . ASP C 1 417 ? -17.17151 64.49526 12.98618 1.000 44.11025 417 ASP C CA 1
ATOM 19506 C C . ASP C 1 417 ? -17.41697 65.92141 13.45535 1.000 43.02420 417 ASP C C 1
ATOM 19507 O O . ASP C 1 417 ? -17.03898 66.87363 12.76237 1.000 42.31486 417 ASP C O 1
ATOM 19516 N N . GLY C 1 418 ? -18.05774 66.08612 14.60269 1.000 42.09218 418 GLY C N 1
ATOM 19517 C CA . GLY C 1 418 ? -18.29423 67.40697 15.15542 1.000 40.40613 418 GLY C CA 1
ATOM 19518 C C . GLY C 1 418 ? -18.05328 67.41206 16.64952 1.000 40.82976 418 GLY C C 1
ATOM 19519 O O . GLY C 1 418 ? -18.19034 66.38997 17.32517 1.000 40.68863 418 GLY C O 1
ATOM 19523 N N . TRP C 1 419 ? -17.71015 68.59086 17.16874 1.000 40.84616 419 TRP C N 1
ATOM 19524 C CA . TRP C 1 419 ? -17.39579 68.74152 18.58535 1.000 40.20855 419 TRP C CA 1
ATOM 19525 C C . TRP C 1 419 ? -18.00830 70.02578 19.11937 1.000 40.37395 419 TRP C C 1
ATOM 19526 O O . TRP C 1 419 ? -17.64435 71.12149 18.68035 1.000 40.94120 419 TRP C O 1
ATOM 19547 N N . VAL C 1 420 ? -18.92316 69.88780 20.07701 1.000 40.85136 420 VAL C N 1
ATOM 19548 C CA . VAL C 1 420 ? -19.48419 71.01066 20.81751 1.000 42.57365 420 VAL C CA 1
ATOM 19549 C C . VAL C 1 420 ? -19.04276 70.87719 22.26807 1.000 42.07409 420 VAL C C 1
ATOM 19550 O O . VAL C 1 420 ? -19.14100 69.79249 22.85598 1.000 40.54169 420 VAL C O 1
ATOM 19563 N N . LEU C 1 421 ? -18.54665 71.97190 22.83726 1.000 45.67032 421 LEU C N 1
ATOM 19564 C CA . LEU C 1 421 ? -18.11185 72.01617 24.22912 1.000 46.37246 421 LEU C CA 1
ATOM 19565 C C . LEU C 1 421 ? -18.99268 73.01328 24.96616 1.000 48.18525 421 LEU C C 1
ATOM 19566 O O . LEU C 1 421 ? -19.08293 74.17870 24.56639 1.000 52.17865 421 LEU C O 1
ATOM 19582 N N . MET C 1 422 ? -19.64207 72.55388 26.03244 1.000 45.80438 422 MET C N 1
ATOM 19583 C CA . MET C 1 422 ? -20.56005 73.37226 26.81724 1.000 47.68678 422 MET C CA 1
ATOM 19584 C C . MET C 1 422 ? -19.99027 73.51674 28.21979 1.000 47.31069 422 MET C C 1
ATOM 19585 O O . MET C 1 422 ? -19.77597 72.51430 28.91043 1.000 44.93924 422 MET C O 1
ATOM 19599 N N . LEU C 1 423 ? -19.75045 74.75879 28.64015 1.000 49.46433 423 LEU C N 1
ATOM 19600 C CA . LEU C 1 423 ? -19.04029 75.02822 29.88314 1.000 51.97214 423 LEU C CA 1
ATOM 19601 C C . LEU C 1 423 ? -19.83416 75.99513 30.74446 1.000 53.45304 423 LEU C C 1
ATOM 19602 O O . LEU C 1 423 ? -20.14575 77.10414 30.30641 1.000 53.31661 423 LEU C O 1
ATOM 19618 N N . ASN C 1 424 ? -20.14077 75.58598 31.97045 1.000 53.21192 424 ASN C N 1
ATOM 19619 C CA . ASN C 1 424 ? -20.70612 76.47839 32.98197 1.000 56.68732 424 ASN C CA 1
ATOM 19620 C C . ASN C 1 424 ? -19.56437 76.83841 33.92916 1.000 60.63366 424 ASN C C 1
ATOM 19621 O O . ASN C 1 424 ? -19.25626 76.08744 34.85881 1.000 63.14277 424 ASN C O 1
ATOM 19632 N N . ARG C 1 425 ? -18.92834 77.98233 33.68585 1.000 67.39872 425 ARG C N 1
ATOM 19633 C CA . ARG C 1 425 ? -17.72883 78.37264 34.41582 1.000 66.45698 425 ARG C CA 1
ATOM 19634 C C . ARG C 1 425 ? -18.01732 79.55850 35.32533 1.000 66.55673 425 ARG C C 1
ATOM 19635 O O . ARG C 1 425 ? -18.80928 80.44143 34.97976 1.000 67.17988 425 ARG C O 1
ATOM 19656 N N . GLU C 1 426 ? -17.36623 79.56928 36.48795 1.000 68.43440 426 GLU C N 1
ATOM 19657 C CA . GLU C 1 426 ? -17.57192 80.62160 37.47199 1.000 69.30212 426 GLU C CA 1
ATOM 19658 C C . GLU C 1 426 ? -16.70016 81.82536 37.14433 1.000 68.52490 426 GLU C C 1
ATOM 19659 O O . GLU C 1 426 ? -15.51378 81.67867 36.83290 1.000 67.05878 426 GLU C O 1
ATOM 19671 N N . VAL C 1 427 ? -17.29155 83.01406 37.21412 1.000 69.85269 427 VAL C N 1
ATOM 19672 C CA . VAL C 1 427 ? -16.55528 84.26451 37.06378 1.000 73.00410 427 VAL C CA 1
ATOM 19673 C C . VAL C 1 427 ? -17.26672 85.32897 37.88900 1.000 75.54031 427 VAL C C 1
ATOM 19674 O O . VAL C 1 427 ? -18.48787 85.48973 37.79059 1.000 73.66947 427 VAL C O 1
ATOM 19687 N N . ASN C 1 428 ? -16.49755 86.05252 38.70681 1.000 74.89617 428 ASN C N 1
ATOM 19688 C CA . ASN C 1 428 ? -17.04447 87.12736 39.53713 1.000 78.85074 428 ASN C CA 1
ATOM 19689 C C . ASN C 1 428 ? -18.23412 86.62991 40.34938 1.000 78.08926 428 ASN C C 1
ATOM 19690 O O . ASN C 1 428 ? -19.27159 87.29190 40.44550 1.000 79.13713 428 ASN C O 1
ATOM 19701 N N . GLY C 1 429 ? -18.08864 85.44858 40.93758 1.000 76.09141 429 GLY C N 1
ATOM 19702 C CA . GLY C 1 429 ? -19.14376 84.87034 41.73746 1.000 76.55969 429 GLY C CA 1
ATOM 19703 C C . GLY C 1 429 ? -20.42483 84.65775 40.96106 1.000 71.63085 429 GLY C C 1
ATOM 19704 O O . GLY C 1 429 ? -21.50403 85.06223 41.40507 1.000 70.08591 429 GLY C O 1
ATOM 19708 N N . GLU C 1 430 ? -20.31996 84.01859 39.79984 1.000 72.69507 430 GLU C N 1
ATOM 19709 C CA . GLU C 1 430 ? -21.48600 83.70232 38.98706 1.000 69.50745 430 GLU C CA 1
ATOM 19710 C C . GLU C 1 430 ? -21.06394 82.74315 37.88621 1.000 65.48557 430 GLU C C 1
ATOM 19711 O O . GLU C 1 430 ? -19.94292 82.82136 37.37498 1.000 65.44977 430 GLU C O 1
ATOM 19723 N N . PHE C 1 431 ? -21.97459 81.84240 37.52881 1.000 63.48075 431 PHE C N 1
ATOM 19724 C CA . PHE C 1 431 ? -21.71578 80.81603 36.52813 1.000 64.16123 431 PHE C CA 1
ATOM 19725 C C . PHE C 1 431 ? -22.30312 81.25429 35.19283 1.000 63.41192 431 PHE C C 1
ATOM 19726 O O . PHE C 1 431 ? -23.51002 81.50265 35.09180 1.000 61.51002 431 PHE C O 1
ATOM 19743 N N . ASN C 1 432 ? -21.45064 81.34816 34.17631 1.000 63.24248 432 ASN C N 1
ATOM 19744 C CA . ASN C 1 432 ? -21.87458 81.66529 32.82066 1.000 61.25417 432 ASN C CA 1
ATOM 19745 C C . ASN C 1 432 ? -21.69093 80.44325 31.93205 1.000 58.80708 432 ASN C C 1
ATOM 19746 O O . ASN C 1 432 ? -20.72057 79.68914 32.08352 1.000 59.28665 432 ASN C O 1
ATOM 19757 N N . ARG C 1 433 ? -22.62807 80.25854 31.00745 1.000 55.47766 433 ARG C N 1
ATOM 19758 C CA . ARG C 1 433 ? -22.64926 79.10686 30.11694 1.000 53.34590 433 ARG C CA 1
ATOM 19759 C C . ARG C 1 433 ? -22.15175 79.53532 28.74278 1.000 54.57295 433 ARG C C 1
ATOM 19760 O O . ARG C 1 433 ? -22.75790 80.39668 28.09621 1.000 55.69925 433 ARG C O 1
ATOM 19781 N N . GLU C 1 434 ? -21.05150 78.93337 28.30628 1.000 55.13014 434 GLU C N 1
ATOM 19782 C CA . GLU C 1 434 ? -20.45363 79.21269 27.01366 1.000 55.71548 434 GLU C CA 1
ATOM 19783 C C . GLU C 1 434 ? -20.45751 77.95070 26.16241 1.000 55.74089 434 GLU C C 1
ATOM 19784 O O . GLU C 1 434 ? -20.46269 76.82628 26.67813 1.000 52.61143 434 GLU C O 1
ATOM 19796 N N . LEU C 1 435 ? -20.44072 78.16213 24.84940 1.000 60.15282 435 LEU C N 1
ATOM 19797 C CA . LEU C 1 435 ? -20.49180 77.11298 23.84612 1.000 59.69923 435 LEU C CA 1
ATOM 19798 C C . LEU C 1 435 ? -19.35415 77.34325 22.86470 1.000 61.07986 435 LEU C C 1
ATOM 19799 O O . LEU C 1 435 ? -19.19651 78.45160 22.32969 1.000 60.25718 435 LEU C O 1
ATOM 19815 N N . TYR C 1 436 ? -18.55210 76.29996 22.66502 1.000 62.68899 436 TYR C N 1
ATOM 19816 C CA . TYR C 1 436 ? -17.46630 76.28600 21.70049 1.000 61.89081 436 TYR C CA 1
ATOM 19817 C C . TYR C 1 436 ? -17.80244 75.27455 20.61170 1.000 59.26039 436 TYR C C 1
ATOM 19818 O O . TYR C 1 436 ? -18.16997 74.13386 20.91653 1.000 58.56545 436 TYR C O 1
ATOM 19836 N N . LEU C 1 437 ? -17.67086 75.68258 19.35336 1.000 51.26627 437 LEU C N 1
ATOM 19837 C CA . LEU C 1 437 ? -17.69038 74.74433 18.22960 1.000 47.88750 437 LEU C CA 1
ATOM 19838 C C . LEU C 1 437 ? -16.23239 74.40754 17.93783 1.000 45.76446 437 LEU C C 1
ATOM 19839 O O . LEU C 1 437 ? -15.54864 75.10192 17.18330 1.000 43.73601 437 LEU C O 1
ATOM 19855 N N . LEU C 1 438 ? -15.74198 73.33380 18.55775 1.000 46.09075 438 LEU C N 1
ATOM 19856 C CA . LEU C 1 438 ? -14.31691 73.03710 18.48001 1.000 45.76999 438 LEU C CA 1
ATOM 19857 C C . LEU C 1 438 ? -13.95157 72.36931 17.16086 1.000 44.06143 438 LEU C C 1
ATOM 19858 O O . LEU C 1 438 ? -12.90004 72.66767 16.58329 1.000 45.74509 438 LEU C O 1
ATOM 19874 N N . LYS C 1 439 ? -14.79749 71.46515 16.67175 1.000 43.05103 439 LYS C N 1
ATOM 19875 C CA . LYS C 1 439 ? -14.54237 70.79004 15.41127 1.000 43.48738 439 LYS C CA 1
ATOM 19876 C C . LYS C 1 439 ? -15.82821 70.69453 14.60458 1.000 44.18566 439 LYS C C 1
ATOM 19877 O O . LYS C 1 439 ? -16.92290 70.55898 15.15737 1.000 43.79681 439 LYS C O 1
ATOM 19896 N N . ALA C 1 440 ? -15.67525 70.75840 13.28303 1.000 39.59208 440 ALA C N 1
ATOM 19897 C CA . ALA C 1 440 ? -16.79545 70.66400 12.35462 1.000 37.94846 440 ALA C CA 1
ATOM 19898 C C . ALA C 1 440 ? -16.25761 70.34255 10.96618 1.000 39.88226 440 ALA C C 1
ATOM 19899 O O . ALA C 1 440 ? -16.22134 71.21417 10.09135 1.000 40.73618 440 ALA C O 1
ATOM 19906 N N . ARG C 1 441 ? -15.83373 69.09581 10.76333 1.000 40.54372 441 ARG C N 1
ATOM 19907 C CA . ARG C 1 441 ? -15.15012 68.71772 9.53460 1.000 40.86056 441 ARG C CA 1
ATOM 19908 C C . ARG C 1 441 ? -15.96058 69.09709 8.30339 1.000 41.41105 441 ARG C C 1
ATOM 19909 O O . ARG C 1 441 ? -17.19182 69.02085 8.29906 1.000 40.59792 441 ARG C O 1
ATOM 19930 N N . GLY C 1 442 ? -15.25113 69.50753 7.25441 1.000 44.36905 442 GLY C N 1
ATOM 19931 C CA . GLY C 1 442 ? -15.85244 69.72083 5.95827 1.000 42.89476 442 GLY C CA 1
ATOM 19932 C C . GLY C 1 442 ? -16.54375 71.04724 5.76304 1.000 41.08184 442 GLY C C 1
ATOM 19933 O O . GLY C 1 442 ? -17.24865 71.21436 4.76005 1.000 41.42888 442 GLY C O 1
ATOM 19937 N N . MET C 1 443 ? -16.36154 72.00014 6.67436 1.000 40.74376 443 MET C N 1
ATOM 19938 C CA . MET C 1 443 ? -17.06101 73.26923 6.57699 1.000 41.23872 443 MET C CA 1
ATOM 19939 C C . MET C 1 443 ? -16.26674 74.35921 7.27724 1.000 41.91086 443 MET C C 1
ATOM 19940 O O . MET C 1 443 ? -15.39698 74.08965 8.10817 1.000 42.00556 443 MET C O 1
ATOM 19954 N N . ALA C 1 444 ? -16.57244 75.60012 6.91475 1.000 42.89926 444 ALA C N 1
ATOM 19955 C CA . ALA C 1 444 ? -16.16982 76.74667 7.71301 1.000 40.73163 444 ALA C CA 1
ATOM 19956 C C . ALA C 1 444 ? -17.16488 76.93164 8.85277 1.000 41.38434 444 ALA C C 1
ATOM 19957 O O . ALA C 1 444 ? -18.35674 76.63616 8.71737 1.000 40.93917 444 ALA C O 1
ATOM 19964 N N . HIS C 1 445 ? -16.66724 77.41062 9.99002 1.000 41.34792 445 HIS C N 1
ATOM 19965 C CA . HIS C 1 445 ? -17.53610 77.63807 11.13480 1.000 40.38250 445 HIS C CA 1
ATOM 19966 C C . HIS C 1 445 ? -16.92997 78.70091 12.03604 1.000 41.25748 445 HIS C C 1
ATOM 19967 O O . HIS C 1 445 ? -15.73560 79.00131 11.96746 1.000 44.73880 445 HIS C O 1
ATOM 19981 N N . SER C 1 446 ? -17.77970 79.26280 12.89144 1.000 39.25421 446 SER C N 1
ATOM 19982 C CA . SER C 1 446 ? -17.37015 80.37655 13.73266 1.000 43.70277 446 SER C CA 1
ATOM 19983 C C . SER C 1 446 ? -16.32519 79.93181 14.74640 1.000 47.56877 446 SER C C 1
ATOM 19984 O O . SER C 1 446 ? -16.50169 78.92567 15.44137 1.000 46.29476 446 SER C O 1
ATOM 19992 N N . ASN C 1 447 ? -15.22925 80.68682 14.82180 1.000 52.74782 447 ASN C N 1
ATOM 19993 C CA . ASN C 1 447 ? -14.23205 80.49668 15.86354 1.000 55.57043 447 ASN C CA 1
ATOM 19994 C C . ASN C 1 447 ? -14.63731 81.14509 17.17842 1.000 58.46491 447 ASN C C 1
ATOM 19995 O O . ASN C 1 447 ? -13.98370 80.90417 18.19976 1.000 61.63798 447 ASN C O 1
ATOM 20006 N N . GLN C 1 448 ? -15.69653 81.94950 17.17677 1.000 58.10686 448 GLN C N 1
ATOM 20007 C CA . GLN C 1 448 ? -16.03177 82.76316 18.33389 1.000 60.06738 448 GLN C CA 1
ATOM 20008 C C . GLN C 1 448 ? -16.77349 81.94472 19.38064 1.000 58.15803 448 GLN C C 1
ATOM 20009 O O . GLN C 1 448 ? -17.73583 81.23481 19.06780 1.000 55.53043 448 GLN C O 1
ATOM 20023 N N . VAL C 1 449 ? -16.30013 82.03856 20.62513 1.000 57.42212 449 VAL C N 1
ATOM 20024 C CA . VAL C 1 449 ? -17.06058 81.54476 21.76091 1.000 55.97599 449 VAL C CA 1
ATOM 20025 C C . VAL C 1 449 ? -18.42997 82.19334 21.75596 1.000 53.25957 449 VAL C C 1
ATOM 20026 O O . VAL C 1 449 ? -18.57038 83.37753 21.42459 1.000 56.97898 449 VAL C O 1
ATOM 20039 N N . ARG C 1 450 ? -19.45343 81.43801 22.14406 1.000 64.22404 450 ARG C N 1
ATOM 20040 C CA . ARG C 1 450 ? -20.80340 81.98534 22.15840 1.000 65.67448 450 ARG C CA 1
ATOM 20041 C C . ARG C 1 450 ? -21.45576 81.72550 23.50466 1.000 65.64795 450 ARG C C 1
ATOM 20042 O O . ARG C 1 450 ? -21.55612 80.57517 23.93522 1.000 63.81893 450 ARG C O 1
ATOM 20063 N N . GLU C 1 451 ? -21.90311 82.78955 24.16638 1.000 60.50955 451 GLU C N 1
ATOM 20064 C CA . GLU C 1 451 ? -22.67266 82.62405 25.38894 1.000 60.52952 451 GLU C CA 1
ATOM 20065 C C . GLU C 1 451 ? -24.02660 82.01312 25.04538 1.000 60.48936 451 GLU C C 1
ATOM 20066 O O . GLU C 1 451 ? -24.63842 82.36226 24.03338 1.000 61.02620 451 GLU C O 1
ATOM 20078 N N . PHE C 1 452 ? -24.49866 81.09277 25.87968 1.000 57.25212 452 PHE C N 1
ATOM 20079 C CA . PHE C 1 452 ? -25.79233 80.45964 25.64992 1.000 58.63766 452 PHE C CA 1
ATOM 20080 C C . PHE C 1 452 ? -26.59393 80.42675 26.94061 1.000 58.22988 452 PHE C C 1
ATOM 20081 O O . PHE C 1 452 ? -26.04455 80.24057 28.02900 1.000 57.26471 452 PHE C O 1
ATOM 20098 N N . LEU C 1 453 ? -27.90030 80.62172 26.79886 1.000 60.24845 453 LEU C N 1
ATOM 20099 C CA . LEU C 1 453 ? -28.83724 80.64195 27.90953 1.000 61.86678 453 LEU C CA 1
ATOM 20100 C C . LEU C 1 453 ? -29.87852 79.54920 27.72050 1.000 61.62481 453 LEU C C 1
ATOM 20101 O O . LEU C 1 453 ? -30.30556 79.26727 26.59591 1.000 62.88726 453 LEU C O 1
ATOM 20105 N N . MET C 1 454 ? -30.27051 78.92862 28.82637 1.000 57.06651 454 MET C N 1
ATOM 20106 C CA . MET C 1 454 ? -31.34564 77.94782 28.85750 1.000 54.74694 454 MET C CA 1
ATOM 20107 C C . MET C 1 454 ? -32.57163 78.59867 29.48220 1.000 55.43652 454 MET C C 1
ATOM 20108 O O . MET C 1 454 ? -32.45605 79.35839 30.45017 1.000 53.44784 454 MET C O 1
ATOM 20122 N N . SER C 1 455 ? -33.73745 78.32206 28.91176 1.000 61.87125 455 SER C N 1
ATOM 20123 C CA . SER C 1 455 ? -34.98159 78.89544 29.40795 1.000 64.33601 455 SER C CA 1
ATOM 20124 C C . SER C 1 455 ? -36.14176 78.04722 28.89675 1.000 65.13956 455 SER C C 1
ATOM 20125 O O . SER C 1 455 ? -35.93955 76.96998 28.32681 1.000 64.58403 455 SER C O 1
ATOM 20133 N N . ASP C 1 456 ? -37.36882 78.53567 29.10377 1.000 59.89558 456 ASP C N 1
ATOM 20134 C CA . ASP C 1 456 ? -38.53642 77.83925 28.57286 1.000 61.59033 456 ASP C CA 1
ATOM 20135 C C . ASP C 1 456 ? -38.51339 77.80901 27.05017 1.000 63.95245 456 ASP C C 1
ATOM 20136 O O . ASP C 1 456 ? -39.06878 76.89072 26.43695 1.000 61.68809 456 ASP C O 1
ATOM 20145 N N . ARG C 1 457 ? -37.88909 78.80771 26.42701 1.000 69.62263 457 ARG C N 1
ATOM 20146 C CA . ARG C 1 457 ? -37.70864 78.83778 24.98156 1.000 71.78423 457 ARG C CA 1
ATOM 20147 C C . ARG C 1 457 ? -36.62144 77.88247 24.50819 1.000 71.97351 457 ARG C C 1
ATOM 20148 O O . ARG C 1 457 ? -36.40319 77.76867 23.29755 1.000 73.44241 457 ARG C O 1
ATOM 20169 N N . GLY C 1 458 ? -35.94140 77.20026 25.42689 1.000 75.44912 458 GLY C N 1
ATOM 20170 C CA . GLY C 1 458 ? -34.91470 76.24696 25.06559 1.000 75.22884 458 GLY C CA 1
ATOM 20171 C C . GLY C 1 458 ? -33.51523 76.79973 25.20863 1.000 74.75888 458 GLY C C 1
ATOM 20172 O O . GLY C 1 458 ? -33.24508 77.59738 26.11172 1.000 73.86091 458 GLY C O 1
ATOM 20176 N N . ILE C 1 459 ? -32.61712 76.36953 24.32546 1.000 61.91175 459 ILE C N 1
ATOM 20177 C CA . ILE C 1 459 ? -31.23747 76.83927 24.29719 1.000 61.19673 459 ILE C CA 1
ATOM 20178 C C . ILE C 1 459 ? -31.13995 77.96028 23.27313 1.000 66.62996 459 ILE C C 1
ATOM 20179 O O . ILE C 1 459 ? -31.54352 77.79121 22.11624 1.000 64.36582 459 ILE C O 1
ATOM 20195 N N . SER C 1 460 ? -30.61018 79.10312 23.69555 1.000 75.67441 460 SER C N 1
ATOM 20196 C CA . SER C 1 460 ? -30.44428 80.26311 22.83351 1.000 78.22892 460 SER C CA 1
ATOM 20197 C C . SER C 1 460 ? -29.01644 80.76604 22.96000 1.000 80.65646 460 SER C C 1
ATOM 20198 O O . SER C 1 460 ? -28.36681 80.56527 23.98407 1.000 80.30784 460 SER C O 1
ATOM 20206 N N . LEU C 1 461 ? -28.53045 81.42010 21.91137 1.000 65.70431 461 LEU C N 1
ATOM 20207 C CA . LEU C 1 461 ? -27.17248 81.94619 21.87434 1.000 63.58232 461 LEU C CA 1
ATOM 20208 C C . LEU C 1 461 ? -27.22160 83.46456 21.78430 1.000 68.20045 461 LEU C C 1
ATOM 20209 O O . LEU C 1 461 ? -27.97984 84.01751 20.98249 1.000 67.82792 461 LEU C O 1
ATOM 20225 N N . LEU C 1 462 ? -26.41481 84.13363 22.61072 1.000 68.14472 462 LEU C N 1
ATOM 20226 C CA . LEU C 1 462 ? -26.39056 85.59118 22.69815 1.000 72.04568 462 LEU C CA 1
ATOM 20227 C C . LEU C 1 462 ? -25.32884 86.16420 21.76146 1.000 75.02767 462 LEU C C 1
ATOM 20228 O O . LEU C 1 462 ? -24.25102 85.58101 21.61680 1.000 72.00634 462 LEU C O 1
ATOM 20244 N N . PRO C 1 463 ? -25.59346 87.32227 21.13072 1.000 86.21838 463 PRO C N 1
ATOM 20245 C CA . PRO C 1 463 ? -24.72330 87.85557 20.07130 1.000 89.75717 463 PRO C CA 1
ATOM 20246 C C . PRO C 1 463 ? -23.24897 87.91412 20.46530 1.000 90.58971 463 PRO C C 1
ATOM 20247 O O . PRO C 1 463 ? -22.42258 87.32724 19.76547 1.000 90.68419 463 PRO C O 1
#

Solvent-accessible surface area: 49047 Å² total

B-factor: mean 58.17, std 20.42, range [23.69, 162.98]

Secondary structure (DSSP, 8-state):
---EE--S-HHHHHHHTSSEETTSEEEEEESTTSSHHHHHHHHHHHHHHHH---EEEEESSS-HHHHHHHHHTTT--HHHHHHHTSEEEEE---S----HHHHHHHHHHHHHT-SEEEEE-THHHHTS--SHHHHHHHHHHHHHHHHHHT-EEEEEEE-TTSSSSSSS-HHHH-SEEEEEEEEEETTEEEEEEEEEEETTS----SEEEEEEETTEEEE----S-------EE--S-HHHHHHSTTSSEETT-EEEEEESTTSSHHHHHHHHHHHHHHHT--EEEEESS--HHHHHHHHHTTT--HHHHHHHTSEEEEE--TTSS-HHHHHHHHHHHHHHH--SEEEEETGGG--HHHHHHHHHHHHHHHHHTT-EEEEEE--TTTSSEEEEEEEEEETTEEEEEEEEEEETTS----S-EEEEEETTEEEEE-/----EE--S-HHHHHHTTSSEETTSEEEEEE-TTSSHHHHHHHHHHHHHHHH---EEEEESSS-HHHHHHHHHTTT--HHHHHHTTSEEEEE--HHHHHHHHHHHHTTT-SEEEEE-THHHHTS--SHHHHHHHHHHHHHHHHHTT-EEEEEEE-SSSSSSSSS-HHHH-SEEEEEEEEEETTEEEEEEEEEEETTS----SEEEEEEETTEEEE--TTS-TT-PPP--SEE--S-HHHHHHBTTSSEETT-EEEEEE-TTSSHHHHHHHHHHHHHHHT--EEEEESSS-HHHHHHHHHHHT--HHHHHHTTSEEEEE--GGGS-HHHHHHHHHHHHHHH--SEEEEETTHHHHTTS-HHHHHHHHHHHHHHHHHTTPEEEEEE-------SEEEEEEEEEETTEEEEEEEEEEETTS-B--BEEEEEEETTEEEE--/---EE--S-HHHHHHTTSSEETTSEEEEEESTTSSHHHHHHHHHHHHHHHH---EEEEESSS-HHHHHHHHHTTT--HHHHHHTTSEEEEE---SSGGG--HHHHHHHHHHHHHHHT-SEEEEE-THHHHTT--SHHHHHHHHHHHHHHHHHHT-EEEEEEE-TTSSSSSSS-HHHH-SEEEEEEEEEETTEEEEEEEEEEETTS----S-EEEEEETTEEEE--TTS-SS------SB---S-HHHHHTBTTSSPBTT-EEEEEESTTSSHHHHHHHHHHHHHHHT--EEEEESSS-HHHHHHHHHHHT--HHHHHHHTSEEEEE--SSSS-HHHHHHHHHHHHHHH--SEEEEETGGGGTTSS-HHHHHHHHHHHHHHHHHHT-EEEEEE--HHHH-SEEEEEEEEE-SSSEEEEEEEEEETTS-B--B-EEEEEETTEEEE--

Foldseek 3Di:
DFDADALQFVAQCVQQVRHAGWLFEEEEFEAPPQCLLLSLVSSQLCCCVVPNAAEEEEEAPDDPVCSQVVCVLLVSNVVVCCVVLRYYYHYHYDDPDACVVVVVVVVRCVSSVHQEYEYEPCVNVLVPDPDPVVSLVRVLVVRVSSSVVGHYYYYYAHCPPHPTHDSPRNVVSGQWYKYWYFDADPNATWIWIATCHHPPDDGNGDIFTWDQDSNGTHGDHPDQPFDFAADFAAQLAQVQQVLWPPGHAGQLFEEEEAEAPPLQQLQSLLSRLLSCVVVPWAEEEEEAPDDPVRSQVVNLQLPRRCVVSVVVVSYHYHYHHAPHHHLVVVLVVVLVVCVVRVTQEYEYHELQRCVVVRSVVSVLVVSSSSRNSRHYYYYYYVCCVSGQWYKYWAQDADPNGTWIKIAGPHHPPTDGDRDIWGWDGGSNGIYTDD/DFFDADALPQQAQCLQQVHHAGFLFEEEAFEAPPLQQLLSLLSSQLCCCVVPNAAEEEEEAPDDDVVSCVVCVLLPSPVVVCVVVLRYYYHYHVVVVLVSVVVSCVSRVGQEYEYHPPVVVLVVDPDPVVSLVVLLVVRVSSNPVRHYYYYYAHQPVHPGHPSPRNVVSGQWYKYWYWDADPNATWIWIATCHHPRDHGNHDIFTWDQDSNGTHTDHCPLPFDLFDFALQAQAQLAQVQLVLWPRRHATFLFEEEEEEAPPLQQLQSLLSRQQSCVVVPFAEEEEAQDDDPVRSCVVNVQLAGNLVVSVVVVRYHYHYHHQVVHALSVVLVVVLVVCVVSVTQEYEHHALQSCCVRDPPVSSLVSVSSVSSNSRSSRHYYYHYYPPPNPNGQWYKYWYQDDDPNHTWIKIAGPHNHPTDGNRDIWTWDGGSNGIYTDD/DFDADAQPQQQQCVQQVGHATFLFEEEEFEAPPQQQLLSLVSSQLCCCVPPVAAEEEEEEPQDPVNSQVVCVLLVSCVVVCCVVLRYYYHYHYDDVCLLDPCVVVVVVVVVSCVSSVHQEYEAYPCVNNLVNPDDPVVSLVVVLVVRVSSSVVRHYYYYYAHQPPHPTHDSPRVVVVGQWYKYWYFDADPNDTWIWMAGCHHPPGHGDGDIFTWDQDSNGTHTDHCVLPFDLFDFAPQAADQLAQVQLVQWPRRHAGFLFFEEEAEAPPLCQLQSLLSNQLSCVVVPFAEEEEAQDDDPVVSCVVNLQLARNVVVSVVVLRYHYHYHHDVPCDLVSVLVVLLVVCVVSVGQEYEDHELCSCVPRDDPVSSVVSVSSNSSSSRNSRHYYYYYYVVCVCVGQWYKYWYQDDDPRGTWIKIAGPHHPPTRGDRDIWTWDGGNNGIHTDD

Nearest PDB structures (foldseek):
  8db3-assembly1_A-2  TM=1.002E+00  e=1.577E-94  Cereibacter sphaeroides
  7v3x-assembly2_G  TM=9.324E-01  e=1.648E-50  Synechococcus elongatus PCC 7942 = FACHB-805
  7v3x-assembly2_L  TM=9.305E-01  e=3.344E-49  Synechococcus elongatus PCC 7942 = FACHB-805
  7v3x-assembly2_H  TM=9.358E-01  e=3.590E-48  Synechococcus elongatus PCC 7942 = FACHB-805
  7v3x-assembly2_J  TM=9.341E-01  e=3.017E-48  Synechococcus elongatus PCC 7942 = FACHB-805